Protein AF-0000000082284261 (afdb_homodimer)

Foldseek 3Di:
DDPPDCPPPVPDDDPPPDPPDPDDPDPDDDPDPPPPPPDPPCPPPDPPDPDDPPPPVQQDWKKFWWFQAADQCLPTIDIDTDNPDRPPDDDDPPPPPPDPPPPDAKKWKWFFFKAFDDPLQRCVSNVNHDDPCVVPPPVPPQLQADPPDHSIGATGWKGKTFTADIGDPPDDPPPPPSDLPPQHDGGFIWMFLATRNRRRMRMGMDRSQRIAGADPVLCVQAPNLSRVCQLLVLVLVCLLPPADDAAAQAEEEEEPCLDQNNLQNLLCCCPPHNYEYEYEYECPVPDPVQVVVLVVVSCVRRNYHYDYDHPLDDPDPVVLVVVLQVQLVSGPNSFFHLEYEYAAADSNVVSSLVNHAQLHEYEYEHHNNVYHHDDDPCSCPVSVYYYYYDDSNVVSVPDGSVVSNVSSVVSSVCVVVVSGDGAAADEDESNCVSVLVVVQVVCVPHSRDHIYMYGRND/DPPPPCPVVPPDDPPPPDPPDPPDPPPDDPDDPDDPPPPPDDPPPDPPDDPDPPPPVQQDWKKFWWFQAADQCLPTIDIDTDRPDRPPDAPDPPPPPPDPPPPPAKKWKWFFFKAFDDPLQRCVSNVNHDDPPVVPPPVPPQLQADPPDPSIGATGWKGKTFTADIGDPPDDPPPPPSPLPPQHDGGFIWMFLATRNRRRMRMGMDRSQRIAGADPVLCVQAPNLSRVCQLLVLVLVCLLPPADDAAAQAEEEEEPCLDQNNLQNLLCCCPPHNYEYEYEYECPVPDPVQVVVLVVVSCVQRVHHYDYDHPLDDPDPVVLVVVLQVQLVSGPNSFFHLEYEYAAADSNVVSSLVNHAQLHEYEYEHHNNVYHHDDDPCSCPVSVYYYYYDDSNVVSVPDGSVVSNVSSVVSSVCVVVVSGDGAAADEDESNCVSVLVVVQVVCPPHSRDHIYMYGRND

Radius of gyration: 34.44 Å; Cα contacts (8 Å, |Δi|>4): 1715; chains: 2; bounding box: 67×131×84 Å

Nearest PDB structures (foldseek):
  1zsy-assembly1_A  TM=8.938E-01  e=2.157E-32  Homo sapiens
  7ayc-assembly1_A-2  TM=8.902E-01  e=2.542E-30  Homo sapiens
  4was-assembly2_C-2  TM=8.404E-01  e=1.554E-28  Candida tropicalis
  5lbx-assembly1_B  TM=8.346E-01  e=4.647E-27  Candida tropicalis
  8j9i-assembly1_E3  TM=8.601E-01  e=9.085E-21  Euglena gracilis

pLDDT: mean 77.14, std 26.1, range [17.44, 98.94]

Organism: NCBI:txid303405

InterPro domains:
  IPR013149 Alcohol dehydrogenase-like, C-terminal [PF00107] (260-402)
  IPR020843 Enoylreductase domain [SM00829] (83-448)
  IPR051034 Mitochondrial Enoyl-ACP Reductase [PTHR43981] (90-446)

Structure (mmCIF, N/CA/C/O backbone):
data_AF-0000000082284261-model_v1
#
loop_
_entity.id
_entity.type
_entity.pdbx_description
1 polymer 'Alcohol dehydrogenase'
#
loop_
_atom_site.group_PDB
_atom_site.id
_atom_site.type_symbol
_atom_site.label_atom_id
_atom_site.label_alt_id
_atom_site.label_comp_id
_atom_site.label_asym_id
_atom_site.label_entity_id
_atom_site.label_seq_id
_atom_site.pdbx_PDB_ins_code
_atom_site.Cartn_x
_atom_site.Cartn_y
_atom_site.Cartn_z
_atom_site.occupancy
_atom_site.B_iso_or_equiv
_atom_site.auth_seq_id
_atom_site.auth_comp_id
_atom_site.auth_asym_id
_atom_site.auth_atom_id
_atom_site.pdbx_PDB_model_num
ATOM 1 N N . MET A 1 1 ? 38.562 -0.176 15.836 1 21.2 1 MET A N 1
ATOM 2 C CA . MET A 1 1 ? 38.688 0.135 14.414 1 21.2 1 MET A CA 1
ATOM 3 C C . MET A 1 1 ? 37.344 0.508 13.812 1 21.2 1 MET A C 1
ATOM 5 O O . MET A 1 1 ? 36.375 -0.247 13.938 1 21.2 1 MET A O 1
ATOM 9 N N . MET A 1 2 ? 36.969 1.919 13.602 1 20.75 2 MET A N 1
ATOM 10 C CA . MET A 1 2 ? 35.812 2.799 13.766 1 20.75 2 MET A CA 1
ATOM 11 C C . MET A 1 2 ? 34.906 2.738 12.547 1 20.75 2 MET A C 1
ATOM 13 O O . MET A 1 2 ? 35.312 3.078 11.438 1 20.75 2 MET A O 1
ATOM 17 N N . PHE A 1 3 ? 34.219 1.598 12.367 1 22.44 3 PHE A N 1
ATOM 18 C CA . PHE A 1 3 ? 33.469 1.153 11.18 1 22.44 3 PHE A CA 1
ATOM 19 C C . PHE A 1 3 ? 32.438 2.174 10.781 1 22.44 3 PHE A C 1
ATOM 21 O O . PHE A 1 3 ? 31.531 2.498 11.578 1 22.44 3 PHE A O 1
ATOM 28 N N . GLN A 1 4 ? 32.844 3.26 9.977 1 21.38 4 GLN A N 1
ATOM 29 C CA . GLN A 1 4 ? 32.25 4.508 9.523 1 21.38 4 GLN A CA 1
ATOM 30 C C . GLN A 1 4 ? 31 4.242 8.672 1 21.38 4 GLN A C 1
ATOM 32 O O . GLN A 1 4 ? 31.047 3.443 7.734 1 21.38 4 GLN A O 1
ATOM 37 N N . PRO A 1 5 ? 29.75 4.449 9.211 1 21.45 5 PRO A N 1
ATOM 38 C CA . PRO A 1 5 ? 28.375 4.109 8.828 1 21.45 5 PRO A CA 1
ATOM 39 C C . PRO A 1 5 ? 27.953 4.75 7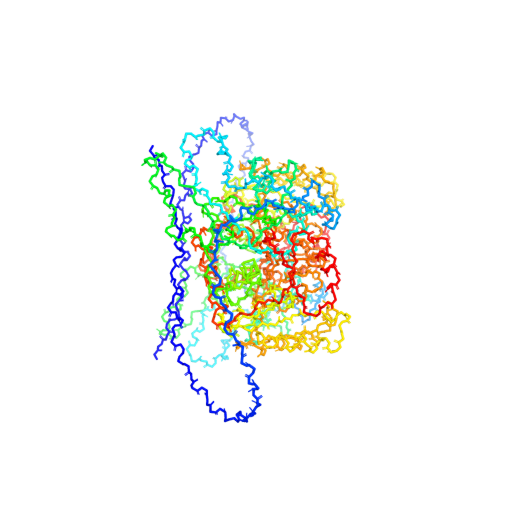.512 1 21.45 5 PRO A C 1
ATOM 41 O O . PRO A 1 5 ? 28.312 5.902 7.238 1 21.45 5 PRO A O 1
ATOM 44 N N . TRP A 1 6 ? 27.969 3.998 6.355 1 20.5 6 TRP A N 1
ATOM 45 C CA . TRP A 1 6 ? 27.875 4.352 4.941 1 20.5 6 TRP A CA 1
ATOM 46 C C . TRP A 1 6 ? 26.547 5.047 4.656 1 20.5 6 TRP A C 1
ATOM 48 O O . TRP A 1 6 ? 25.469 4.449 4.816 1 20.5 6 TRP A O 1
ATOM 58 N N . CYS A 1 7 ? 26.281 6.355 5.062 1 19.69 7 CYS A N 1
ATOM 59 C CA . CYS A 1 7 ? 25.141 7.254 5.008 1 19.69 7 CYS A CA 1
ATOM 60 C C . CYS A 1 7 ? 24.766 7.582 3.564 1 19.69 7 CYS A C 1
ATOM 62 O O . CYS A 1 7 ? 25.078 8.664 3.07 1 19.69 7 CYS A O 1
ATOM 64 N N . SER A 1 8 ? 24.953 6.746 2.48 1 20.03 8 SER A N 1
ATOM 65 C CA . SER A 1 8 ? 25.125 7.387 1.181 1 20.03 8 SER A CA 1
ATOM 66 C C . SER A 1 8 ? 23.797 7.848 0.613 1 20.03 8 SER A C 1
ATOM 68 O O . SER A 1 8 ? 23.031 7.043 0.079 1 20.03 8 SER A O 1
ATOM 70 N N . VAL A 1 9 ? 22.812 8.422 1.283 1 19.11 9 VAL A N 1
ATOM 71 C CA . VAL A 1 9 ? 21.516 8.711 0.711 1 19.11 9 VAL A CA 1
ATOM 72 C C . VAL A 1 9 ? 21.641 9.758 -0.394 1 19.11 9 VAL A C 1
ATOM 74 O O . VAL A 1 9 ? 22 10.906 -0.129 1 19.11 9 VAL A O 1
ATOM 77 N N . THR A 1 10 ? 22.188 9.523 -1.656 1 20.33 10 THR A N 1
ATOM 78 C CA . THR A 1 10 ? 22.5 10.492 -2.697 1 20.33 10 THR A CA 1
ATOM 79 C C . THR A 1 10 ? 21.219 11.055 -3.316 1 20.33 10 THR A C 1
ATOM 81 O O . THR A 1 10 ? 20.562 10.375 -4.105 1 20.33 10 THR A O 1
ATOM 84 N N . VAL A 1 11 ? 20.234 11.469 -2.666 1 19.75 11 VAL A N 1
ATOM 85 C CA . VAL A 1 11 ? 18.984 11.906 -3.273 1 19.75 11 VAL A CA 1
ATOM 86 C C . VAL A 1 11 ? 19.203 13.203 -4.051 1 19.75 11 VAL A C 1
ATOM 88 O O . VAL A 1 11 ? 18.859 14.289 -3.576 1 19.75 11 VAL A O 1
ATOM 91 N N . ARG A 1 12 ? 20.422 13.539 -4.602 1 18.91 12 ARG A N 1
ATOM 92 C CA . ARG A 1 12 ? 20.609 14.969 -4.84 1 18.91 12 ARG A CA 1
ATOM 93 C C . ARG A 1 12 ? 19.469 15.531 -5.684 1 18.91 12 ARG A C 1
ATOM 95 O O . ARG A 1 12 ? 18.672 14.773 -6.234 1 18.91 12 ARG A O 1
ATOM 102 N N . ARG A 1 13 ? 19.812 16.516 -6.797 1 19.94 13 ARG A N 1
ATOM 103 C CA . ARG A 1 13 ? 19.75 17.906 -7.23 1 19.94 13 ARG A CA 1
ATOM 104 C C . ARG A 1 13 ? 18.797 18.078 -8.414 1 19.94 13 ARG A C 1
ATOM 106 O O . ARG A 1 13 ? 18.688 19.156 -8.977 1 19.94 13 ARG A O 1
ATOM 113 N N . THR A 1 14 ? 18.141 17.078 -8.977 1 21.86 14 THR A N 1
ATOM 114 C CA . THR A 1 14 ? 17.922 17.375 -10.391 1 21.86 14 THR A CA 1
ATOM 115 C C . THR A 1 14 ? 16.766 18.344 -10.57 1 21.86 14 THR A C 1
ATOM 117 O O . THR A 1 14 ? 16.406 18.703 -11.695 1 21.86 14 THR A O 1
ATOM 120 N N . LEU A 1 15 ? 16 18.641 -9.492 1 21.17 15 LEU A N 1
ATOM 121 C CA . LEU A 1 15 ? 14.734 19.266 -9.836 1 21.17 15 LEU A CA 1
ATOM 122 C C . LEU A 1 15 ? 14.961 20.688 -10.359 1 21.17 15 LEU A C 1
ATOM 124 O O . LEU A 1 15 ? 14.016 21.375 -10.75 1 21.17 15 LEU A O 1
ATOM 128 N N . LYS A 1 16 ? 16.219 21.25 -10.219 1 23.77 16 LYS A N 1
ATOM 129 C CA . LYS A 1 16 ? 16.266 22.688 -10.43 1 23.77 16 LYS A CA 1
ATOM 130 C C . LYS A 1 16 ? 15.891 23.047 -11.859 1 23.77 16 LYS A C 1
ATOM 132 O O . LYS A 1 16 ? 15.414 24.156 -12.117 1 23.77 16 LYS A O 1
ATOM 137 N N . GLN A 1 17 ? 16.328 22.234 -12.836 1 21.5 17 GLN A N 1
ATOM 138 C CA . GLN A 1 17 ? 16.594 22.969 -14.07 1 21.5 17 GLN A CA 1
ATOM 139 C C . GLN A 1 17 ? 15.305 23.375 -14.766 1 21.5 17 GLN A C 1
ATOM 141 O O . GLN A 1 17 ? 15.289 24.328 -15.555 1 21.5 17 GLN A O 1
ATOM 146 N N . GLN A 1 18 ? 14.352 22.5 -14.695 1 22.27 18 GLN A N 1
ATOM 147 C CA . GLN A 1 18 ? 13.508 22.656 -15.875 1 22.27 18 GLN A CA 1
ATOM 148 C C . GLN A 1 18 ? 12.602 23.875 -15.75 1 22.27 18 GLN A C 1
ATOM 150 O O . GLN A 1 18 ? 11.766 24.125 -16.625 1 22.27 18 GLN A O 1
ATOM 155 N N . LEU A 1 19 ? 12.633 24.5 -14.562 1 22.86 19 LEU A N 1
ATOM 156 C CA . LEU A 1 19 ? 11.484 25.391 -14.391 1 22.86 19 LEU A CA 1
ATOM 157 C C . LEU A 1 19 ? 11.578 26.578 -15.328 1 22.86 19 LEU A C 1
ATOM 159 O O . LEU A 1 19 ? 10.742 27.484 -15.266 1 22.86 19 LEU A O 1
ATOM 163 N N . LEU A 1 20 ? 12.766 26.719 -16 1 20.5 20 LEU A N 1
ATOM 164 C CA . LEU A 1 20 ? 12.922 28.125 -16.359 1 20.5 20 LEU A CA 1
ATOM 165 C C . LEU A 1 20 ? 11.906 28.531 -17.422 1 20.5 20 LEU A C 1
ATOM 167 O O . LEU A 1 20 ? 11.344 29.625 -17.359 1 20.5 20 LEU A O 1
ATOM 171 N N . HIS A 1 21 ? 11.883 27.859 -18.547 1 21.55 21 HIS A N 1
ATOM 172 C CA . HIS A 1 21 ? 11.859 28.719 -19.719 1 21.55 21 HIS A CA 1
ATOM 173 C C . HIS A 1 21 ? 10.438 29.141 -20.062 1 21.55 21 HIS A C 1
ATOM 175 O O . HIS A 1 21 ? 10.188 29.656 -21.156 1 21.55 21 HIS A O 1
ATOM 181 N N . GLN A 1 22 ? 9.43 28.875 -19.219 1 20.02 22 GLN A N 1
ATOM 182 C CA . GLN A 1 22 ? 8.188 29 -19.969 1 20.02 22 GLN A CA 1
ATOM 183 C C . GLN A 1 22 ? 7.934 30.438 -20.391 1 20.02 22 GLN A C 1
ATOM 185 O O . GLN A 1 22 ? 7.914 31.344 -19.547 1 20.02 22 GLN A O 1
ATOM 190 N N . ARG A 1 23 ? 8.328 30.781 -21.578 1 20.41 23 ARG A N 1
ATOM 191 C CA . ARG A 1 23 ? 8.141 32.094 -22.219 1 20.41 23 ARG A CA 1
ATOM 192 C C . ARG A 1 23 ? 6.668 32.5 -22.203 1 20.41 23 ARG A C 1
ATOM 194 O O . ARG A 1 23 ? 5.789 31.656 -22.422 1 20.41 23 ARG A O 1
ATOM 201 N N . GLN A 1 24 ? 6.359 33.625 -21.594 1 19.44 24 GLN A N 1
ATOM 202 C CA . GLN A 1 24 ? 5.215 34.438 -21.25 1 19.44 24 GLN A CA 1
ATOM 203 C C . GLN A 1 24 ? 4.43 34.844 -22.5 1 19.44 24 GLN A C 1
ATOM 205 O O . GLN A 1 24 ? 4.961 35.531 -23.391 1 19.44 24 GLN A O 1
ATOM 210 N N . ARG A 1 25 ? 3.74 33.875 -23.156 1 19.95 25 ARG A N 1
ATOM 211 C CA . ARG A 1 25 ? 3.037 34.438 -24.312 1 19.95 25 ARG A CA 1
ATOM 212 C C . ARG A 1 25 ? 2.205 35.625 -23.922 1 19.95 25 ARG A C 1
ATOM 214 O O . ARG A 1 25 ? 1.653 35.688 -22.828 1 19.95 25 ARG A O 1
ATOM 221 N N . PRO A 1 26 ? 2.246 36.781 -24.562 1 19.8 26 PRO A N 1
ATOM 222 C CA . PRO A 1 26 ? 1.76 38.156 -24.391 1 19.8 26 PRO A CA 1
ATOM 223 C C . PRO A 1 26 ? 0.237 38.219 -24.312 1 19.8 26 PRO A C 1
ATOM 225 O O . PRO A 1 26 ? -0.456 37.688 -25.188 1 19.8 26 PRO A O 1
ATOM 228 N N . LEU A 1 27 ? -0.324 37.906 -23.078 1 19.45 27 LEU A N 1
ATOM 229 C CA . LEU A 1 27 ? -1.762 38.062 -22.891 1 19.45 27 LEU A CA 1
ATOM 230 C C . LEU A 1 27 ? -2.215 39.438 -23.359 1 19.45 27 LEU A C 1
ATOM 232 O O . LEU A 1 27 ? -1.586 40.469 -23.031 1 19.45 27 LEU A O 1
ATOM 236 N N . GLY A 1 28 ? -2.932 39.5 -24.438 1 18.56 28 GLY A N 1
ATOM 237 C CA . GLY A 1 28 ? -3.494 40.625 -25.172 1 18.56 28 GLY A CA 1
ATOM 238 C C . GLY A 1 28 ? -4.227 41.594 -24.281 1 18.56 28 GLY A C 1
ATOM 239 O O . GLY A 1 28 ? -4.52 41.312 -23.125 1 18.56 28 GLY A O 1
ATOM 240 N N . SER A 1 29 ? -4.766 42.75 -24.734 1 18.98 29 SER A N 1
ATOM 241 C CA . SER A 1 29 ? -5 44.156 -24.578 1 18.98 29 SER A CA 1
ATOM 242 C C . SER A 1 29 ? -6.273 44.438 -23.781 1 18.98 29 SER A C 1
ATOM 244 O O . SER A 1 29 ? -6.672 45.594 -23.594 1 18.98 29 SER A O 1
ATOM 246 N N . LEU A 1 30 ? -6.719 43.562 -22.797 1 18.72 30 LEU A N 1
ATOM 247 C CA . LEU A 1 30 ? -8.102 43.969 -22.547 1 18.72 30 LEU A CA 1
ATOM 248 C C . LEU A 1 30 ? -8.156 45.375 -21.984 1 18.72 30 LEU A C 1
ATOM 250 O O . LEU A 1 30 ? -7.348 45.75 -21.125 1 18.72 30 LEU A O 1
ATOM 254 N N . SER A 1 31 ? -8.961 46.344 -22.516 1 18.55 31 SER A N 1
ATOM 255 C CA . SER A 1 31 ? -9.203 47.781 -22.625 1 18.55 31 SER A CA 1
ATOM 256 C C . SER A 1 31 ? -9.672 48.344 -21.297 1 18.55 31 SER A C 1
ATOM 258 O O . SER A 1 31 ? -9.383 49.5 -20.969 1 18.55 31 SER A O 1
ATOM 260 N N . CYS A 1 32 ? -10.477 47.688 -20.438 1 18.91 32 CYS A N 1
ATOM 261 C CA . CYS A 1 32 ? -11.641 48.469 -20.062 1 18.91 32 CYS A CA 1
ATOM 262 C C . CYS A 1 32 ? -11.336 49.375 -18.859 1 18.91 32 CYS A C 1
ATOM 264 O O . CYS A 1 32 ? -12.25 49.875 -18.203 1 18.91 32 CYS A O 1
ATOM 266 N N . LEU A 1 33 ? -10.148 49.594 -18.359 1 18.45 33 LEU A N 1
ATOM 267 C CA . LEU A 1 33 ? -10.117 49.938 -16.938 1 18.45 33 LEU A CA 1
ATOM 268 C C . LEU A 1 33 ? -10.633 51.344 -16.719 1 18.45 33 LEU A C 1
ATOM 270 O O . LEU A 1 33 ? -10.023 52.312 -17.188 1 18.45 33 LEU A O 1
ATOM 274 N N . LYS A 1 34 ? -11.961 51.531 -16.75 1 18.28 34 LYS A N 1
ATOM 275 C CA . LYS A 1 34 ? -12.516 52.875 -16.531 1 18.28 34 LYS A CA 1
ATOM 276 C C . LYS A 1 34 ? -11.984 53.5 -15.242 1 18.28 34 LYS A C 1
ATOM 278 O O . LYS A 1 34 ? -11.805 52.781 -14.242 1 18.28 34 LYS A O 1
ATOM 283 N N . SER A 1 35 ? -11.297 54.656 -15.273 1 19.08 35 SER A N 1
ATOM 284 C CA . SER A 1 35 ? -10.523 55.594 -14.445 1 19.08 35 SER A CA 1
ATOM 285 C C . SER A 1 35 ? -11.359 56.156 -13.305 1 19.08 35 SER A C 1
ATOM 287 O O . SER A 1 35 ? -12.273 56.938 -13.531 1 19.08 35 SER A O 1
ATOM 289 N N . TRP A 1 36 ? -11.992 55.219 -12.398 1 19.81 36 TRP A N 1
ATOM 290 C CA . TRP A 1 36 ? -12.82 55.844 -11.367 1 19.81 36 TRP A CA 1
ATOM 291 C C . TRP A 1 36 ? -12.031 56.875 -10.586 1 19.81 36 TRP A C 1
ATOM 293 O O . TRP A 1 36 ? -10.875 56.656 -10.227 1 19.81 36 TRP A O 1
ATOM 303 N N . SER A 1 37 ? -12.367 58.125 -10.648 1 20.81 37 SER A N 1
ATOM 304 C CA . SER A 1 37 ? -11.945 59.469 -10.281 1 20.81 37 SER A CA 1
ATOM 305 C C . SER A 1 37 ? -11.852 59.625 -8.766 1 20.81 37 SER A C 1
ATOM 307 O O . SER A 1 37 ? -11.625 60.719 -8.266 1 20.81 37 SER A O 1
ATOM 309 N N . GLN A 1 38 ? -11.766 58.5 -7.945 1 20.03 38 GLN A N 1
ATOM 310 C CA . GLN A 1 38 ? -12.117 58.844 -6.574 1 20.03 38 GLN A CA 1
ATOM 311 C C . GLN A 1 38 ? -11.211 59.938 -6.039 1 20.03 38 GLN A C 1
ATOM 313 O O . GLN A 1 38 ? -10.016 59.969 -6.34 1 20.03 38 GLN A O 1
ATOM 318 N N . GLN A 1 39 ? -11.789 61.062 -5.559 1 21.67 39 GLN A N 1
ATOM 319 C CA . GLN A 1 39 ? -11.445 62.375 -4.977 1 21.67 39 GLN A CA 1
ATOM 320 C C . GLN A 1 39 ? -10.555 62.188 -3.748 1 21.67 39 GLN A C 1
ATOM 322 O O . GLN A 1 39 ? -10.898 61.469 -2.818 1 21.67 39 GLN A O 1
ATOM 327 N N . HIS A 1 40 ? -9.203 62.281 -3.938 1 21.52 40 HIS A N 1
ATOM 328 C CA . HIS A 1 40 ? -8.086 62.125 -3.008 1 21.52 40 HIS A CA 1
ATOM 329 C C . HIS A 1 40 ? -8.148 63.219 -1.925 1 21.52 40 HIS A C 1
ATOM 331 O O . HIS A 1 40 ? -7.824 64.375 -2.178 1 21.52 40 HIS A O 1
ATOM 337 N N . HIS A 1 41 ? -9.305 63.281 -1.178 1 22.39 41 HIS A N 1
ATOM 338 C CA . HIS A 1 41 ? -9.242 64.375 -0.198 1 22.39 41 HIS A CA 1
ATOM 339 C C . HIS A 1 41 ? -7.988 64.25 0.665 1 22.39 41 HIS A C 1
ATOM 341 O O . HIS A 1 41 ? -7.648 63.156 1.133 1 22.39 41 HIS A O 1
ATOM 347 N N . SER A 1 42 ? -7.047 65.125 0.411 1 21.73 42 SER A N 1
ATOM 348 C CA . SER A 1 42 ? -5.703 65.312 0.94 1 21.73 42 SER A CA 1
ATOM 349 C C . SER A 1 42 ? -5.734 65.562 2.439 1 21.73 42 SER A C 1
ATOM 351 O O . SER A 1 42 ? -5.922 66.75 2.863 1 21.73 42 SER A O 1
ATOM 353 N N . GLN A 1 43 ? -6.559 64.812 3.271 1 21.62 43 GLN A N 1
ATOM 354 C CA . GLN A 1 43 ? -6.539 65.312 4.648 1 21.62 43 GLN A CA 1
ATOM 355 C C . GLN A 1 43 ? -5.113 65.375 5.195 1 21.62 43 GLN A C 1
ATOM 357 O O . GLN A 1 43 ? -4.348 64.375 5.023 1 21.62 43 GLN A O 1
ATOM 362 N N . THR A 1 44 ? -4.59 66.5 5.328 1 23.42 44 THR A N 1
ATOM 363 C CA . THR A 1 44 ? -3.289 66.938 5.832 1 23.42 44 THR A CA 1
ATOM 364 C C . THR A 1 44 ? -3.029 66.312 7.223 1 23.42 44 THR A C 1
ATOM 366 O O . THR A 1 44 ? -3.801 66.562 8.156 1 23.42 44 THR A O 1
ATOM 369 N N . PHE A 1 45 ? -2.533 65.062 7.266 1 22.27 45 PHE A N 1
ATOM 370 C CA . PHE A 1 45 ? -2.143 64.438 8.5 1 22.27 45 PHE A CA 1
ATOM 371 C C . PHE A 1 45 ? -1.095 65.25 9.25 1 22.27 45 PHE A C 1
ATOM 373 O O . PHE A 1 45 ? -0.061 65.562 8.68 1 22.27 45 PHE A O 1
ATOM 380 N N . ILE A 1 46 ? -1.507 66.125 10.094 1 26.97 46 ILE A N 1
ATOM 381 C CA . ILE A 1 46 ? -0.599 66.875 10.938 1 26.97 46 ILE A CA 1
ATOM 382 C C . ILE A 1 46 ? 0.323 65.938 11.703 1 26.97 46 ILE A C 1
ATOM 384 O O . ILE A 1 46 ? -0.131 64.938 12.266 1 26.97 46 ILE A O 1
ATOM 388 N N . PRO A 1 47 ? 1.641 66 11.469 1 24.31 47 PRO A N 1
ATOM 389 C CA . PRO A 1 47 ? 2.688 65.188 12.016 1 24.31 47 PRO A CA 1
ATOM 390 C C . PRO A 1 47 ? 2.686 65.125 13.539 1 24.31 47 PRO A C 1
ATOM 392 O O . PRO A 1 47 ? 2.76 66.188 14.188 1 24.31 47 PRO A O 1
ATOM 395 N N . ARG A 1 48 ? 1.812 64.25 14.148 1 25.34 48 ARG A N 1
ATOM 396 C CA . ARG A 1 48 ? 1.889 64.188 15.609 1 25.34 48 ARG A CA 1
ATOM 397 C C . ARG A 1 48 ? 3.322 63.969 16.078 1 25.34 48 ARG A C 1
ATOM 399 O O . ARG A 1 48 ? 4.121 63.375 15.367 1 25.34 48 ARG A O 1
ATOM 406 N N . ARG A 1 49 ? 3.729 64.688 17.062 1 27.5 49 ARG A N 1
ATOM 407 C CA . ARG A 1 49 ? 4.973 64.812 17.828 1 27.5 49 ARG A CA 1
ATOM 408 C C . ARG A 1 49 ? 5.438 63.406 18.266 1 27.5 49 ARG A C 1
ATOM 410 O O . ARG A 1 49 ? 4.617 62.531 18.578 1 27.5 49 ARG A O 1
ATOM 417 N N . GLN A 1 50 ? 6.613 63 17.797 1 25.27 50 GLN A N 1
ATOM 418 C CA . GLN A 1 50 ? 7.457 61.844 18.016 1 25.27 50 GLN A CA 1
ATOM 419 C C . GLN A 1 50 ? 7.578 61.5 19.5 1 25.27 50 GLN A C 1
ATOM 421 O O . GLN A 1 50 ? 8.219 62.219 20.25 1 25.27 50 GLN A O 1
ATOM 426 N N . GLY A 1 51 ? 6.5 61.125 20.203 1 28.09 51 GLY A N 1
ATOM 427 C CA . GLY A 1 51 ? 6.781 60.719 21.578 1 28.09 51 GLY A CA 1
ATOM 428 C C . GLY A 1 51 ? 7.855 59.656 21.703 1 28.09 51 GLY A C 1
ATOM 429 O O . GLY A 1 51 ? 8.078 58.906 20.766 1 28.09 51 GLY A O 1
ATOM 430 N N . THR A 1 52 ? 8.961 59.844 22.469 1 29.86 52 THR A N 1
ATOM 431 C CA . THR A 1 52 ? 10.07 58.938 22.781 1 29.86 52 THR A CA 1
ATOM 432 C C . THR A 1 52 ? 9.555 57.594 23.219 1 29.86 52 THR A C 1
ATOM 434 O O . THR A 1 52 ? 8.711 57.5 24.109 1 29.86 52 THR A O 1
ATOM 437 N N . PRO A 1 53 ? 9.547 56.531 22.328 1 30.91 53 PRO A N 1
ATOM 438 C CA . PRO A 1 53 ? 9.094 55.188 22.766 1 30.91 53 PRO A CA 1
ATOM 439 C C . PRO A 1 53 ? 9.828 54.719 24.016 1 30.91 53 PRO A C 1
ATOM 441 O O . PRO A 1 53 ? 11.062 54.625 24.016 1 30.91 53 PRO A O 1
ATOM 444 N N . SER A 1 54 ? 9.594 55.219 25.172 1 32.28 54 SER A N 1
ATOM 445 C CA . SER A 1 54 ? 10.125 54.5 26.328 1 32.28 54 SER A CA 1
ATOM 446 C C . SER A 1 54 ? 9.906 53 26.188 1 32.28 54 SER A C 1
ATOM 448 O O . SER A 1 54 ? 8.773 52.5 26.25 1 32.28 54 SER A O 1
ATOM 450 N N . SER A 1 55 ? 10.57 52.312 25.312 1 33.56 55 SER A N 1
ATOM 451 C CA . SER A 1 55 ? 10.508 50.875 25.031 1 33.56 55 SER A CA 1
ATOM 452 C C . SER A 1 55 ? 10.664 50.062 26.312 1 33.56 55 SER A C 1
ATOM 454 O O . SER A 1 55 ? 11.766 49.625 26.656 1 33.56 55 SER A O 1
ATOM 456 N N . LEU A 1 56 ? 10.414 50.562 27.516 1 35.88 56 LEU A N 1
ATOM 457 C CA . LEU A 1 56 ? 10.477 49.531 28.531 1 35.88 56 LEU A CA 1
ATOM 458 C C . LEU A 1 56 ? 9.711 48.281 28.078 1 35.88 56 LEU A C 1
ATOM 460 O O . LEU A 1 56 ? 8.5 48.344 27.844 1 35.88 56 LEU A O 1
ATOM 464 N N . SER A 1 57 ? 10.289 47.438 27.312 1 40.22 57 SER A N 1
ATOM 465 C CA . SER A 1 57 ? 9.75 46.125 27.016 1 40.22 57 SER A CA 1
ATOM 466 C C . SER A 1 57 ? 9.031 45.531 28.234 1 40.22 57 SER A C 1
ATOM 468 O O . SER A 1 57 ? 9.641 45.312 29.281 1 40.22 57 SER A O 1
ATOM 470 N N . SER A 1 58 ? 7.965 46 28.688 1 45.47 58 SER A N 1
ATOM 471 C CA . SER A 1 58 ? 7.098 45.375 29.703 1 45.47 58 SER A CA 1
ATOM 472 C C . SER A 1 58 ? 7.164 43.875 29.641 1 45.47 58 SER A C 1
ATOM 474 O O . SER A 1 58 ? 6.996 43.281 28.578 1 45.47 58 SER A O 1
ATOM 476 N N . ILE A 1 59 ? 7.992 43.219 30.453 1 53.16 59 ILE A N 1
ATOM 477 C CA . ILE A 1 59 ? 8.148 41.781 30.609 1 53.16 59 ILE A CA 1
ATOM 478 C C . ILE A 1 59 ? 6.777 41.094 30.625 1 53.16 59 ILE A C 1
ATOM 480 O O . ILE A 1 59 ? 5.953 41.375 31.5 1 53.16 59 ILE A O 1
ATOM 484 N N . ARG A 1 60 ? 6.234 40.625 29.5 1 66 60 ARG A N 1
ATOM 485 C CA . ARG A 1 60 ? 4.98 39.906 29.344 1 66 60 ARG A CA 1
ATOM 486 C C . ARG A 1 60 ? 4.926 38.719 30.297 1 66 60 ARG A C 1
ATOM 488 O O . ARG A 1 60 ? 5.918 38 30.453 1 66 60 ARG A O 1
ATOM 495 N N . SER A 1 61 ? 3.885 38.688 31.156 1 79.12 61 SER A N 1
ATOM 496 C CA . SER A 1 61 ? 3.613 37.562 32.031 1 79.12 61 SER A CA 1
ATOM 497 C C . SER A 1 61 ? 3.506 36.25 31.25 1 79.12 61 SER A C 1
ATOM 499 O O . SER A 1 61 ? 3.051 36.25 30.109 1 79.12 61 SER A O 1
ATOM 501 N N . TYR A 1 62 ? 4.078 35.219 31.812 1 90.69 62 TYR A N 1
ATOM 502 C CA . TYR A 1 62 ? 3.969 33.906 31.203 1 90.69 62 TYR A CA 1
ATOM 503 C C . TYR A 1 62 ? 2.547 33.375 31.312 1 90.69 62 TYR A C 1
ATOM 505 O O . TYR A 1 62 ? 1.899 33.531 32.344 1 90.69 62 TYR A O 1
ATOM 513 N N . HIS A 1 63 ? 1.982 32.875 30.297 1 93.88 63 HIS A N 1
ATOM 514 C CA . HIS A 1 63 ? 0.698 32.156 30.297 1 93.88 63 HIS A CA 1
ATOM 515 C C . HIS A 1 63 ? 0.716 30.969 29.359 1 93.88 63 HIS A C 1
ATOM 517 O O . HIS A 1 63 ? 1.548 30.906 28.453 1 93.88 63 HIS A O 1
ATOM 523 N N . GLU A 1 64 ? -0.117 29.969 29.594 1 95.12 64 GLU A N 1
ATOM 524 C CA . GLU A 1 64 ? -0.2 28.75 28.797 1 95.12 64 GLU A CA 1
ATOM 525 C C . GLU A 1 64 ? -1.594 28.125 28.891 1 95.12 64 GLU A C 1
ATOM 527 O O . GLU A 1 64 ? -2.391 28.5 29.75 1 95.12 64 GLU A O 1
ATOM 532 N N . VAL A 1 65 ? -1.94 27.359 27.922 1 97.5 65 VAL A N 1
ATOM 533 C CA . VAL A 1 65 ? -3.066 26.422 28 1 97.5 65 VAL A CA 1
ATOM 534 C C . VAL A 1 65 ? -2.553 25 28.125 1 97.5 65 VAL A C 1
ATOM 536 O O . VAL A 1 65 ? -1.745 24.547 27.297 1 97.5 65 VAL A O 1
ATOM 539 N N . SER A 1 66 ? -2.961 24.375 29.156 1 96.06 66 SER A N 1
ATOM 540 C CA . SER A 1 66 ? -2.445 23.047 29.484 1 96.06 66 SER A CA 1
ATOM 541 C C . SER A 1 66 ? -3.525 22.172 30.094 1 96.06 66 SER A C 1
ATOM 543 O O . SER A 1 66 ? -4.664 22.609 30.266 1 96.06 66 SER A O 1
ATOM 545 N N . PHE A 1 67 ? -3.262 20.875 30.25 1 95.81 67 PHE A N 1
ATOM 546 C CA . PHE A 1 67 ? -4.191 19.922 30.844 1 95.81 67 PHE A CA 1
ATOM 547 C C . PHE A 1 67 ? -3.447 18.906 31.703 1 95.81 67 PHE A C 1
ATOM 549 O O . PHE A 1 67 ? -2.271 18.625 31.469 1 95.81 67 PHE A O 1
ATOM 556 N N . LEU A 1 68 ? -4.086 18.375 32.688 1 93 68 LEU A N 1
ATOM 557 C CA . LEU A 1 68 ? -3.523 17.406 33.625 1 93 68 LEU A CA 1
ATOM 558 C C . LEU A 1 68 ? -3.805 15.977 33.156 1 93 68 LEU A C 1
ATOM 560 O O . LEU A 1 68 ? -2.908 15.133 33.156 1 93 68 LEU A O 1
ATOM 564 N N . ASN A 1 69 ? -5.043 15.781 32.75 1 93.12 69 ASN A N 1
ATOM 565 C CA . ASN A 1 69 ? -5.484 14.477 32.281 1 93.12 69 ASN A CA 1
ATOM 566 C C . ASN A 1 69 ? -6.086 14.562 30.875 1 93.12 69 ASN A C 1
ATOM 568 O O . ASN A 1 69 ? -6.664 15.586 30.5 1 93.12 69 ASN A O 1
ATOM 572 N N . THR A 1 70 ? -5.945 13.477 30.188 1 93.81 70 THR A N 1
ATOM 573 C CA . THR A 1 70 ? -6.539 13.43 28.859 1 93.81 70 THR A CA 1
ATOM 574 C C . THR A 1 70 ? -8.062 13.484 28.938 1 93.81 70 THR A C 1
ATOM 576 O O . THR A 1 70 ? -8.648 13.117 29.969 1 93.81 70 THR A O 1
ATOM 579 N N . GLY A 1 71 ? -8.734 13.961 27.938 1 95.69 71 GLY A N 1
ATOM 580 C CA . GLY A 1 71 ? -10.172 14.117 27.828 1 95.69 71 GLY A CA 1
ATOM 581 C C . GLY A 1 71 ? -10.586 15 26.672 1 95.69 71 GLY A C 1
ATOM 582 O O . GLY A 1 71 ? -9.781 15.297 25.781 1 95.69 71 GLY A O 1
ATOM 583 N N . GLU A 1 72 ? -11.867 15.359 26.688 1 96.38 72 GLU A N 1
ATOM 584 C CA . GLU A 1 72 ? -12.32 16.312 25.672 1 96.38 72 GLU A CA 1
ATOM 585 C C . GLU A 1 72 ? -11.711 17.703 25.922 1 96.38 72 GLU A C 1
ATOM 587 O O . GLU A 1 72 ? -11.68 18.172 27.062 1 96.38 72 GLU A O 1
ATOM 592 N N . PRO A 1 73 ? -11.266 18.328 24.922 1 96.94 73 PRO A N 1
ATOM 593 C CA . PRO A 1 73 ? -10.594 19.625 25.094 1 96.94 73 PRO A CA 1
ATOM 594 C C . PRO A 1 73 ? -11.43 20.609 25.906 1 96.94 73 PRO A C 1
ATOM 596 O O . PRO A 1 73 ? -10.906 21.25 26.828 1 96.94 73 PRO A O 1
ATOM 599 N N . LYS A 1 74 ? -12.68 20.703 25.641 1 96.06 74 LYS A N 1
ATOM 600 C CA . LYS A 1 74 ? -13.547 21.656 26.312 1 96.06 74 LYS A CA 1
ATOM 601 C C . LYS A 1 74 ? -13.602 21.391 27.812 1 96.06 74 LYS A C 1
ATOM 603 O O . LYS A 1 74 ? -13.906 22.297 28.609 1 96.06 74 LYS A O 1
ATOM 608 N N . ASP A 1 75 ? -13.297 20.188 28.188 1 96.81 75 ASP A N 1
ATOM 609 C CA . ASP A 1 75 ? -13.445 19.766 29.578 1 96.81 75 ASP A CA 1
ATOM 610 C C . ASP A 1 75 ? -12.117 19.844 30.328 1 96.81 75 ASP A C 1
ATOM 612 O O . ASP A 1 75 ? -12.086 20.016 31.547 1 96.81 75 ASP A O 1
ATOM 616 N N . VAL A 1 76 ? -10.992 19.688 29.625 1 97.06 76 VAL A N 1
ATOM 617 C CA . VAL A 1 76 ? -9.773 19.406 30.359 1 97.06 76 VAL A CA 1
ATOM 618 C C . VAL A 1 76 ? -8.781 20.547 30.188 1 97.06 76 VAL A C 1
ATOM 620 O O . VAL A 1 76 ? -7.824 20.688 30.953 1 97.06 76 VAL A O 1
ATOM 623 N N . LEU A 1 77 ? -8.898 21.375 29.125 1 97.5 77 LEU A N 1
ATOM 624 C CA . LEU A 1 77 ? -7.949 22.453 28.906 1 97.5 77 LEU A CA 1
ATOM 625 C C . LEU A 1 77 ? -8.18 23.594 29.875 1 97.5 77 LEU A C 1
ATOM 627 O O . LEU A 1 77 ? -9.328 23.953 30.172 1 97.5 77 LEU A O 1
ATOM 631 N N . GLN A 1 78 ? -7.066 24.109 30.359 1 96.12 78 GLN A N 1
ATOM 632 C CA . GLN A 1 78 ? -7.137 25.219 31.297 1 96.12 78 GLN A CA 1
ATOM 633 C C . GLN A 1 78 ? -6.113 26.297 30.969 1 96.12 78 GLN A C 1
ATOM 635 O O . GLN A 1 78 ? -4.98 25.984 30.594 1 96.12 78 GLN A O 1
ATOM 640 N N . TYR A 1 79 ? -6.566 27.5 31.047 1 96.5 79 TYR A N 1
ATOM 641 C CA . TYR A 1 79 ? -5.68 28.656 30.938 1 96.5 79 TYR A CA 1
ATOM 642 C C . TYR A 1 79 ? -4.988 28.938 32.25 1 96.5 79 TYR A C 1
ATOM 644 O O . TYR A 1 79 ? -5.645 29.047 33.312 1 96.5 79 TYR A O 1
ATOM 652 N N . HIS A 1 80 ? -3.686 28.969 32.25 1 93.69 80 HIS A N 1
ATOM 653 C CA . HIS A 1 80 ? -2.887 29.328 33.406 1 93.69 80 HIS A CA 1
ATOM 654 C C . HIS A 1 80 ? -2.035 30.562 33.156 1 93.69 80 HIS A C 1
ATOM 656 O O . HIS A 1 80 ? -1.452 30.688 32.062 1 93.69 80 HIS A O 1
ATOM 662 N N . SER A 1 81 ? -2.059 31.453 34.062 1 90.25 81 SER A N 1
ATOM 663 C CA . SER A 1 81 ? -1.202 32.625 33.969 1 90.25 81 SER A CA 1
ATOM 664 C C . SER A 1 81 ? -0.636 33 35.344 1 90.25 81 SER A C 1
ATOM 666 O O . SER A 1 81 ? -1.295 32.812 36.375 1 90.25 81 SER A O 1
ATOM 668 N N . ASP A 1 82 ? 0.637 33.312 35.375 1 79.81 82 ASP A N 1
ATOM 669 C CA . ASP A 1 82 ? 1.292 33.844 36.562 1 79.81 82 ASP A CA 1
ATOM 670 C C . ASP A 1 82 ? 2.146 35.062 36.219 1 79.81 82 ASP A C 1
ATOM 672 O O . ASP A 1 82 ? 3.148 34.969 35.531 1 79.81 82 ASP A O 1
ATOM 676 N N . THR A 1 83 ? 1.817 36.188 36.656 1 76.06 83 THR A N 1
ATOM 677 C CA . THR A 1 83 ? 2.475 37.438 36.312 1 76.06 83 THR A CA 1
ATOM 678 C C . THR A 1 83 ? 3.865 37.5 36.938 1 76.06 83 THR A C 1
ATOM 680 O O . THR A 1 83 ? 4.684 38.344 36.562 1 76.06 83 THR A O 1
ATOM 683 N N . THR A 1 84 ? 4.102 36.625 37.906 1 74.19 84 THR A N 1
ATOM 684 C CA . THR A 1 84 ? 5.383 36.656 38.625 1 74.19 84 THR A CA 1
ATOM 685 C C . THR A 1 84 ? 6.422 35.812 37.906 1 74.19 84 THR A C 1
ATOM 687 O O . THR A 1 84 ? 7.605 35.844 38.25 1 74.19 84 THR A O 1
ATOM 690 N N . VAL A 1 85 ? 5.938 35.062 37.031 1 71.19 85 VAL A N 1
ATOM 691 C CA . VAL A 1 85 ? 6.832 34.156 36.312 1 71.19 85 VAL A CA 1
ATOM 692 C C . VAL A 1 85 ? 7.316 34.812 35.031 1 71.19 85 VAL A C 1
ATOM 694 O O . VAL A 1 85 ? 6.516 35.281 34.219 1 71.19 85 VAL A O 1
ATOM 697 N N . ASP A 1 86 ? 8.688 35.062 35.094 1 68.44 86 ASP A N 1
ATOM 698 C CA . ASP A 1 86 ? 9.32 35.531 33.875 1 68.44 86 ASP A CA 1
ATOM 699 C C . ASP A 1 86 ? 10.016 34.375 33.125 1 68.44 86 ASP A C 1
ATOM 701 O O . ASP A 1 86 ? 10.633 33.531 33.781 1 68.44 86 ASP A O 1
ATOM 705 N N . ASP A 1 87 ? 9.664 34.156 31.969 1 72.06 87 ASP A N 1
ATOM 706 C CA . ASP A 1 87 ? 10.281 33.062 31.219 1 72.06 87 ASP A CA 1
ATOM 707 C C . ASP A 1 87 ? 11.562 33.531 30.531 1 72.06 87 ASP A C 1
ATOM 709 O O . ASP A 1 87 ? 11.836 33.156 29.391 1 72.06 87 ASP A O 1
ATOM 713 N N . ILE A 1 88 ? 12.25 34.375 31.203 1 73.06 88 ILE A N 1
ATOM 714 C CA . ILE A 1 88 ? 13.469 34.906 30.609 1 73.06 88 ILE A CA 1
ATOM 715 C C . ILE A 1 88 ? 14.648 34 30.969 1 73.06 88 ILE A C 1
ATOM 717 O O . ILE A 1 88 ? 15.641 33.969 30.234 1 73.06 88 ILE A O 1
ATOM 721 N N . VAL A 1 89 ? 14.461 33.281 32.094 1 74.12 89 VAL A N 1
ATOM 722 C CA . VAL A 1 89 ? 15.539 32.406 32.5 1 74.12 89 VAL A CA 1
ATOM 723 C C . VAL A 1 89 ? 15.414 31.062 31.812 1 74.12 89 VAL A C 1
ATOM 725 O O . VAL A 1 89 ? 14.359 30.422 31.859 1 74.12 89 VAL A O 1
ATOM 728 N N . PRO A 1 90 ? 16.438 30.688 31.094 1 76.31 90 PRO A N 1
ATOM 729 C CA . PRO A 1 90 ? 16.391 29.375 30.453 1 76.31 90 PRO A CA 1
ATOM 730 C C . PRO A 1 90 ? 16.234 28.234 31.453 1 76.31 90 PRO A C 1
ATOM 732 O O . PRO A 1 90 ? 16.578 28.391 32.625 1 76.31 90 PRO A O 1
ATOM 735 N N . PRO A 1 91 ? 15.523 27.156 30.938 1 73.19 91 PRO A N 1
ATOM 736 C CA . PRO A 1 91 ? 15.477 25.984 31.812 1 73.19 91 PRO A CA 1
ATOM 737 C C . PRO A 1 91 ? 16.875 25.438 32.156 1 73.19 91 PRO A C 1
ATOM 739 O O . PRO A 1 91 ? 17.812 25.656 31.391 1 73.19 91 PRO A O 1
ATOM 742 N N . PRO A 1 92 ? 16.969 25 33.438 1 61.56 92 PRO A N 1
ATOM 743 C CA . PRO A 1 92 ? 18.266 24.422 33.781 1 61.56 92 PRO A CA 1
ATOM 744 C C . PRO A 1 92 ? 18.688 23.297 32.812 1 61.56 92 PRO A C 1
ATOM 746 O O . PRO A 1 92 ? 17.828 22.609 32.281 1 61.56 92 PRO A O 1
ATOM 749 N N . ALA A 1 93 ? 19.922 23.422 32.281 1 49.44 93 ALA A N 1
ATOM 750 C CA . ALA A 1 93 ? 20.438 22.359 31.438 1 49.44 93 ALA A CA 1
ATOM 751 C C . ALA A 1 93 ? 20.125 20.984 32.031 1 49.44 93 ALA A C 1
ATOM 753 O O . ALA A 1 93 ? 20.281 20.766 33.219 1 49.44 93 ALA A O 1
ATOM 754 N N . SER A 1 94 ? 19.125 20.438 31.672 1 42.84 94 SER A N 1
ATOM 755 C CA . SER A 1 94 ? 18.922 19.094 32.188 1 42.84 94 SER A CA 1
ATOM 756 C C . SER A 1 94 ? 20.234 18.312 32.219 1 42.84 94 SER A C 1
ATOM 758 O O . SER A 1 94 ? 20.906 18.172 31.188 1 42.84 94 SER A O 1
ATOM 760 N N . THR A 1 95 ? 21.031 18.422 33.312 1 36.25 95 THR A N 1
ATOM 761 C CA . THR A 1 95 ? 22.203 17.594 33.531 1 36.25 95 THR A CA 1
ATOM 762 C C . THR A 1 95 ? 21.906 16.125 33.281 1 36.25 95 THR A C 1
ATOM 764 O O . THR A 1 95 ? 22.688 15.242 33.656 1 36.25 95 THR A O 1
ATOM 767 N N . THR A 1 96 ? 20.766 15.664 33.125 1 33.88 96 THR A N 1
ATOM 768 C CA . THR A 1 96 ? 20.75 14.211 33.219 1 33.88 96 THR A CA 1
ATOM 769 C C . THR A 1 96 ? 21.672 13.586 32.188 1 33.88 96 THR A C 1
ATOM 771 O O . THR A 1 96 ? 21.734 12.359 32.031 1 33.88 96 THR A O 1
ATOM 774 N N . THR A 1 97 ? 21.766 14.016 30.953 1 33.47 97 THR A N 1
ATOM 775 C CA . THR A 1 97 ? 22.625 13.047 30.281 1 33.47 97 THR A CA 1
ATOM 776 C C . THR A 1 97 ? 24.047 13.094 30.844 1 33.47 97 THR A C 1
ATOM 778 O O . THR A 1 97 ? 24.625 14.172 31 1 33.47 97 THR A O 1
ATOM 781 N N . THR A 1 98 ? 24.484 12.109 31.672 1 32.81 98 THR A N 1
ATOM 782 C CA . THR A 1 98 ? 25.828 11.695 32.094 1 32.81 98 THR A CA 1
ATOM 783 C C . THR A 1 98 ? 26.859 12.117 31.047 1 32.81 98 THR A C 1
ATOM 785 O O . THR A 1 98 ? 28.062 11.961 31.266 1 32.81 98 THR A O 1
ATOM 788 N N . SER A 1 99 ? 26.656 11.641 29.766 1 32.44 99 SER A N 1
ATOM 789 C CA . SER A 1 99 ? 27.844 11.742 28.953 1 32.44 99 SER A CA 1
ATOM 790 C C . SER A 1 99 ? 28.359 13.18 28.891 1 32.44 99 SER A C 1
ATOM 792 O O . SER A 1 99 ? 27.562 14.125 28.859 1 32.44 99 SER A O 1
ATOM 794 N N . THR A 1 100 ? 29.609 13.477 29.359 1 34.66 100 THR A N 1
ATOM 795 C CA . THR A 1 100 ? 30.594 14.555 29.297 1 34.66 100 THR A CA 1
ATOM 796 C C . THR A 1 100 ? 30.281 15.5 28.141 1 34.66 100 THR A C 1
ATOM 798 O O . THR A 1 100 ? 30.609 16.688 28.188 1 34.66 100 THR A O 1
ATOM 801 N N . THR A 1 101 ? 30.359 14.945 26.875 1 34.28 101 THR A N 1
ATOM 802 C CA . THR A 1 101 ? 30.531 15.703 25.641 1 34.28 101 THR A CA 1
ATOM 803 C C . THR A 1 101 ? 29.219 16.375 25.25 1 34.28 101 THR A C 1
ATOM 805 O O . THR A 1 101 ? 29.062 16.828 24.109 1 34.28 101 THR A O 1
ATOM 808 N N . THR A 1 102 ? 28.078 15.977 25.75 1 38 102 THR A N 1
ATOM 809 C CA . THR A 1 102 ? 26.922 16.391 24.953 1 38 102 THR A CA 1
ATOM 810 C C . THR A 1 102 ? 26.75 17.906 25.031 1 38 102 THR A C 1
ATOM 812 O O . THR A 1 102 ? 26.391 18.453 26.078 1 38 102 THR A O 1
ATOM 815 N N . THR A 1 103 ? 27.547 18.734 24.453 1 41.41 103 THR A N 1
ATOM 816 C CA . THR A 1 103 ? 27.375 20.141 24.125 1 41.41 103 THR A CA 1
ATOM 817 C C . THR A 1 103 ? 25.906 20.469 23.875 1 41.41 103 THR A C 1
ATOM 819 O O . THR A 1 103 ? 25.312 19.969 22.922 1 41.41 103 THR A O 1
ATOM 822 N N . ALA A 1 104 ? 25.188 20.672 24.891 1 52.81 104 ALA A N 1
ATOM 823 C CA . ALA A 1 104 ? 23.781 21.062 24.797 1 52.81 104 ALA A CA 1
ATOM 824 C C . ALA A 1 104 ? 23.578 22.141 23.734 1 52.81 104 ALA A C 1
ATOM 826 O O . ALA A 1 104 ? 24.344 23.109 23.656 1 52.81 104 ALA A O 1
ATOM 827 N N . ALA A 1 105 ? 22.922 21.969 22.625 1 60.69 105 ALA A N 1
ATOM 828 C CA . ALA A 1 105 ? 22.594 22.969 21.594 1 60.69 105 ALA A CA 1
ATOM 829 C C . ALA A 1 105 ? 22.094 24.25 22.234 1 60.69 105 ALA A C 1
ATOM 831 O O . ALA A 1 105 ? 21.422 24.234 23.281 1 60.69 105 ALA A O 1
ATOM 832 N N . PRO A 1 106 ? 22.688 25.422 21.781 1 75.44 106 PRO A N 1
ATOM 833 C CA . PRO A 1 106 ? 22.141 26.688 22.25 1 75.44 106 PRO A CA 1
ATOM 834 C C . PRO A 1 106 ? 20.625 26.734 22.203 1 75.44 106 PRO A C 1
ATOM 836 O O . PRO A 1 106 ? 20.016 26.219 21.266 1 75.44 106 PRO A O 1
ATOM 839 N N . LEU A 1 107 ? 20.078 27.141 23.312 1 85.94 107 LEU A N 1
ATOM 840 C CA . LEU A 1 107 ? 18.641 27.328 23.406 1 85.94 107 LEU A CA 1
ATOM 841 C C . LEU A 1 107 ? 18.25 28.719 22.938 1 85.94 107 LEU A C 1
ATOM 843 O O . LEU A 1 107 ? 18.984 29.688 23.156 1 85.94 107 LEU A O 1
ATOM 847 N N . CYS A 1 108 ? 17.172 28.766 22.281 1 90.06 108 CYS A N 1
ATOM 848 C CA . CYS A 1 108 ? 16.547 30.031 21.891 1 90.06 108 CYS A CA 1
ATOM 849 C C . CYS A 1 108 ? 15.203 30.219 22.578 1 90.06 108 CYS A C 1
ATOM 851 O O . CYS A 1 108 ? 14.398 29.281 22.656 1 90.06 108 CYS A O 1
ATOM 853 N N . ARG A 1 109 ? 15.078 31.406 23.094 1 91.06 109 ARG A N 1
ATOM 854 C CA . ARG A 1 109 ? 13.758 31.734 23.594 1 91.06 109 ARG A CA 1
ATOM 855 C C . ARG A 1 109 ? 12.859 32.25 22.469 1 91.06 109 ARG A C 1
ATOM 857 O O . ARG A 1 109 ? 13.242 33.188 21.75 1 91.06 109 ARG A O 1
ATOM 864 N N . VAL A 1 110 ? 11.742 31.672 22.375 1 94.5 110 VAL A N 1
ATOM 865 C CA . VAL A 1 110 ? 10.789 32.094 21.344 1 94.5 110 VAL A CA 1
ATOM 866 C C . VAL A 1 110 ? 9.516 32.625 22.016 1 94.5 110 VAL A C 1
ATOM 868 O O . VAL A 1 110 ? 8.898 31.922 22.812 1 94.5 110 VAL A O 1
ATOM 871 N N . GLU A 1 111 ? 9.211 33.844 21.734 1 95.62 111 GLU A N 1
ATOM 872 C CA . GLU A 1 111 ? 7.895 34.375 22.094 1 95.62 111 GLU A CA 1
ATOM 873 C C . GLU A 1 111 ? 6.855 34.031 21.031 1 95.62 111 GLU A C 1
ATOM 875 O O . GLU A 1 111 ? 6.949 34.469 19.891 1 95.62 111 GLU A O 1
ATOM 880 N N . MET A 1 112 ? 5.902 33.219 21.438 1 96.94 112 MET A N 1
ATOM 881 C CA . MET A 1 112 ? 4.914 32.719 20.5 1 96.94 112 MET A CA 1
ATOM 882 C C . MET A 1 112 ? 3.955 33.812 20.062 1 96.94 112 MET A C 1
ATOM 884 O O . MET A 1 112 ? 3.539 34.625 20.875 1 96.94 112 MET A O 1
ATOM 888 N N . LEU A 1 113 ? 3.6 33.875 18.797 1 98.19 113 LEU A N 1
ATOM 889 C CA . LEU A 1 113 ? 2.637 34.844 18.281 1 98.19 113 LEU A CA 1
ATOM 890 C C . LEU A 1 113 ? 1.272 34.188 18.078 1 98.19 113 LEU A C 1
ATOM 892 O O . LEU A 1 113 ? 0.291 34.562 18.703 1 98.19 113 LEU A O 1
ATOM 896 N N . HIS A 1 114 ? 1.234 33.156 17.188 1 98.5 114 HIS A N 1
ATOM 897 C CA . HIS A 1 114 ? -0.008 32.5 16.859 1 98.5 114 HIS A CA 1
ATOM 898 C C . HIS A 1 114 ? 0.203 30.984 16.766 1 98.5 114 HIS A C 1
ATOM 900 O O . HIS A 1 114 ? 1.269 30.516 16.344 1 98.5 114 HIS A O 1
ATOM 906 N N . VAL A 1 115 ? -0.766 30.188 17.203 1 97.81 115 VAL A N 1
ATOM 907 C CA . VAL A 1 115 ? -0.759 28.734 17.172 1 97.81 115 VAL A CA 1
ATOM 908 C C . VAL A 1 115 ? -2.061 28.219 16.562 1 97.81 115 VAL A C 1
ATOM 910 O O . VAL A 1 115 ? -3.15 28.562 17.031 1 97.81 115 VAL A O 1
ATOM 913 N N . PRO A 1 116 ? -1.974 27.484 15.461 1 96.88 116 PRO A N 1
ATOM 914 C CA . PRO A 1 116 ? -3.203 26.891 14.914 1 96.88 116 PRO A CA 1
ATOM 915 C C . PRO A 1 116 ? -3.719 25.719 15.75 1 96.88 116 PRO A C 1
ATOM 917 O O . PRO A 1 116 ? -2.941 25.062 16.453 1 96.88 116 PRO A O 1
ATOM 920 N N . TRP A 1 117 ? -5.031 25.516 15.688 1 95.44 117 TRP A N 1
ATOM 921 C CA . TRP A 1 117 ? -5.684 24.375 16.328 1 95.44 117 TRP A CA 1
ATOM 922 C C . TRP A 1 117 ? -6 23.297 15.297 1 95.44 117 TRP A C 1
ATOM 924 O O . TRP A 1 117 ? -6.84 23.484 14.414 1 95.44 117 TRP A O 1
ATOM 934 N N . ASN A 1 118 ? -5.32 22.141 15.406 1 90.88 118 ASN A N 1
ATOM 935 C CA . ASN A 1 118 ? -5.461 21.078 14.43 1 90.88 118 ASN A CA 1
ATOM 936 C C . ASN A 1 118 ? -6.113 19.844 15.039 1 90.88 118 ASN A C 1
ATOM 938 O O . ASN A 1 118 ? -6.098 19.656 16.266 1 90.88 118 ASN A O 1
ATOM 942 N N . PRO A 1 119 ? -6.672 18.969 14.141 1 88 119 PRO A N 1
ATOM 943 C CA . PRO A 1 119 ? -7.203 17.703 14.641 1 88 119 PRO A CA 1
ATOM 944 C C . PRO A 1 119 ? -6.172 16.906 15.438 1 88 119 PRO A C 1
ATOM 946 O O . PRO A 1 119 ? -6.523 16.234 16.406 1 88 119 PRO A O 1
ATOM 949 N N . ALA A 1 120 ? -4.945 17 15.094 1 88.19 120 ALA A N 1
ATOM 950 C CA . ALA A 1 120 ? -3.881 16.312 15.836 1 88.19 120 ALA A CA 1
ATOM 951 C C . ALA A 1 120 ? -3.803 16.828 17.266 1 88.19 120 ALA A C 1
ATOM 953 O O . ALA A 1 120 ? -3.49 16.062 18.188 1 88.19 120 ALA A O 1
ATOM 954 N N . ASP A 1 121 ? -4.047 18.094 17.516 1 91.94 121 ASP A N 1
ATOM 955 C CA . ASP A 1 121 ? -4.059 18.656 18.859 1 91.94 121 ASP A CA 1
ATOM 956 C C . ASP A 1 121 ? -5.219 18.094 19.672 1 91.94 121 ASP A C 1
ATOM 958 O O . ASP A 1 121 ? -5.043 17.734 20.844 1 91.94 121 ASP A O 1
ATOM 962 N N . VAL A 1 122 ? -6.348 18.031 19.047 1 91.88 122 VAL A N 1
ATOM 963 C CA . VAL A 1 122 ? -7.516 17.453 19.688 1 91.88 122 VAL A CA 1
ATOM 964 C C . VAL A 1 122 ? -7.219 16.016 20.094 1 91.88 122 VAL A C 1
ATOM 966 O O . VAL A 1 122 ? -7.441 15.633 21.25 1 91.88 122 VAL A O 1
ATOM 969 N N . ASN A 1 123 ? -6.68 15.273 19.156 1 89.06 123 ASN A N 1
ATOM 970 C CA . ASN A 1 123 ? -6.375 13.875 19.406 1 89.06 123 ASN A CA 1
ATOM 971 C C . ASN A 1 123 ? -5.332 13.711 20.516 1 89.06 123 ASN A C 1
ATOM 973 O O . ASN A 1 123 ? -5.387 12.758 21.297 1 89.06 123 ASN A O 1
ATOM 977 N N . THR A 1 124 ? -4.426 14.609 20.562 1 90.06 124 THR A N 1
ATOM 978 C CA . THR A 1 124 ? -3.408 14.594 21.609 1 90.06 124 THR A CA 1
ATOM 979 C C . THR A 1 124 ? -4.043 14.789 22.984 1 90.06 124 THR A C 1
ATOM 981 O O . THR A 1 124 ? -3.752 14.039 23.922 1 90.06 124 THR A O 1
ATOM 984 N N . VAL A 1 125 ? -4.898 15.711 23.109 1 93.62 125 VAL A N 1
ATOM 985 C CA . VAL A 1 125 ? -5.574 16 24.375 1 93.62 125 VAL A CA 1
ATOM 986 C C . VAL A 1 125 ? -6.445 14.812 24.766 1 93.62 125 VAL A C 1
ATOM 988 O O . VAL A 1 125 ? -6.559 14.484 25.953 1 93.62 125 VAL A O 1
ATOM 991 N N . GLN A 1 126 ? -6.941 14.156 23.766 1 92.88 126 GLN A N 1
ATOM 992 C CA . GLN A 1 126 ? -7.82 13.016 24.016 1 92.88 126 GLN A CA 1
ATOM 993 C C . GLN A 1 126 ? -7.016 11.75 24.297 1 92.88 126 GLN A C 1
ATOM 995 O O . GLN A 1 126 ? -7.578 10.719 24.672 1 92.88 126 GLN A O 1
ATOM 1000 N N . GLY A 1 127 ? -5.758 11.789 24.047 1 88.12 127 GLY A N 1
ATOM 1001 C CA . GLY A 1 127 ? -4.906 10.641 24.297 1 88.12 127 GLY A CA 1
ATOM 1002 C C . GLY A 1 127 ? -4.918 9.641 23.156 1 88.12 127 GLY A C 1
ATOM 1003 O O . GLY A 1 127 ? -4.652 8.453 23.359 1 88.12 127 GLY A O 1
ATOM 1004 N N . ARG A 1 128 ? -5.258 10.078 22 1 83.5 128 ARG A N 1
ATOM 1005 C CA . ARG A 1 128 ? -5.406 9.18 20.859 1 83.5 128 ARG A CA 1
ATOM 1006 C C . ARG A 1 128 ? -4.301 9.422 19.828 1 83.5 128 ARG A C 1
ATOM 1008 O O . ARG A 1 128 ? -4.262 8.758 18.781 1 83.5 128 ARG A O 1
ATOM 1015 N N . TYR A 1 129 ? -3.545 10.344 20.031 1 82.06 129 TYR A N 1
ATOM 1016 C CA . TYR A 1 129 ? -2.482 10.664 19.078 1 82.06 129 TYR A CA 1
ATOM 1017 C C . TYR A 1 129 ? -1.146 10.102 19.547 1 82.06 129 TYR A C 1
ATOM 1019 O O . TYR A 1 129 ? -0.696 10.398 20.656 1 82.06 129 TYR A O 1
ATOM 1027 N N . PRO A 1 130 ? -0.629 9.172 18.734 1 75.5 130 PRO A N 1
ATOM 1028 C CA . PRO A 1 130 ? 0.653 8.617 19.172 1 75.5 130 PRO A CA 1
ATOM 1029 C C . PRO A 1 130 ? 1.769 9.664 19.203 1 75.5 130 PRO A C 1
ATOM 1031 O O . PRO A 1 130 ? 1.719 10.641 18.453 1 75.5 130 PRO A O 1
ATOM 1034 N N . SER A 1 131 ? 2.42 9.812 20.406 1 59.25 131 SER A N 1
ATOM 1035 C CA . SER A 1 131 ? 3.584 10.688 20.406 1 59.25 131 SER A CA 1
ATOM 1036 C C . SER A 1 131 ? 4.68 10.148 19.5 1 59.25 131 SER A C 1
ATOM 1038 O O . SER A 1 131 ? 5.105 9 19.641 1 59.25 131 SER A O 1
ATOM 1040 N N . PRO A 1 132 ? 4.859 10.875 18.391 1 52.25 132 PRO A N 1
ATOM 1041 C CA . PRO A 1 132 ? 5.914 10.359 17.516 1 52.25 132 PRO A CA 1
ATOM 1042 C C . PRO A 1 132 ? 7.195 10.023 18.281 1 52.25 132 PRO A C 1
ATOM 1044 O O . PRO A 1 132 ? 8.008 9.227 17.797 1 52.25 132 PRO A O 1
ATOM 1047 N N . HIS A 1 133 ? 7.395 10.766 19.422 1 44.94 133 HIS A N 1
ATOM 1048 C CA . HIS A 1 133 ? 8.617 10.641 20.203 1 44.94 133 HIS A CA 1
ATOM 1049 C C . HIS A 1 133 ? 8.57 9.414 21.109 1 44.94 133 HIS A C 1
ATOM 1051 O O . HIS A 1 133 ? 9.562 9.086 21.781 1 44.94 133 HIS A O 1
ATOM 1057 N N . LYS A 1 134 ? 7.492 8.914 21.328 1 40.94 134 LYS A N 1
ATOM 1058 C CA . LYS A 1 134 ? 7.414 7.879 22.344 1 40.94 134 LYS A CA 1
ATOM 1059 C C . LYS A 1 134 ? 8.32 6.699 22 1 40.94 134 LYS A C 1
ATOM 1061 O O . LYS A 1 134 ? 8.539 5.82 22.844 1 40.94 134 LYS A O 1
ATOM 1066 N N . ASN A 1 135 ? 8.406 6.293 20.797 1 37.53 135 ASN A N 1
ATOM 1067 C CA . ASN A 1 135 ? 9.266 5.125 20.656 1 37.53 135 ASN A CA 1
ATOM 1068 C C . ASN A 1 135 ? 10.648 5.375 21.25 1 37.53 135 ASN A C 1
ATOM 1070 O O . ASN A 1 135 ? 11.539 4.523 21.141 1 37.53 135 ASN A O 1
ATOM 1074 N N . SER A 1 136 ? 11.086 6.562 21.406 1 34.56 136 SER A N 1
ATOM 1075 C CA . SER A 1 136 ? 12.375 6.691 22.078 1 34.56 136 SER A CA 1
ATOM 1076 C C . SER A 1 136 ? 12.258 6.398 23.562 1 34.56 136 SER A C 1
ATOM 1078 O O . SER A 1 136 ? 11.359 6.906 24.234 1 34.56 136 SER A O 1
ATOM 1080 N N . THR A 1 137 ? 12.469 5.223 23.969 1 34.88 137 THR A N 1
ATOM 1081 C CA . THR A 1 137 ? 12.688 4.855 25.359 1 34.88 137 THR A CA 1
ATOM 1082 C C . THR A 1 137 ? 13.094 6.078 26.188 1 34.88 137 THR A C 1
ATOM 1084 O O . THR A 1 137 ? 13.352 5.965 27.391 1 34.88 137 THR A O 1
ATOM 1087 N N . LYS A 1 138 ? 13.641 7.09 25.656 1 35.53 138 LYS A N 1
ATOM 1088 C CA . LYS A 1 138 ? 14.141 8.141 26.547 1 35.53 138 LYS A CA 1
ATOM 1089 C C . LYS A 1 138 ? 13 8.828 27.281 1 35.53 138 LYS A C 1
ATOM 1091 O O . LYS A 1 138 ? 12.219 9.562 26.672 1 35.53 138 LYS A O 1
ATOM 1096 N N . LYS A 1 139 ? 12.422 8.32 28.281 1 38.94 139 LYS A N 1
ATOM 1097 C CA . LYS A 1 139 ? 11.539 8.758 29.359 1 38.94 139 LYS A CA 1
ATOM 1098 C C . LYS A 1 139 ? 11.391 10.281 29.359 1 38.94 139 LYS A C 1
ATOM 1100 O O . LYS A 1 139 ? 10.422 10.812 29.922 1 38.94 139 LYS A O 1
ATOM 1105 N N . ASN A 1 140 ? 12.289 10.914 29.156 1 38.72 140 ASN A N 1
ATOM 1106 C CA . ASN A 1 140 ? 12.539 12.25 29.688 1 38.72 140 ASN A CA 1
ATOM 1107 C C . ASN A 1 140 ? 12.039 13.336 28.719 1 38.72 140 ASN A C 1
ATOM 1109 O O . ASN A 1 140 ? 12.203 14.523 28.984 1 38.72 140 ASN A O 1
ATOM 1113 N N . ASN A 1 141 ? 11.789 13.125 27.453 1 46.56 141 ASN A N 1
ATOM 1114 C CA . ASN A 1 141 ? 11.867 14.305 26.594 1 46.56 141 ASN A CA 1
ATOM 1115 C C . ASN A 1 141 ? 10.477 14.875 26.312 1 46.56 141 ASN A C 1
ATOM 1117 O O . ASN A 1 141 ? 10.148 15.164 25.156 1 46.56 141 ASN A O 1
ATOM 1121 N N . ASN A 1 142 ? 9.594 14.688 27.188 1 57.31 142 ASN A N 1
ATOM 1122 C CA . ASN A 1 142 ? 8.336 15.367 26.891 1 57.31 142 ASN A CA 1
ATOM 1123 C C . ASN A 1 142 ? 8.516 16.875 26.844 1 57.31 142 ASN A C 1
ATOM 1125 O O . ASN A 1 142 ? 8.562 17.531 27.891 1 57.31 142 ASN A O 1
ATOM 1129 N N . HIS A 1 143 ? 8.789 17.469 25.734 1 63.44 143 HIS A N 1
ATOM 1130 C CA . HIS A 1 143 ? 9.062 18.875 25.516 1 63.44 143 HIS A CA 1
ATOM 1131 C C . HIS A 1 143 ? 7.812 19.719 25.766 1 63.44 143 HIS A C 1
ATOM 1133 O O . HIS A 1 143 ? 7.895 20.953 25.812 1 63.44 143 HIS A O 1
ATOM 1139 N N . ASN A 1 144 ? 6.707 18.984 26.141 1 72.19 144 ASN A N 1
ATOM 1140 C CA . ASN A 1 144 ? 5.477 19.766 26.281 1 72.19 144 ASN A CA 1
ATOM 1141 C C . ASN A 1 144 ? 5.062 19.891 27.734 1 72.19 144 ASN A C 1
ATOM 1143 O O . ASN A 1 144 ? 3.977 20.391 28.047 1 72.19 144 ASN A O 1
ATOM 1147 N N . HIS A 1 145 ? 5.973 19.453 28.594 1 75 145 HIS A N 1
ATOM 1148 C CA . HIS A 1 145 ? 5.684 19.641 30.016 1 75 145 HIS A CA 1
ATOM 1149 C C . HIS A 1 145 ? 5.77 21.125 30.406 1 75 145 HIS A C 1
ATOM 1151 O O . HIS A 1 145 ? 6.672 21.828 29.953 1 75 145 HIS A O 1
ATOM 1157 N N . SER A 1 146 ? 4.766 21.484 31.188 1 80.88 146 SER A N 1
ATOM 1158 C CA . SER A 1 146 ? 4.781 22.875 31.625 1 80.88 146 SER A CA 1
ATOM 1159 C C . SER A 1 146 ? 5.957 23.141 32.562 1 80.88 146 SER A C 1
ATOM 1161 O O . SER A 1 146 ? 6.199 22.375 33.5 1 80.88 146 SER A O 1
ATOM 1163 N N . ARG A 1 147 ? 6.602 24.141 32.312 1 78.5 147 ARG A N 1
ATOM 1164 C CA . ARG A 1 147 ? 7.73 24.531 33.156 1 78.5 147 ARG A CA 1
ATOM 1165 C C . ARG A 1 147 ? 7.25 25.172 34.438 1 78.5 147 ARG A C 1
ATOM 1167 O O . ARG A 1 147 ? 7.906 25.047 35.5 1 78.5 147 ARG A O 1
ATOM 1174 N N . TYR A 1 148 ? 6.168 25.766 34.438 1 80.69 148 TYR A N 1
ATOM 1175 C CA . TYR A 1 148 ? 5.789 26.625 35.531 1 80.69 148 TYR A CA 1
ATOM 1176 C C . TYR A 1 148 ? 4.543 26.094 36.25 1 80.69 148 TYR A C 1
ATOM 1178 O O . TYR A 1 148 ? 4.223 26.516 37.344 1 80.69 148 TYR A O 1
ATOM 1186 N N . PHE A 1 149 ? 3.863 25.281 35.656 1 81.5 149 PHE A N 1
ATOM 1187 C CA . PHE A 1 149 ? 2.684 24.656 36.25 1 81.5 149 PHE A CA 1
ATOM 1188 C C . PHE A 1 149 ? 2.846 23.141 36.312 1 81.5 149 PHE A C 1
ATOM 1190 O O . PHE A 1 149 ? 2.508 22.438 35.344 1 81.5 149 PHE A O 1
ATOM 1197 N N . PRO A 1 150 ? 3.246 22.719 37.5 1 77.31 150 PRO A N 1
ATOM 1198 C CA . PRO A 1 150 ? 3.688 21.328 37.656 1 77.31 150 PRO A CA 1
ATOM 1199 C C . PRO A 1 150 ? 2.594 20.328 37.281 1 77.31 150 PRO A C 1
ATOM 1201 O O . PRO A 1 150 ? 1.417 20.562 37.594 1 77.31 150 PRO A O 1
ATOM 1204 N N . SER A 1 151 ? 2.912 19.312 36.562 1 82.94 151 SER A N 1
ATOM 1205 C CA . SER A 1 151 ? 2.107 18.141 36.25 1 82.94 151 SER A CA 1
ATOM 1206 C C . SER A 1 151 ? 1.249 18.391 35 1 82.94 151 SER A C 1
ATOM 1208 O O . SER A 1 151 ? 0.517 17.5 34.562 1 82.94 151 SER A O 1
ATOM 1210 N N . GLN A 1 152 ? 1.372 19.734 34.531 1 88.88 152 GLN A N 1
ATOM 1211 C CA . GLN A 1 152 ? 0.537 20.031 33.375 1 88.88 152 GLN A CA 1
ATOM 1212 C C . GLN A 1 152 ? 1.285 19.75 32.094 1 88.88 152 GLN A C 1
ATOM 1214 O O . GLN A 1 152 ? 2.512 19.859 32.031 1 88.88 152 GLN A O 1
ATOM 1219 N N . THR A 1 153 ? 0.559 19.312 31.094 1 92.06 153 THR A N 1
ATOM 1220 C CA . THR A 1 153 ? 1.059 19.203 29.734 1 92.06 153 THR A CA 1
ATOM 1221 C C . THR A 1 153 ? 0.536 20.359 28.875 1 92.06 153 THR A C 1
ATOM 1223 O O . THR A 1 153 ? -0.676 20.547 28.75 1 92.06 153 THR A O 1
ATOM 1226 N N . VAL A 1 154 ? 1.441 21.188 28.375 1 94.56 154 VAL A N 1
ATOM 1227 C CA . VAL A 1 154 ? 1.032 22.297 27.516 1 94.56 154 VAL A CA 1
ATOM 1228 C C . VAL A 1 154 ? 0.607 21.766 26.156 1 94.56 154 VAL A C 1
ATOM 1230 O O . VAL A 1 154 ? 1.296 20.922 25.562 1 94.56 154 VAL A O 1
ATOM 1233 N N . VAL A 1 155 ? -0.538 22.219 25.625 1 95.06 155 VAL A N 1
ATOM 1234 C CA . VAL A 1 155 ? -1.08 21.703 24.375 1 95.06 155 VAL A CA 1
ATOM 1235 C C . VAL A 1 155 ? -0.527 22.516 23.203 1 95.06 155 VAL A C 1
ATOM 1237 O O . VAL A 1 155 ? 0.036 23.594 23.391 1 95.06 155 VAL A O 1
ATOM 1240 N N . GLY A 1 156 ? -0.677 21.969 22.031 1 93.56 156 GLY A N 1
ATOM 1241 C CA . GLY A 1 156 ? -0.237 22.609 20.797 1 93.56 156 GLY A CA 1
ATOM 1242 C C . GLY A 1 156 ? 0.968 21.938 20.172 1 93.56 156 GLY A C 1
ATOM 1243 O O . GLY A 1 156 ? 1.885 21.516 20.875 1 93.56 156 GLY A O 1
ATOM 1244 N N . SER A 1 157 ? 0.992 21.891 18.844 1 89.56 157 SER A N 1
ATOM 1245 C CA . SER A 1 157 ? 2.047 21.141 18.172 1 89.56 157 SER A CA 1
ATOM 1246 C C . SER A 1 157 ? 2.812 22.031 17.188 1 89.56 157 SER A C 1
ATOM 1248 O O . SER A 1 157 ? 3.912 21.672 16.766 1 89.56 157 SER A O 1
ATOM 1250 N N . GLU A 1 158 ? 2.254 23.109 16.812 1 92.12 158 GLU A N 1
ATOM 1251 C CA . GLU A 1 158 ? 2.902 23.984 15.836 1 92.12 158 GLU A CA 1
ATOM 1252 C C . GLU A 1 158 ? 2.627 25.453 16.141 1 92.12 158 GLU A C 1
ATOM 1254 O O . GLU A 1 158 ? 2.158 25.781 17.234 1 92.12 158 GLU A O 1
ATOM 1259 N N . GLY A 1 159 ? 3.057 26.344 15.25 1 96.12 159 GLY A N 1
ATOM 1260 C CA . GLY A 1 159 ? 2.918 27.781 15.398 1 96.12 159 GLY A CA 1
ATOM 1261 C C . GLY A 1 159 ? 4.164 28.547 15 1 96.12 159 GLY A C 1
ATOM 1262 O O . GLY A 1 159 ? 5.141 27.953 14.531 1 96.12 159 GLY A O 1
ATOM 1263 N N . TRP A 1 160 ? 4.062 29.859 15.102 1 97.88 160 TRP A N 1
ATOM 1264 C CA . TRP A 1 160 ? 5.246 30.672 14.828 1 97.88 160 TRP A CA 1
ATOM 1265 C C . TRP A 1 160 ? 5.426 31.75 15.898 1 97.88 160 TRP A C 1
ATOM 1267 O O . TRP A 1 160 ? 4.516 32 16.688 1 97.88 160 TRP A O 1
ATOM 1277 N N . GLY A 1 161 ? 6.57 32.156 16.047 1 97.56 161 GLY A N 1
ATOM 1278 C CA . GLY A 1 161 ? 6.961 33.156 17.031 1 97.56 161 GLY A CA 1
ATOM 1279 C C . GLY A 1 161 ? 8.234 33.875 16.656 1 97.56 161 GLY A C 1
ATOM 1280 O O . GLY A 1 161 ? 8.758 33.719 15.555 1 97.56 161 GLY A O 1
ATOM 1281 N N . ARG A 1 162 ? 8.641 34.719 17.609 1 96.5 162 ARG A N 1
ATOM 1282 C CA . ARG A 1 162 ? 9.852 35.531 17.391 1 96.5 162 ARG A CA 1
ATOM 1283 C C . ARG A 1 162 ? 10.93 35.156 18.406 1 96.5 162 ARG A C 1
ATOM 1285 O O . ARG A 1 162 ? 10.641 35 19.594 1 96.5 162 ARG A O 1
ATOM 1292 N N . VAL A 1 163 ? 12.109 35 17.875 1 94 163 VAL A N 1
ATOM 1293 C CA . VAL A 1 163 ? 13.242 34.75 18.766 1 94 163 VAL A CA 1
ATOM 1294 C C . VAL A 1 163 ? 13.539 36.031 19.578 1 94 163 VAL A C 1
ATOM 1296 O O . VAL A 1 163 ? 13.727 37.094 19 1 94 163 VAL A O 1
ATOM 1299 N N . THR A 1 164 ? 13.602 35.875 20.922 1 92.5 164 THR A N 1
ATOM 1300 C CA . THR A 1 164 ? 13.852 37.031 21.734 1 92.5 164 THR A CA 1
ATOM 1301 C C . THR A 1 164 ? 15.195 36.938 22.469 1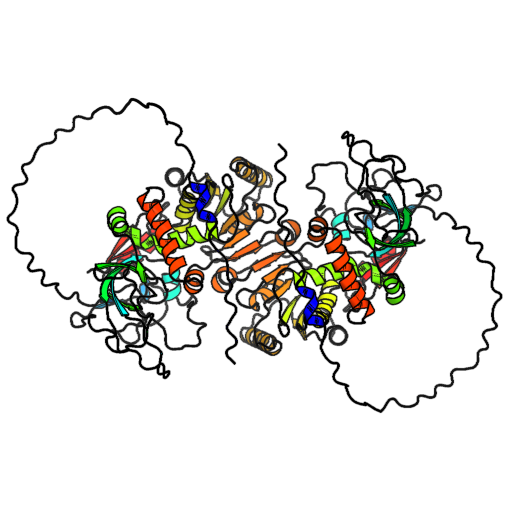 92.5 164 THR A C 1
ATOM 1303 O O . THR A 1 164 ? 15.742 37.906 22.938 1 92.5 164 THR A O 1
ATOM 1306 N N . HIS A 1 165 ? 15.656 35.719 22.641 1 87.12 165 HIS A N 1
ATOM 1307 C CA . HIS A 1 165 ? 16.938 35.469 23.297 1 87.12 165 HIS A CA 1
ATOM 1308 C C . HIS A 1 165 ? 17.625 34.25 22.75 1 87.12 165 HIS A C 1
ATOM 1310 O O . HIS A 1 165 ? 16.969 33.219 22.484 1 87.12 165 HIS A O 1
ATOM 1316 N N . VAL A 1 166 ? 18.906 34.375 22.5 1 85.69 166 VAL A N 1
ATOM 1317 C CA . VAL A 1 166 ? 19.734 33.25 22.078 1 85.69 166 VAL A CA 1
ATOM 1318 C C . VAL A 1 166 ? 20.797 32.969 23.141 1 85.69 166 VAL A C 1
ATOM 1320 O O . VAL A 1 166 ? 21.594 33.875 23.469 1 85.69 166 VAL A O 1
ATOM 1323 N N . LEU A 1 167 ? 20.656 31.859 23.766 1 77.62 167 LEU A N 1
ATOM 1324 C CA . LEU A 1 167 ? 21.641 31.484 24.781 1 77.62 167 LEU A CA 1
ATOM 1325 C C . LEU A 1 167 ? 22.891 30.891 24.125 1 77.62 167 LEU A C 1
ATOM 1327 O O . LEU A 1 167 ? 22.812 29.906 23.406 1 77.62 167 LEU A O 1
ATOM 1331 N N . GLN A 1 168 ? 23.938 31.766 24.109 1 63.94 168 GLN A N 1
ATOM 1332 C CA . GLN A 1 168 ? 25.219 31.281 23.594 1 63.94 168 GLN A CA 1
ATOM 1333 C C . GLN A 1 168 ? 25.969 30.5 24.656 1 63.94 168 GLN A C 1
ATOM 1335 O O . GLN A 1 168 ? 25.891 30.812 25.844 1 63.94 168 GLN A O 1
ATOM 1340 N N . THR A 1 169 ? 26.031 29.234 24.719 1 54.53 169 THR A N 1
ATOM 1341 C CA . THR A 1 169 ? 26.875 28.594 25.719 1 54.53 169 THR A CA 1
ATOM 1342 C C . THR A 1 169 ? 28.312 29.094 25.625 1 54.53 169 THR A C 1
ATOM 1344 O O . THR A 1 169 ? 28.875 29.203 24.531 1 54.53 169 THR A O 1
ATOM 1347 N N . ASP A 1 170 ? 28.703 30.078 26.469 1 45.38 170 ASP A N 1
ATOM 1348 C CA . ASP A 1 170 ? 30.062 30.594 26.547 1 45.38 170 ASP A CA 1
ATOM 1349 C C . ASP A 1 170 ? 31.094 29.484 26.328 1 45.38 170 ASP A C 1
ATOM 1351 O O . ASP A 1 170 ? 32.188 29.734 25.859 1 45.38 170 ASP A O 1
ATOM 1355 N N . ASP A 1 171 ? 31.203 28.484 27.312 1 39.59 171 ASP A N 1
ATOM 1356 C CA . ASP A 1 171 ? 32.469 27.812 27.625 1 39.59 171 ASP A CA 1
ATOM 1357 C C . ASP A 1 171 ? 33 27.062 26.406 1 39.59 171 ASP A C 1
ATOM 1359 O O . ASP A 1 171 ? 34.156 26.641 26.391 1 39.59 171 ASP A O 1
ATOM 1363 N N . ASP A 1 172 ? 32.469 25.984 25.969 1 36.56 172 ASP A N 1
ATOM 1364 C CA . ASP A 1 172 ? 33.312 24.953 25.391 1 36.56 172 ASP A CA 1
ATOM 1365 C C . ASP A 1 172 ? 33.906 25.422 24.078 1 36.56 172 ASP A C 1
ATOM 1367 O O . ASP A 1 172 ? 33.188 25.688 23.109 1 36.56 172 ASP A O 1
ATOM 1371 N N . LYS A 1 173 ? 35.156 25.875 24.078 1 38.06 173 LYS A N 1
ATOM 1372 C CA . LYS A 1 173 ? 36.125 26.031 23.016 1 38.06 173 LYS A CA 1
ATOM 1373 C C . LYS A 1 173 ? 35.906 24.984 21.922 1 38.06 173 LYS A C 1
ATOM 1375 O O . LYS A 1 173 ? 36.469 25.109 20.828 1 38.06 173 LYS A O 1
ATOM 1380 N N . ASN A 1 174 ? 36.031 23.766 22.25 1 33.66 174 ASN A N 1
ATOM 1381 C CA . ASN A 1 174 ? 36.156 22.656 21.312 1 33.66 174 ASN A CA 1
ATOM 1382 C C . ASN A 1 174 ? 34.875 22.406 20.531 1 33.66 174 ASN A C 1
ATOM 1384 O O . ASN A 1 174 ? 34.781 21.422 19.812 1 33.66 174 ASN A O 1
ATOM 1388 N N . CYS A 1 175 ? 33.75 22.562 21.203 1 34.97 175 CYS A N 1
ATOM 1389 C CA . CYS A 1 175 ? 32.656 22.109 20.344 1 34.97 175 CYS A CA 1
ATOM 1390 C C . CYS A 1 175 ? 32.531 22.984 19.109 1 34.97 175 CYS A C 1
ATOM 1392 O O . CYS A 1 175 ? 32.219 24.172 19.219 1 34.97 175 CYS A O 1
ATOM 1394 N N . LEU A 1 176 ? 33.406 22.859 18.188 1 37.16 176 LEU A N 1
ATOM 1395 C CA . LEU A 1 176 ? 33.5 23.406 16.828 1 37.16 176 LEU A CA 1
ATOM 1396 C C . LEU A 1 176 ? 32.156 23.906 16.344 1 37.16 176 LEU A C 1
ATOM 1398 O O . LEU A 1 176 ? 32.062 24.984 15.75 1 37.16 176 LEU A O 1
ATOM 1402 N N . THR A 1 177 ? 31.203 22.906 15.922 1 40.75 177 THR A N 1
ATOM 1403 C CA . THR A 1 177 ? 30.062 22.938 14.992 1 40.75 177 THR A CA 1
ATOM 1404 C C . THR A 1 177 ? 28.844 23.578 15.648 1 40.75 177 THR A C 1
ATOM 1406 O O . THR A 1 177 ? 27.719 23.422 15.172 1 40.75 177 THR A O 1
ATOM 1409 N N . ASN A 1 178 ? 28.828 24 16.922 1 44.28 178 ASN A N 1
ATOM 1410 C CA . ASN A 1 178 ? 27.797 24.609 17.734 1 44.28 178 ASN A CA 1
ATOM 1411 C C . ASN A 1 178 ? 27.344 25.953 17.156 1 44.28 178 ASN A C 1
ATOM 1413 O O . ASN A 1 178 ? 26.75 26.781 17.859 1 44.28 178 ASN A O 1
ATOM 1417 N N . ASP A 1 179 ? 27.844 26.484 16.328 1 52.66 179 ASP A N 1
ATOM 1418 C CA . ASP A 1 179 ? 27.547 27.844 15.883 1 52.66 179 ASP A CA 1
ATOM 1419 C C . ASP A 1 179 ? 26.094 27.953 15.43 1 52.66 179 ASP A C 1
ATOM 1421 O O . ASP A 1 179 ? 25.625 27.172 14.602 1 52.66 179 ASP A O 1
ATOM 1425 N N . ILE A 1 180 ? 25.25 28.516 16.359 1 58.72 180 ILE A N 1
ATOM 1426 C CA . ILE A 1 180 ? 23.953 29 15.883 1 58.72 180 ILE A CA 1
ATOM 1427 C C . ILE A 1 180 ? 24.094 29.562 14.469 1 58.72 180 ILE A C 1
ATOM 1429 O O . ILE A 1 180 ? 24.922 30.453 14.234 1 58.72 180 ILE A O 1
ATOM 1433 N N . PRO A 1 181 ? 23.516 28.797 13.547 1 64.31 181 PRO A N 1
ATOM 1434 C CA . PRO A 1 181 ? 23.594 29.375 12.195 1 64.31 181 PRO A CA 1
ATOM 1435 C C . PRO A 1 181 ? 23.172 30.828 12.148 1 64.31 181 PRO A C 1
ATOM 1437 O O . PRO A 1 181 ? 22.312 31.266 12.938 1 64.31 181 PRO A O 1
ATOM 1440 N N . ASN A 1 182 ? 23.922 31.656 11.469 1 65.38 182 ASN A N 1
ATOM 1441 C CA . ASN A 1 182 ? 23.719 33.094 11.289 1 65.38 182 ASN A CA 1
ATOM 1442 C C . ASN A 1 182 ? 22.266 33.406 10.938 1 65.38 182 ASN A C 1
ATOM 1444 O O . ASN A 1 182 ? 21.797 34.531 11.141 1 65.38 182 ASN A O 1
ATOM 1448 N N . TRP A 1 183 ? 21.547 32.344 10.68 1 69.56 183 TRP A N 1
ATOM 1449 C CA . TRP A 1 183 ? 20.203 32.656 10.18 1 69.56 183 TRP A CA 1
ATOM 1450 C C . TRP A 1 183 ? 19.203 32.688 11.32 1 69.56 183 TRP A C 1
ATOM 1452 O O . TRP A 1 183 ? 18.047 33.094 11.125 1 69.56 183 TRP A O 1
ATOM 1462 N N . ILE A 1 184 ? 19.578 32.344 12.523 1 82.06 184 ILE A N 1
ATOM 1463 C CA . ILE A 1 184 ? 18.703 32.5 13.68 1 82.06 184 ILE A CA 1
ATOM 1464 C C . ILE A 1 184 ? 19.266 33.594 14.609 1 82.06 184 ILE A C 1
ATOM 1466 O O . ILE A 1 184 ? 20.375 33.438 15.133 1 82.06 184 ILE A O 1
ATOM 1470 N N . SER A 1 185 ? 18.609 34.75 14.641 1 85.75 185 SER A N 1
ATOM 1471 C CA . SER A 1 185 ? 18.984 35.875 15.523 1 85.75 185 SER A CA 1
ATOM 1472 C C . SER A 1 185 ? 17.781 36.438 16.266 1 85.75 185 SER A C 1
ATOM 1474 O O . SER A 1 185 ? 16.641 36.094 15.953 1 85.75 185 SER A O 1
ATOM 1476 N N . GLU A 1 186 ? 18.062 37.219 17.234 1 90 186 GLU A N 1
ATOM 1477 C CA . GLU A 1 186 ? 16.969 37.906 17.938 1 90 186 GLU A CA 1
ATOM 1478 C C . GLU A 1 186 ? 16.125 38.719 16.969 1 90 186 GLU A C 1
ATOM 1480 O O . GLU A 1 186 ? 16.656 39.438 16.109 1 90 186 GLU A O 1
ATOM 1485 N N . GLY A 1 187 ? 14.828 38.531 17.062 1 92.88 187 GLY A N 1
ATOM 1486 C CA . GLY A 1 187 ? 13.906 39.188 16.172 1 92.88 187 GLY A CA 1
ATOM 1487 C C . GLY A 1 187 ? 13.406 38.312 15.031 1 92.88 187 GLY A C 1
ATOM 1488 O O . GLY A 1 187 ? 12.383 38.625 14.414 1 92.88 187 GLY A O 1
ATOM 1489 N N . SER A 1 188 ? 14.117 37.312 14.773 1 94.31 188 SER A N 1
ATOM 1490 C CA . SER A 1 188 ? 13.766 36.406 13.664 1 94.31 188 SER A CA 1
ATOM 1491 C C . SER A 1 188 ? 12.406 35.781 13.891 1 94.31 188 SER A C 1
ATOM 1493 O O . SER A 1 188 ? 12.086 35.344 15 1 94.31 188 SER A O 1
ATOM 1495 N N . LEU A 1 189 ? 11.562 35.812 12.805 1 96.88 189 LEU A N 1
ATOM 1496 C CA . LEU A 1 189 ? 10.344 35.031 12.805 1 96.88 189 LEU A CA 1
ATOM 1497 C C . LEU A 1 189 ? 10.656 33.562 12.555 1 96.88 189 LEU A C 1
ATOM 1499 O O . LEU A 1 189 ? 11.367 33.219 11.594 1 96.88 189 LEU A O 1
ATOM 1503 N N . VAL A 1 190 ? 10.188 32.688 13.438 1 96.81 190 VAL A N 1
ATOM 1504 C CA . VAL A 1 190 ? 10.547 31.266 13.336 1 96.81 190 VAL A CA 1
ATOM 1505 C C . VAL A 1 190 ? 9.305 30.406 13.555 1 96.81 190 VAL A C 1
ATOM 1507 O O . VAL A 1 190 ? 8.289 30.875 14.07 1 96.81 190 VAL A O 1
ATOM 1510 N N . THR A 1 191 ? 9.305 29.25 13.062 1 96.69 191 THR A N 1
ATOM 1511 C CA . THR A 1 191 ? 8.398 28.156 13.406 1 96.69 191 THR A CA 1
ATOM 1512 C C . THR A 1 191 ? 9.164 26.969 13.953 1 96.69 191 THR A C 1
ATOM 1514 O O . THR A 1 191 ? 10.398 26.984 14.008 1 96.69 191 THR A O 1
ATOM 1517 N N . LEU A 1 192 ? 8.445 25.984 14.422 1 92.94 192 LEU A N 1
ATOM 1518 C CA . LEU A 1 192 ? 9.07 24.812 15.047 1 92.94 192 LEU A CA 1
ATOM 1519 C C . LEU A 1 192 ? 9.344 23.734 14.016 1 92.94 192 LEU A C 1
ATOM 1521 O O . LEU A 1 192 ? 8.5 23.453 13.156 1 92.94 192 LEU A O 1
ATOM 1525 N N . GLY A 1 193 ? 10.539 23.125 14.062 1 90.31 193 GLY A N 1
ATOM 1526 C CA . GLY A 1 193 ? 10.93 22.031 13.195 1 90.31 193 GLY A CA 1
ATOM 1527 C C . GLY A 1 193 ? 10.703 20.656 13.82 1 90.31 193 GLY A C 1
ATOM 1528 O O . GLY A 1 193 ? 11.062 19.641 13.234 1 90.31 193 GLY A O 1
ATOM 1529 N N . ALA A 1 194 ? 10.211 20.688 14.992 1 84.56 194 ALA A N 1
ATOM 1530 C CA . ALA A 1 194 ? 9.906 19.453 15.703 1 84.56 194 ALA A CA 1
ATOM 1531 C C . ALA A 1 194 ? 8.586 19.562 16.469 1 84.56 194 ALA A C 1
ATOM 1533 O O . ALA A 1 194 ? 8.18 20.656 16.844 1 84.56 194 ALA A O 1
ATOM 1534 N N . SER A 1 195 ? 7.957 18.359 16.562 1 76.25 195 SER A N 1
ATOM 1535 C CA . SER A 1 195 ? 6.68 18.344 17.266 1 76.25 195 SER A CA 1
ATOM 1536 C C . SER A 1 195 ? 6.875 18.062 18.766 1 76.25 195 SER A C 1
ATOM 1538 O O . SER A 1 195 ? 7.973 17.719 19.188 1 76.25 195 SER A O 1
ATOM 1540 N N . GLY A 1 196 ? 5.863 18.375 19.562 1 76.69 196 GLY A N 1
ATOM 1541 C CA . GLY A 1 196 ? 5.836 17.953 20.953 1 76.69 196 GLY A CA 1
ATOM 1542 C C . GLY A 1 196 ? 6.277 19.031 21.922 1 76.69 196 GLY A C 1
ATOM 1543 O O . GLY A 1 196 ? 6.617 18.75 23.078 1 76.69 196 GLY A O 1
ATOM 1544 N N . TYR A 1 197 ? 6.352 20.281 21.531 1 86.38 197 TYR A N 1
ATOM 1545 C CA . TYR A 1 197 ? 6.855 21.344 22.406 1 86.38 197 TYR A CA 1
ATOM 1546 C C . TYR A 1 197 ? 5.723 21.984 23.188 1 86.38 197 TYR A C 1
ATOM 1548 O O . TYR A 1 197 ? 5.969 22.719 24.156 1 86.38 197 TYR A O 1
ATOM 1556 N N . GLY A 1 198 ? 4.477 21.656 22.891 1 92.94 198 GLY A N 1
ATOM 1557 C CA . GLY A 1 198 ? 3.416 22.422 23.516 1 92.94 198 GLY A CA 1
ATOM 1558 C C . GLY A 1 198 ? 3.512 23.906 23.234 1 92.94 198 GLY A C 1
ATOM 1559 O O . GLY A 1 198 ? 4.113 24.656 24.016 1 92.94 198 GLY A O 1
ATOM 1560 N N . THR A 1 199 ? 2.854 24.375 22.297 1 95.62 199 THR A N 1
ATOM 1561 C CA . THR A 1 199 ? 3.121 25.719 21.781 1 95.62 199 THR A CA 1
ATOM 1562 C C . THR A 1 199 ? 2.037 26.703 22.219 1 95.62 199 THR A C 1
ATOM 1564 O O . THR A 1 199 ? 2.178 27.906 22.047 1 95.62 199 THR A O 1
ATOM 1567 N N . MET A 1 200 ? 1.024 26.25 22.812 1 96.81 200 MET A N 1
ATOM 1568 C CA . MET A 1 200 ? -0.025 27.141 23.281 1 96.81 200 MET A CA 1
ATOM 1569 C C . MET A 1 200 ? 0.391 27.828 24.594 1 96.81 200 MET A C 1
ATOM 1571 O O . MET A 1 200 ? -0.236 27.625 25.625 1 96.81 200 MET A O 1
ATOM 1575 N N . ARG A 1 201 ? 1.314 28.625 24.453 1 95.5 201 ARG A N 1
ATOM 1576 C CA . ARG A 1 201 ? 1.894 29.391 25.547 1 95.5 201 ARG A CA 1
ATOM 1577 C C . ARG A 1 201 ? 2.555 30.672 25.047 1 95.5 201 ARG A C 1
ATOM 1579 O O . ARG A 1 201 ? 2.75 30.844 23.844 1 95.5 201 ARG A O 1
ATOM 1586 N N . SER A 1 202 ? 2.842 31.562 25.984 1 94.5 202 SER A N 1
ATOM 1587 C CA . SER A 1 202 ? 3.387 32.875 25.625 1 94.5 202 SER A CA 1
ATOM 1588 C C . SER A 1 202 ? 4.812 32.75 25.094 1 94.5 202 SER A C 1
ATOM 1590 O O . SER A 1 202 ? 5.215 33.5 24.203 1 94.5 202 SER A O 1
ATOM 1592 N N . SER A 1 203 ? 5.574 31.844 25.688 1 92.69 203 SER A N 1
ATOM 1593 C CA . SER A 1 203 ? 6.961 31.672 25.266 1 92.69 203 SER A CA 1
ATOM 1594 C C . SER A 1 203 ? 7.465 30.266 25.578 1 92.69 203 SER A C 1
ATOM 1596 O O . SER A 1 203 ? 6.867 29.547 26.375 1 92.69 203 SER A O 1
ATOM 1598 N N . LEU A 1 204 ? 8.531 29.859 24.891 1 90.69 204 LEU A N 1
ATOM 1599 C CA . LEU A 1 204 ? 9.188 28.578 25.172 1 90.69 204 LEU A CA 1
ATOM 1600 C C . LEU A 1 204 ? 10.656 28.625 24.75 1 90.69 204 LEU A C 1
ATOM 1602 O O . LEU A 1 204 ? 11.047 29.469 23.938 1 90.69 204 LEU A O 1
ATOM 1606 N N . TRP A 1 205 ? 11.438 27.812 25.359 1 88.88 205 TRP A N 1
ATOM 1607 C CA . TRP A 1 205 ? 12.844 27.625 25.031 1 88.88 205 TRP A CA 1
ATOM 1608 C C . TRP A 1 205 ? 13.039 26.391 24.156 1 88.88 205 TRP A C 1
ATOM 1610 O O . TRP A 1 205 ? 12.555 25.297 24.484 1 88.88 205 TRP A O 1
ATOM 1620 N N . VAL A 1 206 ? 13.648 26.609 23.016 1 88.81 206 VAL A N 1
ATOM 1621 C CA . VAL A 1 206 ? 13.805 25.547 22.031 1 88.81 206 VAL A CA 1
ATOM 1622 C C . VAL A 1 206 ? 15.25 25.516 21.531 1 88.81 206 VAL A C 1
ATOM 1624 O O . VAL A 1 206 ? 15.859 26.562 21.297 1 88.81 206 VAL A O 1
ATOM 1627 N N . PRO A 1 207 ? 15.828 24.266 21.438 1 86.81 207 PRO A N 1
ATOM 1628 C CA . PRO A 1 207 ? 17.125 24.203 20.75 1 86.81 207 PRO A CA 1
ATOM 1629 C C . PRO A 1 207 ? 17.062 24.797 19.344 1 86.81 207 PRO A C 1
ATOM 1631 O O . PRO A 1 207 ? 16.062 24.609 18.641 1 86.81 207 PRO A O 1
ATOM 1634 N N . TRP A 1 208 ? 18.125 25.547 19 1 85.25 208 TRP A N 1
ATOM 1635 C CA . TRP A 1 208 ? 18.125 26.281 17.75 1 85.25 208 TRP A CA 1
ATOM 1636 C C . TRP A 1 208 ? 17.859 25.344 16.578 1 85.25 208 TRP A C 1
ATOM 1638 O O . TRP A 1 208 ? 17.234 25.75 15.586 1 85.25 208 TRP A O 1
ATOM 1648 N N . HIS A 1 209 ? 18.297 24.094 16.578 1 86.25 209 HIS A N 1
ATOM 1649 C CA . HIS A 1 209 ? 18.172 23.172 15.445 1 86.25 209 HIS A CA 1
ATOM 1650 C C . HIS A 1 209 ? 16.75 22.672 15.305 1 86.25 209 HIS A C 1
ATOM 1652 O O . HIS A 1 209 ? 16.438 21.938 14.352 1 86.25 209 HIS A O 1
ATOM 1658 N N . ASP A 1 210 ? 15.883 23 16.203 1 90.25 210 ASP A N 1
ATOM 1659 C CA . ASP A 1 210 ? 14.461 22.672 16.094 1 90.25 210 ASP A CA 1
ATOM 1660 C C . ASP A 1 210 ? 13.656 23.891 15.664 1 90.25 210 ASP A C 1
ATOM 1662 O O . ASP A 1 210 ? 12.422 23.891 15.734 1 90.25 210 ASP A O 1
ATOM 1666 N N . LEU A 1 211 ? 14.367 24.891 15.258 1 92.81 211 LEU A N 1
ATOM 1667 C CA . LEU A 1 211 ? 13.711 26.078 14.742 1 92.81 211 LEU A CA 1
ATOM 1668 C C . LEU A 1 211 ? 13.922 26.219 13.242 1 92.81 211 LEU A C 1
ATOM 1670 O O . LEU A 1 211 ? 14.992 25.859 12.727 1 92.81 211 LEU A O 1
ATOM 1674 N N . LEU A 1 212 ? 12.938 26.672 12.586 1 95.69 212 LEU A N 1
ATOM 1675 C CA . LEU A 1 212 ? 12.984 27 11.164 1 95.69 212 LEU A CA 1
ATOM 1676 C C . LEU A 1 212 ? 12.656 28.469 10.93 1 95.69 212 LEU A C 1
ATOM 1678 O O . LEU A 1 212 ? 11.758 29.016 11.578 1 95.69 212 LEU A O 1
ATOM 1682 N N . THR A 1 213 ? 13.328 29.062 10.023 1 95.5 213 THR A N 1
ATOM 1683 C CA . THR A 1 213 ? 13.133 30.484 9.781 1 95.5 213 THR A CA 1
ATOM 1684 C C . THR A 1 213 ? 11.969 30.719 8.82 1 95.5 213 THR A C 1
ATOM 1686 O O . THR A 1 213 ? 11.789 29.969 7.859 1 95.5 213 THR A O 1
ATOM 1689 N N . VAL A 1 214 ? 11.234 31.734 9.047 1 97 214 VAL A N 1
ATOM 1690 C CA . VAL A 1 214 ? 10.117 32.188 8.227 1 97 214 VAL A CA 1
ATOM 1691 C C . VAL A 1 214 ? 10.352 33.594 7.746 1 97 214 VAL A C 1
ATOM 1693 O O . VAL A 1 214 ? 10.711 34.469 8.539 1 97 214 VAL A O 1
ATOM 1696 N N . PRO A 1 215 ? 10.18 33.906 6.465 1 96.31 215 PRO A N 1
ATOM 1697 C CA . PRO A 1 215 ? 10.344 35.281 6.004 1 96.31 215 PRO A CA 1
ATOM 1698 C C . PRO A 1 215 ? 9.344 36.219 6.645 1 96.31 215 PRO A C 1
ATOM 1700 O O . PRO A 1 215 ? 8.148 35.906 6.742 1 96.31 215 PRO A O 1
ATOM 1703 N N . GLU A 1 216 ? 9.844 37.375 6.996 1 95.62 216 GLU A N 1
ATOM 1704 C CA . GLU A 1 216 ? 9.023 38.406 7.652 1 95.62 216 GLU A CA 1
ATOM 1705 C C . GLU A 1 216 ? 7.844 38.812 6.777 1 95.62 216 GLU A C 1
ATOM 1707 O O . GLU A 1 216 ? 6.762 39.125 7.281 1 95.62 216 GLU A O 1
ATOM 1712 N N . GLN A 1 217 ? 8.039 38.781 5.512 1 97.44 217 GLN A N 1
ATOM 1713 C CA . GLN A 1 217 ? 7.023 39.188 4.543 1 97.44 217 GLN A CA 1
ATOM 1714 C C . GLN A 1 217 ? 5.781 38.312 4.637 1 97.44 217 GLN A C 1
ATOM 1716 O O . GLN A 1 217 ? 4.684 38.719 4.281 1 97.44 217 GLN A O 1
ATOM 1721 N N . LEU A 1 218 ? 5.973 37.094 5.105 1 97.69 218 LEU A N 1
ATOM 1722 C CA . LEU A 1 218 ? 4.836 36.188 5.219 1 97.69 218 LEU A CA 1
ATOM 1723 C C . LEU A 1 218 ? 3.855 36.656 6.285 1 97.69 218 LEU A C 1
ATOM 1725 O O . LEU A 1 218 ? 2.641 36.625 6.086 1 97.69 218 LEU A O 1
ATOM 1729 N N . LEU A 1 219 ? 4.402 37.062 7.406 1 96.81 219 LEU A N 1
ATOM 1730 C CA . LEU A 1 219 ? 3.557 37.625 8.461 1 96.81 219 LEU A CA 1
ATOM 1731 C C . LEU A 1 219 ? 2.799 38.844 7.969 1 96.81 219 LEU A C 1
ATOM 1733 O O . LEU A 1 219 ? 1.604 39 8.234 1 96.81 219 LEU A O 1
ATOM 1737 N N . ASP A 1 220 ? 3.453 39.719 7.219 1 96.38 220 ASP A N 1
ATOM 1738 C CA . ASP A 1 220 ? 2.836 40.906 6.676 1 96.38 220 ASP A CA 1
ATOM 1739 C C . ASP A 1 220 ? 1.695 40.562 5.723 1 96.38 220 ASP A C 1
ATOM 1741 O O . ASP A 1 220 ? 0.64 41.219 5.746 1 96.38 220 ASP A O 1
ATOM 1745 N N . ARG A 1 221 ? 1.899 39.562 4.984 1 96.44 221 ARG A N 1
ATOM 1746 C CA . ARG A 1 221 ? 0.975 39.219 3.916 1 96.44 221 ARG A CA 1
ATOM 1747 C C . ARG A 1 221 ? -0.222 38.438 4.465 1 96.44 221 ARG A C 1
ATOM 1749 O O . ARG A 1 221 ? -1.344 38.594 3.979 1 96.44 221 ARG A O 1
ATOM 1756 N N . THR A 1 222 ? -0.036 37.625 5.469 1 97.25 222 THR A N 1
ATOM 1757 C CA . THR A 1 222 ? -1.054 36.625 5.809 1 97.25 222 THR A CA 1
ATOM 1758 C C . THR A 1 222 ? -1.643 36.906 7.188 1 97.25 222 THR A C 1
ATOM 1760 O O . THR A 1 222 ? -2.689 36.375 7.547 1 97.25 222 THR A O 1
ATOM 1763 N N . GLY A 1 223 ? -0.971 37.75 7.984 1 97.38 223 GLY A N 1
ATOM 1764 C CA . GLY A 1 223 ? -1.375 37.875 9.375 1 97.38 223 GLY A CA 1
ATOM 1765 C C . GLY A 1 223 ? -1.346 36.562 10.125 1 97.38 223 GLY A C 1
ATOM 1766 O O . GLY A 1 223 ? -0.448 35.719 9.914 1 97.38 223 GLY A O 1
ATOM 1767 N N . PRO A 1 224 ? -2.314 36.312 11.047 1 97.69 224 PRO A N 1
ATOM 1768 C CA . PRO A 1 224 ? -2.32 35.094 11.867 1 97.69 224 PRO A CA 1
ATOM 1769 C C . PRO A 1 224 ? -2.512 33.844 11.039 1 97.69 224 PRO A C 1
ATOM 1771 O O . PRO A 1 224 ? -2.109 32.75 11.469 1 97.69 224 PRO A O 1
ATOM 1774 N N . ALA A 1 225 ? -3.092 33.938 9.875 1 96.69 225 ALA A N 1
ATOM 1775 C CA . ALA A 1 225 ? -3.365 32.781 9.047 1 96.69 225 ALA A CA 1
ATOM 1776 C C . ALA A 1 225 ? -2.07 32.094 8.633 1 96.69 225 ALA A C 1
ATOM 1778 O O . ALA A 1 225 ? -2.062 30.891 8.352 1 96.69 225 ALA A O 1
ATOM 1779 N N . GLY A 1 226 ? -0.983 32.875 8.586 1 97.56 226 GLY A N 1
ATOM 1780 C CA . GLY A 1 226 ? 0.295 32.344 8.141 1 97.56 226 GLY A CA 1
ATOM 1781 C C . GLY A 1 226 ? 0.795 31.188 8.992 1 97.56 226 GLY A C 1
ATOM 1782 O O . GLY A 1 226 ? 1.501 30.297 8.5 1 97.56 226 GLY A O 1
ATOM 1783 N N . CYS A 1 227 ? 0.41 31.109 10.266 1 97.25 227 CYS A N 1
ATOM 1784 C CA . CYS A 1 227 ? 0.9 30.078 11.164 1 97.25 227 CYS A CA 1
ATOM 1785 C C . CYS A 1 227 ? 0.349 28.703 10.766 1 97.25 227 CYS A C 1
ATOM 1787 O O . CYS A 1 227 ? 0.853 27.672 11.211 1 97.25 227 CYS A O 1
ATOM 1789 N N . THR A 1 228 ? -0.725 28.625 9.93 1 95.94 228 THR A N 1
ATOM 1790 C CA . THR A 1 228 ? -1.341 27.359 9.516 1 95.94 228 THR A CA 1
ATOM 1791 C C . THR A 1 228 ? -0.568 26.734 8.359 1 95.94 228 THR A C 1
ATOM 1793 O O . THR A 1 228 ? -0.764 25.562 8.039 1 95.94 228 THR A O 1
ATOM 1796 N N . LEU A 1 229 ? 0.288 27.469 7.758 1 96.56 229 LEU A N 1
ATOM 1797 C CA . LEU A 1 229 ? 0.95 27.109 6.508 1 96.56 229 LEU A CA 1
ATOM 1798 C C . LEU A 1 229 ? 1.817 25.859 6.699 1 96.56 229 LEU A C 1
ATOM 1800 O O . LEU A 1 229 ? 1.892 25.016 5.812 1 96.56 229 LEU A O 1
ATOM 1804 N N . PHE A 1 230 ? 2.418 25.688 7.789 1 93 230 PHE A N 1
ATOM 1805 C CA . PHE A 1 230 ? 3.535 24.766 7.922 1 93 230 PHE A CA 1
ATOM 1806 C C . PHE A 1 230 ? 3.035 23.328 8.031 1 93 230 PHE A C 1
ATOM 1808 O O . PHE A 1 230 ? 3.514 22.438 7.324 1 93 230 PHE A O 1
ATOM 1815 N N . GLN A 1 231 ? 2.098 23.141 8.859 1 93 231 GLN A N 1
ATOM 1816 C CA . GLN A 1 231 ? 1.548 21.797 8.945 1 93 231 GLN A CA 1
ATOM 1817 C C . GLN A 1 231 ? 0.63 21.5 7.766 1 93 231 GLN A C 1
ATOM 1819 O O . GLN A 1 231 ? 0.745 20.453 7.129 1 93 231 GLN A O 1
ATOM 1824 N N . LEU A 1 232 ? -0.34 22.406 7.426 1 95.38 232 LEU A N 1
ATOM 1825 C CA . LEU A 1 232 ? -1.273 22.188 6.328 1 95.38 232 LEU A CA 1
ATOM 1826 C C . LEU A 1 232 ? -0.541 22.156 4.988 1 95.38 232 LEU A C 1
ATOM 1828 O O . LEU A 1 232 ? -0.719 21.234 4.199 1 95.38 232 LEU A O 1
ATOM 1832 N N . GLY A 1 233 ? 0.266 23.188 4.793 1 96.94 233 GLY A N 1
ATOM 1833 C CA . GLY A 1 233 ? 1.012 23.266 3.549 1 96.94 233 GLY A CA 1
ATOM 1834 C C . GLY A 1 233 ? 2.057 22.172 3.404 1 96.94 233 GLY A C 1
ATOM 1835 O O . GLY A 1 233 ? 2.25 21.641 2.314 1 96.94 233 GLY A O 1
ATOM 1836 N N . GLY A 1 234 ? 2.773 21.938 4.508 1 97.31 234 GLY A N 1
ATOM 1837 C CA . GLY A 1 234 ? 3.736 20.844 4.48 1 97.31 234 GLY A CA 1
ATOM 1838 C C . GLY A 1 234 ? 3.115 19.516 4.125 1 97.31 234 GLY A C 1
ATOM 1839 O O . GLY A 1 234 ? 3.652 18.766 3.299 1 97.31 234 GLY A O 1
ATOM 1840 N N . THR A 1 235 ? 1.983 19.203 4.73 1 97.56 235 THR A N 1
ATOM 1841 C CA . THR A 1 235 ? 1.253 17.984 4.41 1 97.56 235 THR A CA 1
ATOM 1842 C C . THR A 1 235 ? 0.882 17.938 2.932 1 97.56 235 THR A C 1
ATOM 1844 O O . THR A 1 235 ? 1.154 16.953 2.242 1 97.56 235 THR A O 1
ATOM 1847 N N . ALA A 1 236 ? 0.308 19.031 2.465 1 97.88 236 ALA A N 1
ATOM 1848 C CA . ALA A 1 236 ? -0.126 19.094 1.071 1 97.88 236 ALA A CA 1
ATOM 1849 C C . ALA A 1 236 ? 1.046 18.875 0.119 1 97.88 236 ALA A C 1
ATOM 1851 O O . ALA A 1 236 ? 0.95 18.078 -0.82 1 97.88 236 ALA A O 1
ATOM 1852 N N . LEU A 1 237 ? 2.113 19.562 0.386 1 98.56 237 LEU A N 1
ATOM 1853 C CA . LEU A 1 237 ? 3.275 19.484 -0.492 1 98.56 237 LEU A CA 1
ATOM 1854 C C . LEU A 1 237 ? 3.855 18.078 -0.501 1 98.56 237 LEU A C 1
ATOM 1856 O O . LEU A 1 237 ? 4.195 17.547 -1.562 1 98.56 237 LEU A O 1
ATOM 1860 N N . ARG A 1 238 ? 3.984 17.484 0.655 1 98.56 238 ARG A N 1
ATOM 1861 C CA . ARG A 1 238 ? 4.59 16.156 0.737 1 98.56 238 ARG A CA 1
ATOM 1862 C C . ARG A 1 238 ? 3.682 15.109 0.11 1 98.56 238 ARG A C 1
ATOM 1864 O O . ARG A 1 238 ? 4.164 14.141 -0.491 1 98.56 238 ARG A O 1
ATOM 1871 N N . LEU A 1 239 ? 2.385 15.227 0.236 1 98.75 239 LEU A N 1
ATOM 1872 C CA . LEU A 1 239 ? 1.438 14.328 -0.418 1 98.75 239 LEU A CA 1
ATOM 1873 C C . LEU A 1 239 ? 1.618 14.367 -1.932 1 98.75 239 LEU A C 1
ATOM 1875 O O . LEU A 1 239 ? 1.481 13.336 -2.6 1 98.75 239 LEU A O 1
ATOM 1879 N N . LEU A 1 240 ? 1.945 15.492 -2.457 1 98.31 240 LEU A N 1
ATOM 1880 C CA . LEU A 1 240 ? 2.051 15.688 -3.898 1 98.31 240 LEU A CA 1
ATOM 1881 C C . LEU A 1 240 ? 3.42 15.242 -4.406 1 98.31 240 LEU A C 1
ATOM 1883 O O . LEU A 1 240 ? 3.588 14.969 -5.598 1 98.31 240 LEU A O 1
ATOM 1887 N N . THR A 1 241 ? 4.387 15.117 -3.523 1 98.06 241 THR A N 1
ATOM 1888 C CA . THR A 1 241 ? 5.762 14.977 -3.98 1 98.06 241 THR A CA 1
ATOM 1889 C C . THR A 1 241 ? 6.285 13.57 -3.707 1 98.06 241 THR A C 1
ATOM 1891 O O . THR A 1 241 ? 7.082 13.039 -4.484 1 98.06 241 THR A O 1
ATOM 1894 N N . ASP A 1 242 ? 5.879 12.969 -2.715 1 98 242 ASP A N 1
ATOM 1895 C CA . ASP A 1 242 ? 6.68 11.891 -2.141 1 98 242 ASP A CA 1
ATOM 1896 C C . ASP A 1 242 ? 6.164 10.531 -2.592 1 98 242 ASP A C 1
ATOM 1898 O O . ASP A 1 242 ? 6.832 9.508 -2.396 1 98 242 ASP A O 1
ATOM 1902 N N . PHE A 1 243 ? 5.043 10.383 -3.291 1 98.31 243 PHE A N 1
ATOM 1903 C CA . PHE A 1 243 ? 4.41 9.078 -3.438 1 98.31 243 PHE A CA 1
ATOM 1904 C C . PHE A 1 243 ? 4.324 8.68 -4.906 1 98.31 243 PHE A C 1
ATOM 1906 O O . PHE A 1 243 ? 4.422 7.492 -5.242 1 98.31 243 PHE A O 1
ATOM 1913 N N . VAL A 1 244 ? 3.988 9.602 -5.738 1 97.94 244 VAL A N 1
ATOM 1914 C CA . VAL A 1 244 ? 3.883 9.352 -7.172 1 97.94 244 VAL A CA 1
ATOM 1915 C C . VAL A 1 244 ? 4.668 10.414 -7.945 1 97.94 244 VAL A C 1
ATOM 1917 O O . VAL A 1 244 ? 4.668 11.586 -7.57 1 97.94 244 VAL A O 1
ATOM 1920 N N . ASN A 1 245 ? 5.32 9.992 -9.008 1 97 245 ASN A N 1
ATOM 1921 C CA . ASN A 1 245 ? 5.965 10.953 -9.891 1 97 245 ASN A CA 1
ATOM 1922 C C . ASN A 1 245 ? 4.949 11.633 -10.812 1 97 245 ASN A C 1
ATOM 1924 O O . ASN A 1 245 ? 4.711 11.172 -11.93 1 97 245 ASN A O 1
ATOM 1928 N N . LEU A 1 246 ? 4.418 12.68 -10.344 1 97 246 LEU A N 1
ATOM 1929 C CA . LEU A 1 246 ? 3.396 13.414 -11.078 1 97 246 LEU A CA 1
ATOM 1930 C C . LEU A 1 246 ? 4.012 14.172 -12.25 1 97 246 LEU A C 1
ATOM 1932 O O . LEU A 1 246 ? 5.102 14.734 -12.125 1 97 246 LEU A O 1
ATOM 1936 N N . GLN A 1 247 ? 3.318 14.125 -13.336 1 96.19 247 GLN A N 1
ATOM 1937 C CA . GLN A 1 247 ? 3.699 14.875 -14.531 1 96.19 247 GLN A CA 1
ATOM 1938 C C . GLN A 1 247 ? 2.676 15.961 -14.852 1 96.19 247 GLN A C 1
ATOM 1940 O O . GLN A 1 247 ? 1.498 15.828 -14.516 1 96.19 247 GLN A O 1
ATOM 1945 N N . ARG A 1 248 ? 3.211 17.016 -15.516 1 95.69 248 ARG A N 1
ATOM 1946 C CA . ARG A 1 248 ? 2.291 18.047 -15.977 1 95.69 248 ARG A CA 1
ATOM 1947 C C . ARG A 1 248 ? 1.159 17.453 -16.812 1 95.69 248 ARG A C 1
ATOM 1949 O O . ARG A 1 248 ? 1.396 16.609 -17.672 1 95.69 248 ARG A O 1
ATOM 1956 N N . GLY A 1 249 ? -0.036 17.844 -16.5 1 94 249 GLY A N 1
ATOM 1957 C CA . GLY A 1 249 ? -1.182 17.359 -17.25 1 94 249 GLY A CA 1
ATOM 1958 C C . GLY A 1 249 ? -1.863 16.172 -16.578 1 94 249 GLY A C 1
ATOM 1959 O O . GLY A 1 249 ? -2.971 15.797 -16.969 1 94 249 GLY A O 1
ATOM 1960 N N . ASP A 1 250 ? -1.233 15.594 -15.57 1 95.12 250 ASP A N 1
ATOM 1961 C CA . ASP A 1 250 ? -1.876 14.523 -14.812 1 95.12 250 ASP A CA 1
ATOM 1962 C C . ASP A 1 250 ? -3.098 15.039 -14.055 1 95.12 250 ASP A C 1
ATOM 1964 O O . ASP A 1 250 ? -3.312 16.25 -13.969 1 95.12 250 ASP A O 1
ATOM 1968 N N . VAL A 1 251 ? -3.914 14.133 -13.602 1 94 251 VAL A N 1
ATOM 1969 C CA . VAL A 1 251 ? -5.035 14.438 -12.719 1 94 251 VAL A CA 1
ATOM 1970 C C . VAL A 1 251 ? -4.891 13.664 -11.406 1 94 251 VAL A C 1
ATOM 1972 O O . VAL A 1 251 ? -4.438 12.516 -11.406 1 94 251 VAL A O 1
ATOM 1975 N N . ILE A 1 252 ? -5.137 14.336 -10.297 1 96.5 252 ILE A N 1
ATOM 1976 C CA . ILE A 1 252 ? -5.172 13.641 -9.016 1 96.5 252 ILE A CA 1
ATOM 1977 C C . ILE A 1 252 ? -6.566 13.766 -8.406 1 96.5 252 ILE A C 1
ATOM 1979 O O . ILE A 1 252 ? -7.359 14.617 -8.812 1 96.5 252 ILE A O 1
ATOM 1983 N N . LEU A 1 253 ? -6.863 12.828 -7.5 1 95.88 253 LEU A N 1
ATOM 1984 C CA . LEU A 1 253 ? -8.164 12.758 -6.84 1 95.88 253 LEU A CA 1
ATOM 1985 C C . LEU A 1 253 ? -8.008 12.883 -5.328 1 95.88 253 LEU A C 1
ATOM 1987 O O . LEU A 1 253 ? -7.039 12.383 -4.754 1 95.88 253 LEU A O 1
ATOM 1991 N N . GLN A 1 254 ? -8.953 13.602 -4.711 1 95.88 254 GLN A N 1
ATOM 1992 C CA . GLN A 1 254 ? -8.938 13.648 -3.252 1 95.88 254 GLN A CA 1
ATOM 1993 C C . GLN A 1 254 ? -10.352 13.703 -2.688 1 95.88 254 GLN A C 1
ATOM 1995 O O . GLN A 1 254 ? -11.266 14.219 -3.336 1 95.88 254 GLN A O 1
ATOM 2000 N N . ASN A 1 255 ? -10.547 13.117 -1.583 1 94 255 ASN A N 1
ATOM 2001 C CA . ASN A 1 255 ? -11.758 13.414 -0.83 1 94 255 ASN A CA 1
ATOM 2002 C C . ASN A 1 255 ? -11.508 14.469 0.245 1 94 255 ASN A C 1
ATOM 2004 O O . ASN A 1 255 ? -10.375 14.891 0.456 1 94 255 ASN A O 1
ATOM 2008 N N . ALA A 1 256 ? -12.578 15.047 0.787 1 89.88 256 ALA A N 1
ATOM 2009 C CA . ALA A 1 256 ? -12.484 16.172 1.708 1 89.88 256 ALA A CA 1
ATOM 2010 C C . ALA A 1 256 ? -11.719 17.328 1.078 1 89.88 256 ALA A C 1
ATOM 2012 O O . ALA A 1 256 ? -10.812 17.906 1.7 1 89.88 256 ALA A O 1
ATOM 2013 N N . GLY A 1 257 ? -12.07 17.609 -0.15 1 89.06 257 GLY A N 1
ATOM 2014 C CA . GLY A 1 257 ? -11.367 18.625 -0.909 1 89.06 257 GLY A CA 1
ATOM 2015 C C . GLY A 1 257 ? -11.5 20.016 -0.309 1 89.06 257 GLY A C 1
ATOM 2016 O O . GLY A 1 257 ? -10.68 20.891 -0.577 1 89.06 257 GLY A O 1
ATOM 2017 N N . ASN A 1 258 ? -12.516 20.203 0.526 1 85.75 258 ASN A N 1
ATOM 2018 C CA . ASN A 1 258 ? -12.742 21.516 1.127 1 85.75 258 ASN A CA 1
ATOM 2019 C C . ASN A 1 258 ? -12.094 21.625 2.504 1 85.75 258 ASN A C 1
ATOM 2021 O O . ASN A 1 258 ? -12.328 22.578 3.236 1 85.75 258 ASN A O 1
ATOM 2025 N N . SER A 1 259 ? -11.344 20.625 2.9 1 87.31 259 SER A N 1
ATOM 2026 C CA . SER A 1 259 ? -10.539 20.719 4.113 1 87.31 259 SER A CA 1
ATOM 2027 C C . SER A 1 259 ? -9.367 21.672 3.93 1 87.31 259 SER A C 1
ATOM 2029 O O . SER A 1 259 ? -9.062 22.078 2.805 1 87.31 259 SER A O 1
ATOM 2031 N N . GLY A 1 260 ? -8.742 22.078 5.039 1 89.19 260 GLY A N 1
ATOM 2032 C CA . GLY A 1 260 ? -7.566 22.922 4.945 1 89.19 260 GLY A CA 1
ATOM 2033 C C . GLY A 1 260 ? -6.484 22.344 4.055 1 89.19 260 GLY A C 1
ATOM 2034 O O . GLY A 1 260 ? -5.973 23.031 3.166 1 89.19 260 GLY A O 1
ATOM 2035 N N . VAL A 1 261 ? -6.16 21.062 4.25 1 94.44 261 VAL A N 1
ATOM 2036 C CA . VAL A 1 261 ? -5.137 20.406 3.438 1 94.44 261 VAL A CA 1
ATOM 2037 C C . VAL A 1 261 ? -5.629 20.266 2 1 94.44 261 VAL A C 1
ATOM 2039 O O . VAL A 1 261 ? -4.891 20.547 1.053 1 94.44 261 VAL A O 1
ATOM 2042 N N . GLY A 1 262 ? -6.891 19.844 1.827 1 92.25 262 GLY A N 1
ATOM 2043 C CA . GLY A 1 262 ? -7.441 19.656 0.496 1 92.25 262 GLY A CA 1
ATOM 2044 C C . GLY A 1 262 ? -7.387 20.891 -0.365 1 92.25 262 GLY A C 1
ATOM 2045 O O . GLY A 1 262 ? -7.043 20.828 -1.548 1 92.25 262 GLY A O 1
ATOM 2046 N N . MET A 1 263 ? -7.68 21.984 0.21 1 90 263 MET A N 1
ATOM 2047 C CA . MET A 1 263 ? -7.66 23.25 -0.523 1 90 263 MET A CA 1
ATOM 2048 C C . MET A 1 263 ? -6.234 23.625 -0.93 1 90 263 MET A C 1
ATOM 2050 O O . MET A 1 263 ? -6.016 24.141 -2.027 1 90 263 MET A O 1
ATOM 2054 N N . LEU A 1 264 ? -5.328 23.375 -0.056 1 94.19 264 LEU A N 1
ATOM 2055 C CA . LEU A 1 264 ? -3.939 23.688 -0.379 1 94.19 264 LEU A CA 1
ATOM 2056 C C . LEU A 1 264 ? -3.387 22.719 -1.412 1 94.19 264 LEU A C 1
ATOM 2058 O O . LEU A 1 264 ? -2.586 23.094 -2.268 1 94.19 264 LEU A O 1
ATOM 2062 N N . VAL A 1 265 ? -3.803 21.453 -1.381 1 95.69 265 VAL A N 1
ATOM 2063 C CA . VAL A 1 265 ? -3.391 20.453 -2.359 1 95.69 265 VAL A CA 1
ATOM 2064 C C . VAL A 1 265 ? -3.781 20.906 -3.764 1 95.69 265 VAL A C 1
ATOM 2066 O O . VAL A 1 265 ? -2.957 20.891 -4.68 1 95.69 265 VAL A O 1
ATOM 2069 N N . SER A 1 266 ? -5.035 21.328 -3.922 1 92.88 266 SER A N 1
ATOM 2070 C CA . SER A 1 266 ? -5.512 21.719 -5.246 1 92.88 266 SER A CA 1
ATOM 2071 C C . SER A 1 266 ? -4.715 22.891 -5.801 1 92.88 266 SER A C 1
ATOM 2073 O O . SER A 1 266 ? -4.355 22.906 -6.977 1 92.88 266 SER A O 1
ATOM 2075 N N . GLN A 1 267 ? -4.41 23.797 -4.973 1 93.25 267 GLN A N 1
ATOM 2076 C CA . GLN A 1 267 ? -3.676 24.984 -5.406 1 93.25 267 GLN A CA 1
ATOM 2077 C C . GLN A 1 267 ? -2.227 24.641 -5.738 1 93.25 267 GLN A C 1
ATOM 2079 O O . GLN A 1 267 ? -1.718 25.031 -6.793 1 93.25 267 GLN A O 1
ATOM 2084 N N . LEU A 1 268 ? -1.584 23.938 -4.848 1 96 268 LEU A N 1
ATOM 2085 C CA . LEU A 1 268 ? -0.182 23.578 -5.047 1 96 268 LEU A CA 1
ATOM 2086 C C . LEU A 1 268 ? -0.019 22.656 -6.246 1 96 268 LEU A C 1
ATOM 2088 O O . LEU A 1 268 ? 0.959 22.766 -6.992 1 96 268 LEU A O 1
ATOM 2092 N N . ALA A 1 269 ? -0.942 21.703 -6.426 1 95.19 269 ALA A N 1
ATOM 2093 C CA . ALA A 1 269 ? -0.901 20.781 -7.566 1 95.19 269 ALA A CA 1
ATOM 2094 C C . ALA A 1 269 ? -0.868 21.547 -8.883 1 95.19 269 ALA A C 1
ATOM 2096 O O . ALA A 1 269 ? -0.073 21.234 -9.773 1 95.19 269 ALA A O 1
ATOM 2097 N N . GLN A 1 270 ? -1.683 22.547 -8.938 1 92.31 270 GLN A N 1
ATOM 2098 C CA . GLN A 1 270 ? -1.742 23.359 -10.156 1 92.31 270 GLN A CA 1
ATOM 2099 C C . GLN A 1 270 ? -0.518 24.266 -10.273 1 92.31 270 GLN A C 1
ATOM 2101 O O . GLN A 1 270 ? 0.138 24.297 -11.32 1 92.31 270 GLN A O 1
ATOM 2106 N N . ALA A 1 271 ? -0.203 24.938 -9.242 1 92.81 271 ALA A N 1
ATOM 2107 C CA . ALA A 1 271 ? 0.809 25.984 -9.281 1 92.81 271 ALA A CA 1
ATOM 2108 C C . ALA A 1 271 ? 2.205 25.406 -9.469 1 92.81 271 ALA A C 1
ATOM 2110 O O . ALA A 1 271 ? 3.02 25.938 -10.219 1 92.81 271 ALA A O 1
ATOM 2111 N N . LEU A 1 272 ? 2.461 24.312 -8.805 1 94.75 272 LEU A N 1
ATOM 2112 C CA . LEU A 1 272 ? 3.832 23.828 -8.781 1 94.75 272 LEU A CA 1
ATOM 2113 C C . LEU A 1 272 ? 4.012 22.672 -9.758 1 94.75 272 LEU A C 1
ATOM 2115 O O . LEU A 1 272 ? 5.113 22.438 -10.266 1 94.75 272 LEU A O 1
ATOM 2119 N N . PHE A 1 273 ? 2.918 21.938 -10.094 1 94.31 273 PHE A N 1
ATOM 2120 C CA . PHE A 1 273 ? 3.098 20.703 -10.844 1 94.31 273 PHE A CA 1
ATOM 2121 C C . PHE A 1 273 ? 2.316 20.75 -12.156 1 94.31 273 PHE A C 1
ATOM 2123 O O . PHE A 1 273 ? 2.521 19.906 -13.031 1 94.31 273 PHE A O 1
ATOM 2130 N N . GLY A 1 274 ? 1.404 21.672 -12.297 1 92.75 274 GLY A N 1
ATOM 2131 C CA . GLY A 1 274 ? 0.56 21.703 -13.484 1 92.75 274 GLY A CA 1
ATOM 2132 C C . GLY A 1 274 ? -0.39 20.516 -13.57 1 92.75 274 GLY A C 1
ATOM 2133 O O . GLY A 1 274 ? -0.644 20 -14.656 1 92.75 274 GLY A O 1
ATOM 2134 N N . VAL A 1 275 ? -0.774 20.078 -12.43 1 93.56 275 VAL A N 1
ATOM 2135 C CA . VAL A 1 275 ? -1.651 18.922 -12.305 1 93.56 275 VAL A CA 1
ATOM 2136 C C . VAL A 1 275 ? -3.049 19.375 -11.891 1 93.56 275 VAL A C 1
ATOM 2138 O O . VAL A 1 275 ? -3.197 20.297 -11.078 1 93.56 275 VAL A O 1
ATOM 2141 N N . SER A 1 276 ? -4.078 18.766 -12.453 1 90.62 276 SER A N 1
ATOM 2142 C CA . SER A 1 276 ? -5.453 19.062 -12.07 1 90.62 276 SER A CA 1
ATOM 2143 C C . SER A 1 276 ? -5.891 18.219 -10.883 1 90.62 276 SER A C 1
ATOM 2145 O O . SER A 1 276 ? -5.488 17.047 -10.758 1 90.62 276 SER A O 1
ATOM 2147 N N . THR A 1 277 ? -6.672 18.828 -10.055 1 93.56 277 THR A N 1
ATOM 2148 C CA . THR A 1 277 ? -7.191 18.125 -8.898 1 93.56 277 THR A CA 1
ATOM 2149 C C . THR A 1 277 ? -8.711 18 -8.969 1 93.56 277 THR A C 1
ATOM 2151 O O . THR A 1 277 ? -9.406 18.969 -9.273 1 93.56 277 THR A O 1
ATOM 2154 N N . VAL A 1 278 ? -9.195 16.797 -8.82 1 92.12 278 VAL A N 1
ATOM 2155 C CA . VAL A 1 278 ? -10.617 16.562 -8.625 1 92.12 278 VAL A CA 1
ATOM 2156 C C . VAL A 1 278 ? -10.906 16.328 -7.145 1 92.12 278 VAL A C 1
ATOM 2158 O O . VAL A 1 278 ? -10.398 15.383 -6.547 1 92.12 278 VAL A O 1
ATOM 2161 N N . SER A 1 279 ? -11.727 17.203 -6.613 1 91.38 279 SER A N 1
ATOM 2162 C CA . SER A 1 279 ? -12.055 17.141 -5.195 1 91.38 279 SER A CA 1
ATOM 2163 C C . SER A 1 279 ? -13.477 16.625 -4.98 1 91.38 279 SER A C 1
ATOM 2165 O O . SER A 1 279 ? -14.438 17.203 -5.496 1 91.38 279 SER A O 1
ATOM 2167 N N . MET A 1 280 ? -13.508 15.531 -4.254 1 87.94 280 MET A N 1
ATOM 2168 C CA . MET A 1 280 ? -14.812 15.008 -3.852 1 87.94 280 MET A CA 1
ATOM 2169 C C . MET A 1 280 ? -15.266 15.641 -2.539 1 87.94 280 MET A C 1
ATOM 2171 O O . MET A 1 280 ? -14.5 15.695 -1.573 1 87.94 280 MET A O 1
ATOM 2175 N N . VAL A 1 281 ? -16.5 16.156 -2.594 1 83.81 281 VAL A N 1
ATOM 2176 C CA . VAL A 1 281 ? -17.109 16.766 -1.406 1 83.81 281 VAL A CA 1
ATOM 2177 C C . VAL A 1 281 ? -18.484 16.156 -1.174 1 83.81 281 VAL A C 1
ATOM 2179 O O . VAL A 1 281 ? -19.25 15.938 -2.125 1 83.81 281 VAL A O 1
ATOM 2182 N N . ARG A 1 282 ? -18.781 15.883 -0.008 1 77.44 282 ARG A N 1
ATOM 2183 C CA . ARG A 1 282 ? -20.094 15.336 0.315 1 77.44 282 ARG A CA 1
ATOM 2184 C C . ARG A 1 282 ? -21.156 16.422 0.293 1 77.44 282 ARG A C 1
ATOM 2186 O O . ARG A 1 282 ? -20.938 17.531 0.773 1 77.44 282 ARG A O 1
ATOM 2193 N N . ARG A 1 283 ? -22.25 16.109 -0.308 1 73.19 283 ARG A N 1
ATOM 2194 C CA . ARG A 1 283 ? -23.375 17.047 -0.284 1 73.19 283 ARG A CA 1
ATOM 2195 C C . ARG A 1 283 ? -23.906 17.234 1.135 1 73.19 283 ARG A C 1
ATOM 2197 O O . ARG A 1 283 ? -24 18.359 1.62 1 73.19 283 ARG A O 1
ATOM 2204 N N . GLY A 1 284 ? -23.969 16.078 1.763 1 72.75 284 GLY A N 1
ATOM 2205 C CA . GLY A 1 284 ? -24.547 16.125 3.098 1 72.75 284 GLY A CA 1
ATOM 2206 C C . GLY A 1 284 ? -25.781 16.984 3.186 1 72.75 284 GLY A C 1
ATOM 2207 O O . GLY A 1 284 ? -26.719 16.828 2.396 1 72.75 284 GLY A O 1
ATOM 2208 N N . SER A 1 285 ? -25.875 17.906 4.195 1 74.75 285 SER A N 1
ATOM 2209 C CA . SER A 1 285 ? -27.031 18.781 4.41 1 74.75 285 SER A CA 1
ATOM 2210 C C . SER A 1 285 ? -26.828 20.141 3.73 1 74.75 285 SER A C 1
ATOM 2212 O O . SER A 1 285 ? -27.625 21.047 3.922 1 74.75 285 SER A O 1
ATOM 2214 N N . LYS A 1 286 ? -25.812 20.234 2.852 1 78.06 286 LYS A N 1
ATOM 2215 C CA . LYS A 1 286 ? -25.516 21.516 2.219 1 78.06 286 LYS A CA 1
ATOM 2216 C C . LYS A 1 286 ? -26.609 21.906 1.22 1 78.06 286 LYS A C 1
ATOM 2218 O O . LYS A 1 286 ? -27.109 21.062 0.485 1 78.06 286 LYS A O 1
ATOM 2223 N N . THR A 1 287 ? -26.906 23.141 1.298 1 81.19 287 THR A N 1
ATOM 2224 C CA . THR A 1 287 ? -27.875 23.688 0.351 1 81.19 287 THR A CA 1
ATOM 2225 C C . THR A 1 287 ? -27.234 23.891 -1.017 1 81.19 287 THR A C 1
ATOM 2227 O O . THR A 1 287 ? -26 23.828 -1.15 1 81.19 287 THR A O 1
ATOM 2230 N N . VAL A 1 288 ? -28.094 24.078 -1.919 1 81.69 288 VAL A N 1
ATOM 2231 C CA . VAL A 1 288 ? -27.609 24.344 -3.273 1 81.69 288 VAL A CA 1
ATOM 2232 C C . VAL A 1 288 ? -26.75 25.594 -3.283 1 81.69 288 VAL A C 1
ATOM 2234 O O . VAL A 1 288 ? -25.719 25.641 -3.955 1 81.69 288 VAL A O 1
ATOM 2237 N N . GLN A 1 289 ? -27.219 26.547 -2.469 1 82.19 289 GLN A N 1
ATOM 2238 C CA . GLN A 1 289 ? -26.484 27.797 -2.4 1 82.19 289 GLN A CA 1
ATOM 2239 C C . GLN A 1 289 ? -25.094 27.594 -1.783 1 82.19 289 GLN A C 1
ATOM 2241 O O . GLN A 1 289 ? -24.109 28.172 -2.254 1 82.19 289 GLN A O 1
ATOM 2246 N N . GLU A 1 290 ? -25.047 26.766 -0.801 1 80 290 GLU A N 1
ATOM 2247 C CA . GLU A 1 290 ? -23.781 26.484 -0.137 1 80 290 GLU A CA 1
ATOM 2248 C C . GLU A 1 290 ? -22.828 25.734 -1.062 1 80 290 GLU A C 1
ATOM 2250 O O . GLU A 1 290 ? -21.625 25.984 -1.064 1 80 290 GLU A O 1
ATOM 2255 N N . LEU A 1 291 ? -23.406 24.922 -1.774 1 80.81 291 LEU A N 1
ATOM 2256 C CA . LEU A 1 291 ? -22.609 24.156 -2.721 1 80.81 291 LEU A CA 1
ATOM 2257 C C . LEU A 1 291 ? -22.078 25.047 -3.832 1 80.81 291 LEU A C 1
ATOM 2259 O O . LEU A 1 291 ? -20.922 24.891 -4.254 1 80.81 291 LEU A O 1
ATOM 2263 N N . ASP A 1 292 ? -22.891 25.922 -4.25 1 81.81 292 ASP A N 1
ATOM 2264 C CA . ASP A 1 292 ? -22.453 26.875 -5.273 1 81.81 292 ASP A CA 1
ATOM 2265 C C . ASP A 1 292 ? -21.312 27.734 -4.762 1 81.81 292 ASP A C 1
ATOM 2267 O O . ASP A 1 292 ? -20.359 28 -5.492 1 81.81 292 ASP A O 1
ATOM 2271 N N . GLN A 1 293 ? -21.453 28.141 -3.547 1 79.38 293 GLN A N 1
ATOM 2272 C CA . GLN A 1 293 ? -20.391 28.938 -2.934 1 79.38 293 GLN A CA 1
ATOM 2273 C C . GLN A 1 293 ? -19.094 28.156 -2.857 1 79.38 293 GLN A C 1
ATOM 2275 O O . GLN A 1 293 ? -18.016 28.703 -3.094 1 79.38 293 GLN A O 1
ATOM 2280 N N . LEU A 1 294 ? -19.266 26.969 -2.531 1 79.62 294 LEU A N 1
ATOM 2281 C CA . LEU A 1 294 ? -18.094 26.109 -2.439 1 79.62 294 LEU A CA 1
ATOM 2282 C C . LEU A 1 294 ? -17.453 25.922 -3.807 1 79.62 294 LEU A C 1
ATOM 2284 O O . LEU A 1 294 ? -16.219 25.984 -3.932 1 79.62 294 LEU A O 1
ATOM 2288 N N . ILE A 1 295 ? -18.281 25.688 -4.758 1 78.12 295 ILE A N 1
ATOM 2289 C CA . ILE A 1 295 ? -17.797 25.5 -6.121 1 78.12 295 ILE A CA 1
ATOM 2290 C C . ILE A 1 295 ? -17.047 26.766 -6.582 1 78.12 295 ILE A C 1
ATOM 2292 O O . ILE A 1 295 ? -15.961 26.672 -7.152 1 78.12 295 ILE A O 1
ATOM 2296 N N . ASP A 1 296 ? -17.625 27.844 -6.32 1 78.5 296 ASP A N 1
ATOM 2297 C CA . ASP A 1 296 ? -17.016 29.125 -6.699 1 78.5 296 ASP A CA 1
ATOM 2298 C C . ASP A 1 296 ? -15.68 29.312 -6 1 78.5 296 ASP A C 1
ATOM 2300 O O . ASP A 1 296 ? -14.695 29.719 -6.633 1 78.5 296 ASP A O 1
ATOM 2304 N N . TYR A 1 297 ? -15.727 29.016 -4.785 1 76.06 297 TYR A N 1
ATOM 2305 C CA . TYR A 1 297 ? -14.5 29.156 -4.012 1 76.06 297 TYR A CA 1
ATOM 2306 C C . TYR A 1 297 ? -13.406 28.234 -4.527 1 76.06 297 TYR A C 1
ATOM 2308 O O . TYR A 1 297 ? -12.266 28.656 -4.738 1 76.06 297 TYR A O 1
ATOM 2316 N N . MET A 1 298 ? -13.75 27.031 -4.766 1 76.69 298 MET A N 1
ATOM 2317 C CA . MET A 1 298 ? -12.781 26.031 -5.176 1 76.69 298 MET A CA 1
ATOM 2318 C C . MET A 1 298 ? -12.273 26.297 -6.586 1 76.69 298 MET A C 1
ATOM 2320 O O . MET A 1 298 ? -11.109 26.031 -6.898 1 76.69 298 MET A O 1
ATOM 2324 N N . THR A 1 299 ? -13.156 26.797 -7.379 1 73.94 299 THR A N 1
ATOM 2325 C CA . THR A 1 299 ? -12.742 27.109 -8.742 1 73.94 299 THR A CA 1
ATOM 2326 C C . THR A 1 299 ? -11.797 28.312 -8.766 1 73.94 299 THR A C 1
ATOM 2328 O O . THR A 1 299 ? -10.906 28.391 -9.617 1 73.94 299 THR A O 1
ATOM 2331 N N . THR A 1 300 ? -12.055 29.109 -7.824 1 71.94 300 THR A N 1
ATOM 2332 C CA . THR A 1 300 ? -11.203 30.281 -7.75 1 71.94 300 THR A CA 1
ATOM 2333 C C . THR A 1 300 ? -9.828 29.922 -7.184 1 71.94 300 THR A C 1
ATOM 2335 O O . THR A 1 300 ? -8.812 30.438 -7.656 1 71.94 300 THR A O 1
ATOM 2338 N N . VAL A 1 301 ? -10.016 28.984 -6.309 1 63.62 301 VAL A N 1
ATOM 2339 C CA . VAL A 1 301 ? -8.766 28.625 -5.645 1 63.62 301 VAL A CA 1
ATOM 2340 C C . VAL A 1 301 ? -8.172 27.391 -6.301 1 63.62 301 VAL A C 1
ATOM 2342 O O . VAL A 1 301 ? -8.758 26.297 -6.242 1 63.62 301 VAL A O 1
ATOM 2345 N N . GLY A 1 302 ? -7.27 27.25 -7.426 1 58.34 302 GLY A N 1
ATOM 2346 C CA . GLY A 1 302 ? -6.461 26.156 -7.938 1 58.34 302 GLY A CA 1
ATOM 2347 C C . GLY A 1 302 ? -7.137 25.391 -9.062 1 58.34 302 GLY A C 1
ATOM 2348 O O . GLY A 1 302 ? -6.637 24.344 -9.5 1 58.34 302 GLY A O 1
ATOM 2349 N N . LYS A 1 303 ? -7.992 25.797 -9.891 1 55.81 303 LYS A N 1
ATOM 2350 C CA . LYS A 1 303 ? -8.633 25.141 -11.023 1 55.81 303 LYS A CA 1
ATOM 2351 C C . LYS A 1 303 ? -9.016 23.703 -10.672 1 55.81 303 LYS A C 1
ATOM 2353 O O . LYS A 1 303 ? -8.633 22.766 -11.383 1 55.81 303 LYS A O 1
ATOM 2358 N N . ASN A 1 304 ? -9.773 23.5 -9.586 1 63.12 304 ASN A N 1
ATOM 2359 C CA . ASN A 1 304 ? -10.188 22.234 -8.992 1 63.12 304 ASN A CA 1
ATOM 2360 C C . ASN A 1 304 ? -11.547 21.781 -9.516 1 63.12 304 ASN A C 1
ATOM 2362 O O . ASN A 1 304 ? -12.461 22.609 -9.672 1 63.12 304 ASN A O 1
ATOM 2366 N N . ALA A 1 305 ? -11.477 20.641 -10.305 1 69 305 ALA A N 1
ATOM 2367 C CA . ALA A 1 305 ? -12.812 20.094 -10.555 1 69 305 ALA A CA 1
ATOM 2368 C C . ALA A 1 305 ? -13.414 19.516 -9.281 1 69 305 ALA A C 1
ATOM 2370 O O . ALA A 1 305 ? -12.727 18.844 -8.508 1 69 305 ALA A O 1
ATOM 2371 N N . LEU A 1 306 ? -14.672 20.047 -9.008 1 73.19 306 LEU A N 1
ATOM 2372 C CA . LEU A 1 306 ? -15.391 19.609 -7.82 1 73.19 306 LEU A CA 1
ATOM 2373 C C . LEU A 1 306 ? -16.484 18.594 -8.188 1 73.19 306 LEU A C 1
ATOM 2375 O O . LEU A 1 306 ? -17.234 18.812 -9.141 1 73.19 306 LEU A O 1
ATOM 2379 N N . VAL A 1 307 ? -16.391 17.5 -7.527 1 73.31 307 VAL A N 1
ATOM 2380 C CA . VAL A 1 307 ? -17.438 16.5 -7.66 1 73.31 307 VAL A CA 1
ATOM 2381 C C . VAL A 1 307 ? -18.188 16.344 -6.336 1 73.31 307 VAL A C 1
ATOM 2383 O O . VAL A 1 307 ? -17.594 16.016 -5.312 1 73.31 307 VAL A O 1
ATOM 2386 N N . VAL A 1 308 ? -19.469 16.719 -6.453 1 73.12 308 VAL A N 1
ATOM 2387 C CA . VAL A 1 308 ? -20.328 16.562 -5.273 1 73.12 308 VAL A CA 1
ATOM 2388 C C . VAL A 1 308 ? -20.953 15.164 -5.285 1 73.12 308 VAL A C 1
ATOM 2390 O O . VAL A 1 308 ? -21.625 14.789 -6.254 1 73.12 308 VAL A O 1
ATOM 2393 N N . VAL A 1 309 ? -20.703 14.344 -4.414 1 68.12 309 VAL A N 1
ATOM 2394 C CA . VAL A 1 309 ? -21.203 12.977 -4.352 1 68.12 309 VAL A CA 1
ATOM 2395 C C . VAL A 1 309 ? -22.359 12.898 -3.35 1 68.12 309 VAL A C 1
ATOM 2397 O O . VAL A 1 309 ? -22.281 13.461 -2.258 1 68.12 309 VAL A O 1
ATOM 2400 N N . GLU A 1 310 ? -23.469 12.422 -4.059 1 63.94 310 GLU A N 1
ATOM 2401 C CA . GLU A 1 310 ? -24.609 12.156 -3.182 1 63.94 310 GLU A CA 1
ATOM 2402 C C . GLU A 1 310 ? -24.391 10.867 -2.385 1 63.94 310 GLU A C 1
ATOM 2404 O O . GLU A 1 310 ? -24.297 9.781 -2.961 1 63.94 310 GLU A O 1
ATOM 2409 N N . GLY A 1 311 ? -24.109 11.047 -1.196 1 61.41 311 GLY A N 1
ATOM 2410 C CA . GLY A 1 311 ? -23.766 9.891 -0.385 1 61.41 311 GLY A CA 1
ATOM 2411 C C . GLY A 1 311 ? -22.344 9.406 -0.61 1 61.41 311 GLY A C 1
ATOM 2412 O O . GLY A 1 311 ? -21.5 10.156 -1.105 1 61.41 311 GLY A O 1
ATOM 2413 N N . ASP A 1 312 ? -21.844 8.203 -0.176 1 57.84 312 ASP A N 1
ATOM 2414 C CA . ASP A 1 312 ? -20.453 7.777 -0.203 1 57.84 312 ASP A CA 1
ATOM 2415 C C . ASP A 1 312 ? -20.188 6.836 -1.373 1 57.84 312 ASP A C 1
ATOM 2417 O O . ASP A 1 312 ? -19.109 6.242 -1.468 1 57.84 312 ASP A O 1
ATOM 2421 N N . LEU A 1 313 ? -21.234 6.621 -2.201 1 63.56 313 LEU A N 1
ATOM 2422 C CA . LEU A 1 313 ? -20.969 5.57 -3.18 1 63.56 313 LEU A CA 1
ATOM 2423 C C . LEU A 1 313 ? -21.656 5.883 -4.508 1 63.56 313 LEU A C 1
ATOM 2425 O O . LEU A 1 313 ? -22.672 6.578 -4.543 1 63.56 313 LEU A O 1
ATOM 2429 N N . ILE A 1 314 ? -20.922 5.766 -5.551 1 66.19 314 ILE A N 1
ATOM 2430 C CA . ILE A 1 314 ? -21.484 5.664 -6.895 1 66.19 314 ILE A CA 1
ATOM 2431 C C . ILE A 1 314 ? -21.734 4.195 -7.242 1 66.19 314 ILE A C 1
ATOM 2433 O O . ILE A 1 314 ? -20.781 3.445 -7.492 1 66.19 314 ILE A O 1
ATOM 2437 N N . ASP A 1 315 ? -22.859 3.66 -6.988 1 66.44 315 ASP A N 1
ATOM 2438 C CA . ASP A 1 315 ? -23.156 2.236 -7.121 1 66.44 315 ASP A CA 1
ATOM 2439 C C . ASP A 1 315 ? -23.609 1.897 -8.539 1 66.44 315 ASP A C 1
ATOM 2441 O O . ASP A 1 315 ? -23.578 0.732 -8.938 1 66.44 315 ASP A O 1
ATOM 2445 N N . ASP A 1 316 ? -23.891 2.879 -9.234 1 77.31 316 ASP A N 1
ATOM 2446 C CA . ASP A 1 316 ? -24.375 2.686 -10.594 1 77.31 316 ASP A CA 1
ATOM 2447 C C . ASP A 1 316 ? -23.219 2.582 -11.578 1 77.31 316 ASP A C 1
ATOM 2449 O O . ASP A 1 316 ? -22.375 3.479 -11.648 1 77.31 316 ASP A O 1
ATOM 2453 N N . LYS A 1 317 ? -23.203 1.469 -12.344 1 81.75 317 LYS A N 1
ATOM 2454 C CA . LYS A 1 317 ? -22.141 1.195 -13.305 1 81.75 317 LYS A CA 1
ATOM 2455 C C . LYS A 1 317 ? -22.016 2.316 -14.328 1 81.75 317 LYS A C 1
ATOM 2457 O O . LYS A 1 317 ? -20.906 2.709 -14.703 1 81.75 317 LYS A O 1
ATOM 2462 N N . GLU A 1 318 ? -23.156 2.793 -14.75 1 83.38 318 GLU A N 1
ATOM 2463 C CA . GLU A 1 318 ? -23.141 3.861 -15.742 1 83.38 318 GLU A CA 1
ATOM 2464 C C . GLU A 1 318 ? -22.578 5.156 -15.156 1 83.38 318 GLU A C 1
ATOM 2466 O O . GLU A 1 318 ? -21.812 5.855 -15.805 1 83.38 318 GLU A O 1
ATOM 2471 N N . ALA A 1 319 ? -23 5.41 -13.969 1 83.12 319 ALA A N 1
ATOM 2472 C CA . ALA A 1 319 ? -22.484 6.602 -13.289 1 83.12 319 ALA A CA 1
ATOM 2473 C C . ALA A 1 319 ? -20.984 6.5 -13.062 1 83.12 319 ALA A C 1
ATOM 2475 O O . ALA A 1 319 ? -20.25 7.484 -13.227 1 83.12 319 ALA A O 1
ATOM 2476 N N . MET A 1 320 ? -20.547 5.352 -12.75 1 87.12 320 MET A N 1
ATOM 2477 C CA . MET A 1 320 ? -19.125 5.113 -12.539 1 87.12 320 MET A CA 1
ATOM 2478 C C . MET A 1 320 ? -18.344 5.301 -13.844 1 87.12 320 MET A C 1
ATOM 2480 O O . MET A 1 320 ? -17.297 5.938 -13.852 1 87.12 320 MET A O 1
ATOM 2484 N N . HIS A 1 321 ? -18.859 4.762 -14.883 1 88.81 321 HIS A N 1
ATOM 2485 C CA . HIS A 1 321 ? -18.219 4.91 -16.188 1 88.81 321 HIS A CA 1
ATOM 2486 C C . HIS A 1 321 ? -18.141 6.379 -16.594 1 88.81 321 HIS A C 1
ATOM 2488 O O . HIS A 1 321 ? -17.094 6.832 -17.078 1 88.81 321 HIS A O 1
ATOM 2494 N N . THR A 1 322 ? -19.234 7.031 -16.375 1 86 322 THR A N 1
ATOM 2495 C CA . THR A 1 322 ? -19.281 8.453 -16.688 1 86 322 THR A CA 1
ATOM 2496 C C . THR A 1 322 ? -18.266 9.227 -15.859 1 86 322 THR A C 1
ATOM 2498 O O . THR A 1 322 ? -17.562 10.102 -16.375 1 86 322 THR A O 1
ATOM 2501 N N . PHE A 1 323 ? -18.203 8.953 -14.609 1 88.06 323 PHE A N 1
ATOM 2502 C CA . PHE A 1 323 ? -17.25 9.602 -13.719 1 88.06 323 PHE A CA 1
ATOM 2503 C C . PHE A 1 323 ? -15.82 9.344 -14.172 1 88.06 323 PHE A C 1
ATOM 2505 O O . PHE A 1 323 ? -15.016 10.266 -14.258 1 88.06 323 PHE A O 1
ATOM 2512 N N . GLN A 1 324 ? -15.484 8.102 -14.531 1 91.06 324 GLN A N 1
ATOM 2513 C CA . GLN A 1 324 ? -14.156 7.738 -15.016 1 91.06 324 GLN A CA 1
ATOM 2514 C C . GLN A 1 324 ? -13.812 8.477 -16.297 1 91.06 324 GLN A C 1
ATOM 2516 O O . GLN A 1 324 ? -12.688 8.953 -16.469 1 91.06 324 GLN A O 1
ATOM 2521 N N . GLN A 1 325 ? -14.781 8.594 -17.172 1 90.31 325 GLN A N 1
ATOM 2522 C CA . GLN A 1 325 ? -14.562 9.312 -18.422 1 90.31 325 GLN A CA 1
ATOM 2523 C C . GLN A 1 325 ? -14.273 10.789 -18.172 1 90.31 325 GLN A C 1
ATOM 2525 O O . GLN A 1 325 ? -13.398 11.375 -18.812 1 90.31 325 GLN A O 1
ATOM 2530 N N . ARG A 1 326 ? -15.008 11.305 -17.266 1 86.69 326 ARG A N 1
ATOM 2531 C CA . ARG A 1 326 ? -14.773 12.703 -16.922 1 86.69 326 ARG A CA 1
ATOM 2532 C C . ARG A 1 326 ? -13.359 12.906 -16.375 1 86.69 326 ARG A C 1
ATOM 2534 O O . ARG A 1 326 ? -12.703 13.906 -16.688 1 86.69 326 ARG A O 1
ATOM 2541 N N . LEU A 1 327 ? -12.938 12.016 -15.523 1 90.12 327 LEU A N 1
ATOM 2542 C CA . LEU A 1 327 ? -11.578 12.078 -14.992 1 90.12 327 LEU A CA 1
ATOM 2543 C C . LEU A 1 327 ? -10.555 11.992 -16.125 1 90.12 327 LEU A C 1
ATOM 2545 O O . LEU A 1 327 ? -9.578 12.75 -16.125 1 90.12 327 LEU A O 1
ATOM 2549 N N . ARG A 1 328 ? -10.758 11.125 -17.094 1 92.69 328 ARG A N 1
ATOM 2550 C CA . ARG A 1 328 ? -9.852 10.977 -18.234 1 92.69 328 ARG A CA 1
ATOM 2551 C C . ARG A 1 328 ? -9.82 12.242 -19.078 1 92.69 328 ARG A C 1
ATOM 2553 O O . ARG A 1 328 ? -8.766 12.633 -19.594 1 92.69 328 ARG A O 1
ATOM 2560 N N . ASP A 1 329 ? -10.977 12.859 -19.156 1 90.19 329 ASP A N 1
ATOM 2561 C CA . ASP A 1 329 ? -11.07 14.078 -19.953 1 90.19 329 ASP A CA 1
ATOM 2562 C C . ASP A 1 329 ? -10.281 15.219 -19.312 1 90.19 329 ASP A C 1
ATOM 2564 O O . ASP A 1 329 ? -9.805 16.109 -20.016 1 90.19 329 ASP A O 1
ATOM 2568 N N . LEU A 1 330 ? -10.125 15.18 -18.031 1 87.75 330 LEU A N 1
ATOM 2569 C CA . LEU A 1 330 ? -9.414 16.234 -17.312 1 87.75 330 LEU A CA 1
ATOM 2570 C C . LEU A 1 330 ? -7.91 16.031 -17.406 1 87.75 330 LEU A C 1
ATOM 2572 O O . LEU A 1 330 ? -7.141 16.969 -17.156 1 87.75 330 LEU A O 1
ATOM 2576 N N . SER A 1 331 ? -7.523 14.789 -17.688 1 90.69 331 SER A N 1
ATOM 2577 C CA . SER A 1 331 ? -6.109 14.461 -17.828 1 90.69 331 SER A CA 1
ATOM 2578 C C . SER A 1 331 ? -5.625 14.703 -19.25 1 90.69 331 SER A C 1
ATOM 2580 O O . SER A 1 331 ? -6.312 14.352 -20.219 1 90.69 331 SER A O 1
ATOM 2582 N N . GLN A 1 332 ? -4.531 15.281 -19.422 1 90.94 332 GLN A N 1
ATOM 2583 C CA . GLN A 1 332 ? -3.998 15.531 -20.75 1 90.94 332 GLN A CA 1
ATOM 2584 C C . GLN A 1 332 ? -3.65 14.219 -21.469 1 90.94 332 GLN A C 1
ATOM 2586 O O . GLN A 1 332 ? -3.748 14.125 -22.688 1 90.94 332 GLN A O 1
ATOM 2591 N N . ASN A 1 333 ? -3.211 13.258 -20.75 1 90.31 333 ASN A N 1
ATOM 2592 C CA . ASN A 1 333 ? -2.855 11.961 -21.312 1 90.31 333 ASN A CA 1
ATOM 2593 C C . ASN A 1 333 ? -4.035 10.992 -21.297 1 90.31 333 ASN A C 1
ATOM 2595 O O . ASN A 1 333 ? -3.887 9.82 -21.625 1 90.31 333 ASN A O 1
ATOM 2599 N N . HIS A 1 334 ? -5.184 11.477 -20.844 1 93.19 334 HIS A N 1
ATOM 2600 C CA . HIS A 1 334 ? -6.441 10.734 -20.797 1 93.19 334 HIS A CA 1
ATOM 2601 C C . HIS A 1 334 ? -6.324 9.508 -19.906 1 93.19 334 HIS A C 1
ATOM 2603 O O . HIS A 1 334 ? -6.859 8.445 -20.219 1 93.19 334 HIS A O 1
ATOM 2609 N N . GLN A 1 335 ? -5.566 9.664 -18.906 1 94.12 335 GLN A N 1
ATOM 2610 C CA . GLN A 1 335 ? -5.402 8.594 -17.922 1 94.12 335 GLN A CA 1
ATOM 2611 C C . GLN A 1 335 ? -6.195 8.891 -16.656 1 94.12 335 GLN A C 1
ATOM 2613 O O . GLN A 1 335 ? -6.527 10.039 -16.375 1 94.12 335 GLN A O 1
ATOM 2618 N N . LEU A 1 336 ? -6.539 7.82 -15.977 1 96.25 336 LEU A N 1
ATOM 2619 C CA . LEU A 1 336 ? -7.117 7.961 -14.641 1 96.25 336 LEU A CA 1
ATOM 2620 C C . LEU A 1 336 ? -6.074 8.461 -13.648 1 96.25 336 LEU A C 1
ATOM 2622 O O . LEU A 1 336 ? -4.879 8.453 -13.938 1 96.25 336 LEU A O 1
ATOM 2626 N N . PRO A 1 337 ? -6.5 8.969 -12.461 1 96.88 337 PRO A N 1
ATOM 2627 C CA . PRO A 1 337 ? -5.551 9.492 -11.477 1 96.88 337 PRO A CA 1
ATOM 2628 C C . PRO A 1 337 ? -4.57 8.438 -10.977 1 96.88 337 PRO A C 1
ATOM 2630 O O . PRO A 1 337 ? -4.98 7.336 -10.594 1 96.88 337 PRO A O 1
ATOM 2633 N N . LYS A 1 338 ? -3.33 8.828 -10.945 1 97.38 338 LYS A N 1
ATOM 2634 C CA . LYS A 1 338 ? -2.301 7.957 -10.398 1 97.38 338 LYS A CA 1
ATOM 2635 C C . LYS A 1 338 ? -2.162 8.156 -8.891 1 97.38 338 LYS A C 1
ATOM 2637 O O . LYS A 1 338 ? -1.536 7.34 -8.203 1 97.38 338 LYS A O 1
ATOM 2642 N N . LEU A 1 339 ? -2.736 9.211 -8.391 1 98.69 339 LEU A N 1
ATOM 2643 C CA . LEU A 1 339 ? -2.652 9.578 -6.98 1 98.69 339 LEU A CA 1
ATOM 2644 C C . LEU A 1 339 ? -4.031 9.938 -6.43 1 98.69 339 LEU A C 1
ATOM 2646 O O . LEU A 1 339 ? -4.738 10.758 -7.008 1 98.69 339 LEU A O 1
ATOM 2650 N N . ALA A 1 340 ? -4.414 9.258 -5.402 1 98.62 340 ALA A N 1
ATOM 2651 C CA . ALA A 1 340 ? -5.613 9.594 -4.637 1 98.62 340 ALA A CA 1
ATOM 2652 C C . ALA A 1 340 ? -5.266 9.914 -3.186 1 98.62 340 ALA A C 1
ATOM 2654 O O . ALA A 1 340 ? -4.512 9.18 -2.543 1 98.62 340 ALA A O 1
ATOM 2655 N N . LEU A 1 341 ? -5.777 11.023 -2.709 1 98.62 341 LEU A N 1
ATOM 2656 C CA . LEU A 1 341 ? -5.527 11.453 -1.339 1 98.62 341 LEU A CA 1
ATOM 2657 C C . LEU A 1 341 ? -6.773 11.273 -0.475 1 98.62 341 LEU A C 1
ATOM 2659 O O . LEU A 1 341 ? -7.832 11.82 -0.779 1 98.62 341 LEU A O 1
ATOM 2663 N N . ASN A 1 342 ? -6.613 10.5 0.6 1 98.44 342 ASN A N 1
ATOM 2664 C CA . ASN A 1 342 ? -7.746 10.117 1.435 1 98.44 342 ASN A CA 1
ATOM 2665 C C . ASN A 1 342 ? -7.617 10.68 2.85 1 98.44 342 ASN A C 1
ATOM 2667 O O . ASN A 1 342 ? -6.602 10.461 3.516 1 98.44 342 ASN A O 1
ATOM 2671 N N . SER A 1 343 ? -8.602 11.383 3.283 1 96.31 343 SER A N 1
ATOM 2672 C CA . SER A 1 343 ? -8.625 11.844 4.668 1 96.31 343 SER A CA 1
ATOM 2673 C C . SER A 1 343 ? -9.953 11.508 5.34 1 96.31 343 SER A C 1
ATOM 2675 O O . SER A 1 343 ? -10.289 12.062 6.387 1 96.31 343 SER A O 1
ATOM 2677 N N . VAL A 1 344 ? -10.742 10.617 4.734 1 94.12 344 VAL A N 1
ATOM 2678 C CA . VAL A 1 344 ? -12.086 10.344 5.234 1 94.12 344 VAL A CA 1
ATOM 2679 C C . VAL A 1 344 ? -12.203 8.875 5.641 1 94.12 344 VAL A C 1
ATOM 2681 O O . VAL A 1 344 ? -12.531 8.57 6.785 1 94.12 344 VAL A O 1
ATOM 2684 N N . GLY A 1 345 ? -11.93 7.953 4.801 1 95.19 345 GLY A N 1
ATOM 2685 C CA . GLY A 1 345 ? -12.133 6.527 5.02 1 95.19 345 GLY A CA 1
ATOM 2686 C C . GLY A 1 345 ? -13.477 6.031 4.516 1 95.19 345 GLY A C 1
ATOM 2687 O O . GLY A 1 345 ? -14.156 6.727 3.76 1 95.19 345 GLY A O 1
ATOM 2688 N N . GLY A 1 346 ? -13.766 4.746 4.785 1 93.62 346 GLY A N 1
ATOM 2689 C CA . GLY A 1 346 ? -15.07 4.18 4.473 1 93.62 346 GLY A CA 1
ATOM 2690 C C . GLY A 1 346 ? -15.383 4.176 2.986 1 93.62 346 GLY A C 1
ATOM 2691 O O . GLY A 1 346 ? -14.484 3.984 2.162 1 93.62 346 GLY A O 1
ATOM 2692 N N . PRO A 1 347 ? -16.688 4.398 2.689 1 91.19 347 PRO A N 1
ATOM 2693 C CA . PRO A 1 347 ? -17.109 4.352 1.29 1 91.19 347 PRO A CA 1
ATOM 2694 C C . PRO A 1 347 ? -16.438 5.418 0.427 1 91.19 347 PRO A C 1
ATOM 2696 O O . PRO A 1 347 ? -16.203 5.195 -0.761 1 91.19 347 PRO A O 1
ATOM 2699 N N . SER A 1 348 ? -16.188 6.562 1.016 1 92.69 348 SER A N 1
ATOM 2700 C CA . SER A 1 348 ? -15.5 7.629 0.289 1 92.69 348 SER A CA 1
ATOM 2701 C C . SER A 1 348 ? -14.125 7.172 -0.199 1 92.69 348 SER A C 1
ATOM 2703 O O . SER A 1 348 ? -13.766 7.402 -1.354 1 92.69 348 SER A O 1
ATOM 2705 N N . ALA A 1 349 ? -13.422 6.496 0.652 1 95.62 349 ALA A N 1
ATOM 2706 C CA . ALA A 1 349 ? -12.109 5.957 0.285 1 95.62 349 ALA A CA 1
ATOM 2707 C C . ALA A 1 349 ? -12.242 4.859 -0.767 1 95.62 349 ALA A C 1
ATOM 2709 O O . ALA A 1 349 ? -11.406 4.75 -1.666 1 95.62 349 ALA A O 1
ATOM 2710 N N . GLN A 1 350 ? -13.25 4.051 -0.646 1 92.94 350 GLN A N 1
ATOM 2711 C CA . GLN A 1 350 ? -13.484 2.979 -1.605 1 92.94 350 GLN A CA 1
ATOM 2712 C C . GLN A 1 350 ? -13.688 3.533 -3.012 1 92.94 350 GLN A C 1
ATOM 2714 O O . GLN A 1 350 ? -13.219 2.947 -3.99 1 92.94 350 GLN A O 1
ATOM 2719 N N . LEU A 1 351 ? -14.43 4.574 -3.07 1 92 351 LEU A N 1
ATOM 2720 C CA . LEU A 1 351 ? -14.656 5.203 -4.367 1 92 351 LEU A CA 1
ATOM 2721 C C . LEU A 1 351 ? -13.344 5.676 -4.98 1 92 351 LEU A C 1
ATOM 2723 O O . LEU A 1 351 ? -13.125 5.516 -6.18 1 92 351 LEU A O 1
ATOM 2727 N N . LEU A 1 352 ? -12.445 6.293 -4.172 1 95.5 352 LEU A N 1
ATOM 2728 C CA . LEU A 1 352 ? -11.133 6.695 -4.66 1 95.5 352 LEU A CA 1
ATOM 2729 C C . LEU A 1 352 ? -10.391 5.504 -5.262 1 95.5 352 LEU A C 1
ATOM 2731 O O . LEU A 1 352 ? -9.828 5.609 -6.355 1 95.5 352 LEU A O 1
ATOM 2735 N N . LEU A 1 353 ? -10.422 4.375 -4.59 1 96.25 353 LEU A N 1
ATOM 2736 C CA . LEU A 1 353 ? -9.719 3.174 -5.027 1 96.25 353 LEU A CA 1
ATOM 2737 C C . LEU A 1 353 ? -10.273 2.672 -6.355 1 96.25 353 LEU A C 1
ATOM 2739 O O . LEU A 1 353 ? -9.516 2.217 -7.215 1 96.25 353 LEU A O 1
ATOM 2743 N N . LYS A 1 354 ? -11.523 2.773 -6.512 1 93.06 354 LYS A N 1
ATOM 2744 C CA . LYS A 1 354 ? -12.195 2.242 -7.695 1 93.06 354 LYS A CA 1
ATOM 2745 C C . LYS A 1 354 ? -11.789 3.012 -8.945 1 93.06 354 LYS A C 1
ATOM 2747 O O . LYS A 1 354 ? -11.75 2.451 -10.047 1 93.06 354 LYS A O 1
ATOM 2752 N N . VAL A 1 355 ? -11.445 4.262 -8.797 1 93.69 355 VAL A N 1
ATOM 2753 C CA . VAL A 1 355 ? -11.227 5.066 -9.992 1 93.69 355 VAL A CA 1
ATOM 2754 C C . VAL A 1 355 ? -9.742 5.398 -10.125 1 93.69 355 VAL A C 1
ATOM 2756 O O . VAL A 1 355 ? -9.359 6.262 -10.914 1 93.69 355 VAL A O 1
ATOM 2759 N N . LEU A 1 356 ? -8.914 4.789 -9.352 1 96.88 356 LEU A N 1
ATOM 2760 C CA . LEU A 1 356 ? -7.465 4.938 -9.484 1 96.88 356 LEU A CA 1
ATOM 2761 C C . LEU A 1 356 ? -6.961 4.23 -10.734 1 96.88 356 LEU A C 1
ATOM 2763 O O . LEU A 1 356 ? -7.492 3.186 -11.125 1 96.88 356 LEU A O 1
ATOM 2767 N N . GLU A 1 357 ? -5.961 4.812 -11.305 1 96.69 357 GLU A N 1
ATOM 2768 C CA . GLU A 1 357 ? -5.254 4.168 -12.406 1 96.69 357 GLU A CA 1
ATOM 2769 C C . GLU A 1 357 ? -4.543 2.902 -11.945 1 96.69 357 GLU A C 1
ATOM 2771 O O . GLU A 1 357 ? -4.164 2.791 -10.773 1 96.69 357 GLU A O 1
ATOM 2776 N N . SER A 1 358 ? -4.418 1.893 -12.891 1 95 358 SER A N 1
ATOM 2777 C CA . SER A 1 358 ? -3.562 0.752 -12.57 1 95 358 SER A CA 1
ATOM 2778 C C . SER A 1 358 ? -2.176 1.207 -12.133 1 95 358 SER A C 1
ATOM 2780 O O . SER A 1 358 ? -1.577 2.086 -12.758 1 95 358 SER A O 1
ATOM 2782 N N . GLY A 1 359 ? -1.745 0.669 -11.023 1 96.38 359 GLY A N 1
ATOM 2783 C CA . GLY A 1 359 ? -0.452 1.053 -10.484 1 96.38 359 GLY A CA 1
ATOM 2784 C C . GLY A 1 359 ? -0.51 2.309 -9.633 1 96.38 359 GLY A C 1
ATOM 2785 O O . GLY A 1 359 ? 0.515 2.771 -9.125 1 96.38 359 GLY A O 1
ATOM 2786 N N . GLY A 1 360 ? -1.69 2.883 -9.484 1 97.88 360 GLY A N 1
ATOM 2787 C CA . GLY A 1 360 ? -1.846 4.117 -8.727 1 97.88 360 GLY A CA 1
ATOM 2788 C C . GLY A 1 360 ? -1.71 3.924 -7.23 1 97.88 360 GLY A C 1
ATOM 2789 O O . GLY A 1 360 ? -1.674 2.791 -6.746 1 97.88 360 GLY A O 1
ATOM 2790 N N . SER A 1 361 ? -1.638 5.059 -6.469 1 98.81 361 SER A N 1
ATOM 2791 C CA . SER A 1 361 ? -1.476 5.027 -5.02 1 98.81 361 SER A CA 1
ATOM 2792 C C . SER A 1 361 ? -2.561 5.848 -4.328 1 98.81 361 SER A C 1
ATOM 2794 O O . SER A 1 361 ? -2.885 6.953 -4.766 1 98.81 361 SER A O 1
ATOM 2796 N N . MET A 1 362 ? -3.123 5.246 -3.373 1 98.88 362 MET A N 1
ATOM 2797 C CA . MET A 1 362 ? -3.941 6.02 -2.447 1 98.88 362 MET A CA 1
ATOM 2798 C C . MET A 1 362 ? -3.184 6.301 -1.153 1 98.88 362 MET A C 1
ATOM 2800 O O . MET A 1 362 ? -2.734 5.371 -0.48 1 98.88 362 MET A O 1
ATOM 2804 N N . VAL A 1 363 ? -3.041 7.527 -0.832 1 98.94 363 VAL A N 1
ATOM 2805 C CA . VAL A 1 363 ? -2.344 7.945 0.38 1 98.94 363 VAL A CA 1
ATOM 2806 C C . VAL A 1 363 ? -3.355 8.438 1.413 1 98.94 363 VAL A C 1
ATOM 2808 O O . VAL A 1 363 ? -4.102 9.383 1.156 1 98.94 363 VAL A O 1
ATOM 2811 N N . THR A 1 364 ? -3.396 7.766 2.547 1 98.81 364 THR A N 1
ATOM 2812 C CA . THR A 1 364 ? -4.277 8.156 3.645 1 98.81 364 THR A CA 1
ATOM 2813 C C . THR A 1 364 ? -3.539 9.039 4.641 1 98.81 364 THR A C 1
ATOM 2815 O O . THR A 1 364 ? -2.484 8.664 5.156 1 98.81 364 THR A O 1
ATOM 2818 N N . TYR A 1 365 ? -4.094 10.211 4.902 1 97.69 365 TYR A N 1
ATOM 2819 C CA . TYR A 1 365 ? -3.42 11.133 5.812 1 97.69 365 TYR A CA 1
ATOM 2820 C C . TYR A 1 365 ? -4.375 11.625 6.891 1 97.69 365 TYR A C 1
ATOM 2822 O O . TYR A 1 365 ? -4.004 12.461 7.719 1 97.69 365 TYR A O 1
ATOM 2830 N N . GLY A 1 366 ? -5.59 11.117 6.848 1 94.88 366 GLY A N 1
ATOM 2831 C CA . GLY A 1 366 ? -6.621 11.414 7.832 1 94.88 366 GLY A CA 1
ATOM 2832 C C . GLY A 1 366 ? -7.727 10.375 7.867 1 94.88 366 GLY A C 1
ATOM 2833 O O . GLY A 1 366 ? -7.754 9.469 7.039 1 94.88 366 GLY A O 1
ATOM 2834 N N . GLY A 1 367 ? -8.625 10.445 8.797 1 92.75 367 GLY A N 1
ATOM 2835 C CA . GLY A 1 367 ? -9.727 9.508 8.984 1 92.75 367 GLY A CA 1
ATOM 2836 C C . GLY A 1 367 ? -10.953 10.156 9.602 1 92.75 367 GLY A C 1
ATOM 2837 O O . GLY A 1 367 ? -11.438 9.719 10.641 1 92.75 367 GLY A O 1
ATOM 2838 N N . MET A 1 368 ? -11.5 11.039 8.875 1 85.75 368 MET A N 1
ATOM 2839 C CA . MET A 1 368 ? -12.539 11.906 9.422 1 85.75 368 MET A CA 1
ATOM 2840 C C . MET A 1 368 ? -13.805 11.109 9.719 1 85.75 368 MET A C 1
ATOM 2842 O O . MET A 1 368 ? -14.594 11.484 10.594 1 85.75 368 MET A O 1
ATOM 2846 N N . SER A 1 369 ? -14.008 10.039 9.062 1 87.44 369 SER A N 1
ATOM 2847 C CA . SER A 1 369 ? -15.219 9.258 9.25 1 87.44 369 SER A CA 1
ATOM 2848 C C . SER A 1 369 ? -15.062 8.266 10.406 1 87.44 369 SER A C 1
ATOM 2850 O O . SER A 1 369 ? -16.047 7.707 10.883 1 87.44 369 SER A O 1
ATOM 2852 N N . GLY A 1 370 ? -13.812 8.055 10.766 1 90 370 GLY A N 1
ATOM 2853 C CA . GLY A 1 370 ? -13.539 7.035 11.766 1 90 370 GLY A CA 1
ATOM 2854 C C . GLY A 1 370 ? -13.602 5.625 11.211 1 90 370 GLY A C 1
ATOM 2855 O O . GLY A 1 370 ? -13.266 4.664 11.914 1 90 370 GLY A O 1
ATOM 2856 N N . GLN A 1 371 ? -13.969 5.484 9.961 1 92.69 371 GLN A N 1
ATOM 2857 C CA . GLN A 1 371 ? -14.086 4.168 9.336 1 92.69 371 GLN A CA 1
ATOM 2858 C C . GLN A 1 371 ? -12.789 3.779 8.625 1 92.69 371 GLN A C 1
ATOM 2860 O O . GLN A 1 371 ? -12.133 4.621 8.008 1 92.69 371 GLN A O 1
ATOM 2865 N N . GLY A 1 372 ? -12.508 2.502 8.695 1 94.69 372 GLY A N 1
ATOM 2866 C CA . GLY A 1 372 ? -11.367 1.995 7.957 1 94.69 372 GLY A CA 1
ATOM 2867 C C . GLY A 1 372 ? -11.594 1.956 6.457 1 94.69 372 GLY A C 1
ATOM 2868 O O . GLY A 1 372 ? -12.625 2.436 5.969 1 94.69 372 GLY A O 1
ATOM 2869 N N . ILE A 1 373 ? -10.609 1.429 5.781 1 96.75 373 ILE A N 1
ATOM 2870 C CA . ILE A 1 373 ? -10.656 1.341 4.324 1 96.75 373 ILE A CA 1
ATOM 2871 C C . ILE A 1 373 ? -10.797 -0.119 3.9 1 96.75 373 ILE A C 1
ATOM 2873 O O . ILE A 1 373 ? -10.008 -0.974 4.312 1 96.75 373 ILE A O 1
ATOM 2877 N N . GLN A 1 374 ? -11.789 -0.372 3.111 1 96.31 374 GLN A N 1
ATOM 2878 C CA . GLN A 1 374 ? -11.945 -1.691 2.51 1 96.31 374 GLN A CA 1
ATOM 2879 C C . GLN A 1 374 ? -11.281 -1.753 1.137 1 96.31 374 GLN A C 1
ATOM 2881 O O . GLN A 1 374 ? -11.641 -0.991 0.235 1 96.31 374 GLN A O 1
ATOM 2886 N N . VAL A 1 375 ? -10.352 -2.635 0.98 1 97.56 375 VAL A N 1
ATOM 2887 C CA . VAL A 1 375 ? -9.633 -2.787 -0.282 1 97.56 375 VAL A CA 1
ATOM 2888 C C . VAL A 1 375 ? -9.953 -4.152 -0.894 1 97.56 375 VAL A C 1
ATOM 2890 O O . VAL A 1 375 ? -9.773 -5.184 -0.246 1 97.56 375 VAL A O 1
ATOM 2893 N N . GLY A 1 376 ? -10.414 -4.168 -2.076 1 96.19 376 GLY A N 1
ATOM 2894 C CA . GLY A 1 376 ? -10.688 -5.426 -2.758 1 96.19 376 GLY A CA 1
ATOM 2895 C C . GLY A 1 376 ? -9.43 -6.145 -3.211 1 96.19 376 GLY A C 1
ATOM 2896 O O . GLY A 1 376 ? -8.461 -5.508 -3.625 1 96.19 376 GLY A O 1
ATOM 2897 N N . THR A 1 377 ? -9.477 -7.461 -3.18 1 94.56 377 THR A N 1
ATOM 2898 C CA . THR A 1 377 ? -8.344 -8.289 -3.58 1 94.56 377 THR A CA 1
ATOM 2899 C C . THR A 1 377 ? -7.977 -8.031 -5.039 1 94.56 377 THR A C 1
ATOM 2901 O O . THR A 1 377 ? -6.805 -7.84 -5.367 1 94.56 377 THR A O 1
ATOM 2904 N N . PRO A 1 378 ? -8.945 -7.965 -5.941 1 93.56 378 PRO A N 1
ATOM 2905 C CA . PRO A 1 378 ? -8.594 -7.727 -7.344 1 93.56 378 PRO A CA 1
ATOM 2906 C C . PRO A 1 378 ? -7.891 -6.391 -7.559 1 93.56 378 PRO A C 1
ATOM 2908 O O . PRO A 1 378 ? -7.047 -6.27 -8.445 1 93.56 378 PRO A O 1
ATOM 2911 N N . GLN A 1 379 ? -8.242 -5.363 -6.734 1 95.75 379 GLN A N 1
ATOM 2912 C CA . GLN A 1 379 ? -7.594 -4.059 -6.848 1 95.75 379 GLN A CA 1
ATOM 2913 C C . GLN A 1 379 ? -6.102 -4.156 -6.547 1 95.75 379 GLN A C 1
ATOM 2915 O O . GLN A 1 379 ? -5.289 -3.484 -7.191 1 95.75 379 GLN A O 1
ATOM 2920 N N . LEU A 1 380 ? -5.812 -4.945 -5.605 1 97.56 380 LEU A N 1
ATOM 2921 C CA . LEU A 1 380 ? -4.418 -5.109 -5.215 1 97.56 380 LEU A CA 1
ATOM 2922 C C . LEU A 1 380 ? -3.668 -5.969 -6.23 1 97.56 380 LEU A C 1
ATOM 2924 O O . LEU A 1 380 ? -2.582 -5.598 -6.68 1 97.56 380 LEU A O 1
ATOM 2928 N N . ILE A 1 381 ? -4.219 -7.074 -6.574 1 95.88 381 ILE A N 1
ATOM 2929 C CA . ILE A 1 381 ? -3.514 -8.047 -7.398 1 95.88 381 ILE A CA 1
ATOM 2930 C C . ILE A 1 381 ? -3.525 -7.59 -8.859 1 95.88 381 ILE A C 1
ATOM 2932 O O . ILE A 1 381 ? -2.471 -7.32 -9.438 1 95.88 381 ILE A O 1
ATOM 2936 N N . PHE A 1 382 ? -4.699 -7.227 -9.453 1 93 382 PHE A N 1
ATOM 2937 C CA . PHE A 1 382 ? -4.805 -7.039 -10.898 1 93 382 PHE A CA 1
ATOM 2938 C C . PHE A 1 382 ? -4.605 -5.574 -11.266 1 93 382 PHE A C 1
ATOM 2940 O O . PHE A 1 382 ? -4.008 -5.27 -12.305 1 93 382 PHE A O 1
ATOM 2947 N N . LYS A 1 383 ? -5.055 -4.652 -10.383 1 94.31 383 LYS A N 1
ATOM 2948 C CA . LYS A 1 383 ? -4.883 -3.232 -10.68 1 94.31 383 LYS A CA 1
ATOM 2949 C C . LYS A 1 383 ? -3.57 -2.705 -10.102 1 94.31 383 LYS A C 1
ATOM 2951 O O . LYS A 1 383 ? -3.119 -1.618 -10.469 1 94.31 383 LYS A O 1
ATOM 2956 N N . ASP A 1 384 ? -3.047 -3.473 -9.172 1 96.88 384 ASP A N 1
ATOM 2957 C CA . ASP A 1 384 ? -1.748 -3.145 -8.586 1 96.88 384 ASP A CA 1
ATOM 2958 C C . ASP A 1 384 ? -1.793 -1.8 -7.867 1 96.88 384 ASP A C 1
ATOM 2960 O O . ASP A 1 384 ? -0.856 -1.004 -7.969 1 96.88 384 ASP A O 1
ATOM 2964 N N . VAL A 1 385 ? -2.893 -1.472 -7.227 1 97.81 385 VAL A N 1
ATOM 2965 C CA . VAL A 1 385 ? -2.949 -0.235 -6.453 1 97.81 385 VAL A CA 1
ATOM 2966 C C . VAL A 1 385 ? -2.105 -0.376 -5.188 1 97.81 385 VAL A C 1
ATOM 2968 O O . VAL A 1 385 ? -1.905 -1.486 -4.691 1 97.81 385 VAL A O 1
ATOM 2971 N N . ARG A 1 386 ? -1.6 0.699 -4.711 1 98.5 386 ARG A N 1
ATOM 2972 C CA . ARG A 1 386 ? -0.853 0.783 -3.459 1 98.5 386 ARG A CA 1
ATOM 2973 C C . ARG A 1 386 ? -1.619 1.593 -2.418 1 98.5 386 ARG A C 1
ATOM 2975 O O . ARG A 1 386 ? -2.057 2.711 -2.693 1 98.5 386 ARG A O 1
ATOM 2982 N N . VAL A 1 387 ? -1.819 1.045 -1.269 1 98.88 387 VAL A N 1
ATOM 2983 C CA . VAL A 1 387 ? -2.5 1.713 -0.164 1 98.88 387 VAL A CA 1
ATOM 2984 C C . VAL A 1 387 ? -1.501 2.014 0.952 1 98.88 387 VAL A C 1
ATOM 2986 O O . VAL A 1 387 ? -0.975 1.097 1.587 1 98.88 387 VAL A O 1
ATOM 2989 N N . VAL A 1 388 ? -1.226 3.289 1.138 1 98.75 388 VAL A N 1
ATOM 2990 C CA . VAL A 1 388 ? -0.182 3.719 2.062 1 98.75 388 VAL A CA 1
ATOM 2991 C C . VAL A 1 388 ? -0.685 4.895 2.898 1 98.75 388 VAL A C 1
ATOM 2993 O O . VAL A 1 388 ? -1.82 5.344 2.73 1 98.75 388 VAL A O 1
ATOM 2996 N N . GLY A 1 389 ? 0.129 5.309 3.852 1 98.56 389 GLY A N 1
ATOM 2997 C CA . GLY A 1 389 ? -0.23 6.414 4.727 1 98.56 389 GLY A CA 1
ATOM 2998 C C . GLY A 1 389 ? 0.841 7.488 4.801 1 98.56 389 GLY A C 1
ATOM 2999 O O . GLY A 1 389 ? 1.965 7.285 4.336 1 98.56 389 GLY A O 1
ATOM 3000 N N . TYR A 1 390 ? 0.423 8.609 5.246 1 98 390 TYR A N 1
ATOM 3001 C CA . TYR A 1 390 ? 1.336 9.719 5.48 1 98 390 TYR A CA 1
ATOM 3002 C C . TYR A 1 390 ? 1.077 10.359 6.84 1 98 390 TYR A C 1
ATOM 3004 O O . TYR A 1 390 ? -0.074 10.609 7.207 1 98 390 TYR A O 1
ATOM 3012 N N . TRP A 1 391 ? 2.174 10.555 7.512 1 95.62 391 TRP A N 1
ATOM 3013 C CA . TRP A 1 391 ? 2.17 11.25 8.797 1 95.62 391 TRP A CA 1
ATOM 3014 C C . TRP A 1 391 ? 3.199 12.375 8.805 1 95.62 391 TRP A C 1
ATOM 3016 O O . TRP A 1 391 ? 4.406 12.125 8.852 1 95.62 391 TRP A O 1
ATOM 3026 N N . HIS A 1 392 ? 2.67 13.57 8.812 1 94.25 392 HIS A N 1
ATOM 3027 C CA . HIS A 1 392 ? 3.549 14.727 8.68 1 94.25 392 HIS A CA 1
ATOM 3028 C C . HIS A 1 392 ? 4.562 14.781 9.82 1 94.25 392 HIS A C 1
ATOM 3030 O O . HIS A 1 392 ? 5.727 15.117 9.609 1 94.25 392 HIS A O 1
ATOM 3036 N N . SER A 1 393 ? 4.152 14.5 11.078 1 90.31 393 SER A N 1
ATOM 3037 C CA . SER A 1 393 ? 5.066 14.516 12.211 1 90.31 393 SER A CA 1
ATOM 3038 C C . SER A 1 393 ? 6.223 13.539 12.008 1 90.31 393 SER A C 1
ATOM 3040 O O . SER A 1 393 ? 7.363 13.836 12.367 1 90.31 393 SER A O 1
ATOM 3042 N N . ARG A 1 394 ? 5.926 12.398 11.445 1 91.75 394 ARG A N 1
ATOM 3043 C CA . ARG A 1 394 ? 6.984 11.438 11.141 1 91.75 394 ARG A CA 1
ATOM 3044 C C . ARG A 1 394 ? 7.977 12.008 10.141 1 91.75 394 ARG A C 1
ATOM 3046 O O . ARG A 1 394 ? 9.188 11.859 10.297 1 91.75 394 ARG A O 1
ATOM 3053 N N . TRP A 1 395 ? 7.461 12.609 9.109 1 94.38 395 TRP A N 1
ATOM 3054 C CA . TRP A 1 395 ? 8.328 13.234 8.117 1 94.38 395 TRP A CA 1
ATOM 3055 C C . TRP A 1 395 ? 9.25 14.258 8.758 1 94.38 395 TRP A C 1
ATOM 3057 O O . TRP A 1 395 ? 10.445 14.297 8.461 1 94.38 395 TRP A O 1
ATOM 3067 N N . MET A 1 396 ? 8.711 15.047 9.672 1 91.5 396 MET A N 1
ATOM 3068 C CA . MET A 1 396 ? 9.469 16.094 10.336 1 91.5 396 MET A CA 1
ATOM 3069 C C . MET A 1 396 ? 10.586 15.5 11.188 1 91.5 396 MET A C 1
ATOM 3071 O O . MET A 1 396 ? 11.656 16.109 11.328 1 91.5 396 MET A O 1
ATOM 3075 N N . ILE A 1 397 ? 10.367 14.383 11.711 1 87.75 397 ILE A N 1
ATOM 3076 C CA . ILE A 1 397 ? 11.352 13.719 12.555 1 87.75 397 ILE A CA 1
ATOM 3077 C C . ILE A 1 397 ? 12.43 13.07 11.688 1 87.75 397 ILE A C 1
ATOM 3079 O O . ILE A 1 397 ? 13.617 13.109 12.023 1 87.75 397 ILE A O 1
ATOM 3083 N N . GLN A 1 398 ? 12.055 12.562 10.555 1 91.31 398 GLN A N 1
ATOM 3084 C CA . GLN A 1 398 ? 12.938 11.719 9.75 1 91.31 398 GLN A CA 1
ATOM 3085 C C . GLN A 1 398 ? 13.805 12.562 8.82 1 91.31 398 GLN A C 1
ATOM 3087 O O . GLN A 1 398 ? 14.789 12.07 8.258 1 91.31 398 GLN A O 1
ATOM 3092 N N . HIS A 1 399 ? 13.477 13.805 8.664 1 93.94 399 HIS A N 1
ATOM 3093 C CA . HIS A 1 399 ? 14.203 14.617 7.695 1 93.94 399 HIS A CA 1
ATOM 3094 C C . HIS A 1 399 ? 15.023 15.695 8.391 1 93.94 399 HIS A C 1
ATOM 3096 O O . HIS A 1 399 ? 14.695 16.125 9.5 1 93.94 399 HIS A O 1
ATOM 3102 N N . ASP A 1 400 ? 16.078 16.109 7.773 1 93.44 400 ASP A N 1
ATOM 3103 C CA . ASP A 1 400 ? 17.016 17.031 8.398 1 93.44 400 ASP A CA 1
ATOM 3104 C C . ASP A 1 400 ? 16.516 18.469 8.273 1 93.44 400 ASP A C 1
ATOM 3106 O O . ASP A 1 400 ? 15.523 18.734 7.605 1 93.44 400 ASP A O 1
ATOM 3110 N N . ILE A 1 401 ? 17.219 19.344 8.922 1 92.44 401 ILE A N 1
ATOM 3111 C CA . ILE A 1 401 ? 16.812 20.734 9.062 1 92.44 401 ILE A CA 1
ATOM 3112 C C . ILE A 1 401 ? 16.828 21.422 7.699 1 92.44 401 ILE A C 1
ATOM 3114 O O . ILE A 1 401 ? 15.984 22.281 7.426 1 92.44 401 ILE A O 1
ATOM 3118 N N . SER A 1 402 ? 17.781 21.062 6.836 1 94.56 402 SER A N 1
ATOM 3119 C CA . SER A 1 402 ? 17.844 21.672 5.516 1 94.56 402 SER A CA 1
ATOM 3120 C C . SER A 1 402 ? 16.625 21.328 4.676 1 94.56 402 SER A C 1
ATOM 3122 O O . SER A 1 402 ? 16.062 22.203 4.016 1 94.56 402 SER A O 1
ATOM 3124 N N . GLU A 1 403 ? 16.141 20.031 4.715 1 96.38 403 GLU A N 1
ATOM 3125 C CA . GLU A 1 403 ? 14.953 19.609 3.986 1 96.38 403 GLU A CA 1
ATOM 3126 C C . GLU A 1 403 ? 13.695 20.281 4.523 1 96.38 403 GLU A C 1
ATOM 3128 O O . GLU A 1 403 ? 12.82 20.688 3.754 1 96.38 403 GLU A O 1
ATOM 3133 N N . LYS A 1 404 ? 13.688 20.453 5.809 1 96.31 404 LYS A N 1
ATOM 3134 C CA . LYS A 1 404 ? 12.555 21.109 6.441 1 96.31 404 LYS A CA 1
ATOM 3135 C C . LYS A 1 404 ? 12.5 22.594 6.059 1 96.31 404 LYS A C 1
ATOM 3137 O O . LYS A 1 404 ? 11.438 23.109 5.719 1 96.31 404 LYS A O 1
ATOM 3142 N N . GLN A 1 405 ? 13.617 23.203 6.09 1 95.94 405 GLN A N 1
ATOM 3143 C CA . GLN A 1 405 ? 13.68 24.609 5.715 1 95.94 405 GLN A CA 1
ATOM 3144 C C . GLN A 1 405 ? 13.297 24.812 4.254 1 95.94 405 GLN A C 1
ATOM 3146 O O . GLN A 1 405 ? 12.594 25.766 3.914 1 95.94 405 GLN A O 1
ATOM 3151 N N . ASP A 1 406 ? 13.766 23.875 3.424 1 97.31 406 ASP A N 1
ATOM 3152 C CA . ASP A 1 406 ? 13.406 23.938 2.012 1 97.31 406 ASP A CA 1
ATOM 3153 C C . ASP A 1 406 ? 11.891 23.891 1.83 1 97.31 406 ASP A C 1
ATOM 3155 O O . ASP A 1 406 ? 11.336 24.625 1.005 1 97.31 406 ASP A O 1
ATOM 3159 N N . MET A 1 407 ? 11.258 23.062 2.533 1 97.62 407 MET A N 1
ATOM 3160 C CA . MET A 1 407 ? 9.805 22.953 2.465 1 97.62 407 MET A CA 1
ATOM 3161 C C . MET A 1 407 ? 9.141 24.266 2.863 1 97.62 407 MET A C 1
ATOM 3163 O O . MET A 1 407 ? 8.242 24.75 2.172 1 97.62 407 MET A O 1
ATOM 3167 N N . ILE A 1 408 ? 9.586 24.875 3.918 1 96.88 408 ILE A N 1
ATOM 3168 C CA . ILE A 1 408 ? 9.039 26.141 4.387 1 96.88 408 ILE A CA 1
ATOM 3169 C C . ILE A 1 408 ? 9.25 27.219 3.328 1 96.88 408 ILE A C 1
ATOM 3171 O O . ILE A 1 408 ? 8.336 28 3.037 1 96.88 408 ILE A O 1
ATOM 3175 N N . ASP A 1 409 ? 10.398 27.219 2.742 1 97.75 409 ASP A N 1
ATOM 3176 C CA . ASP A 1 409 ? 10.727 28.234 1.748 1 97.75 409 ASP A CA 1
ATOM 3177 C C . ASP A 1 409 ? 9.836 28.109 0.514 1 97.75 409 ASP A C 1
ATOM 3179 O O . ASP A 1 409 ? 9.359 29.109 -0.022 1 97.75 409 ASP A O 1
ATOM 3183 N N . ILE A 1 410 ? 9.633 26.906 0.098 1 98.25 410 ILE A N 1
ATOM 3184 C CA . ILE A 1 410 ? 8.781 26.656 -1.061 1 98.25 410 ILE A CA 1
ATOM 3185 C C . ILE A 1 410 ? 7.363 27.141 -0.775 1 98.25 410 ILE A C 1
ATOM 3187 O O . ILE A 1 410 ? 6.758 27.828 -1.599 1 98.25 410 ILE A O 1
ATOM 3191 N N . LEU A 1 411 ? 6.895 26.859 0.333 1 98.44 411 LEU A N 1
ATOM 3192 C CA . LEU A 1 411 ? 5.527 27.203 0.703 1 98.44 411 LEU A CA 1
ATOM 3193 C C . LEU A 1 411 ? 5.383 28.719 0.877 1 98.44 411 LEU A C 1
ATOM 3195 O O . LEU A 1 411 ? 4.422 29.312 0.388 1 98.44 411 LEU A O 1
ATOM 3199 N N . ALA A 1 412 ? 6.316 29.297 1.59 1 98.12 412 ALA A N 1
ATOM 3200 C CA . ALA A 1 412 ? 6.281 30.734 1.784 1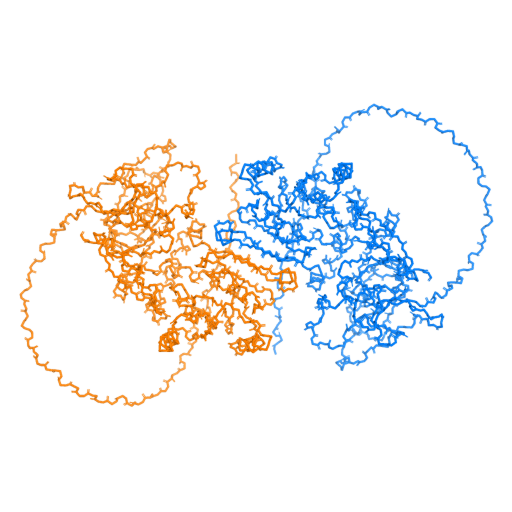 98.12 412 ALA A CA 1
ATOM 3201 C C . ALA A 1 412 ? 6.324 31.469 0.447 1 98.12 412 ALA A C 1
ATOM 3203 O O . ALA A 1 412 ? 5.578 32.438 0.234 1 98.12 412 ALA A O 1
ATOM 3204 N N . LYS A 1 413 ? 7.172 30.984 -0.404 1 98.19 413 LYS A N 1
ATOM 3205 C CA . LYS A 1 413 ? 7.285 31.594 -1.723 1 98.19 413 LYS A CA 1
ATOM 3206 C C . LYS A 1 413 ? 5.973 31.5 -2.492 1 98.19 413 LYS A C 1
ATOM 3208 O O . LYS A 1 413 ? 5.559 32.438 -3.156 1 98.19 413 LYS A O 1
ATOM 3213 N N . ALA A 1 414 ? 5.371 30.391 -2.402 1 97.31 414 ALA A N 1
ATOM 3214 C CA . ALA A 1 414 ? 4.098 30.203 -3.096 1 97.31 414 ALA A CA 1
ATOM 3215 C C . ALA A 1 414 ? 3.053 31.203 -2.605 1 97.31 414 ALA A C 1
ATOM 3217 O O . ALA A 1 414 ? 2.268 31.719 -3.396 1 97.31 414 ALA A O 1
ATOM 3218 N N . VAL A 1 415 ? 3 31.422 -1.364 1 97 415 VAL A N 1
ATOM 3219 C CA . VAL A 1 415 ? 2.064 32.406 -0.8 1 97 415 VAL A CA 1
ATOM 3220 C C . VAL A 1 415 ? 2.445 33.812 -1.249 1 97 415 VAL A C 1
ATOM 3222 O O . VAL A 1 415 ? 1.589 34.562 -1.699 1 97 415 VAL A O 1
ATOM 3225 N N . LEU A 1 416 ? 3.705 34.094 -1.155 1 97.69 416 LEU A N 1
ATOM 3226 C CA . LEU A 1 416 ? 4.184 35.438 -1.461 1 97.69 416 LEU A CA 1
ATOM 3227 C C . LEU A 1 416 ? 4.039 35.75 -2.949 1 97.69 416 LEU A C 1
ATOM 3229 O O . LEU A 1 416 ? 3.869 36.906 -3.336 1 97.69 416 LEU A O 1
ATOM 3233 N N . ASP A 1 417 ? 4.039 34.719 -3.773 1 96.5 417 ASP A N 1
ATOM 3234 C CA . ASP A 1 417 ? 3.861 34.875 -5.215 1 96.5 417 ASP A CA 1
ATOM 3235 C C . ASP A 1 417 ? 2.387 34.781 -5.598 1 96.5 417 ASP A C 1
ATOM 3237 O O . ASP A 1 417 ? 2.051 34.688 -6.781 1 96.5 417 ASP A O 1
ATOM 3241 N N . ASP A 1 418 ? 1.502 34.688 -4.691 1 93.12 418 ASP A N 1
ATOM 3242 C CA . ASP A 1 418 ? 0.053 34.656 -4.871 1 93.12 418 ASP A CA 1
ATOM 3243 C C . ASP A 1 418 ? -0.396 33.406 -5.598 1 93.12 418 ASP A C 1
ATOM 3245 O O . ASP A 1 418 ? -1.369 33.406 -6.352 1 93.12 418 ASP A O 1
ATOM 3249 N N . GLN A 1 419 ? 0.37 32.406 -5.363 1 92.56 419 GLN A N 1
ATOM 3250 C CA . GLN A 1 419 ? 0.014 31.125 -5.953 1 92.56 419 GLN A CA 1
ATOM 3251 C C . GLN A 1 419 ? -0.726 30.234 -4.949 1 92.56 419 GLN A C 1
ATOM 3253 O O . GLN A 1 419 ? -1.31 29.219 -5.32 1 92.56 419 GLN A O 1
ATOM 3258 N N . LEU A 1 420 ? -0.677 30.625 -3.752 1 93.88 420 LEU A N 1
ATOM 3259 C CA . LEU A 1 420 ? -1.277 29.859 -2.664 1 93.88 420 LEU A CA 1
ATOM 3260 C C . LEU A 1 420 ? -2.004 30.781 -1.689 1 93.88 420 LEU A C 1
ATOM 3262 O O . LEU A 1 420 ? -1.403 31.719 -1.141 1 93.88 420 LEU A O 1
ATOM 3266 N N . THR A 1 421 ? -3.27 30.531 -1.555 1 91.44 421 THR A N 1
ATOM 3267 C CA . THR A 1 421 ? -4.094 31.25 -0.584 1 91.44 421 THR A CA 1
ATOM 3268 C C . THR A 1 421 ? -4.414 30.344 0.611 1 91.44 421 THR A C 1
ATOM 3270 O O . THR A 1 421 ? -4.855 29.219 0.442 1 91.44 421 THR A O 1
ATOM 3273 N N . LEU A 1 422 ? -4.211 30.859 1.758 1 92.56 422 LEU A N 1
ATOM 3274 C CA . LEU A 1 422 ? -4.453 30.094 2.979 1 92.56 422 LEU A CA 1
ATOM 3275 C C . LEU A 1 422 ? -5.926 30.172 3.379 1 92.56 422 LEU A C 1
ATOM 3277 O O . LEU A 1 422 ? -6.629 31.109 3.014 1 92.56 422 LEU A O 1
ATOM 3281 N N . PRO A 1 423 ? -6.348 29.141 4.078 1 87.81 423 PRO A N 1
ATOM 3282 C CA . PRO A 1 423 ? -7.727 29.203 4.566 1 87.81 423 PRO A CA 1
ATOM 3283 C C . PRO A 1 423 ? -7.957 30.375 5.535 1 87.81 423 PRO A C 1
ATOM 3285 O O . PRO A 1 423 ? -7.031 30.781 6.242 1 87.81 423 PRO A O 1
ATOM 3288 N N . PRO A 1 424 ? -9.203 30.828 5.488 1 88.62 424 PRO A N 1
ATOM 3289 C CA . PRO A 1 424 ? -9.508 31.859 6.492 1 88.62 424 PRO A CA 1
ATOM 3290 C C . PRO A 1 424 ? -9.414 31.328 7.922 1 88.62 424 PRO A C 1
ATOM 3292 O O . PRO A 1 424 ? -9.594 30.125 8.156 1 88.62 424 PRO A O 1
ATOM 3295 N N . VAL A 1 425 ? -9.133 32.312 8.867 1 94.94 425 VAL A N 1
ATOM 3296 C CA . VAL A 1 425 ? -8.93 31.859 10.242 1 94.94 425 VAL A CA 1
ATOM 3297 C C . VAL A 1 425 ? -9.797 32.688 11.18 1 94.94 425 VAL A C 1
ATOM 3299 O O . VAL A 1 425 ? -10.203 33.812 10.836 1 94.94 425 VAL A O 1
ATOM 3302 N N . GLU A 1 426 ? -10.211 32.125 12.234 1 96.19 426 GLU A N 1
ATOM 3303 C CA . GLU A 1 426 ? -10.766 32.812 13.398 1 96.19 426 GLU A CA 1
ATOM 3304 C C . GLU A 1 426 ? -9.789 32.781 14.57 1 96.19 426 GLU A C 1
ATOM 3306 O O . GLU A 1 426 ? -9.273 31.734 14.945 1 96.19 426 GLU A O 1
ATOM 3311 N N . VAL A 1 427 ? -9.539 34.031 15.109 1 98.12 427 VAL A N 1
ATOM 3312 C CA . VAL A 1 427 ? -8.469 34.156 16.094 1 98.12 427 VAL A CA 1
ATOM 3313 C C . VAL A 1 427 ? -9.07 34.375 17.484 1 98.12 427 VAL A C 1
ATOM 3315 O O . VAL A 1 427 ? -9.969 35.219 17.641 1 98.12 427 VAL A O 1
ATOM 3318 N N . PHE A 1 428 ? -8.648 33.656 18.453 1 98.38 428 PHE A N 1
ATOM 3319 C CA . PHE A 1 428 ? -8.977 33.844 19.859 1 98.38 428 PHE A CA 1
ATOM 3320 C C . PHE A 1 428 ? -7.711 33.938 20.703 1 98.38 428 PHE A C 1
ATOM 3322 O O . PHE A 1 428 ? -6.695 33.312 20.391 1 98.38 428 PHE A O 1
ATOM 3329 N N . SER A 1 429 ? -7.77 34.688 21.812 1 97.94 429 SER A N 1
ATOM 3330 C CA . SER A 1 429 ? -6.676 34.656 22.766 1 97.94 429 SER A CA 1
ATOM 3331 C C . SER A 1 429 ? -6.641 33.344 23.547 1 97.94 429 SER A C 1
ATOM 3333 O O . SER A 1 429 ? -7.664 32.688 23.672 1 97.94 429 SER A O 1
ATOM 3335 N N . LEU A 1 430 ? -5.512 32.969 24.062 1 97.56 430 LEU A N 1
ATOM 3336 C CA . LEU A 1 430 ? -5.398 31.781 24.875 1 97.56 430 LEU A CA 1
ATOM 3337 C C . LEU A 1 430 ? -6.34 31.859 26.078 1 97.56 430 LEU A C 1
ATOM 3339 O O . LEU A 1 430 ? -6.906 30.844 26.484 1 97.56 430 LEU A O 1
ATOM 3343 N N . ARG A 1 431 ? -6.496 33.031 26.641 1 96.56 431 ARG A N 1
ATOM 3344 C CA . ARG A 1 431 ? -7.352 33.219 27.812 1 96.56 431 ARG A CA 1
ATOM 3345 C C . ARG A 1 431 ? -8.797 32.844 27.484 1 96.56 431 ARG A C 1
ATOM 3347 O O . ARG A 1 431 ? -9.57 32.531 28.391 1 96.56 431 ARG A O 1
ATOM 3354 N N . ASN A 1 432 ? -9.125 32.938 26.219 1 98.06 432 ASN A N 1
ATOM 3355 C CA . ASN A 1 432 ? -10.477 32.625 25.766 1 98.06 432 ASN A CA 1
ATOM 3356 C C . ASN A 1 432 ? -10.547 31.234 25.125 1 98.06 432 ASN A C 1
ATOM 3358 O O . ASN A 1 432 ? -11.273 31.031 24.156 1 98.06 432 ASN A O 1
ATOM 3362 N N . VAL A 1 433 ? -9.734 30.312 25.594 1 98.06 433 VAL A N 1
ATOM 3363 C CA . VAL A 1 433 ? -9.625 28.984 25 1 98.06 433 VAL A CA 1
ATOM 3364 C C . VAL A 1 433 ? -11.008 28.328 24.938 1 98.06 433 VAL A C 1
ATOM 3366 O O . VAL A 1 433 ? -11.352 27.688 23.953 1 98.06 433 VAL A O 1
ATOM 3369 N N . HIS A 1 434 ? -11.867 28.469 25.875 1 97.81 434 HIS A N 1
ATOM 3370 C CA . HIS A 1 434 ? -13.18 27.828 25.906 1 97.81 434 HIS A CA 1
ATOM 3371 C C . HIS A 1 434 ? -14.117 28.453 24.875 1 97.81 434 HIS A C 1
ATOM 3373 O O . HIS A 1 434 ? -14.906 27.75 24.25 1 97.81 434 HIS A O 1
ATOM 3379 N N . GLU A 1 435 ? -14.031 29.734 24.75 1 97.5 435 GLU A N 1
ATOM 3380 C CA . GLU A 1 435 ? -14.82 30.406 23.719 1 97.5 435 GLU A CA 1
ATOM 3381 C C . GLU A 1 435 ? -14.422 29.938 22.328 1 97.5 435 GLU A C 1
ATOM 3383 O O . GLU A 1 435 ? -15.273 29.719 21.469 1 97.5 435 GLU A O 1
ATOM 3388 N N . GLY A 1 436 ? -13.125 29.906 22.125 1 97.25 436 GLY A N 1
ATOM 3389 C CA . GLY A 1 436 ? -12.641 29.422 20.828 1 97.25 436 GLY A CA 1
ATOM 3390 C C . GLY A 1 436 ? -13.078 28.016 20.516 1 97.25 436 GLY A C 1
ATOM 3391 O O . GLY A 1 436 ? -13.484 27.719 19.391 1 97.25 436 GLY A O 1
ATOM 3392 N N . LEU A 1 437 ? -13 27.109 21.5 1 96.38 437 LEU A N 1
ATOM 3393 C CA . LEU A 1 437 ? -13.406 25.734 21.312 1 96.38 437 LEU A CA 1
ATOM 3394 C C . LEU A 1 437 ? -14.906 25.641 21.047 1 96.38 437 LEU A C 1
ATOM 3396 O O . LEU A 1 437 ? -15.344 24.812 20.219 1 96.38 437 LEU A O 1
ATOM 3400 N N . GLN A 1 438 ? -15.68 26.422 21.703 1 94.94 438 GLN A N 1
ATOM 3401 C CA . GLN A 1 438 ? -17.109 26.469 21.453 1 94.94 438 GLN A CA 1
ATOM 3402 C C . GLN A 1 438 ? -17.391 26.938 20.031 1 94.94 438 GLN A C 1
ATOM 3404 O O . GLN A 1 438 ? -18.234 26.359 19.328 1 94.94 438 GLN A O 1
ATOM 3409 N N . TRP A 1 439 ? -16.719 27.953 19.672 1 94.12 439 TRP A N 1
ATOM 3410 C CA . TRP A 1 439 ? -16.844 28.453 18.312 1 94.12 439 TRP A CA 1
ATOM 3411 C C . TRP A 1 439 ? -16.562 27.359 17.297 1 94.12 439 TRP A C 1
ATOM 3413 O O . TRP A 1 439 ? -17.328 27.172 16.344 1 94.12 439 TRP A O 1
ATOM 3423 N N . GLN A 1 440 ? -15.453 26.688 17.469 1 91.5 440 GLN A N 1
ATOM 3424 C CA . GLN A 1 440 ? -15.078 25.594 16.578 1 91.5 440 GLN A CA 1
ATOM 3425 C C . GLN A 1 440 ? -16.188 24.562 16.453 1 91.5 440 GLN A C 1
ATOM 3427 O O . GLN A 1 440 ? -16.469 24.062 15.367 1 91.5 440 GLN A O 1
ATOM 3432 N N . SER A 1 441 ? -16.781 24.141 17.5 1 87 441 SER A N 1
ATOM 3433 C CA . SER A 1 441 ? -17.828 23.125 17.531 1 87 441 SER A CA 1
ATOM 3434 C C . SER A 1 441 ? -19.062 23.578 16.75 1 87 441 SER A C 1
ATOM 3436 O O . SER A 1 441 ? -19.828 22.766 16.234 1 87 441 SER A O 1
ATOM 3438 N N . GLU A 1 442 ? -19.203 24.875 16.625 1 83.44 442 GLU A N 1
ATOM 3439 C CA . GLU A 1 442 ? -20.375 25.438 15.961 1 83.44 442 GLU A CA 1
ATOM 3440 C C . GLU A 1 442 ? -20.141 25.578 14.461 1 83.44 442 GLU A C 1
ATOM 3442 O O . GLU A 1 442 ? -21.078 25.812 13.695 1 83.44 442 GLU A O 1
ATOM 3447 N N . GLN A 1 443 ? -18.906 25.453 14 1 77.31 443 GLN A N 1
ATOM 3448 C CA . GLN A 1 443 ? -18.562 25.594 12.586 1 77.31 443 GLN A CA 1
ATOM 3449 C C . GLN A 1 443 ? -18.797 24.281 11.836 1 77.31 443 GLN A C 1
ATOM 3451 O O . GLN A 1 443 ? -18.547 24.203 10.625 1 77.31 443 GLN A O 1
ATOM 3456 N N . SER A 1 444 ? -19.234 23.312 12.398 1 64.44 444 SER A N 1
ATOM 3457 C CA . SER A 1 444 ? -19.328 21.969 11.82 1 64.44 444 SER A CA 1
ATOM 3458 C C . SER A 1 444 ? -20.172 21.984 10.547 1 64.44 444 SER A C 1
ATOM 3460 O O . SER A 1 444 ? -19.984 21.141 9.672 1 64.44 444 SER A O 1
ATOM 3462 N N . GLN A 1 445 ? -20.859 23.047 10.32 1 61.03 445 GLN A N 1
ATOM 3463 C CA . GLN A 1 445 ? -21.766 23.031 9.18 1 61.03 445 GLN A CA 1
ATOM 3464 C C . GLN A 1 445 ? -21.312 24.016 8.102 1 61.03 445 GLN A C 1
ATOM 3466 O O . GLN A 1 445 ? -21.922 24.109 7.035 1 61.03 445 GLN A O 1
ATOM 3471 N N . ALA A 1 446 ? -20.172 24.562 8.336 1 66.56 446 ALA A N 1
ATOM 3472 C CA . ALA A 1 446 ? -19.75 25.578 7.375 1 66.56 446 ALA A CA 1
ATOM 3473 C C . ALA A 1 446 ? -19.141 24.938 6.137 1 66.56 446 ALA A C 1
ATOM 3475 O O . ALA A 1 446 ? -18.453 23.922 6.234 1 66.56 446 ALA A O 1
ATOM 3476 N N . VAL A 1 447 ? -19.547 25.469 4.953 1 69.12 447 VAL A N 1
ATOM 3477 C CA . VAL A 1 447 ? -19.062 25 3.66 1 69.12 447 VAL A CA 1
ATOM 3478 C C . VAL A 1 447 ? -17.547 25.219 3.564 1 69.12 447 VAL A C 1
ATOM 3480 O O . VAL A 1 447 ? -16.812 24.328 3.111 1 69.12 447 VAL A O 1
ATOM 3483 N N . ILE A 1 448 ? -17.172 26.406 3.887 1 70.25 448 ILE A N 1
ATOM 3484 C CA . ILE A 1 448 ? -15.75 26.719 4.047 1 70.25 448 ILE A CA 1
ATOM 3485 C C . ILE A 1 448 ? -15.43 26.891 5.531 1 70.25 448 ILE A C 1
ATOM 3487 O O . ILE A 1 448 ? -15.984 27.781 6.195 1 70.25 448 ILE A O 1
ATOM 3491 N N . ARG A 1 449 ? -14.664 26 6.023 1 73.31 449 ARG A N 1
ATOM 3492 C CA . ARG A 1 449 ? -14.406 26.062 7.457 1 73.31 449 ARG A CA 1
ATOM 3493 C C . ARG A 1 449 ? -13.172 26.906 7.75 1 73.31 449 ARG A C 1
ATOM 3495 O O . ARG A 1 449 ? -12.117 26.719 7.137 1 73.31 449 ARG A O 1
ATOM 3502 N N . ASN A 1 450 ? -13.492 27.938 8.586 1 82.56 450 ASN A N 1
ATOM 3503 C CA . ASN A 1 450 ? -12.359 28.688 9.109 1 82.56 450 ASN A CA 1
ATOM 3504 C C . ASN A 1 450 ? -11.508 27.859 10.055 1 82.56 450 ASN A C 1
ATOM 3506 O O . ASN A 1 450 ? -12.031 27.016 10.797 1 82.56 450 ASN A O 1
ATOM 3510 N N . LYS A 1 451 ? -10.273 28.156 10.008 1 92.38 451 LYS A N 1
ATOM 3511 C CA . LYS A 1 451 ? -9.359 27.484 10.93 1 92.38 451 LYS A CA 1
ATOM 3512 C C . LYS A 1 451 ? -9.25 28.266 12.242 1 92.38 451 LYS A C 1
ATOM 3514 O O . LYS A 1 451 ? -9.156 29.484 12.234 1 92.38 451 LYS A O 1
ATOM 3519 N N . LEU A 1 452 ? -9.352 27.578 13.328 1 96.12 452 LEU A N 1
ATOM 3520 C CA . LEU A 1 452 ? -9.156 28.172 14.641 1 96.12 452 LEU A CA 1
ATOM 3521 C C . LEU A 1 452 ? -7.68 28.438 14.906 1 96.12 452 LEU A C 1
ATOM 3523 O O . LEU A 1 452 ? -6.852 27.531 14.75 1 96.12 452 LEU A O 1
ATOM 3527 N N . VAL A 1 453 ? -7.344 29.688 15.273 1 98.06 453 VAL A N 1
ATOM 3528 C CA . VAL A 1 453 ? -5.98 30.094 15.602 1 98.06 453 VAL A CA 1
ATOM 3529 C C . VAL A 1 453 ? -5.957 30.781 16.969 1 98.06 453 VAL A C 1
ATOM 3531 O O . VAL A 1 453 ? -6.848 31.562 17.297 1 98.06 453 VAL A O 1
ATOM 3534 N N . TRP A 1 454 ? -4.945 30.453 17.766 1 98.5 454 TRP A N 1
ATOM 3535 C CA . TRP A 1 454 ? -4.766 31.047 19.078 1 98.5 454 TRP A CA 1
ATOM 3536 C C . TRP A 1 454 ? -3.738 32.188 19.031 1 98.5 454 TRP A C 1
ATOM 3538 O O . TRP A 1 454 ? -2.631 31.984 18.516 1 98.5 454 TRP A O 1
ATOM 3548 N N . ASP A 1 455 ? -4.125 33.281 19.516 1 98.44 455 ASP A N 1
ATOM 3549 C CA . ASP A 1 455 ? -3.207 34.406 19.734 1 98.44 455 ASP A CA 1
ATOM 3550 C C . ASP A 1 455 ? -2.51 34.281 21.094 1 98.44 455 ASP A C 1
ATOM 3552 O O . ASP A 1 455 ? -3.164 34.281 22.141 1 98.44 455 ASP A O 1
ATOM 3556 N N . CYS A 1 456 ? -1.222 34.25 21.094 1 97.12 456 CYS A N 1
ATOM 3557 C CA . CYS A 1 456 ? -0.465 34 22.312 1 97.12 456 CYS A CA 1
ATOM 3558 C C . CYS A 1 456 ? 0.114 35.281 22.891 1 97.12 456 CYS A C 1
ATOM 3560 O O . CYS A 1 456 ? 0.939 35.25 23.812 1 97.12 456 CYS A O 1
ATOM 3562 N N . GLN A 1 457 ? -0.282 36.406 22.484 1 94.31 457 GLN A N 1
ATOM 3563 C CA . GLN A 1 457 ? 0.429 37.656 22.766 1 94.31 457 GLN A CA 1
ATOM 3564 C C . GLN A 1 457 ? -0.259 38.469 23.875 1 94.31 457 GLN A C 1
ATOM 3566 O O . GLN A 1 457 ? 0.121 39.594 24.156 1 94.31 457 GLN A O 1
ATOM 3571 N N . GLU A 1 458 ? -1.195 37.969 24.5 1 87.81 458 GLU A N 1
ATOM 3572 C CA . GLU A 1 458 ? -1.94 38.719 25.5 1 87.81 458 GLU A CA 1
ATOM 3573 C C . GLU A 1 458 ? -1.09 38.969 26.75 1 87.81 458 GLU A C 1
ATOM 3575 O O . GLU A 1 458 ? -0.113 38.25 26.984 1 87.81 458 GLU A O 1
ATOM 3580 N N . MET B 1 1 ? 16.469 13.164 -37.062 1 21.08 1 MET B N 1
ATOM 3581 C CA . MET B 1 1 ? 17.641 12.805 -36.25 1 21.08 1 MET B CA 1
ATOM 3582 C C . MET B 1 1 ? 17.219 12.172 -34.938 1 21.08 1 MET B C 1
ATOM 3584 O O . MET B 1 1 ? 16.422 12.75 -34.188 1 21.08 1 MET B O 1
ATOM 3588 N N . MET B 1 2 ? 17.234 10.727 -34.75 1 20.72 2 MET B N 1
ATOM 3589 C CA . MET B 1 2 ? 16.453 9.648 -34.156 1 20.72 2 MET B CA 1
ATOM 3590 C C . MET B 1 2 ? 16.781 9.5 -32.688 1 20.72 2 MET B C 1
ATOM 3592 O O . MET B 1 2 ? 17.922 9.203 -32.312 1 20.72 2 MET B O 1
ATOM 3596 N N . PHE B 1 3 ? 16.328 10.484 -31.844 1 22.11 3 PHE B N 1
ATOM 3597 C CA . PHE B 1 3 ? 16.766 10.734 -30.469 1 22.11 3 PHE B CA 1
ATOM 3598 C C . PHE B 1 3 ? 16.516 9.516 -29.594 1 22.11 3 PHE B C 1
ATOM 3600 O O . PHE B 1 3 ? 15.383 9.031 -29.5 1 22.11 3 PHE B O 1
ATOM 3607 N N . GLN B 1 4 ? 17.516 8.539 -29.5 1 21 4 GLN B N 1
ATOM 3608 C CA . GLN B 1 4 ? 17.688 7.195 -28.969 1 21 4 GLN B CA 1
ATOM 3609 C C . GLN B 1 4 ? 17.531 7.191 -27.438 1 21 4 GLN B C 1
ATOM 3611 O O . GLN B 1 4 ? 18.266 7.883 -26.734 1 21 4 GLN B O 1
ATOM 3616 N N . PRO B 1 5 ? 16.281 7.129 -26.922 1 21.23 5 PRO B N 1
ATOM 3617 C CA . PRO B 1 5 ? 15.883 7.387 -25.531 1 21.23 5 PRO B CA 1
ATOM 3618 C C . PRO B 1 5 ? 16.609 6.477 -24.547 1 21.23 5 PRO B C 1
ATOM 3620 O O . PRO B 1 5 ? 17.047 5.387 -24.906 1 21.23 5 PRO B O 1
ATOM 3623 N N . TRP B 1 6 ? 17.281 7.027 -23.469 1 19.73 6 TRP B N 1
ATOM 3624 C CA . TRP B 1 6 ? 18.266 6.609 -22.484 1 19.73 6 TRP B CA 1
ATOM 3625 C C . TRP B 1 6 ? 17.703 5.488 -21.609 1 19.73 6 TRP B C 1
ATOM 3627 O O . TRP B 1 6 ? 16.625 5.617 -21.047 1 19.73 6 TRP B O 1
ATOM 3637 N N . CYS B 1 7 ? 17.953 4.141 -21.891 1 19.14 7 CYS B N 1
ATOM 3638 C CA . CYS B 1 7 ? 17.75 2.781 -21.391 1 19.14 7 CYS B CA 1
ATOM 3639 C C . CYS B 1 7 ? 18.359 2.604 -20.016 1 19.14 7 CYS B C 1
ATOM 3641 O O . CYS B 1 7 ? 19.547 2.293 -19.891 1 19.14 7 CYS B O 1
ATOM 3643 N N . SER B 1 8 ? 18.25 3.57 -19.016 1 19.86 8 SER B N 1
ATOM 3644 C CA . SER B 1 8 ? 19.203 3.488 -17.922 1 19.86 8 SER B CA 1
ATOM 3645 C C . SER B 1 8 ? 18.922 2.285 -17.031 1 19.86 8 SER B C 1
ATOM 3647 O O . SER B 1 8 ? 17.984 2.309 -16.234 1 19.86 8 SER B O 1
ATOM 3649 N N . VAL B 1 9 ? 18.781 1.031 -17.453 1 19.44 9 VAL B N 1
ATOM 3650 C CA . VAL B 1 9 ? 18.391 -0.169 -16.719 1 19.44 9 VAL B CA 1
ATOM 3651 C C . VAL B 1 9 ? 19.484 -0.553 -15.742 1 19.44 9 VAL B C 1
ATOM 3653 O O . VAL B 1 9 ? 20.5 -1.14 -16.125 1 19.44 9 VAL B O 1
ATOM 3656 N N . THR B 1 10 ? 20.125 0.288 -14.844 1 20.33 10 THR B N 1
ATOM 3657 C CA . THR B 1 10 ? 21.375 -0.151 -14.227 1 20.33 10 THR B CA 1
ATOM 3658 C C . THR B 1 10 ? 21.094 -1.174 -13.125 1 20.33 10 THR B C 1
ATOM 3660 O O . THR B 1 10 ? 20.703 -0.811 -12.016 1 20.33 10 THR B O 1
ATOM 3663 N N . VAL B 1 11 ? 20.172 -2.061 -13.164 1 19.23 11 VAL B N 1
ATOM 3664 C CA . VAL B 1 11 ? 19.875 -2.883 -11.992 1 19.23 11 VAL B CA 1
ATOM 3665 C C . VAL B 1 11 ? 21.031 -3.848 -11.727 1 19.23 11 VAL B C 1
ATOM 3667 O O . VAL B 1 11 ? 21.078 -4.941 -12.305 1 19.23 11 VAL B O 1
ATOM 3670 N N . ARG B 1 12 ? 22.359 -3.551 -12.016 1 18.2 12 ARG B N 1
ATOM 3671 C CA . ARG B 1 12 ? 23.281 -4.668 -12.172 1 18.2 12 ARG B CA 1
ATOM 3672 C C . ARG B 1 12 ? 23.234 -5.594 -10.953 1 18.2 12 ARG B C 1
ATOM 3674 O O . ARG B 1 12 ? 22.688 -5.23 -9.914 1 18.2 12 ARG B O 1
ATOM 3681 N N . ARG B 1 13 ? 24.516 -6.312 -10.531 1 19.36 13 ARG B N 1
ATOM 3682 C CA . ARG B 1 13 ? 25.266 -7.555 -10.367 1 19.36 13 ARG B CA 1
ATOM 3683 C C . ARG B 1 13 ? 25.453 -7.879 -8.883 1 19.36 13 ARG B C 1
ATOM 3685 O O . ARG B 1 13 ? 26.188 -8.812 -8.539 1 19.36 13 ARG B O 1
ATOM 3692 N N . THR B 1 14 ? 24.969 -7.172 -7.898 1 21.03 14 THR B N 1
ATOM 3693 C CA . THR B 1 14 ? 25.797 -7.289 -6.699 1 21.03 14 THR B CA 1
ATOM 3694 C C . THR B 1 14 ? 25.516 -8.609 -5.984 1 21.03 14 THR B C 1
ATOM 3696 O O . THR B 1 14 ? 26.109 -8.891 -4.941 1 21.03 14 THR B O 1
ATOM 3699 N N . LEU B 1 15 ? 24.516 -9.398 -6.445 1 20.83 15 LEU B N 1
ATOM 3700 C CA . LEU B 1 15 ? 24.156 -10.438 -5.488 1 20.83 15 LEU B CA 1
ATOM 3701 C C . LEU B 1 15 ? 25.234 -11.508 -5.406 1 20.83 15 LEU B C 1
ATOM 3703 O O . LEU B 1 15 ? 25.094 -12.492 -4.684 1 20.83 15 LEU B O 1
ATOM 3707 N N . LYS B 1 16 ? 26.203 -11.523 -6.395 1 20.64 16 LYS B N 1
ATOM 3708 C CA . LYS B 1 16 ? 27 -12.75 -6.477 1 20.64 16 LYS B CA 1
ATOM 3709 C C . LYS B 1 16 ? 27.719 -13.023 -5.16 1 20.64 16 LYS B C 1
ATOM 3711 O O . LYS B 1 16 ? 27.969 -14.18 -4.816 1 20.64 16 LYS B O 1
ATOM 3716 N N . GLN B 1 17 ? 28.281 -12.016 -4.535 1 20.33 17 GLN B N 1
ATOM 3717 C CA . GLN B 1 17 ? 29.516 -12.398 -3.855 1 20.33 17 GLN B CA 1
ATOM 3718 C C . GLN B 1 17 ? 29.219 -13.234 -2.613 1 20.33 17 GLN B C 1
ATOM 3720 O O . GLN B 1 17 ? 30.062 -14 -2.154 1 20.33 17 GLN B O 1
ATOM 3725 N N . GLN B 1 18 ? 28.125 -12.875 -1.93 1 21.81 18 GLN B N 1
ATOM 3726 C CA . GLN B 1 18 ? 28.359 -13.203 -0.526 1 21.81 18 GLN B CA 1
ATOM 3727 C C . GLN B 1 18 ? 28.141 -14.688 -0.262 1 21.81 18 GLN B C 1
ATOM 3729 O O . GLN B 1 18 ? 28.219 -15.141 0.882 1 21.81 18 GLN B O 1
ATOM 3734 N N . LEU B 1 19 ? 27.719 -15.414 -1.321 1 23.17 19 LEU B N 1
ATOM 3735 C CA . LEU B 1 19 ? 27.203 -16.719 -0.933 1 23.17 19 LEU B CA 1
ATOM 3736 C C . LEU B 1 19 ? 28.312 -17.625 -0.445 1 23.17 19 LEU B C 1
ATOM 3738 O O . LEU B 1 19 ? 28.078 -18.797 -0.139 1 23.17 19 LEU B O 1
ATOM 3742 N N . LEU B 1 20 ? 29.578 -17.172 -0.711 1 20.67 20 LEU B N 1
ATOM 3743 C CA . LEU B 1 20 ? 30.469 -18.344 -0.762 1 20.67 20 LEU B CA 1
ATOM 3744 C C . LEU B 1 20 ? 30.562 -19 0.608 1 20.67 20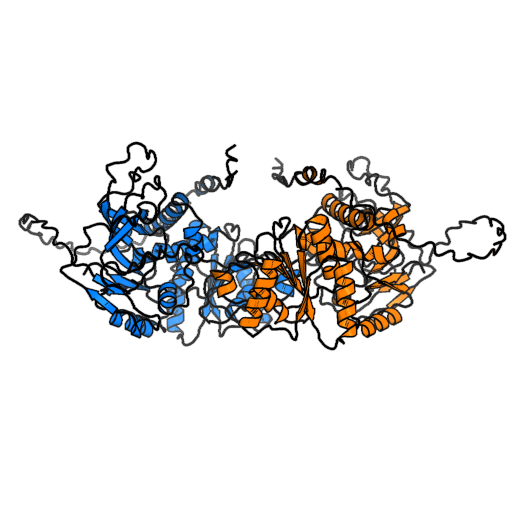 LEU B C 1
ATOM 3746 O O . LEU B 1 20 ? 30.562 -20.234 0.711 1 20.67 20 LEU B O 1
ATOM 3750 N N . HIS B 1 21 ? 31.047 -18.266 1.605 1 21.25 21 HIS B N 1
ATOM 3751 C CA . HIS B 1 21 ? 32.094 -18.953 2.342 1 21.25 21 HIS B CA 1
ATOM 3752 C C . HIS B 1 21 ? 31.531 -19.844 3.434 1 21.25 21 HIS B C 1
ATOM 3754 O O . HIS B 1 21 ? 32.25 -20.328 4.305 1 21.25 21 HIS B O 1
ATOM 3760 N N . GLN B 1 22 ? 30.172 -19.969 3.555 1 19.64 22 GLN B N 1
ATOM 3761 C CA . GLN B 1 22 ? 29.953 -20.422 4.93 1 19.64 22 GLN B CA 1
ATOM 3762 C C . GLN B 1 22 ? 30.469 -21.844 5.133 1 19.64 22 GLN B C 1
ATOM 3764 O O . GLN B 1 22 ? 30.094 -22.75 4.398 1 19.64 22 GLN B O 1
ATOM 3769 N N . ARG B 1 23 ? 31.672 -21.938 5.648 1 20.64 23 ARG B N 1
ATOM 3770 C CA . ARG B 1 23 ? 32.375 -23.156 6.02 1 20.64 23 ARG B CA 1
ATOM 3771 C C . ARG B 1 23 ? 31.516 -24.047 6.91 1 20.64 23 ARG B C 1
ATOM 3773 O O . ARG B 1 23 ? 30.859 -23.562 7.828 1 20.64 23 ARG B O 1
ATOM 3780 N N . GLN B 1 24 ? 31.141 -25.172 6.402 1 20.16 24 GLN B N 1
ATOM 3781 C CA . GLN B 1 24 ? 30.375 -26.344 6.789 1 20.16 24 GLN B CA 1
ATOM 3782 C C . GLN B 1 24 ? 30.875 -26.922 8.109 1 20.16 24 GLN B C 1
ATOM 3784 O O . GLN B 1 24 ? 32.031 -27.312 8.211 1 20.16 24 GLN B O 1
ATOM 3789 N N . ARG B 1 25 ? 30.578 -26.203 9.227 1 19.44 25 ARG B N 1
ATOM 3790 C CA . ARG B 1 25 ? 31.078 -26.828 10.445 1 19.44 25 ARG B CA 1
ATOM 3791 C C . ARG B 1 25 ? 30.688 -28.312 10.508 1 19.44 25 ARG B C 1
ATOM 3793 O O . ARG B 1 25 ? 29.578 -28.672 10.125 1 19.44 25 ARG B O 1
ATOM 3800 N N . PRO B 1 26 ? 31.594 -29.25 10.633 1 20.05 26 PRO B N 1
ATOM 3801 C CA . PRO B 1 26 ? 31.609 -30.703 10.57 1 20.05 26 PRO B CA 1
ATOM 3802 C C . PRO B 1 26 ? 30.688 -31.359 11.586 1 20.05 26 PRO B C 1
ATOM 3804 O O . PRO B 1 26 ? 30.812 -31.109 12.789 1 20.05 26 PRO B O 1
ATOM 3807 N N . LEU B 1 27 ? 29.328 -31.141 11.359 1 19.25 27 LEU B N 1
ATOM 3808 C CA . LEU B 1 27 ? 28.469 -31.766 12.367 1 19.25 27 LEU B CA 1
ATOM 3809 C C . LEU B 1 27 ? 28.859 -33.219 12.594 1 19.25 27 LEU B C 1
ATOM 3811 O O . LEU B 1 27 ? 29.172 -33.938 11.648 1 19.25 27 LEU B O 1
ATOM 3815 N N . GLY B 1 28 ? 29.219 -33.531 13.805 1 18.11 28 GLY B N 1
ATOM 3816 C CA . GLY B 1 28 ? 29.766 -34.719 14.477 1 18.11 28 GLY B CA 1
ATOM 3817 C C . GLY B 1 28 ? 28.984 -35.969 14.18 1 18.11 28 GLY B C 1
ATOM 3818 O O . GLY B 1 28 ? 27.875 -35.906 13.633 1 18.11 28 GLY B O 1
ATOM 3819 N N . SER B 1 29 ? 29.375 -37.125 14.594 1 19.12 29 SER B N 1
ATOM 3820 C CA . SER B 1 29 ? 29.594 -38.562 14.359 1 19.12 29 SER B CA 1
ATOM 3821 C C . SER B 1 29 ? 28.344 -39.375 14.68 1 19.12 29 SER B C 1
ATOM 3823 O O . SER B 1 29 ? 28.344 -40.594 14.547 1 19.12 29 SER B O 1
ATOM 3825 N N . LEU B 1 30 ? 27.062 -38.75 14.586 1 18.42 30 LEU B N 1
ATOM 3826 C CA . LEU B 1 30 ? 26.234 -39.656 15.398 1 18.42 30 LEU B CA 1
ATOM 3827 C C . LEU B 1 30 ? 26.203 -41.031 14.805 1 18.42 30 LEU B C 1
ATOM 3829 O O . LEU B 1 30 ? 26.031 -41.219 13.602 1 18.42 30 LEU B O 1
ATOM 3833 N N . SER B 1 31 ? 26.578 -42.094 15.547 1 18.14 31 SER B N 1
ATOM 3834 C CA . SER B 1 31 ? 27.016 -43.469 15.477 1 18.14 31 SER B CA 1
ATOM 3835 C C . SER B 1 31 ? 25.922 -44.375 14.938 1 18.14 31 SER B C 1
ATOM 3837 O O . SER B 1 31 ? 26.203 -45.312 14.164 1 18.14 31 SER B O 1
ATOM 3839 N N . CYS B 1 32 ? 24.609 -44.25 15.297 1 18.97 32 CYS B N 1
ATOM 3840 C CA . CYS B 1 32 ? 24.109 -45.5 15.859 1 18.97 32 CYS B CA 1
ATOM 3841 C C . CYS B 1 32 ? 23.578 -46.406 14.773 1 18.97 32 CYS B C 1
ATOM 3843 O O . CYS B 1 32 ? 22.891 -47.375 15.055 1 18.97 32 CYS B O 1
ATOM 3845 N N . LEU B 1 33 ? 23.641 -46.062 13.477 1 17.67 33 LEU B N 1
ATOM 3846 C CA . LEU B 1 33 ? 22.562 -46.688 12.727 1 17.67 33 LEU B CA 1
ATOM 3847 C C . LEU B 1 33 ? 22.75 -48.219 12.633 1 17.67 33 LEU B C 1
ATOM 3849 O O . LEU B 1 33 ? 23.797 -48.656 12.164 1 17.67 33 LEU B O 1
ATOM 3853 N N . LYS B 1 34 ? 22.016 -48.906 13.523 1 17.44 34 LYS B N 1
ATOM 3854 C CA . LYS B 1 34 ? 21.984 -50.344 13.695 1 17.44 34 LYS B CA 1
ATOM 3855 C C . LYS B 1 34 ? 21.781 -51.062 12.359 1 17.44 34 LYS B C 1
ATOM 3857 O O . LYS B 1 34 ? 21.219 -50.469 11.43 1 17.44 34 LYS B O 1
ATOM 3862 N N . SER B 1 35 ? 22.281 -52.25 12.102 1 18.66 35 SER B N 1
ATOM 3863 C CA . SER B 1 35 ? 22.75 -53.281 11.172 1 18.66 35 SER B CA 1
ATOM 3864 C C . SER B 1 35 ? 21.594 -53.969 10.469 1 18.66 35 SER B C 1
ATOM 3866 O O . SER B 1 35 ? 21.781 -54.938 9.758 1 18.66 35 SER B O 1
ATOM 3868 N N . TRP B 1 36 ? 20.359 -53.25 10.281 1 19.69 36 TRP B N 1
ATOM 3869 C CA . TRP B 1 36 ? 19.328 -54.219 10.031 1 19.69 36 TRP B CA 1
ATOM 3870 C C . TRP B 1 36 ? 19.625 -55.031 8.773 1 19.69 36 TRP B C 1
ATOM 3872 O O . TRP B 1 36 ? 19.953 -54.469 7.727 1 19.69 36 TRP B O 1
ATOM 3882 N N . SER B 1 37 ? 19.938 -56.25 8.898 1 20.25 37 SER B N 1
ATOM 3883 C CA . SER B 1 37 ? 20.469 -57.375 8.148 1 20.25 37 SER B CA 1
ATOM 3884 C C . SER B 1 37 ? 19.516 -57.781 7.023 1 20.25 37 SER B C 1
ATOM 3886 O O . SER B 1 37 ? 19.766 -58.781 6.32 1 20.25 37 SER B O 1
ATOM 3888 N N . GLN B 1 38 ? 18.422 -56.938 6.703 1 19.95 38 GLN B N 1
ATOM 3889 C CA . GLN B 1 38 ? 17.375 -57.75 6.082 1 19.95 38 GLN B CA 1
ATOM 3890 C C . GLN B 1 38 ? 17.891 -58.438 4.816 1 19.95 38 GLN B C 1
ATOM 3892 O O . GLN B 1 38 ? 18.719 -57.875 4.098 1 19.95 38 GLN B O 1
ATOM 3897 N N . GLN B 1 39 ? 17.625 -59.688 4.688 1 21.73 39 GLN B N 1
ATOM 3898 C CA . GLN B 1 39 ? 17.922 -60.875 3.873 1 21.73 39 GLN B CA 1
ATOM 3899 C C . GLN B 1 39 ? 17.422 -60.688 2.443 1 21.73 39 GLN B C 1
ATOM 3901 O O . GLN B 1 39 ? 16.219 -60.625 2.205 1 21.73 39 GLN B O 1
ATOM 3906 N N . HIS B 1 40 ? 17.906 -59.625 1.72 1 21.22 40 HIS B N 1
ATOM 3907 C CA . HIS B 1 40 ? 17.328 -59.375 0.406 1 21.22 40 HIS B CA 1
ATOM 3908 C C . HIS B 1 40 ? 17.5 -60.594 -0.504 1 21.22 40 HIS B C 1
ATOM 3910 O O . HIS B 1 40 ? 18.609 -61.094 -0.666 1 21.22 40 HIS B O 1
ATOM 3916 N N . HIS B 1 41 ? 16.438 -61.375 -0.524 1 20.89 41 HIS B N 1
ATOM 3917 C CA . HIS B 1 41 ? 16.266 -62.562 -1.338 1 20.89 41 HIS B CA 1
ATOM 3918 C C . HIS B 1 41 ? 16.688 -62.344 -2.781 1 20.89 41 HIS B C 1
ATOM 3920 O O . HIS B 1 41 ? 16.703 -61.188 -3.24 1 20.89 41 HIS B O 1
ATOM 3926 N N . SER B 1 42 ? 17 -63.344 -3.414 1 22.67 42 SER B N 1
ATOM 3927 C CA . SER B 1 42 ? 17.797 -63.969 -4.477 1 22.67 42 SER B CA 1
ATOM 3928 C C . SER B 1 42 ? 17.188 -63.688 -5.848 1 22.67 42 SER B C 1
ATOM 3930 O O . SER B 1 42 ? 17.766 -64.062 -6.871 1 22.67 42 SER B O 1
ATOM 3932 N N . GLN B 1 43 ? 15.969 -63.031 -6.004 1 22.22 43 GLN B N 1
ATOM 3933 C CA . GLN B 1 43 ? 15.312 -63.562 -7.195 1 22.22 43 GLN B CA 1
ATOM 3934 C C . GLN B 1 43 ? 16.078 -63.188 -8.461 1 22.22 43 GLN B C 1
ATOM 3936 O O . GLN B 1 43 ? 16.484 -62.031 -8.625 1 22.22 43 GLN B O 1
ATOM 3941 N N . THR B 1 44 ? 16.641 -64.062 -9.094 1 23.66 44 THR B N 1
ATOM 3942 C CA . THR B 1 44 ? 17.484 -64.125 -10.281 1 23.66 44 THR B CA 1
ATOM 3943 C C . THR B 1 44 ? 16.75 -63.594 -11.492 1 23.66 44 THR B C 1
ATOM 3945 O O . THR B 1 44 ? 15.758 -64.125 -11.945 1 23.66 44 THR B O 1
ATOM 3948 N N . PHE B 1 45 ? 16.484 -62.25 -11.531 1 22.42 45 PHE B N 1
ATOM 3949 C CA . PHE B 1 45 ? 15.766 -61.719 -12.688 1 22.42 45 PHE B CA 1
ATOM 3950 C C . PHE B 1 45 ? 16.531 -62.031 -13.977 1 22.42 45 PHE B C 1
ATOM 3952 O O . PHE B 1 45 ? 17.719 -61.75 -14.062 1 22.42 45 PHE B O 1
ATOM 3959 N N . ILE B 1 46 ? 16.094 -63 -14.719 1 26.77 46 ILE B N 1
ATOM 3960 C CA . ILE B 1 46 ? 16.609 -63.438 -16 1 26.77 46 ILE B CA 1
ATOM 3961 C C . ILE B 1 46 ? 16.609 -62.281 -17 1 26.77 46 ILE B C 1
ATOM 3963 O O . ILE B 1 46 ? 15.609 -61.562 -17.109 1 26.77 46 ILE B O 1
ATOM 3967 N N . PRO B 1 47 ? 17.75 -61.875 -17.547 1 24.44 47 PRO B N 1
ATOM 3968 C CA . PRO B 1 47 ? 17.969 -60.75 -18.422 1 24.44 47 PRO B CA 1
ATOM 3969 C C . PRO B 1 47 ? 17.156 -60.812 -19.719 1 24.44 47 PRO B C 1
ATOM 3971 O O . PRO B 1 47 ? 17.25 -61.812 -20.453 1 24.44 47 PRO B O 1
ATOM 3974 N N . ARG B 1 48 ? 15.828 -60.344 -19.688 1 26.17 48 ARG B N 1
ATOM 3975 C CA . ARG B 1 48 ? 15.078 -60.375 -20.938 1 26.17 48 ARG B CA 1
ATOM 3976 C C . ARG B 1 48 ? 15.852 -59.688 -22.062 1 26.17 48 ARG B C 1
ATOM 3978 O O . ARG B 1 48 ? 16.641 -58.781 -21.828 1 26.17 48 ARG B O 1
ATOM 3985 N N . ARG B 1 49 ? 15.789 -60.281 -23.219 1 27.41 49 ARG B N 1
ATOM 3986 C CA . ARG B 1 49 ? 16.375 -60 -24.531 1 27.41 49 ARG B CA 1
ATOM 3987 C C . ARG B 1 49 ? 16.031 -58.594 -25 1 27.41 49 ARG B C 1
ATOM 3989 O O . ARG B 1 49 ? 14.945 -58.062 -24.688 1 27.41 49 ARG B O 1
ATOM 3996 N N . GLN B 1 50 ? 17.016 -57.781 -25.297 1 25.22 50 GLN B N 1
ATOM 3997 C CA . GLN B 1 50 ? 17.172 -56.438 -25.797 1 25.22 50 GLN B CA 1
ATOM 3998 C C . GLN B 1 50 ? 16.328 -56.219 -27.062 1 25.22 50 GLN B C 1
ATOM 4000 O O . GLN B 1 50 ? 16.625 -56.75 -28.109 1 25.22 50 GLN B O 1
ATOM 4005 N N . GLY B 1 51 ? 14.961 -56.188 -27 1 27.88 51 GLY B N 1
ATOM 4006 C CA . GLY B 1 51 ? 14.211 -55.875 -28.219 1 27.88 51 GLY B CA 1
ATOM 4007 C C . GLY B 1 51 ? 14.633 -54.594 -28.875 1 27.88 51 GLY B C 1
ATOM 4008 O O . GLY B 1 51 ? 15.141 -53.688 -28.203 1 27.88 51 GLY B O 1
ATOM 4009 N N . THR B 1 52 ? 14.977 -54.5 -30.188 1 30.02 52 THR B N 1
ATOM 4010 C CA . THR B 1 52 ? 15.352 -53.375 -31.047 1 30.02 52 THR B CA 1
ATOM 4011 C C . THR B 1 52 ? 14.305 -52.281 -31 1 30.02 52 THR B C 1
ATOM 4013 O O . THR B 1 52 ? 13.109 -52.531 -31.156 1 30.02 52 THR B O 1
ATOM 4016 N N . PRO B 1 53 ? 14.516 -51.094 -30.344 1 31.09 53 PRO B N 1
ATOM 4017 C CA . PRO B 1 53 ? 13.547 -50 -30.281 1 31.09 53 PRO B CA 1
ATOM 4018 C C . PRO B 1 53 ? 13.125 -49.5 -31.656 1 31.09 53 PRO B C 1
ATOM 4020 O O . PRO B 1 53 ? 13.969 -49.062 -32.438 1 31.09 53 PRO B O 1
ATOM 4023 N N . SER B 1 54 ? 12.352 -50.188 -32.469 1 32.34 54 SER B N 1
ATOM 4024 C CA . SER B 1 54 ? 11.773 -49.531 -33.625 1 32.34 54 SER B CA 1
ATOM 4025 C C . SER B 1 54 ? 11.227 -48.156 -33.281 1 32.34 54 SER B C 1
ATOM 4027 O O . SER B 1 54 ? 10.242 -48.031 -32.562 1 32.34 54 SER B O 1
ATOM 4029 N N . SER B 1 55 ? 11.992 -47.156 -33.094 1 33.59 55 SER B N 1
ATOM 4030 C CA . SER B 1 55 ? 11.68 -45.781 -32.719 1 33.59 55 SER B CA 1
ATOM 4031 C C . SER B 1 55 ? 10.688 -45.156 -33.719 1 33.59 55 SER B C 1
ATOM 4033 O O . SER B 1 55 ? 11.078 -44.375 -34.594 1 33.59 55 SER B O 1
ATOM 4035 N N . LEU B 1 56 ? 9.961 -45.875 -34.594 1 36.06 56 LEU B N 1
ATOM 4036 C CA . LEU B 1 56 ? 9.016 -45.031 -35.344 1 36.06 56 LEU B CA 1
ATOM 4037 C C . LEU B 1 56 ? 8.266 -44.125 -34.375 1 36.06 56 LEU B C 1
ATOM 4039 O O . LEU B 1 56 ? 7.578 -44.562 -33.469 1 36.06 56 LEU B O 1
ATOM 4043 N N . SER B 1 57 ? 8.773 -42.969 -34.125 1 40.22 57 SER B N 1
ATOM 4044 C CA . SER B 1 57 ? 8.047 -41.906 -33.438 1 40.22 57 SER B CA 1
ATOM 4045 C C . SER B 1 57 ? 6.59 -41.875 -33.875 1 40.22 57 SER B C 1
ATOM 4047 O O . SER B 1 57 ? 6.293 -41.625 -35.031 1 40.22 57 SER B O 1
ATOM 4049 N N . SER B 1 58 ? 5.75 -42.781 -33.656 1 45.06 58 SER B N 1
ATOM 4050 C CA . SER B 1 58 ? 4.301 -42.75 -33.844 1 45.06 58 SER B CA 1
ATOM 4051 C C . SER B 1 58 ? 3.758 -41.344 -33.625 1 45.06 58 SER B C 1
ATOM 4053 O O . SER B 1 58 ? 4.039 -40.719 -32.594 1 45.06 58 SER B O 1
ATOM 4055 N N . ILE B 1 59 ? 3.586 -40.531 -34.688 1 52.62 59 ILE B N 1
ATOM 4056 C CA . ILE B 1 59 ? 2.996 -39.219 -34.688 1 52.62 59 ILE B CA 1
ATOM 4057 C C . ILE B 1 59 ? 1.787 -39.188 -33.75 1 52.62 59 ILE B C 1
ATOM 4059 O O . ILE B 1 59 ? 0.805 -39.875 -33.969 1 52.62 59 ILE B O 1
ATOM 4063 N N . ARG B 1 60 ? 1.905 -38.812 -32.5 1 65.38 60 ARG B N 1
ATOM 4064 C CA . ARG B 1 60 ? 0.861 -38.656 -31.484 1 65.38 60 ARG B CA 1
ATOM 4065 C C . ARG B 1 60 ? -0.253 -37.75 -31.984 1 65.38 60 ARG B C 1
ATOM 4067 O O . ARG B 1 60 ? 0.012 -36.75 -32.656 1 65.38 60 ARG B O 1
ATOM 4074 N N . SER B 1 61 ? -1.504 -38.25 -31.984 1 78.69 61 SER B N 1
ATOM 4075 C CA . SER B 1 61 ? -2.703 -37.469 -32.312 1 78.69 61 SER B CA 1
ATOM 4076 C C . SER B 1 61 ? -2.809 -36.219 -31.438 1 78.69 61 SER B C 1
ATOM 4078 O O . SER B 1 61 ? -2.377 -36.219 -30.281 1 78.69 61 SER B O 1
ATOM 4080 N N . TYR B 1 62 ? -3.221 -35.156 -32.062 1 90.31 62 TYR B N 1
ATOM 4081 C CA . TYR B 1 62 ? -3.439 -33.906 -31.328 1 90.31 62 TYR B CA 1
ATOM 4082 C C . TYR B 1 62 ? -4.66 -34.031 -30.422 1 90.31 62 TYR B C 1
ATOM 4084 O O . TYR B 1 62 ? -5.68 -34.594 -30.812 1 90.31 62 TYR B O 1
ATOM 4092 N N . HIS B 1 63 ? -4.574 -33.656 -29.219 1 93.62 63 HIS B N 1
ATOM 4093 C CA . HIS B 1 63 ? -5.699 -33.531 -28.297 1 93.62 63 HIS B CA 1
ATOM 4094 C C . HIS B 1 63 ? -5.574 -32.312 -27.406 1 93.62 63 HIS B C 1
ATOM 4096 O O . HIS B 1 63 ? -4.48 -31.766 -27.25 1 93.62 63 HIS B O 1
ATOM 4102 N N . GLU B 1 64 ? -6.676 -31.781 -26.922 1 94.94 64 GLU B N 1
ATOM 4103 C CA . GLU B 1 64 ? -6.727 -30.594 -26.078 1 94.94 64 GLU B CA 1
ATOM 4104 C C . GLU B 1 64 ? -7.941 -30.625 -25.156 1 94.94 64 GLU B C 1
ATOM 4106 O O . GLU B 1 64 ? -8.859 -31.422 -25.359 1 94.94 64 GLU B O 1
ATOM 4111 N N . VAL B 1 65 ? -7.883 -29.891 -24.094 1 97.44 65 VAL B N 1
ATOM 4112 C CA . VAL B 1 65 ? -9.039 -29.531 -23.281 1 97.44 65 VAL B CA 1
ATOM 4113 C C . VAL B 1 65 ? -9.367 -28.062 -23.484 1 97.44 65 VAL B C 1
ATOM 4115 O O . VAL B 1 65 ? -8.5 -27.188 -23.312 1 97.44 65 VAL B O 1
ATOM 4118 N N . SER B 1 66 ? -10.555 -27.828 -23.922 1 96 66 SER B N 1
ATOM 4119 C CA . SER B 1 66 ? -10.953 -26.469 -24.281 1 96 66 SER B CA 1
ATOM 4120 C C . SER B 1 66 ? -12.414 -26.219 -23.938 1 96 66 SER B C 1
ATOM 4122 O O . SER B 1 66 ? -13.094 -27.109 -23.406 1 96 66 SER B O 1
ATOM 4124 N N . PHE B 1 67 ? -12.867 -24.969 -24 1 95.75 67 PHE B N 1
ATOM 4125 C CA . PHE B 1 67 ? -14.242 -24.594 -23.719 1 95.75 67 PHE B CA 1
ATOM 4126 C C . PHE B 1 67 ? -14.711 -23.5 -24.672 1 95.75 67 PHE B C 1
ATOM 4128 O O . PHE B 1 67 ? -13.898 -22.734 -25.188 1 95.75 67 PHE B O 1
ATOM 4135 N N . LEU B 1 68 ? -15.945 -23.422 -24.906 1 92.94 68 LEU B N 1
ATOM 4136 C CA . LEU B 1 68 ? -16.562 -22.469 -25.828 1 92.94 68 LEU B CA 1
ATOM 4137 C C . LEU B 1 68 ? -17.047 -21.234 -25.062 1 92.94 68 LEU B C 1
ATOM 4139 O O . LEU B 1 68 ? -16.797 -20.094 -25.5 1 92.94 68 LEU B O 1
ATOM 4143 N N . ASN B 1 69 ? -17.688 -21.5 -23.953 1 93.06 69 ASN B N 1
ATOM 4144 C CA . ASN B 1 69 ? -18.219 -20.422 -23.109 1 93.06 69 ASN B CA 1
ATOM 4145 C C . ASN B 1 69 ? -17.688 -20.531 -21.688 1 93.06 69 ASN B C 1
ATOM 4147 O O . ASN B 1 69 ? -17.406 -21.641 -21.203 1 93.06 69 ASN B O 1
ATOM 4151 N N . THR B 1 70 ? -17.594 -19.391 -21.078 1 93.75 70 THR B N 1
ATOM 4152 C CA . THR B 1 70 ? -17.156 -19.391 -19.688 1 93.75 70 THR B CA 1
ATOM 4153 C C . THR B 1 70 ? -18.188 -20.078 -18.797 1 93.75 70 THR B C 1
ATOM 4155 O O . THR B 1 70 ? -19.359 -20.141 -19.141 1 93.75 70 THR B O 1
ATOM 4158 N N . GLY B 1 71 ? -17.797 -20.594 -17.688 1 95.62 71 GLY B N 1
ATOM 4159 C CA . GLY B 1 71 ? -18.609 -21.312 -16.719 1 95.62 71 GLY B CA 1
ATOM 4160 C C . GLY B 1 71 ? -17.781 -22.094 -15.711 1 95.62 71 GLY B C 1
ATOM 4161 O O . GLY B 1 71 ? -16.562 -21.891 -15.609 1 95.62 71 GLY B O 1
ATOM 4162 N N . GLU B 1 72 ? -18.484 -22.938 -14.961 1 96.31 72 GLU B N 1
ATOM 4163 C CA . GLU B 1 72 ? -17.75 -23.828 -14.07 1 96.31 72 GLU B CA 1
ATOM 4164 C C . GLU B 1 72 ? -16.938 -24.859 -14.852 1 96.31 72 GLU B C 1
ATOM 4166 O O . GLU B 1 72 ? -17.453 -25.453 -15.805 1 96.31 72 GLU B O 1
ATOM 4171 N N . PRO B 1 73 ? -15.75 -25.094 -14.477 1 96.88 73 PRO B N 1
ATOM 4172 C CA . PRO B 1 73 ? -14.898 -26.016 -15.242 1 96.88 73 PRO B CA 1
ATOM 4173 C C . PRO B 1 73 ? -15.562 -27.359 -15.484 1 96.88 73 PRO B C 1
ATOM 4175 O O . PRO B 1 73 ? -15.539 -27.875 -16.609 1 96.88 73 PRO B O 1
ATOM 4178 N N . LYS B 1 74 ? -16.188 -27.922 -14.484 1 96 74 LYS B N 1
ATOM 4179 C CA . LYS B 1 74 ? -16.781 -29.25 -14.602 1 96 74 LYS B CA 1
ATOM 4180 C C . LYS B 1 74 ? -17.891 -29.25 -15.656 1 96 74 LYS B C 1
ATOM 4182 O O . LYS B 1 74 ? -18.219 -30.312 -16.203 1 96 74 LYS B O 1
ATOM 4187 N N . ASP B 1 75 ? -18.406 -28.094 -15.945 1 96.81 75 ASP B N 1
ATOM 4188 C CA . ASP B 1 75 ? -19.562 -28 -16.828 1 96.81 75 ASP B CA 1
ATOM 4189 C C . ASP B 1 75 ? -19.141 -27.641 -18.25 1 96.81 75 ASP B C 1
ATOM 4191 O O . ASP B 1 75 ? -19.828 -27.969 -19.219 1 96.81 75 ASP B O 1
ATOM 4195 N N . VAL B 1 76 ? -18.016 -26.938 -18.406 1 97.12 76 VAL B N 1
ATOM 4196 C CA . VAL B 1 76 ? -17.797 -26.312 -19.719 1 97.12 76 VAL B CA 1
ATOM 4197 C C . VAL B 1 76 ? -16.562 -26.906 -20.375 1 97.12 76 VAL B C 1
ATOM 4199 O O . VAL B 1 76 ? -16.375 -26.766 -21.594 1 97.12 76 VAL B O 1
ATOM 4202 N N . LEU B 1 77 ? -15.641 -27.531 -19.641 1 97.5 77 LEU B N 1
ATOM 4203 C CA . LEU B 1 77 ? -14.43 -28.078 -20.25 1 97.5 77 LEU B CA 1
ATOM 4204 C C . LEU B 1 77 ? -14.734 -29.359 -21 1 97.5 77 LEU B C 1
ATOM 4206 O O . LEU B 1 77 ? -15.523 -30.188 -20.547 1 97.5 77 LEU B O 1
ATOM 4210 N N . GLN B 1 78 ? -14.102 -29.453 -22.156 1 96.06 78 GLN B N 1
ATOM 4211 C CA . GLN B 1 78 ? -14.297 -30.625 -22.984 1 96.06 78 GLN B CA 1
ATOM 4212 C C . GLN B 1 78 ? -12.977 -31.125 -23.562 1 96.06 78 GLN B C 1
ATOM 4214 O O . GLN B 1 78 ? -12.125 -30.328 -23.953 1 96.06 78 GLN B O 1
ATOM 4219 N N . TYR B 1 79 ? -12.828 -32.438 -23.516 1 96.5 79 TYR B N 1
ATOM 4220 C CA . TYR B 1 79 ? -11.703 -33.094 -24.172 1 96.5 79 TYR B CA 1
ATOM 4221 C C . TYR B 1 79 ? -11.984 -33.281 -25.656 1 96.5 79 TYR B C 1
ATOM 4223 O O . TYR B 1 79 ? -13.039 -33.781 -26.047 1 96.5 79 TYR B O 1
ATOM 4231 N N . HIS B 1 80 ? -11.094 -32.75 -26.484 1 93.62 80 HIS B N 1
ATOM 4232 C CA . HIS B 1 80 ? -11.164 -32.938 -27.938 1 93.62 80 HIS B CA 1
ATOM 4233 C C . HIS B 1 80 ? -9.922 -33.656 -28.453 1 93.62 80 HIS B C 1
ATOM 4235 O O . HIS B 1 80 ? -8.805 -33.375 -28.031 1 93.62 80 HIS B O 1
ATOM 4241 N N . SER B 1 81 ? -10.164 -34.625 -29.281 1 89.94 81 SER B N 1
ATOM 4242 C CA . SER B 1 81 ? -9.055 -35.312 -29.922 1 89.94 81 SER B CA 1
ATOM 4243 C C . SER B 1 81 ? -9.375 -35.625 -31.391 1 89.94 81 SER B C 1
ATOM 4245 O O . SER B 1 81 ? -10.531 -35.875 -31.734 1 89.94 81 SER B O 1
ATOM 4247 N N . ASP B 1 82 ? -8.438 -35.375 -32.25 1 79.25 82 ASP B N 1
ATOM 4248 C CA . ASP B 1 82 ? -8.539 -35.75 -33.656 1 79.25 82 ASP B CA 1
ATOM 4249 C C . ASP B 1 82 ? -7.27 -36.469 -34.125 1 79.25 82 ASP B C 1
ATOM 4251 O O . ASP B 1 82 ? -6.207 -35.844 -34.219 1 79.25 82 ASP B O 1
ATOM 4255 N N . THR B 1 83 ? -7.293 -37.656 -34.406 1 75.75 83 THR B N 1
ATOM 4256 C CA . THR B 1 83 ? -6.141 -38.469 -34.781 1 75.75 83 THR B CA 1
ATOM 4257 C C . THR B 1 83 ? -5.605 -38.094 -36.156 1 75.75 83 THR B C 1
ATOM 4259 O O . THR B 1 83 ? -4.488 -38.438 -36.531 1 75.75 83 THR B O 1
ATOM 4262 N N . THR B 1 84 ? -6.445 -37.344 -36.906 1 73.5 84 THR B N 1
ATOM 4263 C CA . THR B 1 84 ? -6.043 -36.969 -38.25 1 73.5 84 THR B CA 1
ATOM 4264 C C . THR B 1 84 ? -5.238 -35.688 -38.25 1 73.5 84 THR B C 1
ATOM 4266 O O . THR B 1 84 ? -4.672 -35.312 -39.281 1 73.5 84 THR B O 1
ATOM 4269 N N . VAL B 1 85 ? -5.316 -35.062 -37.188 1 70.06 85 VAL B N 1
ATOM 4270 C CA . VAL B 1 85 ? -4.641 -33.781 -37.094 1 70.06 85 VAL B CA 1
ATOM 4271 C C . VAL B 1 85 ? -3.223 -33.969 -36.562 1 70.06 85 VAL B C 1
ATOM 4273 O O . VAL B 1 85 ? -3.021 -34.594 -35.531 1 70.06 85 VAL B O 1
ATOM 4276 N N . ASP B 1 86 ? -2.266 -33.656 -37.531 1 66 86 ASP B N 1
ATOM 4277 C CA . ASP B 1 86 ? -0.873 -33.625 -37.094 1 66 86 ASP B CA 1
ATOM 4278 C C . ASP B 1 86 ? -0.431 -32.188 -36.781 1 66 86 ASP B C 1
ATOM 4280 O O . ASP B 1 86 ? -0.794 -31.25 -37.469 1 66 86 ASP B O 1
ATOM 4284 N N . ASP B 1 87 ? -0.07 -31.984 -35.625 1 68.06 87 ASP B N 1
ATOM 4285 C CA . ASP B 1 87 ? 0.36 -30.641 -35.25 1 68.06 87 ASP B CA 1
ATOM 4286 C C . ASP B 1 87 ? 1.821 -30.406 -35.625 1 68.06 87 ASP B C 1
ATOM 4288 O O . ASP B 1 87 ? 2.568 -29.766 -34.875 1 68.06 87 ASP B O 1
ATOM 4292 N N . ILE B 1 88 ? 2.193 -30.953 -36.656 1 70.5 88 ILE B N 1
ATOM 4293 C CA . ILE B 1 88 ? 3.582 -30.797 -37.094 1 70.5 88 ILE B CA 1
ATOM 4294 C C . ILE B 1 88 ? 3.721 -29.547 -37.969 1 70.5 88 ILE B C 1
ATOM 4296 O O . ILE B 1 88 ? 4.801 -28.969 -38.062 1 70.5 88 ILE B O 1
ATOM 4300 N N . VAL B 1 89 ? 2.578 -29.156 -38.531 1 71.81 89 VAL B N 1
ATOM 4301 C CA . VAL B 1 89 ? 2.623 -27.984 -39.406 1 71.81 89 VAL B CA 1
ATOM 4302 C C . VAL B 1 89 ? 2.455 -26.719 -38.594 1 71.81 89 VAL B C 1
ATOM 4304 O O . VAL B 1 89 ? 1.487 -26.594 -37.812 1 71.81 89 VAL B O 1
ATOM 4307 N N . PRO B 1 90 ? 3.439 -25.875 -38.656 1 74.5 90 PRO B N 1
ATOM 4308 C CA . PRO B 1 90 ? 3.291 -24.609 -37.906 1 74.5 90 PRO B CA 1
ATOM 4309 C C . PRO B 1 90 ? 2.088 -23.797 -38.375 1 74.5 90 PRO B C 1
ATOM 4311 O O . PRO B 1 90 ? 1.618 -23.969 -39.5 1 74.5 90 PRO B O 1
ATOM 4314 N N . PRO B 1 91 ? 1.501 -23.031 -37.375 1 71.25 91 PRO B N 1
ATOM 4315 C CA . PRO B 1 91 ? 0.437 -22.125 -37.844 1 71.25 91 PRO B CA 1
ATOM 4316 C C . PRO B 1 91 ? 0.908 -21.156 -38.906 1 71.25 91 PRO B C 1
ATOM 4318 O O . PRO B 1 91 ? 2.102 -20.844 -39 1 71.25 91 PRO B O 1
ATOM 4321 N N . PRO B 1 92 ? -0.039 -20.938 -39.875 1 60.5 92 PRO B N 1
ATOM 4322 C CA . PRO B 1 92 ? 0.358 -19.953 -40.906 1 60.5 92 PRO B CA 1
ATOM 4323 C C . PRO B 1 92 ? 0.802 -18.625 -40.281 1 60.5 92 PRO B C 1
ATOM 4325 O O . PRO B 1 92 ? 0.315 -18.234 -39.219 1 60.5 92 PRO B O 1
ATOM 4328 N N . ALA B 1 93 ? 2.027 -18.172 -40.688 1 48.16 93 ALA B N 1
ATOM 4329 C CA . ALA B 1 93 ? 2.484 -16.875 -40.219 1 48.16 93 ALA B CA 1
ATOM 4330 C C . ALA B 1 93 ? 1.35 -15.844 -40.281 1 48.16 93 ALA B C 1
ATOM 4332 O O . ALA B 1 93 ? 0.62 -15.758 -41.25 1 48.16 93 ALA B O 1
ATOM 4333 N N . SER B 1 94 ? 0.671 -15.688 -39.281 1 42.09 94 SER B N 1
ATOM 4334 C CA . SER B 1 94 ? -0.32 -14.617 -39.375 1 42.09 94 SER B CA 1
ATOM 4335 C C . SER B 1 94 ? 0.231 -13.406 -40.125 1 42.09 94 SER B C 1
ATOM 4337 O O . SER B 1 94 ? 1.263 -12.852 -39.719 1 42.09 94 SER B O 1
ATOM 4339 N N . THR B 1 95 ? 0.126 -13.383 -41.469 1 35.97 95 THR B N 1
ATOM 4340 C CA . THR B 1 95 ? 0.435 -12.227 -42.281 1 35.97 95 THR B CA 1
ATOM 4341 C C . THR B 1 95 ? -0.201 -10.961 -41.719 1 35.97 95 THR B C 1
ATOM 4343 O O . THR B 1 95 ? -0.252 -9.93 -42.375 1 35.97 95 THR B O 1
ATOM 4346 N N . THR B 1 96 ? -1.079 -10.977 -40.844 1 33.78 96 THR B N 1
ATOM 4347 C CA . THR B 1 96 ? -1.742 -9.68 -40.719 1 33.78 96 THR B CA 1
ATOM 4348 C C . THR B 1 96 ? -0.734 -8.586 -40.375 1 33.78 96 THR B C 1
ATOM 4350 O O . THR B 1 96 ? -1.113 -7.434 -40.125 1 33.78 96 THR B O 1
ATOM 4353 N N . THR B 1 97 ? 0.235 -8.75 -39.531 1 33.12 97 THR B N 1
ATOM 4354 C CA . THR B 1 97 ? 0.847 -7.426 -39.438 1 33.12 97 THR B CA 1
ATOM 4355 C C . THR B 1 97 ? 1.476 -7.02 -40.781 1 33.12 97 THR B C 1
ATOM 4357 O O . THR B 1 97 ? 2.246 -7.785 -41.344 1 33.12 97 THR B O 1
ATOM 4360 N N . THR B 1 98 ? 0.868 -6.121 -41.594 1 32.59 98 THR B N 1
ATOM 4361 C CA . THR B 1 98 ? 1.343 -5.297 -42.688 1 32.59 98 THR B CA 1
ATOM 4362 C C . THR B 1 98 ? 2.848 -5.066 -42.594 1 32.59 98 THR B C 1
ATOM 4364 O O . THR B 1 98 ? 3.451 -4.465 -43.469 1 32.59 98 THR B O 1
ATOM 4367 N N . SER B 1 99 ? 3.277 -4.504 -41.406 1 32.25 99 SER B N 1
ATOM 4368 C CA . SER B 1 99 ? 4.629 -3.975 -41.562 1 32.25 99 SER B CA 1
ATOM 4369 C C . SER B 1 99 ? 5.602 -5.055 -42 1 32.25 99 SER B C 1
ATOM 4371 O O . SER B 1 99 ? 5.469 -6.219 -41.625 1 32.25 99 SER B O 1
ATOM 4373 N N . THR B 1 100 ? 6.27 -4.887 -43.219 1 34.56 100 THR B N 1
ATOM 4374 C CA . THR B 1 100 ? 7.41 -5.453 -43.938 1 34.56 100 THR B CA 1
ATOM 4375 C C . THR B 1 100 ? 8.305 -6.234 -42.969 1 34.56 100 THR B C 1
ATOM 4377 O O . THR B 1 100 ? 8.969 -7.191 -43.375 1 34.56 100 THR B O 1
ATOM 4380 N N . THR B 1 101 ? 8.914 -5.488 -41.969 1 34.22 101 THR B N 1
ATOM 4381 C CA . THR B 1 101 ? 10.102 -5.898 -41.219 1 34.22 101 THR B CA 1
ATOM 4382 C C . THR B 1 101 ? 9.742 -6.969 -40.188 1 34.22 101 THR B C 1
ATOM 4384 O O . THR B 1 101 ? 10.531 -7.254 -39.281 1 34.22 101 THR B O 1
ATOM 4387 N N . THR B 1 102 ? 8.523 -7.16 -39.844 1 37.78 102 THR B N 1
ATOM 4388 C CA . THR B 1 102 ? 8.398 -7.879 -38.594 1 37.78 102 THR B CA 1
ATOM 4389 C C . THR B 1 102 ? 8.859 -9.328 -38.75 1 37.78 102 THR B C 1
ATOM 4391 O O . THR B 1 102 ? 8.211 -10.125 -39.406 1 37.78 102 THR B O 1
ATOM 4394 N N . THR B 1 103 ? 10.094 -9.641 -38.938 1 41.31 103 THR B N 1
ATOM 4395 C CA . THR B 1 103 ? 10.797 -10.914 -38.781 1 41.31 103 THR B CA 1
ATOM 4396 C C . THR B 1 103 ? 10.125 -11.773 -37.719 1 41.31 103 THR B C 1
ATOM 4398 O O . THR B 1 103 ? 10.125 -11.414 -36.531 1 41.31 103 THR B O 1
ATOM 4401 N N . ALA B 1 104 ? 9.078 -12.406 -38.031 1 52.25 104 ALA B N 1
ATOM 4402 C CA . ALA B 1 104 ? 8.375 -13.312 -37.125 1 52.25 104 ALA B CA 1
ATOM 4403 C C . ALA B 1 104 ? 9.352 -14.203 -36.375 1 52.25 104 ALA B C 1
ATOM 4405 O O . ALA B 1 104 ? 10.281 -14.758 -36.938 1 52.25 104 ALA B O 1
ATOM 4406 N N . ALA B 1 105 ? 9.578 -14.133 -35.094 1 60.22 105 ALA B N 1
ATOM 4407 C CA . ALA B 1 105 ? 10.414 -15 -34.25 1 60.22 105 ALA B CA 1
ATOM 4408 C C . ALA B 1 105 ? 10.203 -16.469 -34.625 1 60.22 105 ALA B C 1
ATOM 4410 O O . ALA B 1 105 ? 9.094 -16.875 -34.969 1 60.22 105 ALA B O 1
ATOM 4411 N N . PRO B 1 106 ? 11.367 -17.203 -34.844 1 74.88 106 PRO B N 1
ATOM 4412 C CA . PRO B 1 106 ? 11.234 -18.641 -35.031 1 74.88 106 PRO B CA 1
ATOM 4413 C C . PRO B 1 106 ? 10.281 -19.281 -34.031 1 74.88 106 PRO B C 1
ATOM 4415 O O . PRO B 1 106 ? 10.266 -18.906 -32.875 1 74.88 106 PRO B O 1
ATOM 4418 N N . LEU B 1 107 ? 9.375 -20.031 -34.594 1 85.56 107 LEU B N 1
ATOM 4419 C CA . LEU B 1 107 ? 8.453 -20.812 -33.781 1 85.56 107 LEU B CA 1
ATOM 4420 C C . LEU B 1 107 ? 9.055 -22.156 -33.375 1 85.56 107 LEU B C 1
ATOM 4422 O O . LEU B 1 107 ? 9.789 -22.766 -34.156 1 85.56 107 LEU B O 1
ATOM 4426 N N . CYS B 1 108 ? 8.797 -22.516 -32.188 1 89.75 108 CYS B N 1
ATOM 4427 C CA . CYS B 1 108 ? 9.148 -23.844 -31.703 1 89.75 108 CYS B CA 1
ATOM 4428 C C . CYS B 1 108 ? 7.902 -24.656 -31.406 1 89.75 108 CYS B C 1
ATOM 4430 O O . CYS B 1 108 ? 6.953 -24.156 -30.797 1 89.75 108 CYS B O 1
ATOM 4432 N N . ARG B 1 109 ? 7.98 -25.859 -31.891 1 90.75 109 ARG B N 1
ATOM 4433 C CA . ARG B 1 109 ? 6.934 -26.781 -31.484 1 90.75 109 ARG B CA 1
ATOM 4434 C C . ARG B 1 109 ? 7.273 -27.438 -30.156 1 90.75 109 ARG B C 1
ATOM 4436 O O . ARG B 1 109 ? 8.359 -28 -29.984 1 90.75 109 ARG B O 1
ATOM 4443 N N . VAL B 1 110 ? 6.367 -27.344 -29.266 1 94.38 110 VAL B N 1
ATOM 4444 C CA . VAL B 1 110 ? 6.562 -27.938 -27.953 1 94.38 110 VAL B CA 1
ATOM 4445 C C . VAL B 1 110 ? 5.527 -29.031 -27.719 1 94.38 110 VAL B C 1
ATOM 4447 O O . VAL B 1 110 ? 4.32 -28.797 -27.828 1 94.38 110 VAL B O 1
ATOM 4450 N N . GLU B 1 111 ? 6.004 -30.219 -27.531 1 95.44 111 GLU B N 1
ATOM 4451 C CA . GLU B 1 111 ? 5.137 -31.281 -27.047 1 95.44 111 GLU B CA 1
ATOM 4452 C C . GLU B 1 111 ? 4.984 -31.219 -25.516 1 95.44 111 GLU B C 1
ATOM 4454 O O . GLU B 1 111 ? 5.957 -31.406 -24.797 1 95.44 111 GLU B O 1
ATOM 4459 N N . MET B 1 112 ? 3.773 -30.969 -25.094 1 96.88 112 MET B N 1
ATOM 4460 C CA . MET B 1 112 ? 3.518 -30.75 -23.672 1 96.88 112 MET B CA 1
ATOM 4461 C C . MET B 1 112 ? 3.621 -32.062 -22.906 1 96.88 112 MET B C 1
ATOM 4463 O O . MET B 1 112 ? 3.164 -33.094 -23.375 1 96.88 112 MET B O 1
ATOM 4467 N N . LEU B 1 113 ? 4.223 -32.062 -21.734 1 98.12 113 LEU B N 1
ATOM 4468 C CA . LEU B 1 113 ? 4.316 -33.219 -20.859 1 98.12 113 LEU B CA 1
ATOM 4469 C C . LEU B 1 113 ? 3.285 -33.156 -19.75 1 98.12 113 LEU B C 1
ATOM 4471 O O . LEU B 1 113 ? 2.398 -34.031 -19.656 1 98.12 113 LEU B O 1
ATOM 4475 N N . HIS B 1 114 ? 3.404 -32.125 -18.891 1 98.5 114 HIS B N 1
ATOM 4476 C CA . HIS B 1 114 ? 2.521 -31.969 -17.75 1 98.5 114 HIS B CA 1
ATOM 4477 C C . HIS B 1 114 ? 2.104 -30.516 -17.578 1 98.5 114 HIS B C 1
ATOM 4479 O O . HIS B 1 114 ? 2.885 -29.609 -17.859 1 98.5 114 HIS B O 1
ATOM 4485 N N . VAL B 1 115 ? 0.869 -30.281 -17.172 1 97.75 115 VAL B N 1
ATOM 4486 C CA . VAL B 1 115 ? 0.296 -28.953 -16.938 1 97.75 115 VAL B CA 1
ATOM 4487 C C . VAL B 1 115 ? -0.373 -28.922 -15.555 1 97.75 115 VAL B C 1
ATOM 4489 O O . VAL B 1 115 ? -1.254 -29.75 -15.273 1 97.75 115 VAL B O 1
ATOM 4492 N N . PRO B 1 116 ? 0.08 -28.047 -14.672 1 96.81 116 PRO B N 1
ATOM 4493 C CA . PRO B 1 116 ? -0.616 -27.938 -13.391 1 96.81 116 PRO B CA 1
ATOM 4494 C C . PRO B 1 116 ? -1.96 -27.219 -13.5 1 96.81 116 PRO B C 1
ATOM 4496 O O . PRO B 1 116 ? -2.162 -26.422 -14.422 1 96.81 116 PRO B O 1
ATOM 4499 N N . TRP B 1 117 ? -2.869 -27.562 -12.594 1 95.31 117 TRP B N 1
ATOM 4500 C CA . TRP B 1 117 ? -4.164 -26.906 -12.484 1 95.31 117 TRP B CA 1
ATOM 4501 C C . TRP B 1 117 ? -4.156 -25.891 -11.336 1 95.31 117 TRP B C 1
ATOM 4503 O O . TRP B 1 117 ? -4.043 -26.281 -10.164 1 95.31 117 TRP B O 1
ATOM 4513 N N . ASN B 1 118 ? -4.266 -24.609 -11.664 1 90.69 118 ASN B N 1
ATOM 4514 C CA . ASN B 1 118 ? -4.168 -23.547 -10.672 1 90.69 118 ASN B CA 1
ATOM 4515 C C . ASN B 1 118 ? -5.488 -22.797 -10.523 1 90.69 118 ASN B C 1
ATOM 4517 O O . ASN B 1 118 ? -6.328 -22.828 -11.43 1 90.69 118 ASN B O 1
ATOM 4521 N N . PRO B 1 119 ? -5.637 -22.109 -9.352 1 87.69 119 PRO B N 1
ATOM 4522 C CA . PRO B 1 119 ? -6.816 -21.25 -9.188 1 87.69 119 PRO B CA 1
ATOM 4523 C C . PRO B 1 119 ? -6.973 -20.25 -10.328 1 87.69 119 PRO B C 1
ATOM 4525 O O . PRO B 1 119 ? -8.094 -19.938 -10.727 1 87.69 119 PRO B O 1
ATOM 4528 N N . ALA B 1 120 ? -5.902 -19.766 -10.867 1 88 120 ALA B N 1
ATOM 4529 C CA . ALA B 1 120 ? -5.953 -18.844 -11.992 1 88 120 ALA B CA 1
ATOM 4530 C C . ALA B 1 120 ? -6.613 -19.484 -13.203 1 88 120 ALA B C 1
ATOM 4532 O O . ALA B 1 120 ? -7.305 -18.828 -13.977 1 88 120 ALA B O 1
ATOM 4533 N N . ASP B 1 121 ? -6.41 -20.766 -13.43 1 91.81 121 ASP B N 1
ATOM 4534 C CA . ASP B 1 121 ? -7.047 -21.484 -14.523 1 91.81 121 ASP B CA 1
ATOM 4535 C C . ASP B 1 121 ? -8.555 -21.578 -14.32 1 91.81 121 ASP B C 1
ATOM 4537 O O . ASP B 1 121 ? -9.336 -21.375 -15.25 1 91.81 121 ASP B O 1
ATOM 4541 N N . VAL B 1 122 ? -8.922 -21.906 -13.117 1 91.69 122 VAL B N 1
ATOM 4542 C CA . VAL B 1 122 ? -10.336 -21.953 -12.766 1 91.69 122 VAL B CA 1
ATOM 4543 C C . VAL B 1 122 ? -10.992 -20.609 -13.039 1 91.69 122 VAL B C 1
ATOM 4545 O O . VAL B 1 122 ? -12.023 -20.531 -13.703 1 91.69 122 VAL B O 1
ATOM 4548 N N . ASN B 1 123 ? -10.344 -19.578 -12.555 1 88.81 123 ASN B N 1
ATOM 4549 C CA . ASN B 1 123 ? -10.875 -18.234 -12.719 1 88.81 123 ASN B CA 1
ATOM 4550 C C . ASN B 1 123 ? -10.961 -17.844 -14.195 1 88.81 123 ASN B C 1
ATOM 4552 O O . ASN B 1 123 ? -11.875 -17.125 -14.594 1 88.81 123 ASN B O 1
ATOM 4556 N N . THR B 1 124 ? -10.031 -18.297 -14.945 1 89.81 124 THR B N 1
ATOM 4557 C CA . THR B 1 124 ? -10.039 -18.016 -16.375 1 89.81 124 THR B CA 1
ATOM 4558 C C . THR B 1 124 ? -11.25 -18.672 -17.047 1 89.81 124 THR B C 1
ATOM 4560 O O . THR B 1 124 ? -11.953 -18.031 -17.828 1 89.81 124 THR B O 1
ATOM 4563 N N . VAL B 1 125 ? -11.516 -19.859 -16.734 1 93.62 125 VAL B N 1
ATOM 4564 C CA . VAL B 1 125 ? -12.641 -20.594 -17.312 1 93.62 125 VAL B CA 1
ATOM 4565 C C . VAL B 1 125 ? -13.953 -19.953 -16.875 1 93.62 125 VAL B C 1
ATOM 4567 O O . VAL B 1 125 ? -14.914 -19.891 -17.641 1 93.62 125 VAL B O 1
ATOM 4570 N N . GLN B 1 126 ? -13.891 -19.406 -15.695 1 92.75 126 GLN B N 1
ATOM 4571 C CA . GLN B 1 126 ? -15.086 -18.781 -15.133 1 92.75 126 GLN B CA 1
ATOM 4572 C C . GLN B 1 126 ? -15.258 -17.359 -15.672 1 92.75 126 GLN B C 1
ATOM 4574 O O . GLN B 1 126 ? -16.281 -16.719 -15.43 1 92.75 126 GLN B O 1
ATOM 4579 N N . GLY B 1 127 ? -14.266 -16.828 -16.281 1 88 127 GLY B N 1
ATOM 4580 C CA . GLY B 1 127 ? -14.336 -15.484 -16.828 1 88 127 GLY B CA 1
ATOM 4581 C C . GLY B 1 127 ? -14.016 -14.414 -15.805 1 88 127 GLY B C 1
ATOM 4582 O O . GLY B 1 127 ? -14.453 -13.266 -15.938 1 88 127 GLY B O 1
ATOM 4583 N N . ARG B 1 128 ? -13.328 -14.758 -14.773 1 83.06 128 ARG B N 1
ATOM 4584 C CA . ARG B 1 128 ? -13.055 -13.828 -13.68 1 83.06 128 ARG B CA 1
ATOM 4585 C C . ARG B 1 128 ? -11.586 -13.422 -13.656 1 83.06 128 ARG B C 1
ATOM 4587 O O . ARG B 1 128 ? -11.164 -12.625 -12.812 1 83.06 128 ARG B O 1
ATOM 4594 N N . TYR B 1 129 ? -10.836 -13.992 -14.43 1 81.5 129 TYR B N 1
ATOM 4595 C CA . TYR B 1 129 ? -9.406 -13.695 -14.445 1 81.5 129 TYR B CA 1
ATOM 4596 C C . TYR B 1 129 ? -9.07 -12.711 -15.562 1 81.5 129 TYR B C 1
ATOM 4598 O O . TYR B 1 129 ? -9.375 -12.961 -16.734 1 81.5 129 TYR B O 1
ATOM 4606 N N . PRO B 1 130 ? -8.578 -11.547 -15.109 1 74.62 130 PRO B N 1
ATOM 4607 C CA . PRO B 1 130 ? -8.25 -10.586 -16.172 1 74.62 130 PRO B CA 1
ATOM 4608 C C . PRO B 1 130 ? -7.102 -11.055 -17.062 1 74.62 130 PRO B C 1
ATOM 4610 O O . PRO B 1 130 ? -6.238 -11.812 -16.609 1 74.62 130 PRO B O 1
ATOM 4613 N N . SER B 1 131 ? -7.402 -11.211 -18.406 1 58.78 131 SER B N 1
ATOM 4614 C CA . SER B 1 131 ? -6.27 -11.531 -19.266 1 58.78 131 SER B CA 1
ATOM 4615 C C . SER B 1 131 ? -5.238 -10.406 -19.266 1 58.78 131 SER B C 1
ATOM 4617 O O . SER B 1 131 ? -5.574 -9.25 -19.531 1 58.78 131 SER B O 1
ATOM 4619 N N . PRO B 1 132 ? -4.094 -10.734 -18.625 1 52 132 PRO B N 1
ATOM 4620 C CA . PRO B 1 132 ? -3.105 -9.648 -18.609 1 52 132 PRO B CA 1
ATOM 4621 C C . PRO B 1 132 ? -2.936 -8.984 -19.969 1 52 132 PRO B C 1
ATOM 4623 O O . PRO B 1 132 ? -2.469 -7.848 -20.047 1 52 132 PRO B O 1
ATOM 4626 N N . HIS B 1 133 ? -3.195 -9.812 -21.031 1 44.81 133 HIS B N 1
ATOM 4627 C CA . HIS B 1 133 ? -2.977 -9.359 -22.406 1 44.81 133 HIS B CA 1
ATOM 4628 C C . HIS B 1 133 ? -4.117 -8.461 -22.875 1 44.81 133 HIS B C 1
ATOM 4630 O O . HIS B 1 133 ? -4.055 -7.898 -23.969 1 44.81 133 HIS B O 1
ATOM 4636 N N . LYS B 1 134 ? -5.164 -8.5 -22.266 1 40.59 134 LYS B N 1
ATOM 4637 C CA . LYS B 1 134 ? -6.316 -7.809 -22.844 1 40.59 134 LYS B CA 1
ATOM 4638 C C . LYS B 1 134 ? -6.031 -6.32 -23.016 1 40.59 134 LYS B C 1
ATOM 4640 O O . LYS B 1 134 ? -6.82 -5.602 -23.625 1 40.59 134 LYS B O 1
ATOM 4645 N N . ASN B 1 135 ? -5.375 -5.676 -22.125 1 37.19 135 ASN B N 1
ATOM 4646 C CA . ASN B 1 135 ? -5.27 -4.254 -22.422 1 37.19 135 ASN B CA 1
ATOM 4647 C C . ASN B 1 135 ? -4.73 -4.012 -23.828 1 37.19 135 ASN B C 1
ATOM 4649 O O . ASN B 1 135 ? -4.492 -2.869 -24.219 1 37.19 135 ASN B O 1
ATOM 4653 N N . SER B 1 136 ? -4.035 -4.895 -24.422 1 34.47 136 SER B N 1
ATOM 4654 C CA . SER B 1 136 ? -3.639 -4.586 -25.797 1 34.47 136 SER B CA 1
ATOM 4655 C C . SER B 1 136 ? -4.82 -4.695 -26.75 1 34.47 136 SER B C 1
ATOM 4657 O O . SER B 1 136 ? -5.547 -5.691 -26.734 1 34.47 136 SER B O 1
ATOM 4659 N N . THR B 1 137 ? -5.539 -3.66 -26.953 1 34.47 137 THR B N 1
ATOM 4660 C CA . THR B 1 137 ? -6.469 -3.561 -28.062 1 34.47 137 THR B CA 1
ATOM 4661 C C . THR B 1 137 ? -6.141 -4.594 -29.141 1 34.47 137 THR B C 1
ATOM 4663 O O . THR B 1 137 ? -6.773 -4.621 -30.188 1 34.47 137 THR B O 1
ATOM 4666 N N . LYS B 1 138 ? -4.973 -5.082 -29.281 1 35.41 138 LYS B N 1
ATOM 4667 C CA . LYS B 1 138 ? -4.73 -5.945 -30.422 1 35.41 138 LYS B CA 1
ATOM 4668 C C . LYS B 1 138 ? -5.578 -7.211 -30.344 1 35.41 138 LYS B C 1
ATOM 4670 O O . LYS B 1 138 ? -5.348 -8.07 -29.5 1 35.41 138 LYS B O 1
ATOM 4675 N N . LYS B 1 139 ? -6.816 -7.223 -30.656 1 38.31 139 LYS B N 1
ATOM 4676 C CA . LYS B 1 139 ? -7.84 -8.219 -30.953 1 38.31 139 LYS B CA 1
ATOM 4677 C C . LYS B 1 139 ? -7.227 -9.609 -31.109 1 38.31 139 LYS B C 1
ATOM 4679 O O . LYS B 1 139 ? -7.93 -10.617 -31.016 1 38.31 139 LYS B O 1
ATOM 4684 N N . ASN B 1 140 ? -6.238 -9.703 -31.641 1 38.34 140 ASN B N 1
ATOM 4685 C CA . ASN B 1 140 ? -5.781 -10.867 -32.406 1 38.34 140 ASN B CA 1
ATOM 4686 C C . ASN B 1 140 ? -5.027 -11.852 -31.5 1 38.34 140 ASN B C 1
ATOM 4688 O O . ASN B 1 140 ? -4.57 -12.891 -31.984 1 38.34 140 ASN B O 1
ATOM 4692 N N . ASN B 1 141 ? -4.477 -11.5 -30.375 1 45.91 141 ASN B N 1
ATOM 4693 C CA . ASN B 1 141 ? -3.375 -12.336 -29.906 1 45.91 141 ASN B CA 1
ATOM 4694 C C . ASN B 1 141 ? -3.844 -13.375 -28.891 1 45.91 141 ASN B C 1
ATOM 4696 O O . ASN B 1 141 ? -3.199 -13.578 -27.859 1 45.91 141 ASN B O 1
ATOM 4700 N N . ASN B 1 142 ? -5.035 -13.727 -28.953 1 56.94 142 ASN B N 1
ATOM 4701 C CA . ASN B 1 142 ? -5.371 -14.781 -28 1 56.94 142 ASN B CA 1
ATOM 4702 C C . ASN B 1 142 ? -4.617 -16.078 -28.312 1 56.94 142 ASN B C 1
ATOM 4704 O O . ASN B 1 142 ? -4.977 -16.797 -29.234 1 56.94 142 ASN B O 1
ATOM 4708 N N . HIS B 1 143 ? -3.488 -16.297 -27.75 1 63.47 143 HIS B N 1
ATOM 4709 C CA . HIS B 1 143 ? -2.59 -17.422 -27.953 1 63.47 143 HIS B CA 1
ATOM 4710 C C . HIS B 1 143 ? -3.221 -18.719 -27.469 1 63.47 143 HIS B C 1
ATOM 4712 O O . HIS B 1 143 ? -2.693 -19.812 -27.719 1 63.47 143 HIS B O 1
ATOM 4718 N N . ASN B 1 144 ? -4.504 -18.562 -26.953 1 72.19 144 ASN B N 1
ATOM 4719 C CA . ASN B 1 144 ? -5.082 -19.781 -26.406 1 72.19 144 ASN B CA 1
ATOM 4720 C C . ASN B 1 144 ? -6.234 -20.297 -27.25 1 72.19 144 ASN B C 1
ATOM 4722 O O . ASN B 1 144 ? -6.926 -21.234 -26.875 1 72.19 144 ASN B O 1
ATOM 4726 N N . HIS B 1 145 ? -6.383 -19.656 -28.422 1 75.12 145 HIS B N 1
ATOM 4727 C CA . HIS B 1 145 ? -7.391 -20.172 -29.328 1 75.12 145 HIS B CA 1
ATOM 4728 C C . HIS B 1 145 ? -6.973 -21.531 -29.906 1 75.12 145 HIS B C 1
ATOM 4730 O O . HIS B 1 145 ? -5.809 -21.734 -30.25 1 75.12 145 HIS B O 1
ATOM 4736 N N . SER B 1 146 ? -7.961 -22.406 -29.906 1 80.56 146 SER B N 1
ATOM 4737 C CA . SER B 1 146 ? -7.664 -23.719 -30.469 1 80.56 146 SER B CA 1
ATOM 4738 C C . SER B 1 146 ? -7.402 -23.625 -31.969 1 80.56 146 SER B C 1
ATOM 4740 O O . SER B 1 146 ? -8.172 -23.016 -32.688 1 80.56 146 SER B O 1
ATOM 4742 N N . ARG B 1 147 ? -6.391 -24.203 -32.344 1 78.31 147 ARG B N 1
ATOM 4743 C CA . ARG B 1 147 ? -6.039 -24.219 -33.75 1 78.31 147 ARG B CA 1
ATOM 4744 C C . ARG B 1 147 ? -6.902 -25.219 -34.531 1 78.31 147 ARG B C 1
ATOM 4746 O O . ARG B 1 147 ? -7.188 -25.016 -35.719 1 78.31 147 ARG B O 1
ATOM 4753 N N . TYR B 1 148 ? -7.34 -26.172 -33.875 1 80.81 148 TYR B N 1
ATOM 4754 C CA . TYR B 1 148 ? -7.934 -27.297 -34.625 1 80.81 148 TYR B CA 1
ATOM 4755 C C . TYR B 1 148 ? -9.406 -27.453 -34.281 1 80.81 148 TYR B C 1
ATOM 4757 O O . TYR B 1 148 ? -10.141 -28.156 -34.969 1 80.81 148 TYR B O 1
ATOM 4765 N N . PHE B 1 149 ? -9.828 -26.875 -33.281 1 81.31 149 PHE B N 1
ATOM 4766 C CA . PHE B 1 149 ? -11.234 -26.891 -32.875 1 81.31 149 PHE B CA 1
ATOM 4767 C C . PHE B 1 149 ? -11.789 -25.469 -32.812 1 81.31 149 PHE B C 1
ATOM 4769 O O . PHE B 1 149 ? -11.656 -24.797 -31.766 1 81.31 149 PHE B O 1
ATOM 4776 N N . PRO B 1 150 ? -12.484 -25.141 -33.875 1 77.81 150 PRO B N 1
ATOM 4777 C CA . PRO B 1 150 ? -12.883 -23.734 -34.062 1 77.81 150 PRO B CA 1
ATOM 4778 C C . PRO B 1 150 ? -13.766 -23.219 -32.938 1 77.81 150 PRO B C 1
ATOM 4780 O O . PRO B 1 150 ? -14.602 -23.969 -32.406 1 77.81 150 PRO B O 1
ATOM 4783 N N . SER B 1 151 ? -13.5 -22.062 -32.469 1 82.69 151 SER B N 1
ATOM 4784 C CA . SER B 1 151 ? -14.289 -21.281 -31.516 1 82.69 151 SER B CA 1
ATOM 4785 C C . SER B 1 151 ? -13.969 -21.656 -30.078 1 82.69 151 SER B C 1
ATOM 4787 O O . SER B 1 151 ? -14.547 -21.109 -29.141 1 82.69 151 SER B O 1
ATOM 4789 N N . GLN B 1 152 ? -13.031 -22.719 -30 1 88.69 152 GLN B N 1
ATOM 4790 C CA . GLN B 1 152 ? -12.719 -23.141 -28.641 1 88.69 152 GLN B CA 1
ATOM 4791 C C . GLN B 1 152 ? -11.516 -22.391 -28.094 1 88.69 152 GLN B C 1
ATOM 4793 O O . GLN B 1 152 ? -10.641 -21.969 -28.859 1 88.69 152 GLN B O 1
ATOM 4798 N N . THR B 1 153 ? -11.531 -22.141 -26.828 1 92 153 THR B N 1
ATOM 4799 C CA . THR B 1 153 ? -10.375 -21.625 -26.094 1 92 153 THR B CA 1
ATOM 4800 C C . THR B 1 153 ? -9.703 -22.75 -25.297 1 92 153 THR B C 1
ATOM 4802 O O . THR B 1 153 ? -10.344 -23.391 -24.453 1 92 153 THR B O 1
ATOM 4805 N N . VAL B 1 154 ? -8.461 -23.047 -25.625 1 94.5 154 VAL B N 1
ATOM 4806 C CA . VAL B 1 154 ? -7.73 -24.078 -24.875 1 94.5 154 VAL B CA 1
ATOM 4807 C C . VAL B 1 154 ? -7.355 -23.547 -23.5 1 94.5 154 VAL B C 1
ATOM 4809 O O . VAL B 1 154 ? -6.871 -22.422 -23.359 1 94.5 154 VAL B O 1
ATOM 4812 N N . VAL B 1 155 ? -7.59 -24.328 -22.438 1 95.06 155 VAL B N 1
ATOM 4813 C CA . VAL B 1 155 ? -7.352 -23.891 -21.062 1 95.06 155 VAL B CA 1
ATOM 4814 C C . VAL B 1 155 ? -5.914 -24.219 -20.656 1 95.06 155 VAL B C 1
ATOM 4816 O O . VAL B 1 155 ? -5.234 -25 -21.344 1 95.06 155 VAL B O 1
ATOM 4819 N N . GLY B 1 156 ? -5.48 -23.609 -19.609 1 93.62 156 GLY B N 1
ATOM 4820 C CA . GLY B 1 156 ? -4.148 -23.828 -19.047 1 93.62 156 GLY B CA 1
ATOM 4821 C C . GLY B 1 156 ? -3.234 -22.625 -19.234 1 93.62 156 GLY B C 1
ATOM 4822 O O . GLY B 1 156 ? -3.256 -21.969 -20.281 1 93.62 156 GLY B O 1
ATOM 4823 N N . SER B 1 157 ? -2.408 -22.359 -18.234 1 89.44 157 SER B N 1
ATOM 4824 C CA . SER B 1 157 ? -1.6 -21.156 -18.266 1 89.44 157 SER B CA 1
ATOM 4825 C C . SER B 1 157 ? -0.113 -21.469 -18.156 1 89.44 157 SER B C 1
ATOM 4827 O O . SER B 1 157 ? 0.736 -20.641 -18.469 1 89.44 157 SER B O 1
ATOM 4829 N N . GLU B 1 158 ? 0.208 -22.609 -17.672 1 92.19 158 GLU B N 1
ATOM 4830 C CA . GLU B 1 158 ? 1.608 -22.984 -17.5 1 92.19 158 GLU B CA 1
ATOM 4831 C C . GLU B 1 158 ? 1.828 -24.469 -17.781 1 92.19 158 GLU B C 1
ATOM 4833 O O . GLU B 1 158 ? 0.958 -25.125 -18.359 1 92.19 158 GLU B O 1
ATOM 4838 N N . GLY B 1 159 ? 3.043 -24.938 -17.531 1 96.12 159 GLY B N 1
ATOM 4839 C CA . GLY B 1 159 ? 3.445 -26.312 -17.781 1 96.12 159 GLY B CA 1
ATOM 4840 C C . GLY B 1 159 ? 4.828 -26.438 -18.391 1 96.12 159 GLY B C 1
ATOM 4841 O O . GLY B 1 159 ? 5.516 -25.422 -18.594 1 96.12 159 GLY B O 1
ATOM 4842 N N . TRP B 1 160 ? 5.238 -27.688 -18.609 1 97.81 160 TRP B N 1
ATOM 4843 C CA . TRP B 1 160 ? 6.512 -27.891 -19.297 1 97.81 160 TRP B CA 1
ATOM 4844 C C . TRP B 1 160 ? 6.391 -28.953 -20.375 1 97.81 160 TRP B C 1
ATOM 4846 O O . TRP B 1 160 ? 5.387 -29.672 -20.438 1 97.81 160 TRP B O 1
ATOM 4856 N N . GLY B 1 161 ? 7.207 -28.875 -21.281 1 97.44 161 GLY B N 1
ATOM 4857 C CA . GLY B 1 161 ? 7.246 -29.781 -22.422 1 97.44 161 GLY B CA 1
ATOM 4858 C C . GLY B 1 161 ? 8.609 -29.859 -23.062 1 97.44 161 GLY B C 1
ATOM 4859 O O . GLY B 1 161 ? 9.594 -29.328 -22.531 1 97.44 161 GLY B O 1
ATOM 4860 N N . ARG B 1 162 ? 8.625 -30.609 -24.172 1 96.44 162 ARG B N 1
ATOM 4861 C CA . ARG B 1 162 ? 9.867 -30.781 -24.906 1 96.44 162 ARG B CA 1
ATOM 4862 C C . ARG B 1 162 ? 9.766 -30.172 -26.297 1 96.44 162 ARG B C 1
ATOM 4864 O O . ARG B 1 162 ? 8.758 -30.328 -26.984 1 96.44 162 ARG B O 1
ATOM 4871 N N . VAL B 1 163 ? 10.828 -29.469 -26.641 1 93.81 163 VAL B N 1
ATOM 4872 C CA . VAL B 1 163 ? 10.898 -28.938 -27.984 1 93.81 163 VAL B CA 1
ATOM 4873 C C . VAL B 1 163 ? 11.094 -30.078 -28.984 1 93.81 163 VAL B C 1
ATOM 4875 O O . VAL B 1 163 ? 12.023 -30.891 -28.844 1 93.81 163 VAL B O 1
ATOM 4878 N N . THR B 1 164 ? 10.227 -30.141 -30 1 92.19 164 THR B N 1
ATOM 4879 C CA . THR B 1 164 ? 10.336 -31.234 -30.969 1 92.19 164 THR B CA 1
ATOM 4880 C C . THR B 1 164 ? 10.703 -30.688 -32.344 1 92.19 164 THR B C 1
ATOM 4882 O O . THR B 1 164 ? 11.172 -31.438 -33.219 1 92.19 164 THR B O 1
ATOM 4885 N N . HIS B 1 165 ? 10.391 -29.438 -32.594 1 86.69 165 HIS B N 1
ATOM 4886 C CA . HIS B 1 165 ? 10.711 -28.812 -33.875 1 86.69 165 HIS B CA 1
ATOM 4887 C C . HIS B 1 165 ? 11.008 -27.328 -33.688 1 86.69 165 HIS B C 1
ATOM 4889 O O . HIS B 1 165 ? 10.336 -26.641 -32.938 1 86.69 165 HIS B O 1
ATOM 4895 N N . VAL B 1 166 ? 12.07 -26.906 -34.344 1 85.5 166 VAL B N 1
ATOM 4896 C CA . VAL B 1 166 ? 12.414 -25.484 -34.406 1 85.5 166 VAL B CA 1
ATOM 4897 C C . VAL B 1 166 ? 12.32 -24.969 -35.844 1 85.5 166 VAL B C 1
ATOM 4899 O O . VAL B 1 166 ? 12.992 -25.484 -36.719 1 85.5 166 VAL B O 1
ATOM 4902 N N . LEU B 1 167 ? 11.383 -24.109 -36.031 1 77.38 167 LEU B N 1
ATOM 4903 C CA . LEU B 1 167 ? 11.219 -23.531 -37.375 1 77.38 167 LEU B CA 1
ATOM 4904 C C . LEU B 1 167 ? 12.203 -22.391 -37.594 1 77.38 167 LEU B C 1
ATOM 4906 O O . LEU B 1 167 ? 12.195 -21.406 -36.844 1 77.38 167 LEU B O 1
ATOM 4910 N N . GLN B 1 168 ? 13.266 -22.75 -38.375 1 63.88 168 GLN B N 1
ATOM 4911 C CA . GLN B 1 168 ? 14.227 -21.719 -38.719 1 63.88 168 GLN B CA 1
ATOM 4912 C C . GLN B 1 168 ? 13.719 -20.859 -39.875 1 63.88 168 GLN B C 1
ATOM 4914 O O . GLN B 1 168 ? 13.047 -21.375 -40.781 1 63.88 168 GLN B O 1
ATOM 4919 N N . THR B 1 169 ? 13.211 -19.719 -39.781 1 54.59 169 THR B N 1
ATOM 4920 C CA . THR B 1 169 ? 12.875 -18.953 -41 1 54.59 169 THR B CA 1
ATOM 4921 C C . THR B 1 169 ? 14.078 -18.828 -41.906 1 54.59 169 THR B C 1
ATOM 4923 O O . THR B 1 169 ? 15.18 -18.516 -41.469 1 54.59 169 THR B O 1
ATOM 4926 N N . ASP B 1 170 ? 14.195 -19.688 -42.969 1 45.44 170 ASP B N 1
ATOM 4927 C CA . ASP B 1 170 ? 15.25 -19.625 -43.969 1 45.44 170 ASP B CA 1
ATOM 4928 C C . ASP B 1 170 ? 15.578 -18.188 -44.344 1 45.44 170 ASP B C 1
ATOM 4930 O O . ASP B 1 170 ? 16.688 -17.891 -44.781 1 45.44 170 ASP B O 1
ATOM 4934 N N . ASP B 1 171 ? 14.602 -17.391 -44.938 1 39.69 171 ASP B N 1
ATOM 4935 C CA . ASP B 1 171 ? 14.93 -16.328 -45.875 1 39.69 171 ASP B CA 1
ATOM 4936 C C . ASP B 1 171 ? 15.805 -15.266 -45.219 1 39.69 171 ASP B C 1
ATOM 4938 O O . ASP B 1 171 ? 16.438 -14.461 -45.906 1 39.69 171 ASP B O 1
ATOM 4942 N N . ASP B 1 172 ? 15.305 -14.398 -44.406 1 36.44 172 ASP B N 1
ATOM 4943 C CA . ASP B 1 172 ? 15.836 -13.039 -44.375 1 36.44 172 ASP B CA 1
ATOM 4944 C C . ASP B 1 172 ? 17.281 -13.023 -43.875 1 36.44 172 ASP B C 1
ATOM 4946 O O . ASP B 1 172 ? 17.547 -13.406 -42.75 1 36.44 172 ASP B O 1
ATOM 4950 N N . LYS B 1 173 ? 18.25 -12.922 -44.75 1 37.84 173 LYS B N 1
ATOM 4951 C CA . LYS B 1 173 ? 19.641 -12.469 -44.625 1 37.84 173 LYS B CA 1
ATOM 4952 C C . LYS B 1 173 ? 19.781 -11.445 -43.5 1 37.84 173 LYS B C 1
ATOM 4954 O O . LYS B 1 173 ? 20.891 -11.156 -43.062 1 37.84 173 LYS B O 1
ATOM 4959 N N . ASN B 1 174 ? 19.156 -10.352 -43.625 1 33.62 174 ASN B N 1
ATOM 4960 C CA . ASN B 1 174 ? 19.406 -9.148 -42.844 1 33.62 174 ASN B CA 1
ATOM 4961 C C . ASN B 1 174 ? 18.969 -9.312 -41.406 1 33.62 174 ASN B C 1
ATOM 4963 O O . ASN B 1 174 ? 18.938 -8.344 -40.625 1 33.62 174 ASN B O 1
ATOM 4967 N N . CYS B 1 175 ? 17.812 -9.961 -41.188 1 34.66 175 CYS B N 1
ATOM 4968 C CA . CYS B 1 175 ? 17.453 -9.844 -39.781 1 34.66 175 CYS B CA 1
ATOM 4969 C C . CYS B 1 175 ? 18.5 -10.492 -38.906 1 34.66 175 CYS B C 1
ATOM 4971 O O . CYS B 1 175 ? 18.719 -11.703 -38.969 1 34.66 175 CYS B O 1
ATOM 4973 N N . LEU B 1 176 ? 19.562 -9.828 -38.656 1 36.75 176 LEU B N 1
ATOM 4974 C CA . LEU B 1 176 ? 20.703 -10.062 -37.781 1 36.75 176 LEU B CA 1
ATOM 4975 C C . LEU B 1 176 ? 20.344 -11.07 -36.688 1 36.75 176 LEU B C 1
ATOM 4977 O O . LEU B 1 176 ? 21.109 -12.008 -36.438 1 36.75 176 LEU B O 1
ATOM 4981 N N . THR B 1 177 ? 19.641 -10.539 -35.5 1 40.25 177 THR B N 1
ATOM 4982 C CA . THR B 1 177 ? 19.562 -10.945 -34.125 1 40.25 177 THR B CA 1
ATOM 4983 C C . THR B 1 177 ? 18.594 -12.125 -33.938 1 40.25 177 THR B C 1
ATOM 4985 O O . THR B 1 177 ? 18.062 -12.352 -32.875 1 40.25 177 THR B O 1
ATOM 4988 N N . ASN B 1 178 ? 17.969 -12.703 -34.938 1 43.78 178 ASN B N 1
ATOM 4989 C CA . ASN B 1 178 ? 17.047 -13.844 -35 1 43.78 178 ASN B CA 1
ATOM 4990 C C . ASN B 1 178 ? 17.688 -15.094 -34.406 1 43.78 178 ASN B C 1
ATOM 4992 O O . ASN B 1 178 ? 17.25 -16.219 -34.688 1 43.78 178 ASN B O 1
ATOM 4996 N N . ASP B 1 179 ? 18.766 -15.234 -34.156 1 52.16 179 ASP B N 1
ATOM 4997 C CA . ASP B 1 179 ? 19.422 -16.484 -33.781 1 52.16 179 ASP B CA 1
ATOM 4998 C C . ASP B 1 179 ? 18.766 -17.094 -32.562 1 52.16 179 ASP B C 1
ATOM 5000 O O . ASP B 1 179 ? 18.672 -16.438 -31.5 1 52.16 179 ASP B O 1
ATOM 5004 N N . ILE B 1 180 ? 17.797 -18.078 -32.844 1 58.59 180 ILE B N 1
ATOM 5005 C CA . ILE B 1 180 ? 17.438 -18.938 -31.719 1 58.59 180 ILE B CA 1
ATOM 5006 C C . ILE B 1 180 ? 18.641 -19.188 -30.828 1 58.59 180 ILE B C 1
ATOM 5008 O O . ILE B 1 180 ? 19.703 -19.609 -31.297 1 58.59 180 ILE B O 1
ATOM 5012 N N . PRO B 1 181 ? 18.547 -18.578 -29.641 1 63.81 181 PRO B N 1
ATOM 5013 C CA . PRO B 1 181 ? 19.672 -18.844 -28.766 1 63.81 181 PRO B CA 1
ATOM 5014 C C . PRO B 1 181 ? 20.016 -20.328 -28.672 1 63.81 181 PRO B C 1
ATOM 5016 O O . PRO B 1 181 ? 19.141 -21.188 -28.797 1 63.81 181 PRO B O 1
ATOM 5019 N N . ASN B 1 182 ? 21.297 -20.656 -28.797 1 65.06 182 ASN B N 1
ATOM 5020 C CA . ASN B 1 182 ? 21.844 -22 -28.75 1 65.06 182 ASN B CA 1
ATOM 5021 C C . ASN B 1 182 ? 21.25 -22.812 -27.609 1 65.06 182 ASN B C 1
ATOM 5023 O O . ASN B 1 182 ? 21.266 -24.047 -27.641 1 65.06 182 ASN B O 1
ATOM 5027 N N . TRP B 1 183 ? 20.5 -22.109 -26.781 1 69 183 TRP B N 1
ATOM 5028 C CA . TRP B 1 183 ? 20.062 -22.859 -25.609 1 69 183 TRP B CA 1
ATOM 5029 C C . TRP B 1 183 ? 18.688 -23.484 -25.844 1 69 183 TRP B C 1
ATOM 5031 O O . TRP B 1 183 ? 18.219 -24.281 -25.016 1 69 183 TRP B O 1
ATOM 5041 N N . ILE B 1 184 ? 18.031 -23.219 -26.938 1 81.75 184 ILE B N 1
ATOM 5042 C CA . ILE B 1 184 ? 16.797 -23.906 -27.281 1 81.75 184 ILE B CA 1
ATOM 5043 C C . ILE B 1 184 ? 17.016 -24.781 -28.516 1 81.75 184 ILE B C 1
ATOM 5045 O O . ILE B 1 184 ? 17.344 -24.281 -29.594 1 81.75 184 ILE B O 1
ATOM 5049 N N . SER B 1 185 ? 17.047 -26.109 -28.297 1 85.56 185 SER B N 1
ATOM 5050 C CA . SER B 1 185 ? 17.188 -27.094 -29.375 1 85.56 185 SER B CA 1
ATOM 5051 C C . SER B 1 185 ? 16.156 -28.203 -29.25 1 85.56 185 SER B C 1
ATOM 5053 O O . SER B 1 185 ? 15.461 -28.312 -28.234 1 85.56 185 SER B O 1
ATOM 5055 N N . GLU B 1 186 ? 16.047 -28.969 -30.297 1 89.81 186 GLU B N 1
ATOM 5056 C CA . GLU B 1 186 ? 15.164 -30.125 -30.234 1 89.81 186 GLU B CA 1
ATOM 5057 C C . GLU B 1 186 ? 15.555 -31.062 -29.094 1 89.81 186 GLU B C 1
ATOM 5059 O O . GLU B 1 186 ? 16.734 -31.344 -28.891 1 89.81 186 GLU B O 1
ATOM 5064 N N . GLY B 1 187 ? 14.562 -31.422 -28.297 1 92.88 187 GLY B N 1
ATOM 5065 C CA . GLY B 1 187 ? 14.805 -32.25 -27.141 1 92.88 187 GLY B CA 1
ATOM 5066 C C . GLY B 1 187 ? 14.844 -31.5 -25.828 1 92.88 187 GLY B C 1
ATOM 5067 O O . GLY B 1 187 ? 14.688 -32.062 -24.766 1 92.88 187 GLY B O 1
ATOM 5068 N N . SER B 1 188 ? 15.062 -30.234 -25.938 1 94.19 188 SER B N 1
ATOM 5069 C CA . SER B 1 188 ? 15.18 -29.422 -24.734 1 94.19 188 SER B CA 1
ATOM 5070 C C . SER B 1 188 ? 13.883 -29.422 -23.938 1 94.19 188 SER B C 1
ATOM 5072 O O . SER B 1 188 ? 12.789 -29.344 -24.5 1 94.19 188 SER B O 1
ATOM 5074 N N . LEU B 1 189 ? 14.047 -29.641 -22.594 1 96.88 189 LEU B N 1
ATOM 5075 C CA . LEU B 1 189 ? 12.922 -29.422 -21.688 1 96.88 189 LEU B CA 1
ATOM 5076 C C . LEU B 1 189 ? 12.688 -27.922 -21.469 1 96.88 189 LEU B C 1
ATOM 5078 O O . LEU B 1 189 ? 13.625 -27.188 -21.141 1 96.88 189 LEU B O 1
ATOM 5082 N N . VAL B 1 190 ? 11.461 -27.469 -21.703 1 96.75 190 VAL B N 1
ATOM 5083 C CA . VAL B 1 190 ? 11.18 -26.031 -21.641 1 96.75 190 VAL B CA 1
ATOM 5084 C C . VAL B 1 190 ? 9.875 -25.797 -20.875 1 96.75 190 VAL B C 1
ATOM 5086 O O . VAL B 1 190 ? 9.078 -26.719 -20.703 1 96.75 190 VAL B O 1
ATOM 5089 N N . THR B 1 191 ? 9.719 -24.688 -20.328 1 96.75 191 THR B N 1
ATOM 5090 C CA . THR B 1 191 ? 8.461 -24.141 -19.828 1 96.75 191 THR B CA 1
ATOM 5091 C C . THR B 1 191 ? 8.125 -22.828 -20.547 1 96.75 191 THR B C 1
ATOM 5093 O O . THR B 1 191 ? 8.906 -22.344 -21.375 1 96.75 191 THR B O 1
ATOM 5096 N N . LEU B 1 192 ? 6.949 -22.312 -20.297 1 93 192 LEU B N 1
ATOM 5097 C CA . LEU B 1 192 ? 6.488 -21.109 -20.984 1 93 192 LEU B CA 1
ATOM 5098 C C . LEU B 1 192 ? 6.883 -19.844 -20.203 1 93 192 LEU B C 1
ATOM 5100 O O . LEU B 1 192 ? 6.762 -19.812 -18.984 1 93 192 LEU B O 1
ATOM 5104 N N . GLY B 1 193 ? 7.402 -18.844 -20.922 1 90.5 193 GLY B N 1
ATOM 5105 C CA . GLY B 1 193 ? 7.766 -17.547 -20.344 1 90.5 193 GLY B CA 1
ATOM 5106 C C . GLY B 1 193 ? 6.664 -16.516 -20.453 1 90.5 193 GLY B C 1
ATOM 5107 O O . GLY B 1 193 ? 6.855 -15.359 -20.078 1 90.5 193 GLY B O 1
ATOM 5108 N N . ALA B 1 194 ? 5.605 -16.922 -21.031 1 84.75 194 ALA B N 1
ATOM 5109 C CA . ALA B 1 194 ? 4.449 -16.047 -21.172 1 84.75 194 ALA B CA 1
ATOM 5110 C C . ALA B 1 194 ? 3.148 -16.812 -20.922 1 84.75 194 ALA B C 1
ATOM 5112 O O . ALA B 1 194 ? 3.084 -18.016 -21.125 1 84.75 194 ALA B O 1
ATOM 5113 N N . SER B 1 195 ? 2.17 -16.016 -20.422 1 76.25 195 SER B N 1
ATOM 5114 C CA . SER B 1 195 ? 0.875 -16.625 -20.141 1 76.25 195 SER B CA 1
ATOM 5115 C C . SER B 1 195 ? -0.044 -16.547 -21.359 1 76.25 195 SER B C 1
ATOM 5117 O O . SER B 1 195 ? 0.274 -15.867 -22.344 1 76.25 195 SER B O 1
ATOM 5119 N N . GLY B 1 196 ? -1.102 -17.328 -21.359 1 76.81 196 GLY B N 1
ATOM 5120 C CA . GLY B 1 196 ? -2.172 -17.172 -22.344 1 76.81 196 GLY B CA 1
ATOM 5121 C C . GLY B 1 196 ? -2.051 -18.125 -23.516 1 76.81 196 GLY B C 1
ATOM 5122 O O . GLY B 1 196 ? -2.656 -17.906 -24.562 1 76.81 196 GLY B O 1
ATOM 5123 N N . TYR B 1 197 ? -1.264 -19.156 -23.438 1 86.38 197 TYR B N 1
ATOM 5124 C CA . TYR B 1 197 ? -1.055 -20.047 -24.578 1 86.38 197 TYR B CA 1
ATOM 5125 C C . TYR B 1 197 ? -2.037 -21.219 -24.547 1 86.38 197 TYR B C 1
ATOM 5127 O O . TYR B 1 197 ? -2.188 -21.938 -25.547 1 86.38 197 TYR B O 1
ATOM 5135 N N . GLY B 1 198 ? -2.793 -21.391 -23.484 1 93 198 GLY B N 1
ATOM 5136 C CA . GLY B 1 198 ? -3.574 -22.609 -23.406 1 93 198 GLY B CA 1
ATOM 5137 C C . GLY B 1 198 ? -2.725 -23.859 -23.484 1 93 198 GLY B C 1
ATOM 5138 O O . GLY B 1 198 ? -2.514 -24.406 -24.562 1 93 198 GLY B O 1
ATOM 5139 N N . THR B 1 199 ? -2.357 -24.391 -22.422 1 95.56 199 THR B N 1
ATOM 5140 C CA . THR B 1 199 ? -1.31 -25.406 -22.406 1 95.56 199 THR B CA 1
ATOM 5141 C C . THR B 1 199 ? -1.905 -26.797 -22.203 1 95.56 199 THR B C 1
ATOM 5143 O O . THR B 1 199 ? -1.211 -27.812 -22.359 1 95.56 199 THR B O 1
ATOM 5146 N N . MET B 1 200 ? -3.131 -26.906 -21.938 1 96.81 200 MET B N 1
ATOM 5147 C CA . MET B 1 200 ? -3.756 -28.219 -21.766 1 96.81 200 MET B CA 1
ATOM 5148 C C . MET B 1 200 ? -4.031 -28.859 -23.125 1 96.81 200 MET B C 1
ATOM 5150 O O . MET B 1 200 ? -5.184 -29.094 -23.484 1 96.81 200 MET B O 1
ATOM 5154 N N . ARG B 1 201 ? -3.01 -29.188 -23.719 1 95.38 201 ARG B N 1
ATOM 5155 C CA . ARG B 1 201 ? -3.025 -29.797 -25.047 1 95.38 201 ARG B CA 1
ATOM 5156 C C . ARG B 1 201 ? -1.753 -30.609 -25.297 1 95.38 201 ARG B C 1
ATOM 5158 O O . ARG B 1 201 ? -0.786 -30.5 -24.531 1 95.38 201 ARG B O 1
ATOM 5165 N N . SER B 1 202 ? -1.798 -31.438 -26.312 1 94.25 202 SER B N 1
ATOM 5166 C CA . SER B 1 202 ? -0.681 -32.344 -26.594 1 94.25 202 SER B CA 1
ATOM 5167 C C . SER B 1 202 ? 0.538 -31.562 -27.078 1 94.25 202 SER B C 1
ATOM 5169 O O . SER B 1 202 ? 1.676 -31.922 -26.781 1 94.25 202 SER B O 1
ATOM 5171 N N . SER B 1 203 ? 0.289 -30.547 -27.875 1 92.38 203 SER B N 1
ATOM 5172 C CA . SER B 1 203 ? 1.397 -29.75 -28.406 1 92.38 203 SER B CA 1
ATOM 5173 C C . SER B 1 203 ? 0.959 -28.328 -28.75 1 92.38 203 SER B C 1
ATOM 5175 O O . SER B 1 203 ? -0.236 -28.062 -28.859 1 92.38 203 SER B O 1
ATOM 5177 N N . LEU B 1 204 ? 1.914 -27.422 -28.828 1 90.38 204 LEU B N 1
ATOM 5178 C CA . LEU B 1 204 ? 1.653 -26.047 -29.25 1 90.38 204 LEU B CA 1
ATOM 5179 C C . LEU B 1 204 ? 2.893 -25.422 -29.891 1 90.38 204 LEU B C 1
ATOM 5181 O O . LEU B 1 204 ? 4.012 -25.906 -29.672 1 90.38 204 LEU B O 1
ATOM 5185 N N . TRP B 1 205 ? 2.68 -24.469 -30.703 1 88.62 205 TRP B N 1
ATOM 5186 C CA . TRP B 1 205 ? 3.736 -23.672 -31.328 1 88.62 205 TRP B CA 1
ATOM 5187 C C . TRP B 1 205 ? 3.928 -22.344 -30.594 1 88.62 205 TRP B C 1
ATOM 5189 O O . TRP B 1 205 ? 2.963 -21.609 -30.359 1 88.62 205 TRP B O 1
ATOM 5199 N N . VAL B 1 206 ? 5.133 -22.109 -30.172 1 88.69 206 VAL B N 1
ATOM 5200 C CA . VAL B 1 206 ? 5.441 -20.953 -29.359 1 88.69 206 VAL B CA 1
ATOM 5201 C C . VAL B 1 206 ? 6.684 -20.25 -29.906 1 88.69 206 VAL B C 1
ATOM 5203 O O . VAL B 1 206 ? 7.66 -20.906 -30.281 1 88.69 206 VAL B O 1
ATOM 5206 N N . PRO B 1 207 ? 6.617 -18.859 -30.016 1 86.81 207 PRO B N 1
ATOM 5207 C CA . PRO B 1 207 ? 7.879 -18.188 -30.297 1 86.81 207 PRO B CA 1
ATOM 5208 C C . PRO B 1 207 ? 8.977 -18.516 -29.297 1 86.81 207 PRO B C 1
ATOM 5210 O O . PRO B 1 207 ? 8.703 -18.641 -28.094 1 86.81 207 PRO B O 1
ATOM 5213 N N . TRP B 1 208 ? 10.203 -18.703 -29.844 1 85.25 208 TRP B N 1
ATOM 5214 C CA . TRP B 1 208 ? 11.297 -19.172 -29.016 1 85.25 208 TRP B CA 1
ATOM 5215 C C . TRP B 1 208 ? 11.492 -18.266 -27.812 1 85.25 208 TRP B C 1
ATOM 5217 O O . TRP B 1 208 ? 11.875 -18.719 -26.734 1 85.25 208 TRP B O 1
ATOM 5227 N N . HIS B 1 209 ? 11.266 -16.953 -27.891 1 86.25 209 HIS B N 1
ATOM 5228 C CA . HIS B 1 209 ? 11.531 -16 -26.828 1 86.25 209 HIS B CA 1
ATOM 5229 C C . HIS B 1 209 ? 10.484 -16.094 -25.719 1 86.25 209 HIS B C 1
ATOM 5231 O O . HIS B 1 209 ? 10.586 -15.414 -24.703 1 86.25 209 HIS B O 1
ATOM 5237 N N . ASP B 1 210 ? 9.484 -16.891 -25.906 1 90.31 210 ASP B N 1
ATOM 5238 C CA . ASP B 1 210 ? 8.492 -17.156 -24.875 1 90.31 210 ASP B CA 1
ATOM 5239 C C . ASP B 1 210 ? 8.734 -18.516 -24.219 1 90.31 210 ASP B C 1
ATOM 5241 O O . ASP B 1 210 ? 7.879 -19.016 -23.484 1 90.31 210 ASP B O 1
ATOM 5245 N N . LEU B 1 211 ? 9.867 -19.047 -24.516 1 92.88 211 LEU B N 1
ATOM 5246 C CA . LEU B 1 211 ? 10.25 -20.312 -23.891 1 92.88 211 LEU B CA 1
ATOM 5247 C C . LEU B 1 211 ? 11.406 -20.109 -22.922 1 92.88 211 LEU B C 1
ATOM 5249 O O . LEU B 1 211 ? 12.289 -19.281 -23.172 1 92.88 211 LEU B O 1
ATOM 5253 N N . LEU B 1 212 ? 11.352 -20.828 -21.875 1 95.62 212 LEU B N 1
ATOM 5254 C CA . LEU B 1 212 ? 12.422 -20.875 -20.891 1 95.62 212 LEU B CA 1
ATOM 5255 C C . LEU B 1 212 ? 12.953 -22.297 -20.734 1 95.62 212 LEU B C 1
ATOM 5257 O O . LEU B 1 212 ? 12.18 -23.25 -20.734 1 95.62 212 LEU B O 1
ATOM 5261 N N . THR B 1 213 ? 14.219 -22.406 -20.547 1 95.44 213 THR B N 1
ATOM 5262 C CA . THR B 1 213 ? 14.828 -23.719 -20.469 1 95.44 213 THR B CA 1
ATOM 5263 C C . THR B 1 213 ? 14.773 -24.266 -19.047 1 95.44 213 THR B C 1
ATOM 5265 O O . THR B 1 213 ? 14.961 -23.5 -18.078 1 95.44 213 THR B O 1
ATOM 5268 N N . VAL B 1 214 ? 14.555 -25.5 -18.906 1 97 214 VAL B N 1
ATOM 5269 C CA . VAL B 1 214 ? 14.516 -26.219 -17.641 1 97 214 VAL B CA 1
ATOM 5270 C C . VAL B 1 214 ? 15.562 -27.344 -17.656 1 97 214 VAL B C 1
ATOM 5272 O O . VAL B 1 214 ? 15.648 -28.109 -18.609 1 97 214 VAL B O 1
ATOM 5275 N N . PRO B 1 215 ? 16.391 -27.469 -16.609 1 96.19 215 PRO B N 1
ATOM 5276 C CA . PRO B 1 215 ? 17.344 -28.562 -16.594 1 96.19 215 PRO B CA 1
ATOM 5277 C C . PRO B 1 215 ? 16.672 -29.938 -16.578 1 96.19 215 PRO B C 1
ATOM 5279 O O . PRO B 1 215 ? 15.703 -30.156 -15.852 1 96.19 215 PRO B O 1
ATOM 5282 N N . GLU B 1 216 ? 17.25 -30.828 -17.344 1 95.56 216 GLU B N 1
ATOM 5283 C CA . GLU B 1 216 ? 16.703 -32.188 -17.469 1 95.56 216 GLU B CA 1
ATOM 5284 C C . GLU B 1 216 ? 16.656 -32.875 -16.125 1 95.56 216 GLU B C 1
ATOM 5286 O O . GLU B 1 216 ? 15.758 -33.688 -15.859 1 95.56 216 GLU B O 1
ATOM 5291 N N . GLN B 1 217 ? 17.578 -32.562 -15.289 1 97.44 217 GLN B N 1
ATOM 5292 C CA . GLN B 1 217 ? 17.703 -33.188 -13.977 1 97.44 217 GLN B CA 1
ATOM 5293 C C . GLN B 1 217 ? 16.469 -32.938 -13.117 1 97.44 217 GLN B C 1
ATOM 5295 O O . GLN B 1 217 ? 16.156 -33.719 -12.211 1 97.44 217 GLN B O 1
ATOM 5300 N N . LEU B 1 218 ? 15.805 -31.828 -13.414 1 97.69 218 LEU B N 1
ATOM 5301 C CA . LEU B 1 218 ? 14.617 -31.484 -12.633 1 97.69 218 LEU B CA 1
ATOM 5302 C C . LEU B 1 218 ? 13.5 -32.5 -12.891 1 97.69 218 LEU B C 1
ATOM 5304 O O . LEU B 1 218 ? 12.805 -32.906 -11.961 1 97.69 218 LEU B O 1
ATOM 5308 N N . LEU B 1 219 ? 13.312 -32.812 -14.141 1 96.75 219 LEU B N 1
ATOM 5309 C CA . LEU B 1 219 ? 12.312 -33.812 -14.484 1 96.75 219 LEU B CA 1
ATOM 5310 C C . LEU B 1 219 ? 12.633 -35.156 -13.82 1 96.75 219 LEU B C 1
ATOM 5312 O O . LEU B 1 219 ? 11.734 -35.812 -13.289 1 96.75 219 LEU B O 1
ATOM 5316 N N . ASP B 1 220 ? 13.883 -35.562 -13.812 1 96.38 220 ASP B N 1
ATOM 5317 C CA . ASP B 1 220 ? 14.312 -36.812 -13.195 1 96.38 220 ASP B CA 1
ATOM 5318 C C . ASP B 1 220 ? 14.031 -36.812 -11.695 1 96.38 220 ASP B C 1
ATOM 5320 O O . ASP B 1 220 ? 13.586 -37.812 -11.141 1 96.38 220 ASP B O 1
ATOM 5324 N N . ARG B 1 221 ? 14.219 -35.688 -11.117 1 96.44 221 ARG B N 1
ATOM 5325 C CA . ARG B 1 221 ? 14.141 -35.594 -9.664 1 96.44 221 ARG B CA 1
ATOM 5326 C C . ARG B 1 221 ? 12.695 -35.469 -9.195 1 96.44 221 ARG B C 1
ATOM 5328 O O . ARG B 1 221 ? 12.336 -36 -8.141 1 96.44 221 ARG B O 1
ATOM 5335 N N . THR B 1 222 ? 11.844 -34.781 -9.945 1 97.25 222 THR B N 1
ATOM 5336 C CA . THR B 1 222 ? 10.562 -34.375 -9.398 1 97.25 222 THR B CA 1
ATOM 5337 C C . THR B 1 222 ? 9.414 -35.094 -10.109 1 97.25 222 THR B C 1
ATOM 5339 O O . THR B 1 222 ? 8.273 -35.062 -9.633 1 97.25 222 THR B O 1
ATOM 5342 N N . GLY B 1 223 ? 9.68 -35.688 -11.266 1 97.31 223 GLY B N 1
ATOM 5343 C CA . GLY B 1 223 ? 8.586 -36.188 -12.086 1 97.31 223 GLY B CA 1
ATOM 5344 C C . GLY B 1 223 ? 7.586 -35.125 -12.453 1 97.31 223 GLY B C 1
ATOM 5345 O O . GLY B 1 223 ? 7.973 -33.969 -12.742 1 97.31 223 GLY B O 1
ATOM 5346 N N . PRO B 1 224 ? 6.273 -35.438 -12.5 1 97.69 224 PRO B N 1
ATOM 5347 C CA . PRO B 1 224 ? 5.25 -34.5 -12.922 1 97.69 224 PRO B CA 1
ATOM 5348 C C . PRO B 1 224 ? 5.133 -33.281 -11.984 1 97.69 224 PRO B C 1
ATOM 5350 O O . PRO B 1 224 ? 4.68 -32.219 -12.391 1 97.69 224 PRO B O 1
ATOM 5353 N N . ALA B 1 225 ? 5.543 -33.438 -10.75 1 96.69 225 ALA B N 1
ATOM 5354 C CA . ALA B 1 225 ? 5.41 -32.375 -9.773 1 96.69 225 ALA B CA 1
ATOM 5355 C C . ALA B 1 225 ? 6.242 -31.156 -10.172 1 96.69 225 ALA B C 1
ATOM 5357 O O . ALA B 1 225 ? 5.938 -30.031 -9.781 1 96.69 225 ALA B O 1
ATOM 5358 N N . GLY B 1 226 ? 7.301 -31.406 -10.945 1 97.56 226 GLY B N 1
ATOM 5359 C CA . GLY B 1 226 ? 8.211 -30.344 -11.336 1 97.56 226 GLY B CA 1
ATOM 5360 C C . GLY B 1 226 ? 7.527 -29.234 -12.117 1 97.56 226 GLY B C 1
ATOM 5361 O O . GLY B 1 226 ? 7.949 -28.078 -12.062 1 97.56 226 GLY B O 1
ATOM 5362 N N . CYS B 1 227 ? 6.426 -29.531 -12.836 1 97.19 227 CYS B N 1
ATOM 5363 C CA . CYS B 1 227 ? 5.754 -28.531 -13.664 1 97.19 227 CYS B CA 1
ATOM 5364 C C . CYS B 1 227 ? 5.094 -27.469 -12.797 1 97.19 227 CYS B C 1
ATOM 5366 O O . CYS B 1 227 ? 4.723 -26.391 -13.297 1 97.19 227 CYS B O 1
ATOM 5368 N N . THR B 1 228 ? 4.891 -27.688 -11.469 1 95.8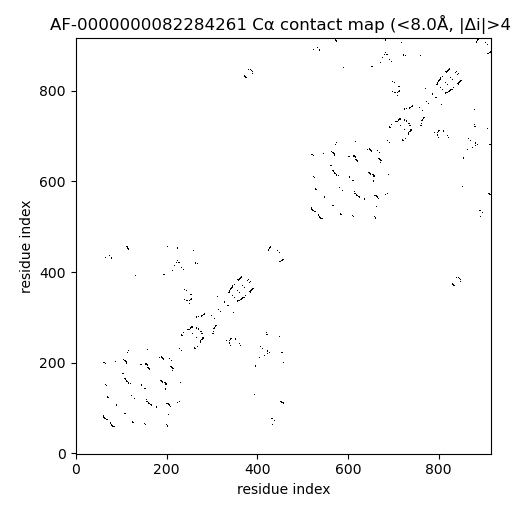8 228 THR B N 1
ATOM 5369 C CA . THR B 1 228 ? 4.238 -26.734 -10.57 1 95.88 228 THR B CA 1
ATOM 5370 C C . THR B 1 228 ? 5.227 -25.688 -10.094 1 95.88 228 THR B C 1
ATOM 5372 O O . THR B 1 228 ? 4.828 -24.656 -9.547 1 95.88 228 THR B O 1
ATOM 5375 N N . LEU B 1 229 ? 6.477 -25.906 -10.289 1 96.5 229 LEU B N 1
ATOM 5376 C CA . LEU B 1 229 ? 7.555 -25.109 -9.711 1 96.5 229 LEU B CA 1
ATOM 5377 C C . LEU B 1 229 ? 7.496 -23.656 -10.219 1 96.5 229 LEU B C 1
ATOM 5379 O O . LEU B 1 229 ? 7.758 -22.719 -9.461 1 96.5 229 LEU B O 1
ATOM 5383 N N . PHE B 1 230 ? 7.125 -23.453 -11.398 1 92.94 230 PHE B N 1
ATOM 5384 C CA . PHE B 1 230 ? 7.391 -22.188 -12.07 1 92.94 230 PHE B CA 1
ATOM 5385 C C . PHE B 1 230 ? 6.41 -21.109 -11.609 1 92.94 230 PHE B C 1
ATOM 5387 O O . PHE B 1 230 ? 6.812 -20 -11.25 1 92.94 230 PHE B O 1
ATOM 5394 N N . GLN B 1 231 ? 5.191 -21.453 -11.602 1 92.94 231 GLN B N 1
ATOM 5395 C CA . GLN B 1 231 ? 4.227 -20.484 -11.102 1 92.94 231 GLN B CA 1
ATOM 5396 C C . GLN B 1 231 ? 4.262 -20.406 -9.578 1 92.94 231 GLN B C 1
ATOM 5398 O O . GLN B 1 231 ? 4.316 -19.312 -9.016 1 92.94 231 GLN B O 1
ATOM 5403 N N . LEU B 1 232 ? 4.211 -21.562 -8.852 1 95.31 232 LEU B N 1
ATOM 5404 C CA . LEU B 1 232 ? 4.211 -21.562 -7.395 1 95.31 232 LEU B CA 1
ATOM 5405 C C . LEU B 1 232 ? 5.531 -21.031 -6.848 1 95.31 232 LEU B C 1
ATOM 5407 O O . LEU B 1 232 ? 5.539 -20.141 -5.996 1 95.31 232 LEU B O 1
ATOM 5411 N N . GLY B 1 233 ? 6.605 -21.609 -7.371 1 96.94 233 GLY B N 1
ATOM 5412 C CA . GLY B 1 233 ? 7.922 -21.188 -6.922 1 96.94 233 GLY B CA 1
ATOM 5413 C C . GLY B 1 233 ? 8.25 -19.75 -7.309 1 96.94 233 GLY B C 1
ATOM 5414 O O . GLY B 1 233 ? 8.852 -19.016 -6.523 1 96.94 233 GLY B O 1
ATOM 5415 N N . GLY B 1 234 ? 7.918 -19.422 -8.555 1 97.38 234 GLY B N 1
ATOM 5416 C CA . GLY B 1 234 ? 8.125 -18.047 -8.984 1 97.38 234 GLY B CA 1
ATOM 5417 C C . GLY B 1 234 ? 7.398 -17.031 -8.109 1 97.38 234 GLY B C 1
ATOM 5418 O O . GLY B 1 234 ? 7.977 -16.016 -7.711 1 97.38 234 GLY B O 1
ATOM 5419 N N . THR B 1 235 ? 6.145 -17.312 -7.797 1 97.56 235 THR B N 1
ATOM 5420 C CA . THR B 1 235 ? 5.375 -16.453 -6.902 1 97.56 235 THR B CA 1
ATOM 5421 C C . THR B 1 235 ? 6.059 -16.344 -5.543 1 97.56 235 THR B C 1
ATOM 5423 O O . THR B 1 235 ? 6.277 -15.234 -5.043 1 97.56 235 THR B O 1
ATOM 5426 N N . ALA B 1 236 ? 6.422 -17.469 -4.988 1 97.88 236 ALA B N 1
ATOM 5427 C CA . ALA B 1 236 ? 7.055 -17.5 -3.672 1 97.88 236 ALA B CA 1
ATOM 5428 C C . ALA B 1 236 ? 8.344 -16.672 -3.666 1 97.88 236 ALA B C 1
ATOM 5430 O O . ALA B 1 236 ? 8.555 -15.852 -2.771 1 97.88 236 ALA B O 1
ATOM 5431 N N . LEU B 1 237 ? 9.141 -16.906 -4.652 1 98.56 237 LEU B N 1
ATOM 5432 C CA . LEU B 1 237 ? 10.43 -16.219 -4.719 1 98.56 237 LEU B CA 1
ATOM 5433 C C . LEU B 1 237 ? 10.242 -14.711 -4.859 1 98.56 237 LEU B C 1
ATOM 5435 O O . LEU B 1 237 ? 10.922 -13.93 -4.191 1 98.56 237 LEU B O 1
ATOM 5439 N N . ARG B 1 238 ? 9.352 -14.305 -5.73 1 98.62 238 ARG B N 1
ATOM 5440 C CA . ARG B 1 238 ? 9.164 -12.883 -5.969 1 98.62 238 ARG B CA 1
ATOM 5441 C C . ARG B 1 238 ? 8.539 -12.203 -4.754 1 98.62 238 ARG B C 1
ATOM 5443 O O . ARG B 1 238 ? 8.844 -11.047 -4.457 1 98.62 238 ARG B O 1
ATOM 5450 N N . LEU B 1 239 ? 7.66 -12.867 -4.035 1 98.75 239 LEU B N 1
ATOM 5451 C CA . LEU B 1 239 ? 7.094 -12.344 -2.799 1 98.75 239 LEU B CA 1
ATOM 5452 C C . LEU B 1 239 ? 8.188 -12.062 -1.776 1 98.75 239 LEU B C 1
ATOM 5454 O O . LEU B 1 239 ? 8.109 -11.086 -1.026 1 98.75 239 LEU B O 1
ATOM 5458 N N . LEU B 1 240 ? 9.195 -12.852 -1.767 1 98.25 240 LEU B N 1
ATOM 5459 C CA . LEU B 1 240 ? 10.266 -12.758 -0.775 1 98.25 240 LEU B CA 1
ATOM 5460 C C . LEU B 1 240 ? 11.305 -11.727 -1.195 1 98.25 240 LEU B C 1
ATOM 5462 O O . LEU B 1 240 ? 12.055 -11.219 -0.359 1 98.25 240 LEU B O 1
ATOM 5466 N N . THR B 1 241 ? 11.32 -11.359 -2.455 1 98.06 241 THR B N 1
ATOM 5467 C CA . THR B 1 241 ? 12.453 -10.602 -2.967 1 98.06 241 THR B CA 1
ATOM 5468 C C . THR B 1 241 ? 12.047 -9.164 -3.283 1 98.06 241 THR B C 1
ATOM 5470 O O . THR B 1 241 ? 12.852 -8.242 -3.121 1 98.06 241 THR B O 1
ATOM 5473 N N . ASP B 1 242 ? 10.906 -8.945 -3.68 1 98 242 ASP B N 1
ATOM 5474 C CA . ASP B 1 242 ? 10.625 -7.738 -4.453 1 98 242 ASP B CA 1
ATOM 5475 C C . ASP B 1 242 ? 10.023 -6.648 -3.568 1 98 242 ASP B C 1
ATOM 5477 O O . ASP B 1 242 ? 9.93 -5.488 -3.98 1 98 242 ASP B O 1
ATOM 5481 N N . PHE B 1 243 ? 9.672 -6.867 -2.311 1 98.38 243 PHE B N 1
ATOM 5482 C CA . PHE B 1 243 ? 8.82 -5.926 -1.595 1 98.38 243 PHE B CA 1
ATOM 5483 C C . PHE B 1 243 ? 9.539 -5.371 -0.37 1 98.38 243 PHE B C 1
ATOM 5485 O O . PHE B 1 243 ? 9.336 -4.215 0.007 1 98.38 243 PHE B O 1
ATOM 5492 N N . VAL B 1 244 ? 10.234 -6.203 0.323 1 97.94 244 VAL B N 1
ATOM 5493 C CA . VAL B 1 244 ? 10.977 -5.793 1.511 1 97.94 244 VAL B CA 1
ATOM 5494 C C . VAL B 1 244 ? 12.414 -6.309 1.425 1 97.94 244 VAL B C 1
ATOM 5496 O O . VAL B 1 244 ? 12.648 -7.43 0.961 1 97.94 244 VAL B O 1
ATOM 5499 N N . ASN B 1 245 ? 13.344 -5.504 1.875 1 96.94 245 ASN B N 1
ATOM 5500 C CA . ASN B 1 245 ? 14.719 -5.973 1.986 1 96.94 245 ASN B CA 1
ATOM 5501 C C . ASN B 1 245 ? 14.914 -6.852 3.219 1 96.94 245 ASN B C 1
ATOM 5503 O O . ASN B 1 245 ? 15.281 -6.355 4.285 1 96.94 245 ASN B O 1
ATOM 5507 N N . LEU B 1 246 ? 14.703 -8.086 3.037 1 96.94 246 LEU B N 1
ATOM 5508 C CA . LEU B 1 246 ? 14.805 -9.047 4.129 1 96.94 246 LEU B CA 1
ATOM 5509 C C . LEU B 1 246 ? 16.266 -9.297 4.504 1 96.94 246 LEU B C 1
ATOM 5511 O O . LEU B 1 246 ? 17.125 -9.383 3.627 1 96.94 246 LEU B O 1
ATOM 5515 N N . GLN B 1 247 ? 16.484 -9.352 5.785 1 96.19 247 GLN B N 1
ATOM 5516 C CA . GLN B 1 247 ? 17.797 -9.68 6.324 1 96.19 247 GLN B CA 1
ATOM 5517 C C . GLN B 1 247 ? 17.766 -11.023 7.047 1 96.19 247 GLN B C 1
ATOM 5519 O O . GLN B 1 247 ? 16.734 -11.438 7.566 1 96.19 247 GLN B O 1
ATOM 5524 N N . ARG B 1 248 ? 18.969 -11.664 7.035 1 95.56 248 ARG B N 1
ATOM 5525 C CA . ARG B 1 248 ? 19.094 -12.898 7.801 1 95.56 248 ARG B CA 1
ATOM 5526 C C . ARG B 1 248 ? 18.625 -12.695 9.242 1 95.56 248 ARG B C 1
ATOM 5528 O O . ARG B 1 248 ? 19 -11.703 9.875 1 95.56 248 ARG B O 1
ATOM 5535 N N . GLY B 1 249 ? 17.812 -13.578 9.719 1 93.62 249 GLY B N 1
ATOM 5536 C CA . GLY B 1 249 ? 17.328 -13.484 11.086 1 93.62 249 GLY B CA 1
ATOM 5537 C C . GLY B 1 249 ? 15.984 -12.797 11.203 1 93.62 249 GLY B C 1
ATOM 5538 O O . GLY B 1 249 ? 15.344 -12.852 12.25 1 93.62 249 GLY B O 1
ATOM 5539 N N . ASP B 1 250 ? 15.516 -12.172 10.125 1 94.94 250 ASP B N 1
ATOM 5540 C CA . ASP B 1 250 ? 14.18 -11.586 10.133 1 94.94 250 ASP B CA 1
ATOM 5541 C C . ASP B 1 250 ? 13.109 -12.664 10.266 1 94.94 250 ASP B C 1
ATOM 5543 O O . ASP B 1 250 ? 13.398 -13.859 10.141 1 94.94 250 ASP B O 1
ATOM 5547 N N . VAL B 1 251 ? 11.914 -12.25 10.594 1 93.94 251 VAL B N 1
ATOM 5548 C CA . VAL B 1 251 ? 10.742 -13.117 10.602 1 93.94 251 VAL B CA 1
ATOM 5549 C C . VAL B 1 251 ? 9.688 -12.57 9.641 1 93.94 251 VAL B C 1
ATOM 5551 O O . VAL B 1 251 ? 9.516 -11.352 9.531 1 93.94 251 VAL B O 1
ATOM 5554 N N . ILE B 1 252 ? 9.086 -13.453 8.852 1 96.44 252 ILE B N 1
ATOM 5555 C CA . ILE B 1 252 ? 7.965 -13.047 8.008 1 96.44 252 ILE B CA 1
ATOM 5556 C C . ILE B 1 252 ? 6.711 -13.812 8.422 1 96.44 252 ILE B C 1
ATOM 5558 O O . ILE B 1 252 ? 6.797 -14.836 9.102 1 96.44 252 ILE B O 1
ATOM 5562 N N . LEU B 1 253 ? 5.562 -13.242 8.07 1 95.75 253 LEU B N 1
ATOM 5563 C CA . LEU B 1 253 ? 4.262 -13.812 8.414 1 95.75 253 LEU B CA 1
ATOM 5564 C C . LEU B 1 253 ? 3.447 -14.102 7.152 1 95.75 253 LEU B C 1
ATOM 5566 O O . LEU B 1 253 ? 3.512 -13.344 6.18 1 95.75 253 LEU B O 1
ATOM 5570 N N . GLN B 1 254 ? 2.727 -15.227 7.18 1 95.88 254 GLN B N 1
ATOM 5571 C CA . GLN B 1 254 ? 1.828 -15.492 6.062 1 95.88 254 GLN B CA 1
ATOM 5572 C C . GLN B 1 254 ? 0.563 -16.203 6.531 1 95.88 254 GLN B C 1
ATOM 5574 O O . GLN B 1 254 ? 0.588 -16.938 7.523 1 95.88 254 GLN B O 1
ATOM 5579 N N . ASN B 1 255 ? -0.5 -15.938 5.918 1 93.94 255 ASN B N 1
ATOM 5580 C CA . ASN B 1 255 ? -1.652 -16.812 6.078 1 93.94 255 ASN B CA 1
ATOM 5581 C C . ASN B 1 255 ? -1.747 -17.828 4.945 1 93.94 255 ASN B C 1
ATOM 5583 O O . ASN B 1 255 ? -0.968 -17.781 3.99 1 93.94 255 ASN B O 1
ATOM 5587 N N . ALA B 1 256 ? -2.555 -18.859 5.125 1 89.94 256 ALA B N 1
ATOM 5588 C CA . ALA B 1 256 ? -2.625 -19.984 4.195 1 89.94 256 ALA B CA 1
ATOM 5589 C C . ALA B 1 256 ? -1.25 -20.625 3.996 1 89.94 256 ALA B C 1
ATOM 5591 O O . ALA B 1 256 ? -0.831 -20.875 2.863 1 89.94 256 ALA B O 1
ATOM 5592 N N . GLY B 1 257 ? -0.589 -20.812 5.102 1 89.06 257 GLY B N 1
ATOM 5593 C CA . GLY B 1 257 ? 0.771 -21.328 5.062 1 89.06 257 GLY B CA 1
ATOM 5594 C C . GLY B 1 257 ? 0.864 -22.734 4.477 1 89.06 257 GLY B C 1
ATOM 5595 O O . GLY B 1 257 ? 1.931 -23.141 4.02 1 89.06 257 GLY B O 1
ATOM 5596 N N . ASN B 1 258 ? -0.252 -23.453 4.465 1 86 258 ASN B N 1
ATOM 5597 C CA . ASN B 1 258 ? -0.249 -24.812 3.945 1 86 258 ASN B CA 1
ATOM 5598 C C . ASN B 1 258 ? -0.656 -24.859 2.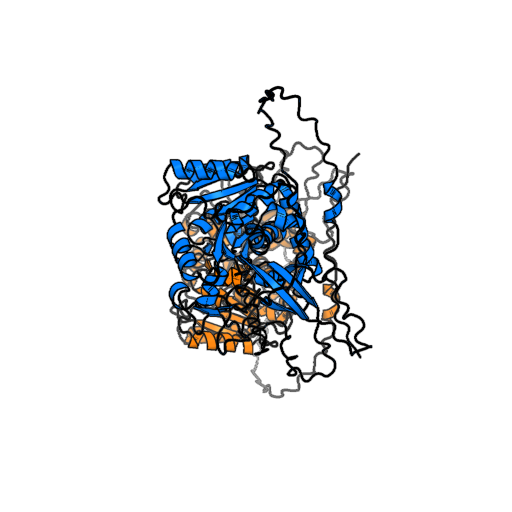475 1 86 258 ASN B C 1
ATOM 5600 O O . ASN B 1 258 ? -0.891 -25.922 1.922 1 86 258 ASN B O 1
ATOM 5604 N N . SER B 1 259 ? -0.828 -23.719 1.856 1 87.44 259 SER B N 1
ATOM 5605 C CA . SER B 1 259 ? -1.035 -23.656 0.413 1 87.44 259 SER B CA 1
ATOM 5606 C C . SER B 1 259 ? 0.241 -24.016 -0.341 1 87.44 259 SER B C 1
ATOM 5608 O O . SER B 1 259 ? 1.32 -24.078 0.25 1 87.44 259 SER B O 1
ATOM 5610 N N . GLY B 1 260 ? 0.1 -24.297 -1.635 1 89.38 260 GLY B N 1
ATOM 5611 C CA . GLY B 1 260 ? 1.275 -24.562 -2.447 1 89.38 260 GLY B CA 1
ATOM 5612 C C . GLY B 1 260 ? 2.316 -23.469 -2.373 1 89.38 260 GLY B C 1
ATOM 5613 O O . GLY B 1 260 ? 3.494 -23.734 -2.127 1 89.38 260 GLY B O 1
ATOM 5614 N N . VAL B 1 261 ? 1.883 -22.203 -2.535 1 94.44 261 VAL B N 1
ATOM 5615 C CA . VAL B 1 261 ? 2.805 -21.078 -2.471 1 94.44 261 VAL B CA 1
ATOM 5616 C C . VAL B 1 261 ? 3.336 -20.922 -1.047 1 94.44 261 VAL B C 1
ATOM 5618 O O . VAL B 1 261 ? 4.535 -20.719 -0.845 1 94.44 261 VAL B O 1
ATOM 5621 N N . GLY B 1 262 ? 2.449 -21.031 -0.047 1 92.19 262 GLY B N 1
ATOM 5622 C CA . GLY B 1 262 ? 2.852 -20.875 1.342 1 92.19 262 GLY B CA 1
ATOM 5623 C C . GLY B 1 262 ? 3.949 -21.828 1.759 1 92.19 262 GLY B C 1
ATOM 5624 O O . GLY B 1 262 ? 4.898 -21.438 2.441 1 92.19 262 GLY B O 1
ATOM 5625 N N . MET B 1 263 ? 3.84 -23.016 1.348 1 90.12 263 MET B N 1
ATOM 5626 C CA . MET B 1 263 ? 4.836 -24.031 1.69 1 90.12 263 MET B CA 1
ATOM 5627 C C . MET B 1 263 ? 6.176 -23.719 1.031 1 90.12 263 MET B C 1
ATOM 5629 O O . MET B 1 263 ? 7.23 -23.922 1.638 1 90.12 263 MET B O 1
ATOM 5633 N N . LEU B 1 264 ? 6.109 -23.266 -0.171 1 94.25 264 LEU B N 1
ATOM 5634 C CA . LEU B 1 264 ? 7.352 -22.938 -0.862 1 94.25 264 LEU B CA 1
ATOM 5635 C C . LEU B 1 264 ? 7.973 -21.672 -0.283 1 94.25 264 LEU B C 1
ATOM 5637 O O . LEU B 1 264 ? 9.195 -21.562 -0.207 1 94.25 264 LEU B O 1
ATOM 5641 N N . VAL B 1 265 ? 7.168 -20.719 0.148 1 95.75 265 VAL B N 1
ATOM 5642 C CA . VAL B 1 265 ? 7.652 -19.5 0.781 1 95.75 265 VAL B CA 1
ATOM 5643 C C . VAL B 1 265 ? 8.477 -19.844 2.018 1 95.75 265 VAL B C 1
ATOM 5645 O O . VAL B 1 265 ? 9.594 -19.344 2.188 1 95.75 265 VAL B O 1
ATOM 5648 N N . SER B 1 266 ? 7.93 -20.703 2.865 1 92.94 266 SER B N 1
ATOM 5649 C CA . SER B 1 266 ? 8.617 -21.047 4.105 1 92.94 266 SER B CA 1
ATOM 5650 C C . SER B 1 266 ? 9.969 -21.688 3.832 1 92.94 266 SER B C 1
ATOM 5652 O O . SER B 1 266 ? 10.961 -21.375 4.492 1 92.94 266 SER B O 1
ATOM 5654 N N . GLN B 1 267 ? 10.008 -22.516 2.873 1 93.38 267 GLN B N 1
ATOM 5655 C CA . GLN B 1 267 ? 11.25 -23.203 2.549 1 93.38 267 GLN B CA 1
ATOM 5656 C C . GLN B 1 267 ? 12.273 -22.266 1.929 1 93.38 267 GLN B C 1
ATOM 5658 O O . GLN B 1 267 ? 13.43 -22.234 2.342 1 93.38 267 GLN B O 1
ATOM 5663 N N . LEU B 1 268 ? 11.836 -21.5 0.958 1 96.06 268 LEU B N 1
ATOM 5664 C CA . LEU B 1 268 ? 12.742 -20.578 0.271 1 96.06 268 LEU B CA 1
ATOM 5665 C C . LEU B 1 268 ? 13.234 -19.5 1.22 1 96.06 268 LEU B C 1
ATOM 5667 O O . LEU B 1 268 ? 14.398 -19.078 1.141 1 96.06 268 LEU B O 1
ATOM 5671 N N . ALA B 1 269 ? 12.359 -18.984 2.094 1 95.25 269 ALA B N 1
ATOM 5672 C CA . ALA B 1 269 ? 12.742 -17.969 3.07 1 95.25 269 ALA B CA 1
ATOM 5673 C C . ALA B 1 269 ? 13.914 -18.438 3.924 1 95.25 269 ALA B C 1
ATOM 5675 O O . ALA B 1 269 ? 14.875 -17.703 4.137 1 95.25 269 ALA B O 1
ATOM 5676 N N . GLN B 1 270 ? 13.82 -19.656 4.328 1 92.25 270 GLN B N 1
ATOM 5677 C CA . GLN B 1 270 ? 14.875 -20.219 5.156 1 92.25 270 GLN B CA 1
ATOM 5678 C C . GLN B 1 270 ? 16.125 -20.516 4.328 1 92.25 270 GLN B C 1
ATOM 5680 O O . GLN B 1 270 ? 17.234 -20.125 4.695 1 92.25 270 GLN B O 1
ATOM 5685 N N . ALA B 1 271 ? 15.945 -21.156 3.248 1 92.81 271 ALA B N 1
ATOM 5686 C CA . ALA B 1 271 ? 17.062 -21.688 2.469 1 92.81 271 ALA B CA 1
ATOM 5687 C C . ALA B 1 271 ? 17.859 -20.547 1.814 1 92.81 271 ALA B C 1
ATOM 5689 O O . ALA B 1 271 ? 19.094 -20.594 1.779 1 92.81 271 ALA B O 1
ATOM 5690 N N . LEU B 1 272 ? 17.156 -19.578 1.31 1 94.69 272 LEU B N 1
ATOM 5691 C CA . LEU B 1 272 ? 17.844 -18.578 0.493 1 94.69 272 LEU B CA 1
ATOM 5692 C C . LEU B 1 272 ? 18.109 -17.312 1.298 1 94.69 272 LEU B C 1
ATOM 5694 O O . LEU B 1 272 ? 19.062 -16.594 1.015 1 94.69 272 LEU B O 1
ATOM 5698 N N . PHE B 1 273 ? 17.312 -17.047 2.365 1 94.25 273 PHE B N 1
ATOM 5699 C CA . PHE B 1 273 ? 17.422 -15.742 3.01 1 94.25 273 PHE B CA 1
ATOM 5700 C C . PHE B 1 273 ? 17.75 -15.891 4.488 1 94.25 273 PHE B C 1
ATOM 5702 O O . PHE B 1 273 ? 18.109 -14.914 5.156 1 94.25 273 PHE B O 1
ATOM 5709 N N . GLY B 1 274 ? 17.625 -17.078 5.031 1 92.56 274 GLY B N 1
ATOM 5710 C CA . GLY B 1 274 ? 17.828 -17.266 6.457 1 92.56 274 GLY B CA 1
ATOM 5711 C C . GLY B 1 274 ? 16.781 -16.578 7.312 1 92.56 274 GLY B C 1
ATOM 5712 O O . GLY B 1 274 ? 17.094 -16.047 8.383 1 92.56 274 GLY B O 1
ATOM 5713 N N . VAL B 1 275 ? 15.625 -16.516 6.766 1 93.62 275 VAL B N 1
ATOM 5714 C CA . VAL B 1 275 ? 14.5 -15.844 7.41 1 93.62 275 VAL B CA 1
ATOM 5715 C C . VAL B 1 275 ? 13.508 -16.891 7.918 1 93.62 275 VAL B C 1
ATOM 5717 O O . VAL B 1 275 ? 13.266 -17.891 7.258 1 93.62 275 VAL B O 1
ATOM 5720 N N . SER B 1 276 ? 12.953 -16.672 9.094 1 90.69 276 SER B N 1
ATOM 5721 C CA . SER B 1 276 ? 11.93 -17.562 9.641 1 90.69 276 SER B CA 1
ATOM 5722 C C . SER B 1 276 ? 10.539 -17.156 9.164 1 90.69 276 SER B C 1
ATOM 5724 O O . SER B 1 276 ? 10.25 -15.969 9.008 1 90.69 276 SER B O 1
ATOM 5726 N N . THR B 1 277 ? 9.758 -18.172 8.93 1 93.44 277 THR B N 1
ATOM 5727 C CA . THR B 1 277 ? 8.383 -17.922 8.492 1 93.44 277 THR B CA 1
ATOM 5728 C C . THR B 1 277 ? 7.387 -18.406 9.539 1 93.44 277 THR B C 1
ATOM 5730 O O . THR B 1 277 ? 7.512 -19.531 10.039 1 93.44 277 THR B O 1
ATOM 5733 N N . VAL B 1 278 ? 6.5 -17.562 9.922 1 92 278 VAL B N 1
ATOM 5734 C CA . VAL B 1 278 ? 5.352 -17.953 10.719 1 92 278 VAL B CA 1
ATOM 5735 C C . VAL B 1 278 ? 4.121 -18.094 9.828 1 92 278 VAL B C 1
ATOM 5737 O O . VAL B 1 278 ? 3.68 -17.125 9.211 1 92 278 VAL B O 1
ATOM 5740 N N . SER B 1 279 ? 3.605 -19.297 9.805 1 91.25 279 SER B N 1
ATOM 5741 C CA . SER B 1 279 ? 2.455 -19.594 8.961 1 91.25 279 SER B CA 1
ATOM 5742 C C . SER B 1 279 ? 1.182 -19.75 9.789 1 91.25 279 SER B C 1
ATOM 5744 O O . SER B 1 279 ? 1.117 -20.578 10.695 1 91.25 279 SER B O 1
ATOM 5746 N N . MET B 1 280 ? 0.257 -18.891 9.422 1 87.88 280 MET B N 1
ATOM 5747 C CA . MET B 1 280 ? -1.062 -19.031 10.031 1 87.88 280 MET B CA 1
ATOM 5748 C C . MET B 1 280 ? -1.938 -19.984 9.234 1 87.88 280 MET B C 1
ATOM 5750 O O . MET B 1 280 ? -2.033 -19.875 8.016 1 87.88 280 MET B O 1
ATOM 5754 N N . VAL B 1 281 ? -2.498 -20.953 10 1 83.69 281 VAL B N 1
ATOM 5755 C CA . VAL B 1 281 ? -3.402 -21.922 9.391 1 83.69 281 VAL B CA 1
ATOM 5756 C C . VAL B 1 281 ? -4.703 -21.984 10.195 1 83.69 281 VAL B C 1
ATOM 5758 O O . VAL B 1 281 ? -4.68 -21.938 11.422 1 83.69 281 VAL B O 1
ATOM 5761 N N . ARG B 1 282 ? -5.746 -22.031 9.531 1 77.38 282 ARG B N 1
ATOM 5762 C CA . ARG B 1 282 ? -7.035 -22.125 10.211 1 77.38 282 ARG B CA 1
ATOM 5763 C C . ARG B 1 282 ? -7.285 -23.531 10.734 1 77.38 282 ARG B C 1
ATOM 5765 O O . ARG B 1 282 ? -6.996 -24.516 10.047 1 77.38 282 ARG B O 1
ATOM 5772 N N . ARG B 1 283 ? -7.734 -23.594 11.93 1 72.94 283 ARG B N 1
ATOM 5773 C CA . ARG B 1 283 ? -8.102 -24.906 12.477 1 72.94 283 ARG B CA 1
ATOM 5774 C C . ARG B 1 283 ? -9.281 -25.5 11.719 1 72.94 283 ARG B C 1
ATOM 5776 O O . ARG B 1 283 ? -9.219 -26.625 11.242 1 72.94 283 ARG B O 1
ATOM 5783 N N . GLY B 1 284 ? -10.188 -24.578 11.469 1 72.44 284 GLY B N 1
ATOM 5784 C CA . GLY B 1 284 ? -11.406 -25.047 10.828 1 72.44 284 GLY B CA 1
ATOM 5785 C C . GLY B 1 284 ? -11.93 -26.344 11.422 1 72.44 284 GLY B C 1
ATOM 5786 O O . GLY B 1 284 ? -12.094 -26.453 12.633 1 72.44 284 GLY B O 1
ATOM 5787 N N . SER B 1 285 ? -12.273 -27.359 10.562 1 74.56 285 SER B N 1
ATOM 5788 C CA . SER B 1 285 ? -12.805 -28.641 10.992 1 74.56 285 SER B CA 1
ATOM 5789 C C . SER B 1 285 ? -11.695 -29.672 11.164 1 74.56 285 SER B C 1
ATOM 5791 O O . SER B 1 285 ? -11.969 -30.859 11.383 1 74.56 285 SER B O 1
ATOM 5793 N N . LYS B 1 286 ? -10.438 -29.234 11.172 1 78 286 LYS B N 1
ATOM 5794 C CA . LYS B 1 286 ? -9.32 -30.172 11.258 1 78 286 LYS B CA 1
ATOM 5795 C C . LYS B 1 286 ? -9.234 -30.797 12.641 1 78 286 LYS B C 1
ATOM 5797 O O . LYS B 1 286 ? -9.438 -30.125 13.648 1 78 286 LYS B O 1
ATOM 5802 N N . THR B 1 287 ? -8.977 -32.031 12.578 1 81.12 287 THR B N 1
ATOM 5803 C CA . THR B 1 287 ? -8.789 -32.781 13.82 1 81.12 287 THR B CA 1
ATOM 5804 C C . THR B 1 287 ? -7.406 -32.5 14.406 1 81.12 287 THR B C 1
ATOM 5806 O O . THR B 1 287 ? -6.547 -31.938 13.734 1 81.12 287 THR B O 1
ATOM 5809 N N . VAL B 1 288 ? -7.316 -32.906 15.617 1 81.75 288 VAL B N 1
ATOM 5810 C CA . VAL B 1 288 ? -6.031 -32.75 16.297 1 81.75 288 VAL B CA 1
ATOM 5811 C C . VAL B 1 288 ? -4.957 -33.531 15.547 1 81.75 288 VAL B C 1
ATOM 5813 O O . VAL B 1 288 ? -3.83 -33.031 15.383 1 81.75 288 VAL B O 1
ATOM 5816 N N . GLN B 1 289 ? -5.398 -34.688 15.07 1 82.12 289 GLN B N 1
ATOM 5817 C CA . GLN B 1 289 ? -4.453 -35.531 14.352 1 82.12 289 GLN B CA 1
ATOM 5818 C C . GLN B 1 289 ? -4.027 -34.875 13.039 1 82.12 289 GLN B C 1
ATOM 5820 O O . GLN B 1 289 ? -2.85 -34.906 12.672 1 82.12 289 GLN B O 1
ATOM 5825 N N . GLU B 1 290 ? -4.961 -34.25 12.406 1 79.94 290 GLU B N 1
ATOM 5826 C CA . GLU B 1 290 ? -4.672 -33.594 11.141 1 79.94 290 GLU B CA 1
ATOM 5827 C C . GLU B 1 290 ? -3.762 -32.375 11.352 1 79.94 290 GLU B C 1
ATOM 5829 O O . GLU B 1 290 ? -2.871 -32.125 10.539 1 79.94 290 GLU B O 1
ATOM 5834 N N . LEU B 1 291 ? -4 -31.781 12.375 1 80.75 291 LEU B N 1
ATOM 5835 C CA . LEU B 1 291 ? -3.18 -30.609 12.703 1 80.75 291 LEU B CA 1
ATOM 5836 C C . LEU B 1 291 ? -1.754 -31.031 13.047 1 80.75 291 LEU B C 1
ATOM 5838 O O . LEU B 1 291 ? -0.793 -30.375 12.656 1 80.75 291 LEU B O 1
ATOM 5842 N N . ASP B 1 292 ? -1.67 -32.094 13.75 1 81.81 292 ASP B N 1
ATOM 5843 C CA . ASP B 1 292 ? -0.347 -32.594 14.086 1 81.81 292 ASP B CA 1
ATOM 5844 C C . ASP B 1 292 ? 0.422 -33 12.828 1 81.81 292 ASP B C 1
ATOM 5846 O O . ASP B 1 292 ? 1.623 -32.75 12.719 1 81.81 292 ASP B O 1
ATOM 5850 N N . GLN B 1 293 ? -0.287 -33.625 11.945 1 79.75 293 GLN B N 1
ATOM 5851 C CA . GLN B 1 293 ? 0.326 -34 10.672 1 79.75 293 GLN B CA 1
ATOM 5852 C C . GLN B 1 293 ? 0.815 -32.781 9.914 1 79.75 293 GLN B C 1
ATOM 5854 O O . GLN B 1 293 ? 1.893 -32.781 9.312 1 79.75 293 GLN B O 1
ATOM 5859 N N . LEU B 1 294 ? 0.007 -31.812 9.977 1 79.75 294 LEU B N 1
ATOM 5860 C CA . LEU B 1 294 ? 0.369 -30.578 9.297 1 79.75 294 LEU B CA 1
ATOM 5861 C C . LEU B 1 294 ? 1.6 -29.953 9.938 1 79.75 294 LEU B C 1
ATOM 5863 O O . LEU B 1 294 ? 2.506 -29.484 9.234 1 79.75 294 LEU B O 1
ATOM 5867 N N . ILE B 1 295 ? 1.578 -29.938 11.211 1 78.38 295 ILE B N 1
ATOM 5868 C CA . ILE B 1 295 ? 2.699 -29.375 11.945 1 78.38 295 ILE B CA 1
ATOM 5869 C C . ILE B 1 295 ? 3.979 -30.141 11.617 1 78.38 295 ILE B C 1
ATOM 5871 O O . ILE B 1 295 ? 5.023 -29.531 11.367 1 78.38 295 ILE B O 1
ATOM 5875 N N . ASP B 1 296 ? 3.871 -31.391 11.617 1 78.75 296 ASP B N 1
ATOM 5876 C CA . ASP B 1 296 ? 5.02 -32.219 11.305 1 78.75 296 ASP B CA 1
ATOM 5877 C C . ASP B 1 296 ? 5.527 -31.969 9.891 1 78.75 296 ASP B C 1
ATOM 5879 O O . ASP B 1 296 ? 6.734 -31.844 9.672 1 78.75 296 ASP B O 1
ATOM 5883 N N . TYR B 1 297 ? 4.586 -31.906 9.062 1 76.5 297 TYR B N 1
ATOM 5884 C CA . TYR B 1 297 ? 4.949 -31.656 7.668 1 76.5 297 TYR B CA 1
ATOM 5885 C C . TYR B 1 297 ? 5.625 -30.312 7.508 1 76.5 297 TYR B C 1
ATOM 5887 O O . TYR B 1 297 ? 6.676 -30.203 6.867 1 76.5 297 TYR B O 1
ATOM 5895 N N . MET B 1 298 ? 5.074 -29.328 8.102 1 76.94 298 MET B N 1
ATOM 5896 C CA . MET B 1 298 ? 5.582 -27.969 7.953 1 76.94 298 MET B CA 1
ATOM 5897 C C . MET B 1 298 ? 6.934 -27.812 8.641 1 76.94 298 MET B C 1
ATOM 5899 O O . MET B 1 298 ? 7.789 -27.062 8.164 1 76.94 298 MET B O 1
ATOM 5903 N N . THR B 1 299 ? 7.082 -28.484 9.719 1 74.06 299 THR B N 1
ATOM 5904 C CA . THR B 1 299 ? 8.352 -28.422 10.43 1 74.06 299 THR B CA 1
ATOM 5905 C C . THR B 1 299 ? 9.453 -29.109 9.641 1 74.06 299 THR B C 1
ATOM 5907 O O . THR B 1 299 ? 10.617 -28.703 9.688 1 74.06 299 THR B O 1
ATOM 5910 N N . THR B 1 300 ? 9.062 -30.109 8.969 1 72.12 300 THR B N 1
ATOM 5911 C CA . THR B 1 300 ? 10.039 -30.859 8.188 1 72.12 300 THR B CA 1
ATOM 5912 C C . THR B 1 300 ? 10.461 -30.078 6.949 1 72.12 300 THR B C 1
ATOM 5914 O O . THR B 1 300 ? 11.641 -30.047 6.594 1 72.12 300 THR B O 1
ATOM 5917 N N . VAL B 1 301 ? 9.609 -29.438 6.363 1 63.94 301 VAL B N 1
ATOM 5918 C CA . VAL B 1 301 ? 9.914 -28.812 5.078 1 63.94 301 VAL B CA 1
ATOM 5919 C C . VAL B 1 301 ? 10.469 -27.406 5.301 1 63.94 301 VAL B C 1
ATOM 5921 O O . VAL B 1 301 ? 11.328 -26.953 4.543 1 63.94 301 VAL B O 1
ATOM 5924 N N . GLY B 1 302 ? 10.227 -26.531 6.23 1 58.44 302 GLY B N 1
ATOM 5925 C CA . GLY B 1 302 ? 10.648 -25.156 6.219 1 58.44 302 GLY B CA 1
ATOM 5926 C C . GLY B 1 302 ? 10.914 -24.594 7.605 1 58.44 302 GLY B C 1
ATOM 5927 O O . GLY B 1 302 ? 11.281 -23.422 7.75 1 58.44 302 GLY B O 1
ATOM 5928 N N . LYS B 1 303 ? 11.328 -25.344 8.617 1 56.19 303 LYS B N 1
ATOM 5929 C CA . LYS B 1 303 ? 11.531 -24.844 9.969 1 56.19 303 LYS B CA 1
ATOM 5930 C C . LYS B 1 303 ? 10.57 -23.703 10.281 1 56.19 303 LYS B C 1
ATOM 5932 O O . LYS B 1 303 ? 11 -22.625 10.727 1 56.19 303 LYS B O 1
ATOM 5937 N N . ASN B 1 304 ? 9.305 -23.859 9.906 1 62.44 304 ASN B N 1
ATOM 5938 C CA . ASN B 1 304 ? 8.234 -22.859 9.977 1 62.44 304 ASN B CA 1
ATOM 5939 C C . ASN B 1 304 ? 7.523 -22.891 11.328 1 62.44 304 ASN B C 1
ATOM 5941 O O . ASN B 1 304 ? 7.398 -23.953 11.938 1 62.44 304 ASN B O 1
ATOM 5945 N N . ALA B 1 305 ? 7.57 -21.703 11.969 1 68.5 305 ALA B N 1
ATOM 5946 C CA . ALA B 1 305 ? 6.621 -21.688 13.078 1 68.5 305 ALA B CA 1
ATOM 5947 C C . ALA B 1 305 ? 5.184 -21.609 12.57 1 68.5 305 ALA B C 1
ATOM 5949 O O . ALA B 1 305 ? 4.891 -20.875 11.625 1 68.5 305 ALA B O 1
ATOM 5950 N N . LEU B 1 306 ? 4.402 -22.656 13.07 1 71.88 306 LEU B N 1
ATOM 5951 C CA . LEU B 1 306 ? 2.994 -22.734 12.688 1 71.88 306 LEU B CA 1
ATOM 5952 C C . LEU B 1 306 ? 2.1 -22.219 13.812 1 71.88 306 LEU B C 1
ATOM 5954 O O . LEU B 1 306 ? 2.307 -22.562 14.984 1 71.88 306 LEU B O 1
ATOM 5958 N N . VAL B 1 307 ? 1.301 -21.297 13.438 1 72.38 307 VAL B N 1
ATOM 5959 C CA . VAL B 1 307 ? 0.284 -20.812 14.367 1 72.38 307 VAL B CA 1
ATOM 5960 C C . VAL B 1 307 ? -1.104 -21.188 13.859 1 72.38 307 VAL B C 1
ATOM 5962 O O . VAL B 1 307 ? -1.494 -20.828 12.75 1 72.38 307 VAL B O 1
ATOM 5965 N N . VAL B 1 308 ? -1.722 -22.031 14.711 1 71.56 308 VAL B N 1
ATOM 5966 C CA . VAL B 1 308 ? -3.094 -22.422 14.391 1 71.56 308 VAL B CA 1
ATOM 5967 C C . VAL B 1 308 ? -4.066 -21.422 15.023 1 71.56 308 VAL B C 1
ATOM 5969 O O . VAL B 1 308 ? -4.035 -21.203 16.234 1 71.56 308 VAL B O 1
ATOM 5972 N N . VAL B 1 309 ? -4.789 -20.719 14.336 1 67.56 309 VAL B N 1
ATOM 5973 C CA . VAL B 1 309 ? -5.715 -19.703 14.828 1 67.56 309 VAL B CA 1
ATOM 5974 C C . VAL B 1 309 ? -7.137 -20.25 14.82 1 67.56 309 VAL B C 1
ATOM 5976 O O . VAL B 1 309 ? -7.559 -20.875 13.844 1 67.56 309 VAL B O 1
ATOM 5979 N N . GLU B 1 310 ? -7.582 -20.172 16.141 1 63.47 310 GLU B N 1
ATOM 5980 C CA . GLU B 1 310 ? -8.992 -20.531 16.25 1 63.47 310 GLU B CA 1
ATOM 5981 C C . GLU B 1 310 ? -9.891 -19.406 15.734 1 63.47 310 GLU B C 1
ATOM 5983 O O . GLU B 1 310 ? -9.898 -18.312 16.297 1 63.47 310 GLU B O 1
ATOM 5988 N N . GLY B 1 311 ? -10.414 -19.641 14.641 1 60.97 311 GLY B N 1
ATOM 5989 C CA . GLY B 1 311 ? -11.188 -18.578 14.008 1 60.97 311 GLY B CA 1
ATOM 5990 C C . GLY B 1 311 ? -10.312 -17.516 13.352 1 60.97 311 GLY B C 1
ATOM 5991 O O . GLY B 1 311 ? -9.133 -17.75 13.086 1 60.97 311 GLY B O 1
ATOM 5992 N N . ASP B 1 312 ? -10.773 -16.312 12.844 1 57.62 312 ASP B N 1
ATOM 5993 C CA . ASP B 1 312 ? -10.023 -15.359 12.039 1 57.62 312 ASP B CA 1
ATOM 5994 C C . ASP B 1 312 ? -9.484 -14.219 12.898 1 57.62 312 ASP B C 1
ATOM 5996 O O . ASP B 1 312 ? -8.938 -13.25 12.375 1 57.62 312 ASP B O 1
ATOM 6000 N N . LEU B 1 313 ? -9.766 -14.32 14.227 1 63.28 313 LEU B N 1
ATOM 6001 C CA . LEU B 1 313 ? -9.391 -13.109 14.961 1 63.28 313 LEU B CA 1
ATOM 6002 C C . LEU B 1 313 ? -8.867 -13.453 16.344 1 63.28 313 LEU B C 1
ATOM 6004 O O . LEU B 1 313 ? -9.242 -14.477 16.922 1 63.28 313 LEU B O 1
ATOM 6008 N N . ILE B 1 314 ? -7.758 -12.922 16.688 1 65.25 314 ILE B N 1
ATOM 6009 C CA . ILE B 1 314 ? -7.309 -12.844 18.078 1 65.25 314 ILE B CA 1
ATOM 6010 C C . ILE B 1 314 ? -7.852 -11.562 18.719 1 65.25 314 ILE B C 1
ATOM 6012 O O . ILE B 1 314 ? -7.387 -10.461 18.406 1 65.25 314 ILE B O 1
ATOM 6016 N N . ASP B 1 315 ? -8.969 -11.586 19.328 1 66.12 315 ASP B N 1
ATOM 6017 C CA . ASP B 1 315 ? -9.664 -10.406 19.844 1 66.12 315 ASP B CA 1
ATOM 6018 C C . ASP B 1 315 ? -9.188 -10.055 21.25 1 66.12 315 ASP B C 1
ATOM 6020 O O . ASP B 1 315 ? -9.414 -8.945 21.734 1 66.12 315 ASP B O 1
ATOM 6024 N N . ASP B 1 316 ? -8.523 -10.945 21.797 1 77.06 316 ASP B N 1
ATOM 6025 C CA . ASP B 1 316 ? -8.047 -10.758 23.172 1 77.06 316 ASP B CA 1
ATOM 6026 C C . ASP B 1 316 ? -6.699 -10.031 23.188 1 77.06 316 ASP B C 1
ATOM 6028 O O . ASP B 1 316 ? -5.738 -10.492 22.562 1 77.06 316 ASP B O 1
ATOM 6032 N N . LYS B 1 317 ? -6.652 -8.906 23.922 1 81.69 317 LYS B N 1
ATOM 6033 C CA . LYS B 1 317 ? -5.453 -8.078 24 1 81.69 317 LYS B CA 1
ATOM 6034 C C . LYS B 1 317 ? -4.266 -8.875 24.531 1 81.69 317 LYS B C 1
ATOM 6036 O O . LYS B 1 317 ? -3.143 -8.719 24.047 1 81.69 317 LYS B O 1
ATOM 6041 N N . GLU B 1 318 ? -4.559 -9.703 25.5 1 83.25 318 GLU B N 1
ATOM 6042 C CA . GLU B 1 318 ? -3.482 -10.5 26.078 1 83.25 318 GLU B CA 1
ATOM 6043 C C . GLU B 1 318 ? -2.965 -11.531 25.078 1 83.25 318 GLU B C 1
ATOM 6045 O O . GLU B 1 318 ? -1.755 -11.742 24.953 1 83.25 318 GLU B O 1
ATOM 6050 N N . ALA B 1 319 ? -3.889 -12.117 24.391 1 83.12 319 ALA B N 1
ATOM 6051 C CA . ALA B 1 319 ? -3.504 -13.086 23.375 1 83.12 319 ALA B CA 1
ATOM 6052 C C . ALA B 1 319 ? -2.701 -12.422 22.25 1 83.12 319 ALA B C 1
ATOM 6054 O O . ALA B 1 319 ? -1.723 -12.992 21.766 1 83.12 319 ALA B O 1
ATOM 6055 N N . MET B 1 320 ? -3.084 -11.25 21.922 1 87.12 320 MET B N 1
ATOM 6056 C CA . MET B 1 320 ? -2.379 -10.492 20.891 1 87.12 320 MET B CA 1
ATOM 6057 C C . MET B 1 320 ? -0.967 -10.141 21.359 1 87.12 320 MET B C 1
ATOM 6059 O O . MET B 1 320 ? -0.011 -10.281 20.594 1 87.12 320 MET B O 1
ATOM 6063 N N . HIS B 1 321 ? -0.855 -9.703 22.547 1 88.75 321 HIS B N 1
ATOM 6064 C CA . HIS B 1 321 ? 0.454 -9.375 23.109 1 88.75 321 HIS B CA 1
ATOM 6065 C C . HIS B 1 321 ? 1.365 -10.602 23.125 1 88.75 321 HIS B C 1
ATOM 6067 O O . HIS B 1 321 ? 2.539 -10.508 22.766 1 88.75 321 HIS B O 1
ATOM 6073 N N . THR B 1 322 ? 0.767 -11.672 23.562 1 85.88 322 THR B N 1
ATOM 6074 C CA . THR B 1 322 ? 1.527 -12.914 23.609 1 85.88 322 THR B CA 1
ATOM 6075 C C . THR B 1 322 ? 1.976 -13.328 22.203 1 85.88 322 THR B C 1
ATOM 6077 O O . THR B 1 322 ? 3.119 -13.75 22.016 1 85.88 322 THR B O 1
ATOM 6080 N N . PHE B 1 323 ? 1.115 -13.25 21.281 1 87.94 323 PHE B N 1
ATOM 6081 C CA . PHE B 1 323 ? 1.438 -13.586 19.906 1 87.94 323 PHE B CA 1
ATOM 6082 C C . PHE B 1 323 ? 2.557 -12.703 19.375 1 87.94 323 PHE B C 1
ATOM 6084 O O . PHE B 1 323 ? 3.518 -13.195 18.781 1 87.94 323 PHE B O 1
ATOM 6091 N N . GLN B 1 324 ? 2.49 -11.383 19.609 1 91 324 GLN B N 1
ATOM 6092 C CA . GLN B 1 324 ? 3.52 -10.445 19.188 1 91 324 GLN B CA 1
ATOM 6093 C C . GLN B 1 324 ? 4.867 -10.773 19.828 1 91 324 GLN B C 1
ATOM 6095 O O . GLN B 1 324 ? 5.902 -10.719 19.156 1 91 324 GLN B O 1
ATOM 6100 N N . GLN B 1 325 ? 4.828 -11.141 21.094 1 90.12 325 GLN B N 1
ATOM 6101 C CA . GLN B 1 325 ? 6.066 -11.492 21.781 1 90.12 325 GLN B CA 1
ATOM 6102 C C . GLN B 1 325 ? 6.691 -12.75 21.172 1 90.12 325 GLN B C 1
ATOM 6104 O O . GLN B 1 325 ? 7.91 -12.828 21.016 1 90.12 325 GLN B O 1
ATOM 6109 N N . ARG B 1 326 ? 5.852 -13.656 20.875 1 86.44 326 ARG B N 1
ATOM 6110 C CA . ARG B 1 326 ? 6.355 -14.875 20.25 1 86.44 326 ARG B CA 1
ATOM 6111 C C . ARG B 1 326 ? 7.012 -14.57 18.906 1 86.44 326 ARG B C 1
ATOM 6113 O O . ARG B 1 326 ? 8.047 -15.148 18.578 1 86.44 326 ARG B O 1
ATOM 6120 N N . LEU B 1 327 ? 6.375 -13.734 18.141 1 90 327 LEU B N 1
ATOM 6121 C CA . LEU B 1 327 ? 6.949 -13.312 16.859 1 90 327 LEU B CA 1
ATOM 6122 C C . LEU B 1 327 ? 8.305 -12.648 17.078 1 90 327 LEU B C 1
ATOM 6124 O O . LEU B 1 327 ? 9.258 -12.93 16.344 1 90 327 LEU B O 1
ATOM 6128 N N . ARG B 1 328 ? 8.438 -11.789 18.062 1 92.56 328 ARG B N 1
ATOM 6129 C CA . ARG B 1 328 ? 9.695 -11.109 18.359 1 92.56 328 ARG B CA 1
ATOM 6130 C C . ARG B 1 328 ? 10.773 -12.102 18.781 1 92.56 328 ARG B C 1
ATOM 6132 O O . ARG B 1 328 ? 11.945 -11.945 18.438 1 92.56 328 ARG B O 1
ATOM 6139 N N . ASP B 1 329 ? 10.312 -13.109 19.484 1 89.94 329 ASP B N 1
ATOM 6140 C CA . ASP B 1 329 ? 11.25 -14.117 19.953 1 89.94 329 ASP B CA 1
ATOM 6141 C C . ASP B 1 329 ? 11.828 -14.922 18.797 1 89.94 329 ASP B C 1
ATOM 6143 O O . ASP B 1 329 ? 12.945 -15.43 18.875 1 89.94 329 ASP B O 1
ATOM 6147 N N . LEU B 1 330 ? 11.102 -15.031 17.734 1 87.69 330 LEU B N 1
ATOM 6148 C CA . LEU B 1 330 ? 11.531 -15.805 16.578 1 87.69 330 LEU B CA 1
ATOM 6149 C C . LEU B 1 330 ? 12.5 -14.992 15.711 1 87.69 330 LEU B C 1
ATOM 6151 O O . LEU B 1 330 ? 13.227 -15.555 14.891 1 87.69 330 LEU B O 1
ATOM 6155 N N . SER B 1 331 ? 12.43 -13.672 15.875 1 90.69 331 SER B N 1
ATOM 6156 C CA . SER B 1 331 ? 13.297 -12.773 15.133 1 90.69 331 SER B CA 1
ATOM 6157 C C . SER B 1 331 ? 14.625 -12.555 15.859 1 90.69 331 SER B C 1
ATOM 6159 O O . SER B 1 331 ? 14.641 -12.344 17.078 1 90.69 331 SER B O 1
ATOM 6161 N N . GLN B 1 332 ? 15.68 -12.617 15.195 1 90.75 332 GLN B N 1
ATOM 6162 C CA . GLN B 1 332 ? 16.984 -12.414 15.82 1 90.75 332 GLN B CA 1
ATOM 6163 C C . GLN B 1 332 ? 17.125 -10.984 16.328 1 90.75 332 GLN B C 1
ATOM 6165 O O . GLN B 1 332 ? 17.812 -10.742 17.328 1 90.75 332 GLN B O 1
ATOM 6170 N N . ASN B 1 333 ? 16.562 -10.055 15.656 1 90.06 333 ASN B N 1
ATOM 6171 C CA . ASN B 1 333 ? 16.641 -8.656 16.062 1 90.06 333 ASN B CA 1
ATOM 6172 C C . ASN B 1 333 ? 15.461 -8.266 16.953 1 90.06 333 ASN B C 1
ATOM 6174 O O . ASN B 1 333 ? 15.289 -7.094 17.281 1 90.06 333 ASN B O 1
ATOM 6178 N N . HIS B 1 334 ? 14.625 -9.234 17.281 1 93.06 334 HIS B N 1
ATOM 6179 C CA . HIS B 1 334 ? 13.469 -9.086 18.156 1 93.06 334 HIS B CA 1
ATOM 6180 C C . HIS B 1 334 ? 12.469 -8.078 17.594 1 93.06 334 HIS B C 1
ATOM 6182 O O . HIS B 1 334 ? 11.891 -7.293 18.344 1 93.06 334 HIS B O 1
ATOM 6188 N N . GLN B 1 335 ? 12.398 -8.062 16.328 1 94.12 335 GLN B N 1
ATOM 6189 C CA . GLN B 1 335 ? 11.445 -7.191 15.648 1 94.12 335 GLN B CA 1
ATOM 6190 C C . GLN B 1 335 ? 10.242 -7.98 15.148 1 94.12 335 GLN B C 1
ATOM 6192 O O . GLN B 1 335 ? 10.32 -9.195 14.961 1 94.12 335 GLN B O 1
ATOM 6197 N N . LEU B 1 336 ? 9.141 -7.27 15.039 1 96.19 336 LEU B N 1
ATOM 6198 C CA . LEU B 1 336 ? 7.973 -7.844 14.391 1 96.19 336 LEU B CA 1
ATOM 6199 C C . LEU B 1 336 ? 8.219 -8.023 12.891 1 96.19 336 LEU B C 1
ATOM 6201 O O . LEU B 1 336 ? 9.188 -7.488 12.352 1 96.19 336 LEU B O 1
ATOM 6205 N N . PRO B 1 337 ? 7.391 -8.844 12.188 1 96.69 337 PRO B N 1
ATOM 6206 C CA . PRO B 1 337 ? 7.598 -9.086 10.758 1 96.69 337 PRO B CA 1
ATOM 6207 C C . PRO B 1 337 ? 7.496 -7.812 9.922 1 96.69 337 PRO B C 1
ATOM 6209 O O . PRO B 1 337 ? 6.543 -7.043 10.07 1 96.69 337 PRO B O 1
ATOM 6212 N N . LYS B 1 338 ? 8.445 -7.664 9.055 1 97.31 338 LYS B N 1
ATOM 6213 C CA . LYS B 1 338 ? 8.422 -6.543 8.117 1 97.31 338 LYS B CA 1
ATOM 6214 C C . LYS B 1 338 ? 7.629 -6.898 6.859 1 97.31 338 LYS B C 1
ATOM 6216 O O . LYS B 1 338 ? 7.273 -6.016 6.074 1 97.31 338 LYS B O 1
ATOM 6221 N N . LEU B 1 339 ? 7.367 -8.164 6.684 1 98.62 339 LEU B N 1
ATOM 6222 C CA . LEU B 1 339 ? 6.672 -8.68 5.512 1 98.62 339 LEU B CA 1
ATOM 6223 C C . LEU B 1 339 ? 5.566 -9.648 5.914 1 98.62 339 LEU B C 1
ATOM 6225 O O . LEU B 1 339 ? 5.809 -10.586 6.68 1 98.62 339 LEU B O 1
ATOM 6229 N N . ALA B 1 340 ? 4.383 -9.359 5.488 1 98.62 340 ALA B N 1
ATOM 6230 C CA . ALA B 1 340 ? 3.246 -10.266 5.625 1 98.62 340 ALA B CA 1
ATOM 6231 C C . ALA B 1 340 ? 2.678 -10.641 4.262 1 98.62 340 ALA B C 1
ATOM 6233 O O . ALA B 1 340 ? 2.457 -9.773 3.412 1 98.62 340 ALA B O 1
ATOM 6234 N N . LEU B 1 341 ? 2.479 -11.93 4.055 1 98.62 341 LEU B N 1
ATOM 6235 C CA . LEU B 1 341 ? 1.943 -12.43 2.795 1 98.62 341 LEU B CA 1
ATOM 6236 C C . LEU B 1 341 ? 0.506 -12.914 2.967 1 98.62 341 LEU B C 1
ATOM 6238 O O . LEU B 1 341 ? 0.234 -13.789 3.787 1 98.62 341 LEU B O 1
ATOM 6242 N N . ASN B 1 342 ? -0.384 -12.328 2.178 1 98.44 342 ASN B N 1
ATOM 6243 C CA . ASN B 1 342 ? -1.813 -12.578 2.332 1 98.44 342 ASN B CA 1
ATOM 6244 C C . ASN B 1 342 ? -2.406 -13.242 1.095 1 98.44 342 ASN B C 1
ATOM 6246 O O . ASN B 1 342 ? -2.256 -12.742 -0.019 1 98.44 342 ASN B O 1
ATOM 6250 N N . SER B 1 343 ? -3.041 -14.344 1.276 1 96.25 343 SER B N 1
ATOM 6251 C CA . SER B 1 343 ? -3.752 -14.992 0.177 1 96.25 343 SER B CA 1
ATOM 6252 C C . SER B 1 343 ? -5.188 -15.328 0.568 1 96.25 343 SER B C 1
ATOM 6254 O O . SER B 1 343 ? -5.848 -16.125 -0.102 1 96.25 343 SER B O 1
ATOM 6256 N N . VAL B 1 344 ? -5.676 -14.758 1.672 1 94.06 344 VAL B N 1
ATOM 6257 C CA . VAL B 1 344 ? -6.984 -15.141 2.193 1 94.06 344 VAL B CA 1
ATOM 6258 C C . VAL B 1 344 ? -7.918 -13.93 2.193 1 94.06 344 VAL B C 1
ATOM 6260 O O . VAL B 1 344 ? -8.992 -13.969 1.597 1 94.06 344 VAL B O 1
ATOM 6263 N N . GLY B 1 345 ? -7.582 -12.852 2.797 1 95.19 345 GLY B N 1
ATOM 6264 C CA . GLY B 1 345 ? -8.43 -11.688 2.984 1 95.19 345 GLY B CA 1
ATOM 6265 C C . GLY B 1 345 ? -9.188 -11.711 4.297 1 95.19 345 GLY B C 1
ATOM 6266 O O . GLY B 1 345 ? -8.867 -12.492 5.195 1 95.19 345 GLY B O 1
ATOM 6267 N N . GLY B 1 346 ? -10.078 -10.719 4.484 1 93.62 346 GLY B N 1
ATOM 6268 C CA . GLY B 1 346 ? -10.961 -10.688 5.641 1 93.62 346 GLY B CA 1
ATOM 6269 C C . GLY B 1 346 ? -10.219 -10.578 6.957 1 93.62 346 GLY B C 1
ATOM 6270 O O . GLY B 1 346 ? -9.18 -9.914 7.039 1 93.62 346 GLY B O 1
ATOM 6271 N N . PRO B 1 347 ? -10.789 -11.266 7.973 1 91.12 347 PRO B N 1
ATOM 6272 C CA . PRO B 1 347 ? -10.195 -11.18 9.312 1 91.12 347 PRO B CA 1
ATOM 6273 C C . PRO B 1 347 ? -8.773 -11.727 9.367 1 91.12 347 PRO B C 1
ATOM 6275 O O . PRO B 1 347 ? -7.949 -11.242 10.141 1 91.12 347 PRO B O 1
ATOM 6278 N N . SER B 1 348 ? -8.508 -12.75 8.586 1 92.69 348 SER B N 1
ATOM 6279 C CA . SER B 1 348 ? -7.168 -13.312 8.531 1 92.69 348 SER B CA 1
ATOM 6280 C C . SER B 1 348 ? -6.145 -12.266 8.094 1 92.69 348 SER B C 1
ATOM 6282 O O . SER B 1 348 ? -5.074 -12.148 8.695 1 92.69 348 SER B O 1
ATOM 6284 N N . ALA B 1 349 ? -6.5 -11.5 7.102 1 95.56 349 ALA B N 1
ATOM 6285 C CA . ALA B 1 349 ? -5.629 -10.43 6.629 1 95.56 349 ALA B CA 1
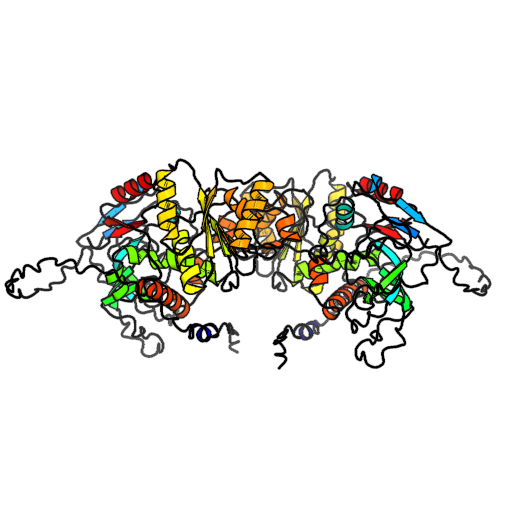ATOM 6286 C C . ALA B 1 349 ? -5.492 -9.328 7.68 1 95.56 349 ALA B C 1
ATOM 6288 O O . ALA B 1 349 ? -4.414 -8.75 7.844 1 95.56 349 ALA B O 1
ATOM 6289 N N . GLN B 1 350 ? -6.547 -9.039 8.359 1 92.94 350 GLN B N 1
ATOM 6290 C CA . GLN B 1 350 ? -6.523 -8.016 9.398 1 92.94 350 GLN B CA 1
ATOM 6291 C C . GLN B 1 350 ? -5.535 -8.375 10.508 1 92.94 350 GLN B C 1
ATOM 6293 O O . GLN B 1 350 ? -4.844 -7.504 11.039 1 92.94 350 GLN B O 1
ATOM 6298 N N . LEU B 1 351 ? -5.566 -9.594 10.859 1 92.06 351 LEU B N 1
ATOM 6299 C CA . LEU B 1 351 ? -4.629 -10.055 11.883 1 92.06 351 LEU B CA 1
ATOM 6300 C C . LEU B 1 351 ? -3.188 -9.844 11.43 1 92.06 351 LEU B C 1
ATOM 6302 O O . LEU B 1 351 ? -2.342 -9.422 12.219 1 92.06 351 LEU B O 1
ATOM 6306 N N . LEU B 1 352 ? -2.863 -10.164 10.156 1 95.56 352 LEU B N 1
ATOM 6307 C CA . LEU B 1 352 ? -1.529 -9.914 9.625 1 95.56 352 LEU B CA 1
ATOM 6308 C C . LEU B 1 352 ? -1.145 -8.445 9.789 1 95.56 352 LEU B C 1
ATOM 6310 O O . LEU B 1 352 ? -0.036 -8.141 10.234 1 95.56 352 LEU B O 1
ATOM 6314 N N . LEU B 1 353 ? -2.059 -7.551 9.484 1 96.19 353 LEU B N 1
ATOM 6315 C CA . LEU B 1 353 ? -1.811 -6.113 9.547 1 96.19 353 LEU B CA 1
ATOM 6316 C C . LEU B 1 353 ? -1.527 -5.68 10.984 1 96.19 353 LEU B C 1
ATOM 6318 O O . LEU B 1 353 ? -0.667 -4.828 11.219 1 96.19 353 LEU B O 1
ATOM 6322 N N . LYS B 1 354 ? -2.201 -6.254 11.883 1 93.06 354 LYS B N 1
ATOM 6323 C CA . LYS B 1 354 ? -2.1 -5.863 13.289 1 93.06 354 LYS B CA 1
ATOM 6324 C C . LYS B 1 354 ? -0.723 -6.199 13.852 1 93.06 354 LYS B C 1
ATOM 6326 O O . LYS B 1 354 ? -0.229 -5.508 14.75 1 93.06 354 LYS B O 1
ATOM 6331 N N . VAL B 1 355 ? -0.089 -7.199 13.328 1 93.69 355 VAL B N 1
ATOM 6332 C CA . VAL B 1 355 ? 1.146 -7.648 13.961 1 93.69 355 VAL B CA 1
ATOM 6333 C C . VAL B 1 355 ? 2.336 -7.32 13.062 1 93.69 355 VAL B C 1
ATOM 6335 O O . VAL B 1 355 ? 3.443 -7.82 13.281 1 93.69 355 VAL B O 1
ATOM 6338 N N . LEU B 1 356 ? 2.137 -6.551 12.047 1 96.88 356 LEU B N 1
ATOM 6339 C CA . LEU B 1 356 ? 3.225 -6.074 11.203 1 96.88 356 LEU B CA 1
ATOM 6340 C C . LEU B 1 356 ? 4.07 -5.039 11.93 1 96.88 356 LEU B C 1
ATOM 6342 O O . LEU B 1 356 ? 3.543 -4.25 12.727 1 96.88 356 LEU B O 1
ATOM 6346 N N . GLU B 1 357 ? 5.316 -5.062 11.633 1 96.69 357 GLU B N 1
ATOM 6347 C CA . GLU B 1 357 ? 6.219 -4.02 12.109 1 96.69 357 GLU B CA 1
ATOM 6348 C C . GLU B 1 357 ? 5.871 -2.666 11.5 1 96.69 357 GLU B C 1
ATOM 6350 O O . GLU B 1 357 ? 5.324 -2.596 10.398 1 96.69 357 GLU B O 1
ATOM 6355 N N . SER B 1 358 ? 6.152 -1.562 12.289 1 95 358 SER B N 1
ATOM 6356 C CA . SER B 1 358 ? 6.039 -0.24 11.688 1 95 358 SER B CA 1
ATOM 6357 C C . SER B 1 358 ? 6.848 -0.153 10.398 1 95 358 SER B C 1
ATOM 6359 O O . SER B 1 358 ? 7.996 -0.601 10.344 1 95 358 SER B O 1
ATOM 6361 N N . GLY B 1 359 ? 6.199 0.334 9.375 1 96.38 359 GLY B N 1
ATOM 6362 C CA . GLY B 1 359 ? 6.852 0.43 8.078 1 96.38 359 GLY B CA 1
ATOM 6363 C C . GLY B 1 359 ? 6.785 -0.857 7.281 1 96.38 359 GLY B C 1
ATOM 6364 O O . GLY B 1 359 ? 7.32 -0.936 6.172 1 96.38 359 GLY B O 1
ATOM 6365 N N . GLY B 1 360 ? 6.156 -1.88 7.836 1 97.88 360 GLY B N 1
ATOM 6366 C CA . GLY B 1 360 ? 6.078 -3.172 7.172 1 97.88 360 GLY B CA 1
ATOM 6367 C C . GLY B 1 360 ? 5.133 -3.18 5.988 1 97.88 360 GLY B C 1
ATOM 6368 O O . GLY B 1 360 ? 4.383 -2.223 5.777 1 97.88 360 GLY B O 1
ATOM 6369 N N . SER B 1 361 ? 5.16 -4.289 5.188 1 98.81 361 SER B N 1
ATOM 6370 C CA . SER B 1 361 ? 4.336 -4.426 3.992 1 98.81 361 SER B CA 1
ATOM 6371 C C . SER B 1 361 ? 3.516 -5.711 4.031 1 98.81 361 SER B C 1
ATOM 6373 O O . SER B 1 361 ? 4.031 -6.77 4.398 1 98.81 361 SER B O 1
ATOM 6375 N N . MET B 1 362 ? 2.295 -5.551 3.764 1 98.88 362 MET B N 1
ATOM 6376 C CA . MET B 1 362 ? 1.484 -6.73 3.465 1 98.88 362 MET B CA 1
ATOM 6377 C C . MET B 1 362 ? 1.267 -6.875 1.963 1 98.88 362 MET B C 1
ATOM 6379 O O . MET B 1 362 ? 0.753 -5.961 1.315 1 98.88 362 MET B O 1
ATOM 6383 N N . VAL B 1 363 ? 1.649 -7.969 1.438 1 98.94 363 VAL B N 1
ATOM 6384 C CA . VAL B 1 363 ? 1.502 -8.25 0.014 1 98.94 363 VAL B CA 1
ATOM 6385 C C . VAL B 1 363 ? 0.383 -9.266 -0.198 1 98.94 363 VAL B C 1
ATOM 6387 O O . VAL B 1 363 ? 0.444 -10.383 0.321 1 98.94 363 VAL B O 1
ATOM 6390 N N . THR B 1 364 ? -0.642 -8.859 -0.919 1 98.81 364 THR B N 1
ATOM 6391 C CA . THR B 1 364 ? -1.762 -9.734 -1.246 1 98.81 364 THR B CA 1
ATOM 6392 C C . THR B 1 364 ? -1.555 -10.391 -2.609 1 98.81 364 THR B C 1
ATOM 6394 O O . THR B 1 364 ? -1.35 -9.703 -3.611 1 98.81 364 THR B O 1
ATOM 6397 N N . TYR B 1 365 ? -1.612 -11.703 -2.637 1 97.69 365 TYR B N 1
ATOM 6398 C CA . TYR B 1 365 ? -1.379 -12.398 -3.896 1 97.69 365 TYR B CA 1
ATOM 6399 C C . TYR B 1 365 ? -2.488 -13.406 -4.176 1 97.69 365 TYR B C 1
ATOM 6401 O O . TYR B 1 365 ? -2.434 -14.141 -5.168 1 97.69 365 TYR B O 1
ATOM 6409 N N . GLY B 1 366 ? -3.461 -13.445 -3.297 1 94.81 366 GLY B N 1
ATOM 6410 C CA . GLY B 1 366 ? -4.641 -14.289 -3.428 1 94.81 366 GLY B CA 1
ATOM 6411 C C . GLY B 1 366 ? -5.812 -13.812 -2.592 1 94.81 366 GLY B C 1
ATOM 6412 O O . GLY B 1 366 ? -5.68 -12.867 -1.814 1 94.81 366 GLY B O 1
ATOM 6413 N N . GLY B 1 367 ? -6.953 -14.391 -2.721 1 92.69 367 GLY B N 1
ATOM 6414 C CA . GLY B 1 367 ? -8.18 -14.031 -2.023 1 92.69 367 GLY B CA 1
ATOM 6415 C C . GLY B 1 367 ? -9.102 -15.211 -1.796 1 92.69 367 GLY B C 1
ATOM 6416 O O . GLY B 1 367 ? -10.266 -15.18 -2.205 1 92.69 367 GLY B O 1
ATOM 6417 N N . MET B 1 368 ? -8.641 -16.109 -1.044 1 85.81 368 MET B N 1
ATOM 6418 C CA . MET B 1 368 ? -9.32 -17.391 -0.926 1 85.81 368 MET B CA 1
ATOM 6419 C C . MET B 1 368 ? -10.656 -17.234 -0.208 1 85.81 368 MET B C 1
ATOM 6421 O O . MET B 1 368 ? -11.57 -18.031 -0.42 1 85.81 368 MET B O 1
ATOM 6425 N N . SER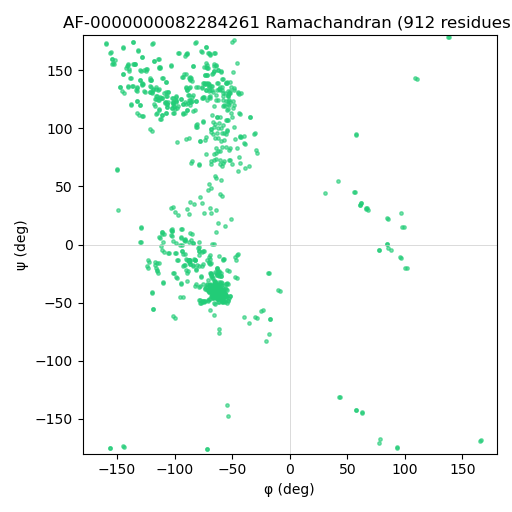 B 1 369 ? -10.812 -16.25 0.58 1 87.44 369 SER B N 1
ATOM 6426 C CA . SER B 1 369 ? -12.047 -16.062 1.336 1 87.44 369 SER B CA 1
ATOM 6427 C C . SER B 1 369 ? -13.078 -15.297 0.524 1 87.44 369 SER B C 1
ATOM 6429 O O . SER B 1 369 ? -14.258 -15.266 0.879 1 87.44 369 SER B O 1
ATOM 6431 N N . GLY B 1 370 ? -12.57 -14.656 -0.519 1 90 370 GLY B N 1
ATOM 6432 C CA . GLY B 1 370 ? -13.445 -13.789 -1.288 1 90 370 GLY B CA 1
ATOM 6433 C C . GLY B 1 370 ? -13.703 -12.453 -0.615 1 90 370 GLY B C 1
ATOM 6434 O O . GLY B 1 370 ? -14.328 -11.57 -1.202 1 90 370 GLY B O 1
ATOM 6435 N N . GLN B 1 371 ? -13.195 -12.281 0.586 1 92.75 371 GLN B N 1
ATOM 6436 C CA . GLN B 1 371 ? -13.414 -11.047 1.338 1 92.75 371 GLN B CA 1
ATOM 6437 C C . GLN B 1 371 ? -12.273 -10.062 1.11 1 92.75 371 GLN B C 1
ATOM 6439 O O . GLN B 1 371 ? -11.109 -10.453 1.024 1 92.75 371 GLN B O 1
ATOM 6444 N N . GLY B 1 372 ? -12.641 -8.812 1.075 1 94.75 372 GLY B N 1
ATOM 6445 C CA . GLY B 1 372 ? -11.633 -7.777 0.988 1 94.75 372 GLY B CA 1
ATOM 6446 C C . GLY B 1 372 ? -10.844 -7.602 2.273 1 94.75 372 GLY B C 1
ATOM 6447 O O . GLY B 1 372 ? -11.008 -8.375 3.219 1 94.75 372 GLY B O 1
ATOM 6448 N N . ILE B 1 373 ? -9.992 -6.613 2.238 1 96.88 373 ILE B N 1
ATOM 6449 C CA . ILE B 1 373 ? -9.133 -6.32 3.379 1 96.88 373 ILE B CA 1
ATOM 6450 C C . ILE B 1 373 ? -9.555 -5 4.02 1 96.88 373 ILE B C 1
ATOM 6452 O O . ILE B 1 373 ? -9.641 -3.975 3.342 1 96.88 373 ILE B O 1
ATOM 6456 N N . GLN B 1 374 ? -9.805 -5.055 5.289 1 96.31 374 GLN B N 1
ATOM 6457 C CA . GLN B 1 374 ? -10.07 -3.836 6.047 1 96.31 374 GLN B CA 1
ATOM 6458 C C . GLN B 1 374 ? -8.789 -3.293 6.672 1 96.31 374 GLN B C 1
ATOM 6460 O O . GLN B 1 374 ? -8.141 -3.979 7.465 1 96.31 374 GLN B O 1
ATOM 6465 N N . VAL B 1 375 ? -8.43 -2.098 6.332 1 97.56 375 VAL B N 1
ATOM 6466 C CA . VAL B 1 375 ? -7.219 -1.472 6.852 1 97.56 375 VAL B CA 1
ATOM 6467 C C . VAL B 1 375 ? -7.59 -0.279 7.73 1 97.56 375 VAL B C 1
ATOM 6469 O O . VAL B 1 375 ? -8.312 0.62 7.293 1 97.56 375 VAL B O 1
ATOM 6472 N N . GLY B 1 376 ? -7.148 -0.261 8.922 1 96.19 376 GLY B N 1
ATOM 6473 C CA . GLY B 1 376 ? -7.402 0.863 9.805 1 96.19 376 GLY B CA 1
ATOM 6474 C C . GLY B 1 376 ? -6.586 2.094 9.461 1 96.19 376 GLY B C 1
ATOM 6475 O O . GLY B 1 376 ? -5.426 1.981 9.055 1 96.19 376 GLY B O 1
ATOM 6476 N N . THR B 1 377 ? -7.172 3.254 9.664 1 94.69 377 THR B N 1
ATOM 6477 C CA . THR B 1 377 ? -6.512 4.52 9.367 1 94.69 377 THR B CA 1
ATOM 6478 C C . THR B 1 377 ? -5.238 4.672 10.195 1 94.69 377 THR B C 1
ATOM 6480 O O . THR B 1 377 ? -4.184 5.031 9.664 1 94.69 377 THR B O 1
ATOM 6483 N N . PRO B 1 378 ? -5.266 4.375 11.477 1 93.62 378 PRO B N 1
ATOM 6484 C CA . PRO B 1 378 ? -4.047 4.527 12.281 1 93.62 378 PRO B CA 1
ATOM 6485 C C . PRO B 1 378 ? -2.904 3.643 11.781 1 93.62 378 PRO B C 1
ATOM 6487 O O . PRO B 1 378 ? -1.735 4.02 11.898 1 93.62 378 PRO B O 1
ATOM 6490 N N . GLN B 1 379 ? -3.234 2.441 11.234 1 95.81 379 GLN B N 1
ATOM 6491 C CA . GLN B 1 379 ? -2.209 1.549 10.711 1 95.81 379 GLN B CA 1
ATOM 6492 C C . GLN B 1 379 ? -1.462 2.195 9.547 1 95.81 379 GLN B C 1
ATOM 6494 O O . GLN B 1 379 ? -0.248 2.027 9.414 1 95.81 379 GLN B O 1
ATOM 6499 N N . LEU B 1 380 ? -2.201 2.867 8.766 1 97.62 380 LEU B N 1
ATOM 6500 C CA . LEU B 1 380 ? -1.602 3.52 7.609 1 97.62 380 LEU B CA 1
ATOM 6501 C C . LEU B 1 380 ? -0.816 4.758 8.031 1 97.62 380 LEU B C 1
ATOM 6503 O O . LEU B 1 380 ? 0.334 4.934 7.625 1 97.62 380 LEU B O 1
ATOM 6507 N N . ILE B 1 381 ? -1.4 5.59 8.805 1 96 381 ILE B N 1
ATOM 6508 C CA . ILE B 1 381 ? -0.808 6.883 9.125 1 96 381 ILE B CA 1
ATOM 6509 C C . ILE B 1 381 ? 0.3 6.695 10.164 1 96 381 ILE B C 1
ATOM 6511 O O . ILE B 1 381 ? 1.468 6.984 9.891 1 96 381 ILE B O 1
ATOM 6515 N N . PHE B 1 382 ? 0.061 5.988 11.305 1 93.19 382 PHE B N 1
ATOM 6516 C CA . PHE B 1 382 ? 0.984 6.004 12.43 1 93.19 382 PHE B CA 1
ATOM 6517 C C . PHE B 1 382 ? 1.95 4.828 12.367 1 93.19 382 PHE B C 1
ATOM 6519 O O . PHE B 1 382 ? 3.121 4.957 12.727 1 93.19 382 PHE B O 1
ATOM 6526 N N . LYS B 1 383 ? 1.468 3.67 11.828 1 94.44 383 LYS B N 1
ATOM 6527 C CA . LYS B 1 383 ? 2.35 2.512 11.719 1 94.44 383 LYS B CA 1
ATOM 6528 C C . LYS B 1 383 ? 3.055 2.479 10.367 1 94.44 383 LYS B C 1
ATOM 6530 O O . LYS B 1 383 ? 4.023 1.739 10.188 1 94.44 383 LYS B O 1
ATOM 6535 N N . ASP B 1 384 ? 2.49 3.244 9.453 1 96.94 384 ASP B N 1
ATOM 6536 C CA . ASP B 1 384 ? 3.1 3.383 8.133 1 96.94 384 ASP B CA 1
ATOM 6537 C C . ASP B 1 384 ? 3.154 2.041 7.406 1 96.94 384 ASP B C 1
ATOM 6539 O O . ASP B 1 384 ? 4.148 1.721 6.754 1 96.94 384 ASP B O 1
ATOM 6543 N N . VAL B 1 385 ? 2.16 1.193 7.586 1 97.81 385 VAL B N 1
ATOM 6544 C CA . VAL B 1 385 ? 2.129 -0.065 6.848 1 97.81 385 VAL B CA 1
ATOM 6545 C C . VAL B 1 385 ? 1.815 0.204 5.379 1 97.81 385 VAL B C 1
ATOM 6547 O O . VAL B 1 385 ? 1.173 1.203 5.047 1 97.81 385 VAL B O 1
ATOM 6550 N N . ARG B 1 386 ? 2.279 -0.633 4.516 1 98.5 386 ARG B N 1
ATOM 6551 C CA . ARG B 1 386 ? 2.004 -0.601 3.084 1 98.5 386 ARG B CA 1
ATOM 6552 C C . ARG B 1 386 ? 1.169 -1.804 2.658 1 98.5 386 ARG B C 1
ATOM 6554 O O . ARG B 1 386 ? 1.515 -2.947 2.967 1 98.5 386 ARG B O 1
ATOM 6561 N N . VAL B 1 387 ? 0.085 -1.569 2.014 1 98.81 387 VAL B N 1
ATOM 6562 C CA . VAL B 1 387 ? -0.793 -2.619 1.509 1 98.81 387 VAL B CA 1
ATOM 6563 C C . VAL B 1 387 ? -0.731 -2.656 -0.017 1 98.81 387 VAL B C 1
ATOM 6565 O O . VAL B 1 387 ? -1.172 -1.719 -0.686 1 98.81 387 VAL B O 1
ATOM 6568 N N . VAL B 1 388 ? -0.152 -3.723 -0.538 1 98.75 388 VAL B N 1
ATOM 6569 C CA . VAL B 1 388 ? 0.117 -3.828 -1.968 1 98.75 388 VAL B CA 1
ATOM 6570 C C . VAL B 1 388 ? -0.267 -5.223 -2.463 1 98.75 388 VAL B C 1
ATOM 6572 O O . VAL B 1 388 ? -0.713 -6.062 -1.682 1 98.75 388 VAL B O 1
ATOM 6575 N N . GLY B 1 389 ? -0.178 -5.414 -3.766 1 98.56 389 GLY B N 1
ATOM 6576 C CA . GLY B 1 389 ? -0.515 -6.695 -4.371 1 98.56 389 GLY B CA 1
ATOM 6577 C C . GLY B 1 389 ? 0.577 -7.23 -5.277 1 98.56 389 GLY B C 1
ATOM 6578 O O . GLY B 1 389 ? 1.526 -6.516 -5.605 1 98.56 389 GLY B O 1
ATOM 6579 N N . TYR B 1 390 ? 0.491 -8.477 -5.516 1 98 390 TYR B N 1
ATOM 6580 C CA . TYR B 1 390 ? 1.391 -9.141 -6.449 1 98 390 TYR B CA 1
ATOM 6581 C C . TYR B 1 390 ? 0.616 -10.031 -7.41 1 98 390 TYR B C 1
ATOM 6583 O O . TYR B 1 390 ? -0.268 -10.781 -6.992 1 98 390 TYR B O 1
ATOM 6591 N N . TRP B 1 391 ? 0.965 -9.867 -8.656 1 95.62 391 TRP B N 1
ATOM 6592 C CA . TRP B 1 391 ? 0.432 -10.703 -9.727 1 95.62 391 TRP B CA 1
ATOM 6593 C C . TRP B 1 391 ? 1.559 -11.305 -10.562 1 95.62 391 TRP B C 1
ATOM 6595 O O . TRP B 1 391 ? 2.215 -10.586 -11.328 1 95.62 391 TRP B O 1
ATOM 6605 N N . HIS B 1 392 ? 1.695 -12.594 -10.422 1 94.19 392 HIS B N 1
ATOM 6606 C CA . HIS B 1 392 ? 2.822 -13.258 -11.07 1 94.19 392 HIS B CA 1
ATOM 6607 C C . HIS B 1 392 ? 2.779 -13.078 -12.586 1 94.19 392 HIS B C 1
ATOM 6609 O O . HIS B 1 392 ? 3.816 -12.867 -13.219 1 94.19 392 HIS B O 1
ATOM 6615 N N . SER B 1 393 ? 1.601 -13.18 -13.227 1 90.12 393 SER B N 1
ATOM 6616 C CA . SER B 1 393 ? 1.477 -13 -14.664 1 90.12 393 SER B CA 1
ATOM 6617 C C . SER B 1 393 ? 1.971 -11.625 -15.094 1 90.12 393 SER B C 1
ATOM 6619 O O . SER B 1 393 ? 2.605 -11.484 -16.141 1 90.12 393 SER B O 1
ATOM 6621 N N . ARG B 1 394 ? 1.673 -10.625 -14.297 1 91.88 394 ARG B N 1
ATOM 6622 C CA . ARG B 1 394 ? 2.166 -9.281 -14.602 1 91.88 394 ARG B CA 1
ATOM 6623 C C . ARG B 1 394 ? 3.691 -9.242 -14.57 1 91.88 394 ARG B C 1
ATOM 6625 O O . ARG B 1 394 ? 4.32 -8.641 -15.445 1 91.88 394 ARG B O 1
ATOM 6632 N N . TRP B 1 395 ? 4.258 -9.828 -13.562 1 94.5 395 TRP B N 1
ATOM 6633 C CA . TRP B 1 395 ? 5.715 -9.883 -13.461 1 94.5 395 TRP B CA 1
ATOM 6634 C C . TRP B 1 395 ? 6.32 -10.531 -14.695 1 94.5 395 TRP B C 1
ATOM 6636 O O . TRP B 1 395 ? 7.312 -10.047 -15.242 1 94.5 395 TRP B O 1
ATOM 6646 N N . MET B 1 396 ? 5.703 -11.609 -15.164 1 91.5 396 MET B N 1
ATOM 6647 C CA . MET B 1 396 ? 6.199 -12.359 -16.312 1 91.5 396 MET B CA 1
ATOM 6648 C C . MET B 1 396 ? 6.141 -11.508 -17.578 1 91.5 396 MET B C 1
ATOM 6650 O O . MET B 1 396 ? 6.984 -11.648 -18.469 1 91.5 396 MET B O 1
ATOM 6654 N N . ILE B 1 397 ? 5.207 -10.664 -17.641 1 87.88 397 ILE B N 1
ATOM 6655 C CA . ILE B 1 397 ? 5.039 -9.797 -18.812 1 87.88 397 ILE B CA 1
ATOM 6656 C C . ILE B 1 397 ? 6.043 -8.648 -18.734 1 87.88 397 ILE B C 1
ATOM 6658 O O . ILE B 1 397 ? 6.617 -8.258 -19.766 1 87.88 397 ILE B O 1
ATOM 6662 N N . GLN B 1 398 ? 6.312 -8.156 -17.578 1 91.56 398 GLN B N 1
ATOM 6663 C CA . GLN B 1 398 ? 7.062 -6.914 -17.406 1 91.56 398 GLN B CA 1
ATOM 6664 C C . GLN B 1 398 ? 8.562 -7.18 -17.391 1 91.56 398 GLN B C 1
ATOM 6666 O O . GLN B 1 398 ? 9.367 -6.254 -17.547 1 91.56 398 GLN B O 1
ATOM 6671 N N . HIS B 1 399 ? 8.953 -8.398 -17.25 1 94.06 399 HIS B N 1
ATOM 6672 C CA . HIS B 1 399 ? 10.375 -8.68 -17.094 1 94.06 399 HIS B CA 1
ATOM 6673 C C . HIS B 1 399 ? 10.914 -9.43 -18.312 1 94.06 399 HIS B C 1
ATOM 6675 O O . HIS B 1 399 ? 10.164 -10.117 -19.016 1 94.06 399 HIS B O 1
ATOM 6681 N N . ASP B 1 400 ? 12.164 -9.266 -18.594 1 93.44 400 ASP B N 1
ATOM 6682 C CA . ASP B 1 400 ? 12.75 -9.82 -19.812 1 93.44 400 ASP B CA 1
ATOM 6683 C C . ASP B 1 400 ? 13.102 -11.297 -19.625 1 93.44 400 ASP B C 1
ATOM 6685 O O . ASP B 1 400 ? 12.984 -11.836 -18.516 1 93.44 400 ASP B O 1
ATOM 6689 N N . ILE B 1 401 ? 13.516 -11.906 -20.688 1 92.44 401 ILE B N 1
ATOM 6690 C CA . ILE B 1 401 ? 13.711 -13.352 -20.75 1 92.44 401 ILE B CA 1
ATOM 6691 C C . ILE B 1 401 ? 14.867 -13.75 -19.828 1 92.44 401 ILE B C 1
ATOM 6693 O O . ILE B 1 401 ? 14.844 -14.82 -19.219 1 92.44 401 ILE B O 1
ATOM 6697 N N . SER B 1 402 ? 15.891 -12.898 -19.734 1 94.56 402 SER B N 1
ATOM 6698 C CA . SER B 1 402 ? 17.031 -13.211 -18.875 1 94.56 402 SER B CA 1
ATOM 6699 C C . SER B 1 402 ? 16.625 -13.273 -17.406 1 94.56 402 SER B C 1
ATOM 6701 O O . SER B 1 402 ? 17.031 -14.188 -16.688 1 94.56 402 SER B O 1
ATOM 6703 N N . GLU B 1 403 ? 15.75 -12.312 -16.938 1 96.38 403 GLU B N 1
ATOM 6704 C CA . GLU B 1 403 ? 15.258 -12.289 -15.562 1 96.38 403 GLU B CA 1
ATOM 6705 C C . GLU B 1 403 ? 14.375 -13.5 -15.273 1 96.38 403 GLU B C 1
ATOM 6707 O O . GLU B 1 403 ? 14.453 -14.086 -14.195 1 96.38 403 GLU B O 1
ATOM 6712 N N . LYS B 1 404 ? 13.609 -13.844 -16.266 1 96.38 404 LYS B N 1
ATOM 6713 C CA . LYS B 1 404 ? 12.742 -15 -16.125 1 96.38 404 LYS B CA 1
ATOM 6714 C C . LYS B 1 404 ? 13.547 -16.297 -16.016 1 96.38 404 LYS B C 1
ATOM 6716 O O . LYS B 1 404 ? 13.281 -17.141 -15.164 1 96.38 404 LYS B O 1
ATOM 6721 N N . GLN B 1 405 ? 14.516 -16.391 -16.859 1 96 405 GLN B N 1
ATOM 6722 C CA . GLN B 1 405 ? 15.367 -17.578 -16.828 1 96 405 GLN B CA 1
ATOM 6723 C C . GLN B 1 405 ? 16.125 -17.688 -15.516 1 96 405 GLN B C 1
ATOM 6725 O O . GLN B 1 405 ? 16.281 -18.781 -14.961 1 96 405 GLN B O 1
ATOM 6730 N N . ASP B 1 406 ? 16.578 -16.516 -15.047 1 97.38 406 ASP B N 1
ATOM 6731 C CA . ASP B 1 406 ? 17.281 -16.5 -13.758 1 97.38 406 ASP B CA 1
ATOM 6732 C C . ASP B 1 406 ? 16.375 -17.047 -12.648 1 97.38 406 ASP B C 1
ATOM 6734 O O . ASP B 1 406 ? 16.844 -17.797 -11.789 1 97.38 406 ASP B O 1
ATOM 6738 N N . MET B 1 407 ? 15.18 -16.656 -12.648 1 97.62 407 MET B N 1
ATOM 6739 C CA . MET B 1 407 ? 14.227 -17.141 -11.656 1 97.62 407 MET B CA 1
ATOM 6740 C C . MET B 1 407 ? 14.078 -18.656 -11.734 1 97.62 407 MET B C 1
ATOM 6742 O O . MET B 1 407 ? 14.125 -19.359 -10.719 1 97.62 407 MET B O 1
ATOM 6746 N N . ILE B 1 408 ? 13.938 -19.188 -12.906 1 96.88 408 ILE B N 1
ATOM 6747 C CA . ILE B 1 408 ? 13.797 -20.625 -13.109 1 96.88 408 ILE B CA 1
ATOM 6748 C C . ILE B 1 408 ? 15.055 -21.344 -12.617 1 96.88 408 ILE B C 1
ATOM 6750 O O . ILE B 1 408 ? 14.961 -22.375 -11.938 1 96.88 408 ILE B O 1
ATOM 6754 N N . ASP B 1 409 ? 16.172 -20.781 -12.914 1 97.69 409 ASP B N 1
ATOM 6755 C CA . ASP B 1 409 ? 17.438 -21.406 -12.531 1 97.69 409 ASP B CA 1
ATOM 6756 C C . ASP B 1 409 ? 17.594 -21.453 -11.016 1 97.69 409 ASP B C 1
ATOM 6758 O O . ASP B 1 409 ? 18.031 -22.469 -10.461 1 97.69 409 ASP B O 1
ATOM 6762 N N . ILE B 1 410 ? 17.234 -20.391 -10.383 1 98.25 410 ILE B N 1
ATOM 6763 C CA . ILE B 1 410 ? 17.312 -20.328 -8.922 1 98.25 410 ILE B CA 1
ATOM 6764 C C . ILE B 1 410 ? 16.406 -21.391 -8.312 1 98.25 410 ILE B C 1
ATOM 6766 O O . ILE B 1 410 ? 16.812 -22.125 -7.41 1 98.25 410 ILE B O 1
ATOM 6770 N N . LEU B 1 411 ? 15.273 -21.5 -8.805 1 98.44 411 LEU B N 1
ATOM 6771 C CA . LEU B 1 411 ? 14.289 -22.422 -8.266 1 98.44 411 LEU B CA 1
ATOM 6772 C C . LEU B 1 411 ? 14.695 -23.875 -8.539 1 98.44 411 LEU B C 1
ATOM 6774 O O . LEU B 1 411 ? 14.617 -24.719 -7.652 1 98.44 411 LEU B O 1
ATOM 6778 N N . ALA B 1 412 ? 15.086 -24.125 -9.758 1 98.12 412 ALA B N 1
ATOM 6779 C CA . ALA B 1 412 ? 15.531 -25.469 -10.109 1 98.12 412 ALA B CA 1
ATOM 6780 C C . ALA B 1 412 ? 16.719 -25.906 -9.242 1 98.12 412 ALA B C 1
ATOM 6782 O O . ALA B 1 412 ? 16.75 -27.031 -8.758 1 98.12 412 ALA B O 1
ATOM 6783 N N . LYS B 1 413 ? 17.609 -24.984 -9.07 1 98.19 413 LYS B N 1
ATOM 6784 C CA . LYS B 1 413 ? 18.781 -25.297 -8.242 1 98.19 413 LYS B CA 1
ATOM 6785 C C . LYS B 1 413 ? 18.375 -25.609 -6.809 1 98.19 413 LYS B C 1
ATOM 6787 O O . LYS B 1 413 ? 18.906 -26.531 -6.195 1 98.19 413 LYS B O 1
ATOM 6792 N N . ALA B 1 414 ? 17.469 -24.875 -6.32 1 97.31 414 ALA B N 1
ATOM 6793 C CA . ALA B 1 414 ? 17 -25.109 -4.957 1 97.31 414 ALA B CA 1
ATOM 6794 C C . ALA B 1 414 ? 16.406 -26.5 -4.812 1 97.31 414 ALA B C 1
ATOM 6796 O O . ALA B 1 414 ? 16.609 -27.172 -3.799 1 97.31 414 ALA B O 1
ATOM 6797 N N . VAL B 1 415 ? 15.672 -26.922 -5.762 1 97.12 415 VAL B N 1
ATOM 6798 C CA . VAL B 1 415 ? 15.094 -28.266 -5.742 1 97.12 415 VAL B CA 1
ATOM 6799 C C . VAL B 1 415 ? 16.203 -29.312 -5.859 1 97.12 415 VAL B C 1
ATOM 6801 O O . VAL B 1 415 ? 16.234 -30.281 -5.094 1 97.12 415 VAL B O 1
ATOM 6804 N N . LEU B 1 416 ? 17.094 -29.078 -6.773 1 97.75 416 LEU B N 1
ATOM 6805 C CA . LEU B 1 416 ? 18.141 -30.047 -7.055 1 97.75 416 LEU B CA 1
ATOM 6806 C C . LEU B 1 416 ? 19.125 -30.141 -5.887 1 97.75 416 LEU B C 1
ATOM 6808 O O . LEU B 1 416 ? 19.734 -31.188 -5.668 1 97.75 416 LEU B O 1
ATOM 6812 N N . ASP B 1 417 ? 19.219 -29.078 -5.105 1 96.5 417 ASP B N 1
ATOM 6813 C CA . ASP B 1 417 ? 20.094 -29.062 -3.928 1 96.5 417 ASP B CA 1
ATOM 6814 C C . ASP B 1 417 ? 19.328 -29.531 -2.686 1 96.5 417 ASP B C 1
ATOM 6816 O O . ASP B 1 417 ? 19.828 -29.391 -1.564 1 96.5 417 ASP B O 1
ATOM 6820 N N . ASP B 1 418 ? 18.125 -29.938 -2.797 1 93.38 418 ASP B N 1
ATOM 6821 C CA . ASP B 1 418 ? 17.281 -30.484 -1.735 1 93.38 418 ASP B CA 1
ATOM 6822 C C . ASP B 1 418 ? 16.938 -29.406 -0.705 1 93.38 418 ASP B C 1
ATOM 6824 O O . ASP B 1 418 ? 16.781 -29.703 0.482 1 93.38 418 ASP B O 1
ATOM 6828 N N . GLN B 1 419 ? 16.891 -28.25 -1.208 1 92.69 419 GLN B N 1
ATOM 6829 C CA . GLN B 1 419 ? 16.5 -27.141 -0.336 1 92.69 419 GLN B CA 1
ATOM 6830 C C . GLN B 1 419 ? 15.023 -26.812 -0.49 1 92.69 419 GLN B C 1
ATOM 6832 O O . GLN B 1 419 ? 14.461 -26.062 0.317 1 92.69 419 GLN B O 1
ATOM 6837 N N . LEU B 1 420 ? 14.453 -27.328 -1.484 1 94 420 LEU B N 1
ATOM 6838 C CA . LEU B 1 420 ? 13.055 -27.047 -1.807 1 94 420 LEU B CA 1
ATOM 6839 C C . LEU B 1 420 ? 12.336 -28.328 -2.223 1 94 420 LEU B C 1
ATOM 6841 O O . LEU B 1 420 ? 12.758 -29.016 -3.162 1 94 420 LEU B O 1
ATOM 6845 N N . THR B 1 421 ? 11.32 -28.641 -1.477 1 91.75 421 THR B N 1
ATOM 6846 C CA . THR B 1 421 ? 10.453 -29.766 -1.796 1 91.75 421 THR B CA 1
ATOM 6847 C C . THR B 1 421 ? 9.117 -29.281 -2.355 1 91.75 421 THR B C 1
ATOM 6849 O O . THR B 1 421 ? 8.477 -28.406 -1.771 1 91.75 421 THR B O 1
ATOM 6852 N N . LEU B 1 422 ? 8.727 -29.844 -3.436 1 92.88 422 LEU B N 1
ATOM 6853 C CA . LEU B 1 422 ? 7.477 -29.438 -4.082 1 92.88 422 LEU B CA 1
ATOM 6854 C C . LEU B 1 422 ? 6.289 -30.156 -3.459 1 92.88 422 LEU B C 1
ATOM 6856 O O . LEU B 1 422 ? 6.441 -31.25 -2.887 1 92.88 422 LEU B O 1
ATOM 6860 N N . PRO B 1 423 ? 5.148 -29.516 -3.553 1 88.06 423 PRO B N 1
ATOM 6861 C CA . PRO B 1 423 ? 3.959 -30.219 -3.053 1 88.06 423 PRO B CA 1
ATOM 6862 C C . PRO B 1 423 ? 3.664 -31.5 -3.818 1 88.06 423 PRO B C 1
ATOM 6864 O O . PRO B 1 423 ? 3.992 -31.609 -5.004 1 88.06 423 PRO B O 1
ATOM 6867 N N . PRO B 1 424 ? 3.061 -32.406 -3.064 1 88.81 424 PRO B N 1
ATOM 6868 C CA . PRO B 1 424 ? 2.639 -33.625 -3.781 1 88.81 424 PRO B CA 1
ATOM 6869 C C . PRO B 1 424 ? 1.576 -33.344 -4.84 1 88.81 424 PRO B C 1
ATOM 6871 O O . PRO B 1 424 ? 0.826 -32.375 -4.723 1 88.81 424 PRO B O 1
ATOM 6874 N N . VAL B 1 425 ? 1.562 -34.25 -5.887 1 94.94 425 VAL B N 1
ATOM 6875 C CA . VAL B 1 425 ? 0.637 -34 -6.984 1 94.94 425 VAL B CA 1
ATOM 6876 C C . VAL B 1 425 ? -0.186 -35.25 -7.27 1 94.94 425 VAL B C 1
ATOM 6878 O O . VAL B 1 425 ? 0.225 -36.375 -6.93 1 94.94 425 VAL B O 1
ATOM 6881 N N . GLU B 1 426 ? -1.36 -35.062 -7.707 1 96.12 426 GLU B N 1
ATOM 6882 C CA . GLU B 1 426 ? -2.182 -36.094 -8.336 1 96.12 426 GLU B CA 1
ATOM 6883 C C . GLU B 1 426 ? -2.293 -35.875 -9.844 1 96.12 426 GLU B C 1
ATOM 6885 O O . GLU B 1 426 ? -2.631 -34.781 -10.289 1 96.12 426 GLU B O 1
ATOM 6890 N N . VAL B 1 427 ? -1.966 -36.969 -10.602 1 98.06 427 VAL B N 1
ATOM 6891 C CA . VAL B 1 427 ? -1.839 -36.781 -12.047 1 98.06 427 VAL B CA 1
ATOM 6892 C C . VAL B 1 427 ? -3.016 -37.469 -12.75 1 98.06 427 VAL B C 1
ATOM 6894 O O . VAL B 1 427 ? -3.371 -38.594 -12.422 1 98.06 427 VAL B O 1
ATOM 6897 N N . PHE B 1 428 ? -3.672 -36.781 -13.633 1 98.31 428 PHE B N 1
ATOM 6898 C CA . PHE B 1 428 ? -4.707 -37.312 -14.516 1 98.31 428 PHE B CA 1
ATOM 6899 C C . PHE B 1 428 ? -4.375 -37.031 -15.977 1 98.31 428 PHE B C 1
ATOM 6901 O O . PHE B 1 428 ? -3.76 -36 -16.281 1 98.31 428 PHE B O 1
ATOM 6908 N N . SER B 1 429 ? -4.805 -37.906 -16.875 1 97.94 429 SER B N 1
ATOM 6909 C CA . SER B 1 429 ? -4.707 -37.594 -18.312 1 97.94 429 SER B CA 1
ATOM 6910 C C . SER B 1 429 ? -5.715 -36.531 -18.719 1 97.94 429 SER B C 1
ATOM 6912 O O . SER B 1 429 ? -6.742 -36.344 -18.062 1 97.94 429 SER B O 1
ATOM 6914 N N . LEU B 1 430 ? -5.453 -35.812 -19.75 1 97.5 430 LEU B N 1
ATOM 6915 C CA . LEU B 1 430 ? -6.391 -34.812 -20.266 1 97.5 430 LEU B CA 1
ATOM 6916 C C . LEU B 1 430 ? -7.738 -35.469 -20.578 1 97.5 430 LEU B C 1
ATOM 6918 O O . LEU B 1 430 ? -8.789 -34.844 -20.375 1 97.5 430 LEU B O 1
ATOM 6922 N N . ARG B 1 431 ? -7.707 -36.688 -21.094 1 96.5 431 ARG B N 1
ATOM 6923 C CA . ARG B 1 431 ? -8.93 -37.375 -21.453 1 96.5 431 ARG B CA 1
ATOM 6924 C C . ARG B 1 431 ? -9.836 -37.562 -20.25 1 96.5 431 ARG B C 1
ATOM 6926 O O . ARG B 1 431 ? -11.047 -37.75 -20.391 1 96.5 431 ARG B O 1
ATOM 6933 N N . ASN B 1 432 ? -9.211 -37.562 -19.094 1 98.06 432 ASN B N 1
ATOM 6934 C CA . ASN B 1 432 ? -9.938 -37.781 -17.844 1 98.06 432 ASN B CA 1
ATOM 6935 C C . ASN B 1 432 ? -10.148 -36.469 -17.094 1 98.06 432 ASN B C 1
ATOM 6937 O O . ASN B 1 432 ? -10.086 -36.406 -15.867 1 98.06 432 ASN B O 1
ATOM 6941 N N . VAL B 1 433 ? -10.289 -35.375 -17.812 1 98.06 433 VAL B N 1
ATOM 6942 C CA . VAL B 1 433 ? -10.391 -34.031 -17.234 1 98.06 433 VAL B CA 1
ATOM 6943 C C . VAL B 1 433 ? -11.516 -34 -16.203 1 98.06 433 VAL B C 1
ATOM 6945 O O . VAL B 1 433 ? -11.375 -33.406 -15.141 1 98.06 433 VAL B O 1
ATOM 6948 N N . HIS B 1 434 ? -12.625 -34.625 -16.391 1 97.75 434 HIS B N 1
ATOM 6949 C CA . HIS B 1 434 ? -13.758 -34.594 -15.469 1 97.75 434 HIS B CA 1
ATOM 6950 C C . HIS B 1 434 ? -13.461 -35.375 -14.195 1 97.75 434 HIS B C 1
ATOM 6952 O O . HIS B 1 434 ? -13.867 -34.938 -13.102 1 97.75 434 HIS B O 1
ATOM 6958 N N . GLU B 1 435 ? -12.797 -36.469 -14.352 1 97.44 435 GLU B N 1
ATOM 6959 C CA . GLU B 1 435 ? -12.391 -37.219 -13.18 1 97.44 435 GLU B CA 1
ATOM 6960 C C . GLU B 1 435 ? -11.43 -36.406 -12.312 1 97.44 435 GLU B C 1
ATOM 6962 O O . GLU B 1 435 ? -11.531 -36.438 -11.078 1 97.44 435 GLU B O 1
ATOM 6967 N N . GLY B 1 436 ? -10.477 -35.844 -12.969 1 97.12 436 GLY B N 1
ATOM 6968 C CA . GLY B 1 436 ? -9.531 -35 -12.234 1 97.12 436 GLY B CA 1
ATOM 6969 C C . GLY B 1 436 ? -10.195 -33.844 -11.492 1 97.12 436 GLY B C 1
ATOM 6970 O O . GLY B 1 436 ? -9.859 -33.562 -10.344 1 97.12 436 GLY B O 1
ATOM 6971 N N . LEU B 1 437 ? -11.133 -33.156 -12.156 1 96.38 437 LEU B N 1
ATOM 6972 C CA . LEU B 1 437 ? -11.844 -32.062 -11.539 1 96.38 437 LEU B CA 1
ATOM 6973 C C . LEU B 1 437 ? -12.688 -32.531 -10.359 1 96.38 437 LEU B C 1
ATOM 6975 O O . LEU B 1 437 ? -12.781 -31.844 -9.344 1 96.38 437 LEU B O 1
ATOM 6979 N N . GLN B 1 438 ? -13.305 -33.656 -10.5 1 94.81 438 GLN B N 1
ATOM 6980 C CA . GLN B 1 438 ? -14.055 -34.25 -9.391 1 94.81 438 GLN B CA 1
ATOM 6981 C C . GLN B 1 438 ? -13.141 -34.562 -8.211 1 94.81 438 GLN B C 1
ATOM 6983 O O . GLN B 1 438 ? -13.477 -34.25 -7.062 1 94.81 438 GLN B O 1
ATOM 6988 N N . TRP B 1 439 ? -12.055 -35.125 -8.539 1 93.94 439 TRP B N 1
ATOM 6989 C CA . TRP B 1 439 ? -11.07 -35.406 -7.504 1 93.94 439 TRP B CA 1
ATOM 6990 C C . TRP B 1 439 ? -10.68 -34.156 -6.75 1 93.94 439 TRP B C 1
ATOM 6992 O O . TRP B 1 439 ? -10.648 -34.156 -5.516 1 93.94 439 TRP B O 1
ATOM 7002 N N . GLN B 1 440 ? -10.359 -33.125 -7.484 1 91.31 440 GLN B N 1
ATOM 7003 C CA . GLN B 1 440 ? -9.969 -31.859 -6.879 1 91.31 440 GLN B CA 1
ATOM 7004 C C . GLN B 1 440 ? -11.047 -31.359 -5.926 1 91.31 440 GLN B C 1
ATOM 7006 O O . GLN B 1 440 ? -10.742 -30.844 -4.844 1 91.31 440 GLN B O 1
ATOM 7011 N N . SER B 1 441 ? -12.281 -31.375 -6.266 1 86.81 441 SER B N 1
ATOM 7012 C CA . SER B 1 441 ? -13.398 -30.906 -5.457 1 86.81 441 SER B CA 1
ATOM 7013 C C . SER B 1 441 ? -13.523 -31.688 -4.156 1 86.81 441 SER B C 1
ATOM 7015 O O . SER B 1 441 ? -14.031 -31.172 -3.16 1 86.81 441 SER B O 1
ATOM 7017 N N . GLU B 1 442 ? -13.008 -32.875 -4.176 1 83.19 442 GLU B N 1
ATOM 7018 C CA . GLU B 1 442 ? -13.117 -33.75 -3.016 1 83.19 442 GLU B CA 1
ATOM 7019 C C . GLU B 1 442 ? -11.945 -33.562 -2.059 1 83.19 442 GLU B C 1
ATOM 7021 O O . GLU B 1 442 ? -11.977 -34.031 -0.919 1 83.19 442 GLU B O 1
ATOM 7026 N N . GLN B 1 443 ? -10.898 -32.875 -2.475 1 76.88 443 GLN B N 1
ATOM 7027 C CA . GLN B 1 443 ? -9.719 -32.625 -1.654 1 76.88 443 GLN B CA 1
ATOM 7028 C C . GLN B 1 443 ? -9.914 -31.406 -0.749 1 76.88 443 GLN B C 1
ATOM 7030 O O . GLN B 1 443 ? -9.023 -31.047 0.022 1 76.88 443 GLN B O 1
ATOM 7035 N N . SER B 1 444 ? -10.969 -30.797 -0.772 1 64.06 444 SER B N 1
ATOM 7036 C CA . SER B 1 444 ? -11.195 -29.547 -0.079 1 64.06 444 SER B CA 1
ATOM 7037 C C . SER B 1 444 ? -10.945 -29.672 1.419 1 64.06 444 SER B C 1
ATOM 7039 O O . SER B 1 444 ? -10.602 -28.703 2.09 1 64.06 444 SER B O 1
ATOM 7041 N N . GLN B 1 445 ? -10.836 -30.891 1.885 1 60.72 445 GLN B N 1
ATOM 7042 C CA . GLN B 1 445 ? -10.703 -31.062 3.328 1 60.72 445 GLN B CA 1
ATOM 7043 C C . GLN B 1 445 ? -9.32 -31.594 3.699 1 60.72 445 GLN B C 1
ATOM 7045 O O . GLN B 1 445 ? -9.016 -31.766 4.879 1 60.72 445 GLN B O 1
ATOM 7050 N N . ALA B 1 446 ? -8.5 -31.688 2.721 1 65.94 446 ALA B N 1
ATOM 7051 C CA . ALA B 1 446 ? -7.203 -32.281 3.021 1 65.94 446 ALA B CA 1
ATOM 7052 C C . ALA B 1 446 ? -6.266 -31.281 3.672 1 65.94 446 ALA B C 1
ATOM 7054 O O . ALA B 1 446 ? -6.285 -30.094 3.332 1 65.94 446 ALA B O 1
ATOM 7055 N N . VAL B 1 447 ? -5.57 -31.734 4.75 1 68.44 447 VAL B N 1
ATOM 7056 C CA . VAL B 1 447 ? -4.617 -30.922 5.5 1 68.44 447 VAL B CA 1
ATOM 7057 C C . VAL B 1 447 ? -3.475 -30.484 4.582 1 68.44 447 VAL B C 1
ATOM 7059 O O . VAL B 1 447 ? -3.057 -29.328 4.609 1 68.44 447 VAL B O 1
ATOM 7062 N N . ILE B 1 448 ? -2.957 -31.469 3.9 1 69.12 448 ILE B N 1
ATOM 7063 C CA . ILE B 1 448 ? -2.002 -31.188 2.834 1 69.12 448 ILE B CA 1
ATOM 7064 C C . ILE B 1 448 ? -2.658 -31.438 1.478 1 69.12 448 ILE B C 1
ATOM 7066 O O . ILE B 1 448 ? -3.102 -32.562 1.19 1 69.12 448 ILE B O 1
ATOM 7070 N N . ARG B 1 449 ? -2.83 -30.391 0.765 1 72.88 449 ARG B N 1
ATOM 7071 C CA . ARG B 1 449 ? -3.547 -30.547 -0.495 1 72.88 449 ARG B CA 1
ATOM 7072 C C . ARG B 1 449 ? -2.582 -30.859 -1.638 1 72.88 449 ARG B C 1
ATOM 7074 O O . ARG B 1 449 ? -1.586 -30.156 -1.817 1 72.88 449 ARG B O 1
ATOM 7081 N N . ASN B 1 450 ? -2.895 -32.062 -2.213 1 82.06 450 ASN B N 1
ATOM 7082 C CA . ASN B 1 450 ? -2.178 -32.344 -3.445 1 82.06 450 ASN B CA 1
ATOM 7083 C C . ASN B 1 450 ? -2.566 -31.406 -4.574 1 82.06 450 ASN B C 1
ATOM 7085 O O . ASN B 1 450 ? -3.727 -31 -4.676 1 82.06 450 ASN B O 1
ATOM 7089 N N . LYS B 1 451 ? -1.61 -31.172 -5.359 1 92.25 451 LYS B N 1
ATOM 7090 C CA . LYS B 1 451 ? -1.876 -30.344 -6.535 1 92.25 451 LYS B CA 1
ATOM 7091 C C . LYS B 1 451 ? -2.314 -31.203 -7.719 1 92.25 451 LYS B C 1
ATOM 7093 O O . LYS B 1 451 ? -1.75 -32.281 -7.961 1 92.25 451 LYS B O 1
ATOM 7098 N N . LEU B 1 452 ? -3.354 -30.797 -8.375 1 96 452 LEU B N 1
ATOM 7099 C CA . LEU B 1 452 ? -3.816 -31.469 -9.578 1 96 452 LEU B CA 1
ATOM 7100 C C . LEU B 1 452 ? -2.916 -31.141 -10.766 1 96 452 LEU B C 1
ATOM 7102 O O . LEU B 1 452 ? -2.639 -29.969 -11.031 1 96 452 LEU B O 1
ATOM 7106 N N . VAL B 1 453 ? -2.412 -32.219 -11.461 1 98 453 VAL B N 1
ATOM 7107 C CA . VAL B 1 453 ? -1.562 -32.062 -12.633 1 98 453 VAL B CA 1
ATOM 7108 C C . VAL B 1 453 ? -2.141 -32.906 -13.789 1 98 453 VAL B C 1
ATOM 7110 O O . VAL B 1 453 ? -2.609 -34 -13.586 1 98 453 VAL B O 1
ATOM 7113 N N . TRP B 1 454 ? -2.109 -32.312 -14.977 1 98.44 454 TRP B N 1
ATOM 7114 C CA . TRP B 1 454 ? -2.588 -32.969 -16.172 1 98.44 454 TRP B CA 1
ATOM 7115 C C . TRP B 1 454 ? -1.427 -33.562 -16.969 1 98.44 454 TRP B C 1
ATOM 7117 O O . TRP B 1 454 ? -0.453 -32.875 -17.266 1 98.44 454 TRP B O 1
ATOM 7127 N N . ASP B 1 455 ? -1.539 -34.812 -17.266 1 98.44 455 ASP B N 1
ATOM 7128 C CA . ASP B 1 455 ? -0.623 -35.469 -18.188 1 98.44 455 ASP B CA 1
ATOM 7129 C C . ASP B 1 455 ? -1.077 -35.281 -19.641 1 98.44 455 ASP B C 1
ATOM 7131 O O . ASP B 1 455 ? -2.176 -35.719 -20.016 1 98.44 455 ASP B O 1
ATOM 7135 N N . CYS B 1 456 ? -0.247 -34.75 -20.453 1 97.06 456 CYS B N 1
ATOM 7136 C CA . CYS B 1 456 ? -0.638 -34.375 -21.812 1 97.06 456 CYS B CA 1
ATOM 7137 C C . CYS B 1 456 ? -0.103 -35.406 -22.828 1 97.06 456 CYS B C 1
ATOM 7139 O O . CYS B 1 456 ? -0.17 -35.188 -24.031 1 97.06 456 CYS B O 1
ATOM 7141 N N . GLN B 1 457 ? 0.371 -36.531 -22.438 1 94.19 457 GLN B N 1
ATOM 7142 C CA . GLN B 1 457 ? 1.169 -37.406 -23.297 1 94.19 457 GLN B CA 1
ATOM 7143 C C . GLN B 1 457 ? 0.338 -38.562 -23.812 1 94.19 457 GLN B C 1
ATOM 7145 O O . GLN B 1 457 ? 0.871 -39.469 -24.453 1 94.19 457 GLN B O 1
ATOM 7150 N N . GLU B 1 458 ? -0.878 -38.594 -23.609 1 87.38 458 GLU B N 1
ATOM 7151 C CA . GLU B 1 458 ? -1.696 -39.719 -24.016 1 87.38 458 GLU B CA 1
ATOM 7152 C C . GLU B 1 458 ? -1.827 -39.812 -25.531 1 87.38 458 GLU B C 1
ATOM 7154 O O . GLU B 1 458 ? -1.644 -38.812 -26.234 1 87.38 458 GLU B O 1
#

Solvent-accessible surface area (backbone atoms only — not comparable to full-atom values): 51126 Å² total; per-residue (Å²): 136,86,82,76,79,84,76,76,78,78,75,77,75,75,77,67,66,75,70,65,70,78,73,76,74,81,79,76,76,85,75,75,78,75,81,77,73,79,78,75,75,76,75,78,76,72,80,73,78,81,70,79,77,76,71,70,75,72,82,65,42,37,36,36,34,26,29,73,56,68,37,58,62,88,77,36,58,40,69,46,74,43,76,85,43,66,80,79,66,74,78,73,74,74,67,72,68,76,66,86,75,70,73,72,67,39,38,26,33,29,40,27,43,30,23,46,66,47,73,66,45,54,30,44,40,47,65,71,44,80,58,86,64,58,78,49,79,66,84,74,70,65,54,18,52,38,89,84,46,84,78,24,37,28,40,37,55,47,27,28,25,29,29,72,40,72,46,71,78,81,72,72,82,74,63,75,86,69,64,74,54,87,79,68,47,72,66,35,39,28,31,63,46,50,74,49,49,22,42,42,21,27,57,51,77,39,45,53,83,38,48,32,76,44,65,68,66,48,47,74,72,46,46,72,42,45,36,45,42,60,65,37,43,46,42,25,50,47,64,61,59,73,78,49,92,79,47,70,34,37,30,34,36,28,43,54,25,66,37,74,38,33,45,41,29,23,15,46,34,30,69,77,46,46,22,37,25,37,24,32,36,71,42,82,90,57,46,72,67,46,47,50,51,43,50,53,50,36,43,70,49,31,64,33,47,75,42,73,33,73,66,51,59,77,84,45,68,64,58,41,51,51,51,49,49,52,45,15,68,63,9,72,81,53,40,47,22,47,39,28,38,30,37,34,27,29,51,52,36,36,49,50,61,71,54,40,23,75,62,10,36,40,38,28,63,44,43,74,69,71,36,38,33,60,43,50,49,61,45,20,28,77,33,34,30,34,42,34,36,44,41,62,71,57,51,44,69,74,45,54,62,69,61,52,42,50,52,48,52,54,51,51,46,33,39,76,68,70,50,42,77,75,64,56,61,46,79,31,45,52,88,40,47,62,59,45,52,52,52,57,68,67,44,77,76,46,70,72,56,61,40,47,30,33,34,30,70,112,136,85,82,76,78,86,78,79,74,76,75,79,74,77,78,68,67,78,71,66,69,77,73,75,73,79,77,77,74,86,74,73,79,73,74,81,71,77,77,78,76,73,81,76,76,73,82,74,80,83,73,79,79,75,72,70,75,70,81,65,41,37,35,35,33,26,29,72,57,68,35,57,59,87,77,36,59,41,68,46,74,42,75,84,44,67,81,78,65,74,75,74,75,74,68,72,68,76,64,88,76,69,74,72,67,41,38,26,35,29,39,27,42,31,23,44,65,48,73,66,44,54,30,44,38,48,64,70,44,79,57,87,65,58,80,49,79,64,83,74,68,65,54,17,51,38,89,85,45,83,77,23,37,28,41,38,54,46,27,28,25,30,27,71,41,73,45,71,78,81,71,72,83,72,64,75,86,69,65,73,55,87,78,68,46,72,65,37,38,28,31,62,47,50,76,49,48,23,42,40,21,25,57,50,76,39,45,53,82,37,48,31,76,46,66,67,65,47,48,74,72,46,46,73,43,46,36,45,42,60,65,38,43,46,43,25,52,47,65,61,59,74,77,49,93,77,46,70,32,37,28,34,37,29,44,55,25,66,37,72,38,32,47,41,31,23,12,46,34,34,69,75,45,44,22,38,26,36,24,32,37,72,41,82,90,58,46,73,68,47,47,48,52,43,49,52,50,42,42,69,60,22,66,34,48,74,43,72,35,75,66,51,59,78,81,44,68,66,58,43,52,50,50,50,50,50,46,16,67,64,10,72,82,52,39,48,22,48,39,29,40,33,37,35,27,30,50,54,36,36,50,51,61,69,54,40,24,73,61,10,36,39,38,29,63,44,42,74,68,73,36,37,33,59,43,51,50,60,45,19,27,77,33,34,29,34,43,34,35,44,41,62,70,57,51,44,69,75,46,55,63,69,61,52,43,48,52,49,50,54,51,51,47,34,39,76,68,70,48,42,77,74,65,55,62,45,79,31,45,52,86,39,47,63,59,45,51,52,50,55,68,68,43,76,77,46,70,71,56,62,39,48,30,33,34,29,72,110

Secondary structure (DSSP, 8-state):
-------------GGGGGGTT--------------------------------------PPEEEEEESS-S-HHHH-EEEEETT--TTSPPP--TT---TT-----EEEEEEEEEE--HHHHHHHHT-S--TTTTS--TT--TTB-SSSTTPEEP-S--EEEEEEE------SS--S----TT--TT-EEEESSS-S---BSEEEEEGGGEEE--HHHHHHHGGGGGGIIIIIHHHHHHHHSSS---TT-EEEEESTTSHHHHHHHHHIIIII--EEEEEEE-TT--HHHHHHHHHHHHHTT--EEEEESTT----HHHHHHHHHHHHHHSTT-PPPSEEEESS-HHHHHHHHHTSPTT-EEEE---TT---EEE-HHHHHTS--EEEE--HHHHHHHS-HHHHHHHHHHHHHHHHTTS--PPPEEEEEGGGHHHHHHHHHHGGG-SSPPEEEEE---/-------------GGGGGGS---------------------------------------PPEEEEEESS-S-HHHH-EEEEETT--TTSPPP--TT---TT-----EEEEEEEEEE--HHHHHHHHT-S--TTTTS--TT--TTB-SSSTTPEEP-S--EEEEEEE------SS--S----TT--TT-EEEESSS-S---BSEEEEEGGGEEE--HHHHHHHGGGGGGIIIIIHHHHHHHHSSS---TT-EEEEESTTSHHHHHHHHHIIIII--EEEEEEE-TT--HHHHHHHHHHHHHHH-PEEEEESSS----HHHHHHHHHHHHHHSTT-PPPSEEEESS-HHHHHHHHHTPPTT-EEEE---TT---EEE-HHHHHTS--EEEE--HHHHHHHS-HHHHHHHHHHHHHHHHTTS--PPPEEEEEGGGHHHHHHHHHHGGG-SSPPEEEEE---

Sequence (916 aa):
MMFQPWCSVTVRRTLKQQLLHQRQRPLGSLSCLKSWSQQHHSQTFIPRRQGTPSSLSSIRSYHEVSFLNTGEPKDVLQYHSDTTVDDIVPPPASTTTTSTTTTAAPLCRVEMLHVPWNPADVNTVQGRYPSPHKNSTKKNNNHNHSRYFPSQTVVGSEGWGRVTHVLQTDDDKNCLTNDIPNWISEGSLVTLGASGYGTMRSSLWVPWHDLLTVPEQLLDRTGPAGCTLFQLGGTALRLLTDFVNLQRGDVILQNAGNSGVGMLVSQLAQALFGVSTVSMVRRGSKTVQELDQLIDYMTTVGKNALVVVEGDLIDDKEAMHTFQQRLRDLSQNHQLPKLALNSVGGPSAQLLLKVLESGGSMVTYGGMSGQGIQVGTPQLIFKDVRVVGYWHSRWMIQHDISEKQDMIDILAKAVLDDQLTLPPVEVFSLRNVHEGLQWQSEQSQAVIRNKLVWDCQEMMFQPWCSVTVRRTLKQQLLHQRQRPLGSLSCLKSWSQQHHSQTFIPRRQGTPSSLSSIRSYHEVSFLNTGEPKDVLQYHSDTTVDDIVPPPASTTTTSTTTTAAPLCRVEMLHVPWNPADVNTVQGRYPSPHKNSTKKNNNHNHSRYFPSQTVVGSEGWGRVTHVLQTDDDKNCLTNDIPNWISEGSLVTLGASGYGTMRSSLWVPWHDLLTVPEQLLDRTGPAGCTLFQLGGTALRLLTDFVNLQRGDVILQNAGNSGVGMLVSQLAQALFGVSTVSMVRRGSKTVQELDQLIDYMTTVGKNALVVVEGDLIDDKEAMHTFQQRLRDLSQNHQLPKLALNSVGGPSAQLLLKVLESGGSMVTYGGMSGQGIQVGTPQLIFKDVRVVGYWHSRWMIQHDISEKQDMIDILAKAVLDDQLTLPPVEVFSLRNVHEGLQWQSEQSQAVIRNKLVWDCQE